Protein AF-S3B572-F1 (afdb_monomer)

Secondary structure (DSSP, 8-state):
---------------TTHHHHHHHHHHHHHHHTT---BTTB-EEEEE---TT---S-TTSTTEEEEE--TTTHHHHHHHHHHHT--SEEEEEETTTTEEEEEE--SS--S--PPPPSSHHHHHHHHTTS------------------------------------------------------------------------------------------PPPPP----S-GGGGS-PPPPSSEEEEEEESSHHHHHHHHHHHHHHHHH-TTS-HHHHHHHHHHHS---SEEEEEEESSHHHHHHHHHHHHHT---TT-EEE---S---EEEEE--SS---TTTTHHHHHH-HHHHHHHHHHHHHHTTT-SS-HHHHHHS-----SHHHHHHHHHHHHHHHHHHHHHTT---SEEEE-TTHHHHHHHHTTSS-HHHHHHHHHHHHHHHGGGTTS-EEEEESS-HHHHHHHHHHTT-SEEEEEEEETTEEEEEE-TTHHHHHHHHHHHTT--EEEETT-S--SSGGGGGTHHHHHHHHTT------SS-EE-SS-SSBP-GGG--HHHHHHHHHS-B-HHHHHHHHHHTT--EEEE-SSS-SSHHHHHHHHHHTT---EEEES-BTTB-SHHHHHHHHHHHHHTTPPPP-HHHHSTTPPP--PPPP--------S------HHHHHHHHHHTS-HHHHHHHHHHHHHHHH-HHHHHHHHH-TTS-GGGGT--HHHHHHHHHHHHHHH-----TTHHHHS-SHHHHHHHHHHHHH-PPPP--PPP------------------------------------BTTTB-SHHHHHHHHHHT---EEEPPTTS---TTTSB-S-TTSTT-B---EEE--S-STT--HHHH-

Structure (mmCIF, N/CA/C/O backbone):
data_AF-S3B572-F1
#
_entry.id   AF-S3B572-F1
#
loop_
_atom_site.group_PDB
_atom_site.id
_atom_site.type_symbol
_atom_site.label_atom_id
_atom_site.label_alt_id
_atom_site.label_comp_id
_atom_site.label_asym_id
_atom_site.label_entity_id
_atom_site.label_seq_id
_atom_site.pdbx_PDB_ins_code
_atom_site.Cartn_x
_atom_site.Cartn_y
_atom_site.Cartn_z
_atom_site.occupancy
_atom_site.B_iso_or_equiv
_atom_site.auth_seq_id
_atom_site.auth_comp_id
_atom_site.auth_asym_id
_atom_site.auth_atom_id
_atom_site.pdbx_PDB_model_num
ATOM 1 N N . MET A 1 1 ? 32.291 -15.423 45.909 1.00 26.69 1 MET A N 1
ATOM 2 C CA . MET A 1 1 ? 32.564 -16.542 46.838 1.00 26.69 1 MET A CA 1
ATOM 3 C C . MET A 1 1 ? 31.502 -17.630 46.658 1.00 26.69 1 MET A C 1
ATOM 5 O O . MET A 1 1 ? 30.601 -17.711 47.478 1.00 26.69 1 MET A O 1
ATOM 9 N N . ALA A 1 2 ? 31.501 -18.453 45.612 1.00 25.38 2 ALA A N 1
ATOM 10 C CA . ALA A 1 2 ? 32.161 -18.380 44.295 1.00 25.38 2 ALA A CA 1
ATOM 11 C C . ALA A 1 2 ? 31.045 -18.130 43.226 1.00 25.38 2 ALA A C 1
ATOM 13 O O . ALA A 1 2 ? 29.903 -17.926 43.620 1.00 25.38 2 ALA A O 1
ATOM 14 N N . GLU A 1 3 ? 31.230 -17.972 41.915 1.00 40.16 3 GLU A N 1
ATOM 15 C CA . GLU A 1 3 ? 32.184 -18.616 40.999 1.00 40.16 3 GLU A CA 1
ATOM 16 C C . GLU A 1 3 ? 32.166 -20.150 41.070 1.00 40.16 3 GLU A C 1
ATOM 18 O O . GLU A 1 3 ? 33.205 -20.797 41.102 1.00 40.16 3 GLU A O 1
ATOM 23 N N . GLU A 1 4 ? 30.965 -20.738 41.063 1.00 30.91 4 GLU A N 1
ATOM 24 C CA . GLU A 1 4 ? 30.809 -22.053 40.433 1.00 30.91 4 GLU A CA 1
ATOM 25 C C . GLU A 1 4 ? 30.638 -21.845 38.925 1.00 30.91 4 GLU A C 1
ATOM 27 O O . GLU A 1 4 ? 29.720 -21.172 38.446 1.00 30.91 4 GLU A O 1
ATOM 32 N N . THR A 1 5 ? 31.620 -22.356 38.196 1.00 32.00 5 THR A N 1
ATOM 33 C CA . THR A 1 5 ? 31.837 -22.177 36.768 1.00 32.00 5 THR A CA 1
ATOM 34 C C . THR A 1 5 ? 30.724 -22.804 35.928 1.00 32.00 5 THR A C 1
ATOM 36 O O . THR A 1 5 ? 30.348 -23.962 36.100 1.00 32.00 5 THR A O 1
ATOM 39 N N . ARG A 1 6 ? 30.238 -22.063 34.923 1.00 29.92 6 ARG A N 1
ATOM 40 C CA . ARG A 1 6 ? 29.558 -22.674 33.769 1.00 29.92 6 ARG A CA 1
ATOM 41 C C . ARG A 1 6 ? 30.618 -23.219 32.813 1.00 29.92 6 ARG A C 1
ATOM 43 O O . ARG A 1 6 ? 30.885 -22.611 31.777 1.00 29.92 6 ARG A O 1
ATOM 50 N N . ASP A 1 7 ? 31.229 -24.344 33.177 1.00 29.72 7 ASP A N 1
ATOM 51 C CA . ASP A 1 7 ? 32.252 -25.001 32.359 1.00 29.72 7 ASP A CA 1
ATOM 52 C C . ASP A 1 7 ? 31.654 -25.620 31.077 1.00 29.72 7 ASP A C 1
ATOM 54 O O . ASP A 1 7 ? 31.261 -26.780 31.041 1.00 29.72 7 ASP A O 1
ATOM 58 N N . VAL A 1 8 ? 31.562 -24.777 30.038 1.00 34.91 8 VAL A N 1
ATOM 59 C CA . VAL A 1 8 ? 32.319 -24.900 28.771 1.00 34.91 8 VAL A CA 1
ATOM 60 C C . VAL A 1 8 ? 32.160 -26.222 27.969 1.00 34.91 8 VAL A C 1
ATOM 62 O O . VAL A 1 8 ? 32.474 -27.292 28.472 1.00 34.91 8 VAL A O 1
ATOM 65 N N . VAL A 1 9 ? 31.825 -26.259 26.662 1.00 37.81 9 VAL A N 1
ATOM 66 C CA . VAL A 1 9 ? 31.344 -25.263 25.659 1.00 37.81 9 VAL A CA 1
ATOM 67 C C . VAL A 1 9 ? 30.800 -26.030 24.398 1.00 37.81 9 VAL A C 1
ATOM 69 O O . VAL A 1 9 ? 30.611 -27.242 24.491 1.00 37.81 9 VAL A O 1
ATOM 72 N N . VAL A 1 10 ? 30.496 -25.401 23.238 1.00 42.59 10 VAL A N 1
ATOM 73 C CA . VAL A 1 10 ? 29.812 -26.018 22.044 1.00 42.59 10 VAL A CA 1
ATOM 74 C C . VAL A 1 10 ? 30.573 -25.915 20.692 1.00 42.59 10 VAL A C 1
ATOM 76 O O . VAL A 1 10 ? 30.921 -24.809 20.288 1.00 42.59 10 VAL A O 1
ATOM 79 N N . ALA A 1 11 ? 30.808 -27.026 19.967 1.00 35.44 11 ALA A N 1
ATOM 80 C CA . ALA A 1 11 ? 31.630 -27.061 18.735 1.00 35.44 11 ALA A CA 1
ATOM 81 C C . ALA A 1 11 ? 30.921 -27.611 17.478 1.00 35.44 11 ALA A C 1
ATOM 83 O O . ALA A 1 11 ? 30.214 -28.614 17.539 1.00 35.44 11 ALA A O 1
ATOM 84 N N . GLY A 1 12 ? 31.233 -27.006 16.325 1.00 36.19 12 GLY A N 1
ATOM 85 C CA . GLY A 1 12 ? 30.921 -27.458 14.960 1.00 36.19 12 GLY A CA 1
ATOM 86 C C . GLY A 1 12 ? 31.580 -26.520 13.935 1.00 36.19 12 GLY A C 1
ATOM 87 O O . GLY A 1 12 ? 31.655 -25.324 14.192 1.00 36.19 12 GLY A O 1
ATOM 88 N N . ILE A 1 13 ? 32.130 -27.024 12.822 1.00 35.88 13 ILE A N 1
ATOM 89 C CA . ILE A 1 13 ? 32.949 -26.204 11.900 1.00 35.88 13 ILE A CA 1
ATOM 90 C C . ILE A 1 13 ? 32.068 -25.391 10.939 1.00 35.88 13 ILE A C 1
ATOM 92 O O . ILE A 1 13 ? 31.269 -25.962 10.204 1.00 35.88 13 ILE A O 1
ATOM 96 N N . ALA A 1 14 ? 32.290 -24.075 10.904 1.00 37.94 14 ALA A N 1
ATOM 97 C CA . ALA A 1 14 ? 31.750 -23.124 9.928 1.00 37.94 14 ALA A CA 1
ATOM 98 C C . ALA A 1 14 ? 32.681 -21.888 9.847 1.00 37.94 14 ALA A C 1
ATOM 100 O O . ALA A 1 14 ? 33.669 -21.824 10.591 1.00 37.94 14 ALA A O 1
ATOM 101 N N . HIS A 1 15 ? 32.405 -20.893 8.991 1.00 39.22 15 HIS A N 1
ATOM 102 C CA . HIS A 1 15 ? 33.173 -19.638 9.027 1.00 39.22 15 HIS A CA 1
ATOM 103 C C . HIS A 1 15 ? 32.975 -18.898 10.367 1.00 39.22 15 HIS A C 1
ATOM 105 O O . HIS A 1 15 ? 32.018 -19.131 11.107 1.00 39.22 15 HIS A O 1
ATOM 111 N N . ARG A 1 16 ? 33.906 -17.989 10.703 1.00 39.56 16 ARG A N 1
ATOM 112 C CA . ARG A 1 16 ? 34.046 -17.388 12.049 1.00 39.56 16 ARG A CA 1
ATOM 113 C C . ARG A 1 16 ? 32.777 -16.706 12.592 1.00 39.56 16 ARG A C 1
ATOM 115 O O . ARG A 1 16 ? 32.633 -16.602 13.807 1.00 39.56 16 ARG A O 1
ATOM 122 N N . GLU A 1 17 ? 31.881 -16.250 11.720 1.00 44.75 17 GLU A N 1
ATOM 123 C CA . GLU A 1 17 ? 30.590 -15.656 12.100 1.00 44.75 17 GLU A CA 1
ATOM 124 C C . GLU A 1 17 ? 29.490 -16.720 12.272 1.00 44.75 17 GLU A C 1
ATOM 126 O O . GLU A 1 17 ? 28.786 -16.728 13.282 1.00 44.75 17 GLU A O 1
ATOM 131 N N . GLU A 1 18 ? 29.394 -17.676 11.343 1.00 44.50 18 GLU A N 1
ATOM 132 C CA . GLU A 1 18 ? 28.428 -18.786 11.365 1.00 44.50 18 GLU A CA 1
ATOM 133 C C . GLU A 1 18 ? 28.596 -19.688 12.598 1.00 44.50 18 GLU A C 1
ATOM 135 O O . GLU A 1 18 ? 27.607 -20.117 13.197 1.00 44.50 18 GLU A O 1
ATOM 140 N N . PHE A 1 19 ? 29.848 -19.918 13.019 1.00 45.88 19 PHE A N 1
ATOM 141 C CA . PHE A 1 19 ? 30.213 -20.724 14.191 1.00 45.88 19 PHE A CA 1
ATOM 142 C C . PHE A 1 19 ? 29.442 -20.310 15.457 1.00 45.88 19 PHE A C 1
ATOM 144 O O . PHE A 1 19 ? 29.047 -21.157 16.264 1.00 45.88 19 PHE A O 1
ATOM 151 N N . ARG A 1 20 ? 29.179 -19.006 15.622 1.00 49.44 20 ARG A N 1
ATOM 152 C CA . ARG A 1 20 ? 28.416 -18.472 16.755 1.00 49.44 20 ARG A CA 1
ATOM 153 C C . ARG A 1 20 ? 26.932 -18.837 16.676 1.00 49.44 20 ARG A C 1
ATOM 155 O O . ARG A 1 20 ? 26.356 -19.249 17.678 1.00 49.44 20 ARG A O 1
ATOM 162 N N . THR A 1 21 ? 26.320 -18.725 15.502 1.00 49.06 21 THR A N 1
ATOM 163 C CA . THR A 1 21 ? 24.899 -19.052 15.304 1.00 49.06 21 THR A CA 1
ATOM 164 C C . THR A 1 21 ? 24.645 -20.551 15.472 1.00 49.06 21 THR A C 1
ATOM 166 O O . THR A 1 21 ? 23.679 -20.942 16.124 1.00 49.06 21 THR A O 1
ATOM 169 N N . VAL A 1 22 ? 25.544 -21.402 14.961 1.00 51.84 22 VAL A N 1
ATOM 170 C CA . VAL A 1 22 ? 25.500 -22.859 15.188 1.00 51.84 22 VAL A CA 1
ATOM 171 C C . VAL A 1 22 ? 25.640 -23.180 16.681 1.00 51.84 22 VAL A C 1
ATOM 173 O O . VAL A 1 22 ? 24.858 -23.968 17.216 1.00 51.84 22 VAL A O 1
ATOM 176 N N . THR A 1 23 ? 26.573 -22.513 17.371 1.00 53.81 23 THR A N 1
ATOM 177 C CA . THR A 1 23 ? 26.768 -22.617 18.827 1.00 53.81 23 THR A CA 1
ATOM 178 C C . THR A 1 23 ? 25.490 -22.289 19.604 1.00 53.81 23 THR A C 1
ATOM 180 O O . THR A 1 23 ? 25.050 -23.098 20.420 1.00 53.81 23 THR A O 1
ATOM 183 N N . GLU A 1 24 ? 24.860 -21.141 19.336 1.00 55.66 24 GLU A N 1
ATOM 184 C CA . GLU A 1 24 ? 23.637 -20.717 20.031 1.00 55.66 24 GLU A CA 1
ATOM 185 C C . GLU A 1 24 ? 22.443 -21.657 19.743 1.00 55.66 24 GLU A C 1
ATOM 187 O O . GLU A 1 24 ? 21.653 -21.931 20.649 1.00 55.66 24 GLU A O 1
ATOM 192 N N . THR A 1 25 ? 22.332 -22.215 18.529 1.00 54.19 25 THR A N 1
ATOM 193 C CA . THR A 1 25 ? 21.269 -23.174 18.165 1.00 54.19 25 THR A CA 1
ATOM 194 C C . THR A 1 25 ? 21.439 -24.531 18.858 1.00 54.19 25 THR A C 1
ATOM 196 O O . THR A 1 25 ? 20.477 -25.046 19.432 1.00 54.19 25 THR A O 1
ATOM 199 N N . VAL A 1 26 ? 22.646 -25.114 18.854 1.00 53.00 26 VAL A N 1
ATOM 200 C CA . VAL A 1 26 ? 22.906 -26.394 19.545 1.00 53.00 26 VAL A CA 1
ATOM 201 C C . VAL A 1 26 ? 22.796 -26.224 21.063 1.00 53.00 26 VAL A C 1
ATOM 203 O O . VAL A 1 26 ? 22.248 -27.102 21.728 1.00 53.00 26 VAL A O 1
ATOM 206 N N . TRP A 1 27 ? 23.239 -25.089 21.617 1.00 59.03 27 TRP A N 1
ATOM 207 C CA . TRP A 1 27 ? 23.115 -24.811 23.050 1.00 59.03 27 TRP A CA 1
ATOM 208 C C . TRP A 1 27 ? 21.655 -24.753 23.513 1.00 59.03 27 TRP A C 1
ATOM 210 O O . TRP A 1 27 ? 21.297 -25.451 24.460 1.00 59.03 27 TRP A O 1
ATOM 220 N N . ARG A 1 28 ? 20.785 -24.013 22.805 1.00 56.19 28 ARG A N 1
ATOM 221 C CA . ARG A 1 28 ? 19.345 -23.967 23.128 1.00 56.19 28 ARG A CA 1
ATOM 222 C C . ARG A 1 28 ? 18.707 -25.354 23.093 1.00 56.19 28 ARG A C 1
ATOM 224 O O . ARG A 1 28 ? 17.975 -25.693 24.011 1.00 56.19 28 ARG A O 1
ATOM 231 N N . ALA A 1 29 ? 19.046 -26.190 22.110 1.00 52.22 29 ALA A N 1
ATOM 232 C CA . ALA A 1 29 ? 18.541 -27.563 22.042 1.00 52.22 29 ALA A CA 1
ATOM 233 C C . ALA A 1 29 ? 18.988 -28.448 23.230 1.00 52.22 29 ALA A C 1
ATOM 235 O O . ALA A 1 29 ? 18.273 -29.380 23.597 1.00 52.22 29 ALA A O 1
ATOM 236 N N . VAL A 1 30 ? 20.143 -28.167 23.845 1.00 52.22 30 VAL A N 1
ATOM 237 C CA . VAL A 1 30 ? 20.626 -28.850 25.062 1.00 52.22 30 VAL A CA 1
ATOM 238 C C . VAL A 1 30 ? 19.962 -28.291 26.331 1.00 52.22 30 VAL A C 1
ATOM 240 O O . VAL A 1 30 ? 19.588 -29.074 27.210 1.00 52.22 30 VAL A O 1
ATOM 243 N N . GLU A 1 31 ? 19.759 -26.970 26.415 1.00 55.44 31 GLU A N 1
ATOM 244 C CA . GLU A 1 31 ? 19.020 -26.316 27.510 1.00 55.44 31 GLU A CA 1
ATOM 245 C C . GLU A 1 31 ? 17.537 -26.730 27.529 1.00 55.44 31 GLU A C 1
ATOM 247 O O . GLU A 1 31 ? 17.046 -27.165 28.571 1.00 55.44 31 GLU A O 1
ATOM 252 N N . ASP A 1 32 ? 16.848 -26.695 26.383 1.00 49.75 32 ASP A N 1
ATOM 253 C CA . ASP A 1 32 ? 15.444 -27.115 26.228 1.00 49.75 32 ASP A CA 1
ATOM 254 C C . ASP A 1 32 ? 15.247 -28.618 26.515 1.00 49.75 32 ASP A C 1
ATOM 256 O O . ASP A 1 32 ? 14.185 -29.036 26.981 1.00 49.75 32 ASP A O 1
ATOM 260 N N . ALA A 1 33 ? 16.278 -29.442 26.286 1.00 49.91 33 ALA A N 1
ATOM 261 C CA . ALA A 1 33 ? 16.294 -30.858 26.664 1.00 49.91 33 ALA A CA 1
ATOM 262 C C . ALA A 1 33 ? 16.627 -31.100 28.154 1.00 49.91 33 ALA A C 1
ATOM 264 O O . ALA A 1 33 ? 16.541 -32.237 28.623 1.00 49.91 33 ALA A O 1
ATOM 265 N N . GLY A 1 34 ? 17.022 -30.065 28.907 1.00 52.97 34 GLY A N 1
ATOM 266 C CA . GLY A 1 34 ? 17.365 -30.154 30.330 1.00 52.97 34 GLY A CA 1
ATOM 267 C C . GLY A 1 34 ? 18.654 -30.930 30.636 1.00 52.97 34 GLY A C 1
ATOM 268 O O . GLY A 1 34 ? 18.805 -31.458 31.742 1.00 52.97 34 GLY A O 1
ATOM 269 N N . VAL A 1 35 ? 19.583 -31.047 29.677 1.00 54.28 35 VAL A N 1
ATOM 270 C CA . VAL A 1 35 ? 20.788 -31.887 29.809 1.00 54.28 35 VAL A CA 1
ATOM 271 C C . VAL A 1 35 ? 22.014 -31.047 30.172 1.00 54.28 35 VAL A C 1
ATOM 273 O O . VAL A 1 35 ? 22.830 -30.709 29.321 1.00 54.28 35 VAL A O 1
ATOM 276 N N . ALA A 1 36 ? 22.187 -30.754 31.462 1.00 54.62 36 ALA A N 1
ATOM 277 C CA . ALA A 1 36 ? 23.445 -30.198 31.964 1.00 54.62 36 ALA A CA 1
ATOM 278 C C . ALA A 1 36 ? 24.579 -31.253 31.881 1.00 54.62 36 ALA A C 1
ATOM 280 O O . ALA A 1 36 ? 24.429 -32.335 32.467 1.00 54.62 36 ALA A O 1
ATOM 281 N N . PRO A 1 37 ? 25.695 -30.987 31.170 1.00 55.44 37 PRO A N 1
ATOM 282 C CA . PRO A 1 37 ? 26.831 -31.904 31.103 1.00 55.44 37 PRO A CA 1
ATOM 283 C C . PRO A 1 37 ? 27.598 -31.940 32.432 1.00 55.44 37 PRO A C 1
ATOM 285 O O . PRO A 1 37 ? 27.633 -30.966 33.180 1.00 55.44 37 PRO A O 1
ATOM 288 N N . SER A 1 38 ? 28.216 -33.081 32.739 1.00 56.91 38 SER A N 1
ATOM 289 C CA . SER A 1 38 ? 29.160 -33.217 33.858 1.00 56.91 38 SER A CA 1
ATOM 290 C C . SER A 1 38 ? 30.010 -34.479 33.702 1.00 56.91 38 SER A C 1
ATOM 292 O O . SER A 1 38 ? 29.672 -35.376 32.928 1.00 56.91 38 SER A O 1
ATOM 294 N N . ALA A 1 39 ? 31.067 -34.623 34.506 1.00 55.47 39 ALA A N 1
ATOM 295 C CA . ALA A 1 39 ? 31.869 -35.852 34.549 1.00 55.47 39 ALA A CA 1
ATOM 296 C C . ALA A 1 39 ? 31.046 -37.126 34.872 1.00 55.47 39 ALA A C 1
ATOM 298 O O . ALA A 1 39 ? 31.432 -38.220 34.470 1.00 55.47 39 ALA A O 1
ATOM 299 N N . ALA A 1 40 ? 29.895 -36.988 35.548 1.00 54.56 40 ALA A N 1
ATOM 300 C CA . ALA A 1 40 ? 28.963 -38.079 35.860 1.00 54.56 40 ALA A CA 1
ATOM 301 C C . ALA A 1 40 ? 27.797 -38.214 34.853 1.00 54.56 40 ALA A C 1
ATOM 303 O O . ALA A 1 40 ? 26.887 -39.022 35.045 1.00 54.56 40 ALA A O 1
ATOM 304 N N . SER A 1 41 ? 27.768 -37.409 33.790 1.00 59.09 41 SER A N 1
ATOM 305 C CA . SER A 1 41 ? 26.745 -37.440 32.739 1.00 59.09 41 SER A CA 1
ATOM 306 C C . SER A 1 41 ? 27.342 -36.936 31.425 1.00 59.09 41 SER A C 1
ATOM 308 O O . SER A 1 41 ? 27.163 -35.764 31.084 1.00 59.09 41 SER A O 1
ATOM 310 N N . PRO A 1 42 ? 28.079 -37.799 30.701 1.00 59.69 42 PRO A N 1
ATOM 311 C CA . PRO A 1 42 ? 28.831 -37.370 29.539 1.00 59.69 42 PRO A CA 1
ATOM 312 C C . PRO A 1 42 ? 27.931 -37.020 28.351 1.00 59.69 42 PRO A C 1
ATOM 314 O O . PRO A 1 42 ? 26.930 -37.699 28.079 1.00 59.69 42 PRO A O 1
ATOM 317 N N . LEU A 1 43 ? 28.354 -35.985 27.627 1.00 63.06 43 LEU A N 1
ATOM 318 C CA . LEU A 1 43 ? 27.864 -35.583 26.313 1.00 63.06 43 LEU A CA 1
ATOM 319 C C . LEU A 1 43 ? 28.925 -35.976 25.276 1.00 63.06 43 LEU A C 1
ATOM 321 O O . LEU A 1 43 ? 30.101 -35.638 25.429 1.00 63.06 43 LEU A O 1
ATOM 325 N N . VAL A 1 44 ? 28.521 -36.682 24.219 1.00 61.12 44 VAL A N 1
ATOM 326 C CA . VAL A 1 44 ? 29.423 -37.019 23.104 1.00 61.12 44 VAL A CA 1
ATOM 327 C C . VAL A 1 44 ? 29.018 -36.220 21.874 1.00 61.12 44 VAL A C 1
ATOM 329 O O . VAL A 1 44 ? 27.831 -36.096 21.576 1.00 61.12 44 VAL A O 1
ATOM 332 N N . VAL A 1 45 ? 29.997 -35.663 21.167 1.00 62.12 45 VAL A N 1
ATOM 333 C CA . VAL A 1 45 ? 29.774 -34.842 19.972 1.00 62.12 45 VAL A CA 1
ATOM 334 C C . VAL A 1 45 ? 30.527 -35.452 18.797 1.00 62.12 45 VAL A C 1
ATOM 336 O O . VAL A 1 45 ? 31.732 -35.708 18.893 1.00 62.12 45 VAL A O 1
ATOM 339 N N . PHE A 1 46 ? 29.816 -35.677 17.692 1.00 57.97 46 PHE A N 1
ATOM 340 C CA . PHE A 1 46 ? 30.406 -36.135 16.436 1.00 57.97 46 PHE A CA 1
ATOM 341 C C . PHE A 1 46 ? 30.527 -34.983 15.446 1.00 57.97 46 PHE A C 1
ATOM 343 O O . PHE A 1 46 ? 29.557 -34.270 15.187 1.00 57.97 46 PHE A O 1
ATOM 350 N N . LEU A 1 47 ? 31.728 -34.826 14.888 1.00 55.44 47 LEU A N 1
ATOM 351 C CA . LEU A 1 47 ? 32.070 -33.743 13.970 1.00 55.44 47 LEU A CA 1
ATOM 352 C C . LEU A 1 47 ? 32.473 -34.310 12.605 1.00 55.44 47 LEU A C 1
ATOM 354 O O . LEU A 1 47 ? 33.441 -35.070 12.510 1.00 55.44 47 LEU A O 1
ATOM 358 N N . ALA A 1 48 ? 31.767 -33.893 11.552 1.00 52.94 48 ALA A N 1
ATOM 359 C CA . ALA A 1 48 ? 32.237 -34.030 10.177 1.00 52.94 48 ALA A CA 1
ATOM 360 C C . ALA A 1 48 ? 33.292 -32.942 9.918 1.00 52.94 48 ALA A C 1
ATOM 362 O O . ALA A 1 48 ? 32.967 -31.758 9.825 1.00 52.94 48 ALA A O 1
ATOM 363 N N . ALA A 1 49 ? 34.565 -33.336 9.863 1.00 51.56 49 ALA A N 1
ATOM 364 C CA . ALA A 1 49 ? 35.702 -32.418 9.831 1.00 51.56 49 ALA A CA 1
ATOM 365 C C . ALA A 1 49 ? 36.846 -32.945 8.954 1.00 51.56 49 ALA A C 1
ATOM 367 O O . ALA A 1 49 ? 37.081 -34.152 8.876 1.00 51.56 49 ALA A O 1
ATOM 368 N N . GLN A 1 50 ? 37.618 -32.034 8.355 1.00 45.59 50 GLN A N 1
ATOM 369 C CA . GLN A 1 50 ? 38.936 -32.374 7.811 1.00 45.59 50 GLN A CA 1
ATOM 370 C C . GLN A 1 50 ? 39.881 -32.746 8.975 1.00 45.59 50 GLN A C 1
ATOM 372 O O . GLN A 1 50 ? 39.922 -31.997 9.955 1.00 45.59 50 GLN A O 1
ATOM 377 N N . PRO A 1 51 ? 40.681 -33.834 8.901 1.00 42.34 51 PRO A N 1
ATOM 378 C CA . PRO A 1 51 ? 41.436 -34.362 10.052 1.00 42.34 51 PRO A CA 1
ATOM 379 C C . PRO A 1 51 ? 42.419 -33.396 10.732 1.00 42.34 51 PRO A C 1
ATOM 381 O O . PRO A 1 51 ? 42.865 -33.660 11.847 1.00 42.34 51 PRO A O 1
ATOM 384 N N . GLN A 1 52 ? 42.773 -32.299 10.058 1.00 44.62 52 GLN A N 1
ATOM 385 C CA . GLN A 1 52 ? 43.720 -31.282 10.521 1.00 44.62 52 GLN A CA 1
ATOM 386 C C . GLN A 1 52 ? 43.069 -30.186 11.390 1.00 44.62 52 GLN A C 1
ATOM 388 O O . GLN A 1 52 ? 43.784 -29.421 12.027 1.00 44.62 52 GLN A O 1
ATOM 393 N N . GLN A 1 53 ? 41.734 -30.110 11.451 1.00 49.06 53 GLN A N 1
ATOM 394 C CA . GLN A 1 53 ? 40.996 -29.154 12.288 1.00 49.06 53 GLN A CA 1
ATOM 395 C C . GLN A 1 53 ? 40.367 -29.852 13.502 1.00 49.06 53 GLN A C 1
ATOM 397 O O . GLN A 1 53 ? 39.146 -29.956 13.618 1.00 49.06 53 GLN A O 1
ATOM 402 N N . ARG A 1 54 ? 41.208 -30.338 14.426 1.00 48.97 54 ARG A N 1
ATOM 403 C CA . ARG A 1 54 ? 40.746 -30.747 15.763 1.00 48.97 54 ARG A CA 1
ATOM 404 C C . ARG A 1 54 ? 40.593 -29.516 16.664 1.00 48.97 54 ARG A C 1
ATOM 406 O O . ARG A 1 54 ? 41.570 -28.788 16.824 1.00 48.97 54 ARG A O 1
ATOM 413 N N . PRO A 1 55 ? 39.424 -29.288 17.285 1.00 50.16 55 PRO A N 1
ATOM 414 C CA . PRO A 1 55 ? 39.297 -28.305 18.356 1.00 50.16 55 PRO A CA 1
ATOM 415 C C . PRO A 1 55 ? 40.114 -28.720 19.597 1.00 50.16 55 PRO A C 1
ATOM 417 O O . PRO A 1 55 ? 40.210 -29.909 19.895 1.00 50.16 55 PRO A O 1
ATOM 420 N N . GLU A 1 56 ? 40.637 -27.751 20.358 1.00 51.62 56 GLU A N 1
ATOM 421 C CA . GLU A 1 56 ? 41.371 -27.889 21.646 1.00 51.62 56 GLU A CA 1
ATOM 422 C C . GLU A 1 56 ? 40.531 -28.467 22.826 1.00 51.62 56 GLU A C 1
ATOM 424 O O . GLU A 1 56 ? 40.581 -27.989 23.955 1.00 51.62 56 GLU A O 1
ATOM 429 N N . TRP A 1 57 ? 39.639 -29.420 22.549 1.00 54.31 57 TRP A N 1
ATOM 430 C CA . TRP A 1 57 ? 38.464 -29.732 23.380 1.00 54.31 57 TRP A CA 1
ATOM 431 C C . TRP A 1 57 ? 38.549 -31.107 24.052 1.00 54.31 57 TRP A C 1
ATOM 433 O O . TRP A 1 57 ? 37.690 -31.470 24.854 1.00 54.31 57 TRP A O 1
ATOM 443 N N . GLU A 1 58 ? 39.621 -31.854 23.780 1.00 52.50 58 GLU A N 1
ATOM 444 C CA . GLU A 1 58 ? 39.932 -33.178 24.341 1.00 52.50 58 GLU A CA 1
ATOM 445 C C . GLU A 1 58 ? 40.320 -33.134 25.846 1.00 52.50 58 GLU A C 1
ATOM 447 O O . GLU A 1 58 ? 40.924 -34.070 26.363 1.00 52.50 58 GLU A O 1
ATOM 452 N N . GLY A 1 59 ? 39.950 -32.062 26.565 1.00 52.19 59 GLY A N 1
ATOM 453 C CA . GLY A 1 59 ? 40.189 -31.858 28.001 1.00 52.19 59 GLY A CA 1
ATOM 454 C C . GLY A 1 59 ? 38.995 -31.323 28.811 1.00 52.19 59 GLY A C 1
ATOM 455 O O . GLY A 1 59 ? 39.161 -31.040 29.996 1.00 52.19 59 GLY A O 1
ATOM 456 N N . LEU A 1 60 ? 37.803 -31.165 28.217 1.00 54.97 60 LEU A N 1
ATOM 457 C CA . LEU A 1 60 ? 36.641 -30.572 28.901 1.00 54.97 60 LEU A CA 1
ATOM 458 C C . LEU A 1 60 ? 35.883 -31.591 29.793 1.00 54.97 60 LEU A C 1
ATOM 460 O O . LEU A 1 60 ? 35.561 -32.687 29.319 1.00 54.97 60 LEU A O 1
ATOM 464 N N . PRO A 1 61 ? 35.546 -31.269 31.064 1.00 50.75 61 PRO A N 1
ATOM 465 C CA . PRO A 1 61 ? 34.918 -32.219 31.990 1.00 50.75 61 PRO A CA 1
ATOM 466 C C . PRO A 1 61 ? 33.563 -32.773 31.515 1.00 50.75 61 PRO A C 1
ATOM 468 O O . PRO A 1 61 ? 32.539 -32.098 31.540 1.00 50.75 61 PRO A O 1
ATOM 471 N N . GLY A 1 62 ? 33.533 -34.056 31.144 1.00 59.00 62 GLY A N 1
ATOM 472 C CA . GLY A 1 62 ? 32.310 -34.739 30.700 1.00 59.00 62 GLY A CA 1
ATOM 473 C C . GLY A 1 62 ? 31.998 -34.613 29.204 1.00 59.00 62 GLY A C 1
ATOM 474 O O . GLY A 1 62 ? 30.982 -35.147 28.760 1.00 59.00 62 GLY A O 1
ATOM 475 N N . VAL A 1 63 ? 32.864 -33.980 28.410 1.00 61.59 63 VAL A N 1
ATOM 476 C CA . VAL A 1 63 ? 32.745 -33.950 26.944 1.00 61.59 63 VAL A CA 1
ATOM 477 C C . VAL A 1 63 ? 33.628 -35.039 26.330 1.00 61.59 63 VAL A C 1
ATOM 479 O O . VAL A 1 63 ? 34.750 -35.272 26.778 1.00 61.59 63 VAL A O 1
ATOM 482 N N . ARG A 1 64 ? 33.148 -35.705 25.274 1.00 61.44 64 ARG A N 1
ATOM 483 C CA . ARG A 1 64 ? 33.997 -36.502 24.369 1.00 61.44 64 ARG A CA 1
ATOM 484 C C . ARG A 1 64 ? 33.753 -36.080 22.927 1.00 61.44 64 ARG A C 1
ATOM 486 O O . ARG A 1 64 ? 32.611 -36.055 22.473 1.00 61.44 64 ARG A O 1
ATOM 493 N N . VAL A 1 65 ? 34.829 -35.786 22.205 1.00 65.56 65 VAL A N 1
ATOM 494 C CA . VAL A 1 65 ? 34.793 -35.484 20.769 1.00 65.56 65 VAL A CA 1
ATOM 495 C C . VAL A 1 65 ? 35.178 -36.742 19.995 1.00 65.56 65 VAL A C 1
ATOM 497 O O . VAL A 1 65 ? 36.160 -37.404 20.331 1.00 65.56 65 VAL A O 1
ATOM 500 N N . ARG A 1 66 ? 34.417 -37.080 18.951 1.00 60.03 66 ARG A N 1
ATOM 501 C CA . ARG A 1 66 ? 34.759 -38.146 17.999 1.00 60.03 66 ARG A CA 1
ATOM 502 C C . ARG A 1 66 ? 34.667 -37.617 16.568 1.00 60.03 66 ARG A C 1
ATOM 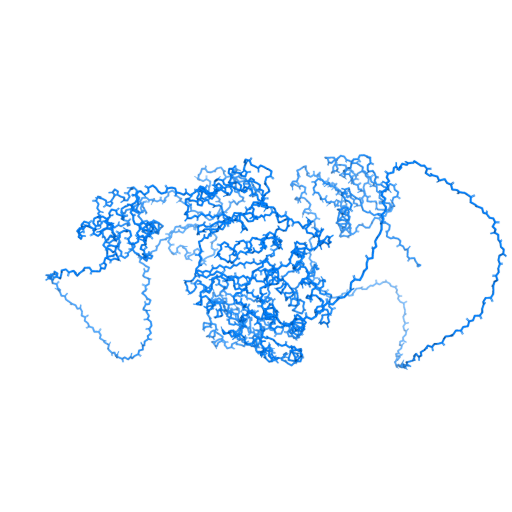504 O O . ARG A 1 66 ? 33.677 -36.998 16.186 1.00 60.03 66 ARG A O 1
ATOM 511 N N . ALA A 1 67 ? 35.696 -37.883 15.768 1.00 58.00 67 ALA A N 1
ATOM 512 C CA . ALA A 1 67 ? 35.654 -37.654 14.327 1.00 58.00 67 ALA A CA 1
ATOM 513 C C . ALA A 1 67 ? 34.930 -38.820 13.632 1.00 58.00 67 ALA A C 1
ATOM 515 O O . ALA A 1 67 ? 35.117 -39.975 14.021 1.00 58.00 67 ALA A O 1
ATOM 516 N N . ALA A 1 68 ? 34.132 -38.518 12.609 1.00 58.16 68 ALA A N 1
ATOM 517 C CA . ALA A 1 68 ? 33.486 -39.500 11.736 1.00 58.16 68 ALA A CA 1
ATOM 518 C C . ALA A 1 68 ? 33.349 -38.932 10.313 1.00 58.16 68 ALA A C 1
ATOM 520 O O . ALA A 1 68 ? 33.282 -37.712 10.138 1.00 58.16 68 ALA A O 1
ATOM 521 N N . GLY A 1 69 ? 33.284 -39.801 9.298 1.00 56.00 69 GLY A N 1
ATOM 522 C CA . GLY A 1 69 ? 32.902 -39.382 7.948 1.00 56.00 69 GLY A CA 1
ATOM 523 C C . GLY A 1 69 ? 31.452 -38.887 7.914 1.00 56.00 69 GLY A C 1
ATOM 524 O O . GLY A 1 69 ? 30.622 -39.361 8.687 1.00 56.00 69 GLY A O 1
ATOM 525 N N . ALA A 1 70 ? 31.119 -37.951 7.019 1.00 56.97 70 ALA A N 1
ATOM 526 C CA . ALA A 1 70 ? 29.772 -37.366 6.954 1.00 56.97 70 ALA A CA 1
ATOM 527 C C . ALA A 1 70 ? 28.664 -38.422 6.737 1.00 56.97 70 ALA A C 1
ATOM 529 O O . ALA A 1 70 ? 27.612 -38.356 7.369 1.00 56.97 70 ALA A O 1
ATOM 530 N N . GLU A 1 71 ? 28.930 -39.445 5.918 1.00 55.47 71 GLU A N 1
ATOM 531 C CA . GLU A 1 71 ? 28.004 -40.565 5.682 1.00 55.47 71 GLU A CA 1
ATOM 532 C C . GLU A 1 71 ? 27.889 -41.523 6.887 1.00 55.47 71 GLU A C 1
ATOM 534 O O . GLU A 1 71 ? 26.860 -42.170 7.078 1.00 55.47 71 GLU A O 1
ATOM 539 N N . GLU A 1 72 ? 28.917 -41.586 7.738 1.00 58.72 72 GLU A N 1
ATOM 540 C CA . GLU A 1 72 ? 28.999 -42.485 8.899 1.00 58.72 72 GLU A CA 1
ATOM 541 C C . GLU A 1 72 ? 28.525 -41.831 10.208 1.00 58.72 72 GLU A C 1
ATOM 543 O O . GLU A 1 72 ? 28.204 -42.529 11.170 1.00 58.72 72 GLU A O 1
ATOM 548 N N . LEU A 1 73 ? 28.461 -40.496 10.256 1.00 65.19 73 LEU A N 1
ATOM 549 C CA . LEU A 1 73 ? 28.242 -39.681 11.456 1.00 65.19 73 LEU A CA 1
ATOM 550 C C . LEU A 1 73 ? 26.997 -40.097 12.265 1.00 65.19 73 LEU A C 1
ATOM 552 O O . LEU A 1 73 ? 27.059 -40.202 13.490 1.00 65.19 73 LEU A O 1
ATOM 556 N N . PHE A 1 74 ? 25.890 -40.422 11.592 1.00 60.94 74 PHE A N 1
ATOM 557 C CA . PHE A 1 74 ? 24.673 -40.924 12.246 1.00 60.94 74 PHE A CA 1
ATOM 558 C C . PHE A 1 74 ? 24.826 -42.355 12.792 1.00 60.94 74 PHE A C 1
ATOM 560 O O . PHE A 1 74 ? 24.318 -42.653 13.872 1.00 60.94 74 PHE A O 1
ATOM 567 N N . ALA A 1 75 ? 25.548 -43.234 12.089 1.00 63.72 75 ALA A N 1
ATOM 568 C CA . ALA A 1 75 ? 25.778 -44.613 12.523 1.00 63.72 75 ALA A CA 1
ATOM 569 C C . ALA A 1 75 ? 26.756 -44.684 13.709 1.00 63.72 75 ALA A C 1
ATOM 571 O O . ALA A 1 75 ? 26.539 -45.448 14.649 1.00 63.72 75 ALA A O 1
ATOM 572 N N . ALA A 1 76 ? 27.792 -43.840 13.705 1.00 65.06 76 ALA A N 1
ATOM 573 C CA . ALA A 1 76 ? 28.741 -43.712 14.807 1.00 65.06 76 ALA A CA 1
ATOM 574 C C . ALA A 1 76 ? 28.073 -43.159 16.084 1.00 65.06 76 ALA A C 1
ATOM 576 O O . ALA A 1 76 ? 28.373 -43.611 17.192 1.00 65.06 76 ALA A O 1
ATOM 577 N N . ALA A 1 77 ? 27.110 -42.243 15.938 1.00 67.94 77 ALA A N 1
ATOM 578 C CA . ALA A 1 77 ? 26.291 -41.750 17.042 1.00 67.94 77 ALA A CA 1
ATOM 579 C C . ALA A 1 77 ? 25.308 -42.795 17.592 1.00 67.94 77 ALA A C 1
ATOM 581 O O . ALA A 1 77 ? 25.175 -42.919 18.812 1.00 67.94 77 ALA A O 1
ATOM 582 N N . GLU A 1 78 ? 24.653 -43.573 16.721 1.00 64.81 78 GLU A N 1
ATOM 583 C CA . GLU A 1 78 ? 23.783 -44.681 17.140 1.00 64.81 78 GLU A CA 1
ATOM 584 C C . GLU A 1 78 ? 24.582 -45.765 17.885 1.00 64.81 78 GLU A C 1
ATOM 586 O O . GLU A 1 78 ? 24.128 -46.261 18.921 1.00 64.81 78 GLU A O 1
ATOM 591 N N . ASP A 1 79 ? 25.806 -46.080 17.435 1.00 65.44 79 ASP A N 1
ATOM 592 C CA . ASP A 1 79 ? 26.686 -46.969 18.193 1.00 65.44 79 ASP A CA 1
ATOM 593 C C . ASP A 1 79 ? 27.088 -46.370 19.544 1.00 65.44 79 ASP A C 1
ATOM 595 O O . ASP A 1 79 ? 26.955 -47.047 20.558 1.00 65.44 79 ASP A O 1
ATOM 599 N N . CYS A 1 80 ? 27.489 -45.099 19.607 1.00 64.50 80 CYS A N 1
ATOM 600 C CA . CYS A 1 80 ? 27.897 -44.464 20.863 1.00 64.50 80 CYS A CA 1
ATOM 601 C C . CYS A 1 80 ? 26.769 -44.444 21.919 1.00 64.50 80 CYS A C 1
ATOM 603 O O . CYS A 1 80 ? 27.001 -44.767 23.088 1.00 64.50 80 CYS A O 1
ATOM 605 N N . LEU A 1 81 ? 25.520 -44.168 21.510 1.00 63.56 81 LEU A N 1
ATOM 606 C CA . LEU A 1 81 ? 24.324 -44.274 22.369 1.00 63.56 81 LEU A CA 1
ATOM 607 C C . LEU A 1 81 ? 24.134 -45.687 22.958 1.00 63.56 81 LEU A C 1
ATOM 609 O O . LEU A 1 81 ? 23.627 -45.839 24.081 1.00 63.56 81 LEU A O 1
ATOM 613 N N . ARG A 1 82 ? 24.549 -46.715 22.209 1.00 62.72 82 ARG A N 1
ATOM 614 C CA . ARG A 1 82 ? 24.476 -48.141 22.554 1.00 62.72 82 ARG A CA 1
ATOM 615 C C . ARG A 1 82 ? 25.660 -48.606 23.416 1.00 62.72 82 ARG A C 1
ATOM 617 O O . ARG A 1 82 ? 25.424 -49.295 24.412 1.00 62.72 82 ARG A O 1
ATOM 624 N N . THR A 1 83 ? 26.891 -48.239 23.059 1.00 62.31 83 THR A N 1
ATOM 625 C CA . THR A 1 83 ? 28.143 -48.742 23.650 1.00 62.31 83 THR A CA 1
ATOM 626 C C . THR A 1 83 ? 28.615 -47.905 24.839 1.00 62.31 83 THR A C 1
ATOM 628 O O . THR A 1 83 ? 28.774 -48.447 25.932 1.00 62.31 83 THR A O 1
ATOM 631 N N . GLU A 1 84 ? 28.771 -46.590 24.676 1.00 63.59 84 GLU A N 1
ATOM 632 C CA . GLU A 1 84 ? 29.230 -45.675 25.739 1.00 63.59 84 GLU A CA 1
ATOM 633 C C . GLU A 1 84 ? 28.097 -45.182 26.652 1.00 63.59 84 GLU A C 1
ATOM 635 O O . GLU A 1 84 ? 28.354 -44.727 27.765 1.00 63.59 84 GLU A O 1
ATOM 640 N N . ARG A 1 85 ? 26.840 -45.301 26.201 1.00 64.19 85 ARG A N 1
ATOM 641 C CA . ARG A 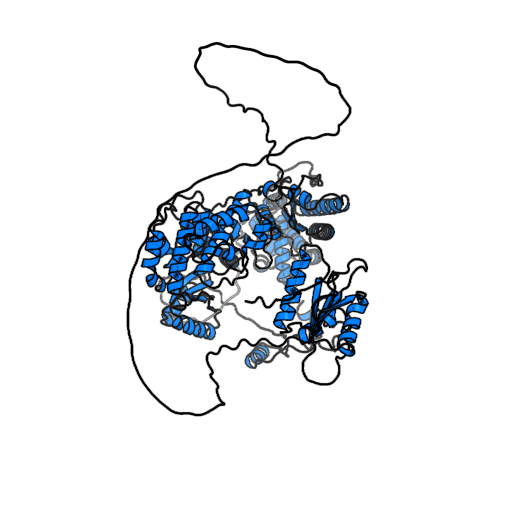1 85 ? 25.620 -44.915 26.940 1.00 64.19 85 ARG A CA 1
ATOM 642 C C . ARG A 1 85 ? 25.602 -43.461 27.482 1.00 64.19 85 ARG A C 1
ATOM 644 O O . ARG A 1 85 ? 25.160 -43.265 28.618 1.00 64.19 85 ARG A O 1
ATOM 651 N N . PRO A 1 86 ? 26.023 -42.435 26.714 1.00 64.81 86 PRO A N 1
ATOM 652 C CA . PRO A 1 86 ? 25.944 -41.042 27.153 1.00 64.81 86 PRO A CA 1
ATOM 653 C C . PRO A 1 86 ? 24.498 -40.575 27.374 1.00 64.81 86 PRO A C 1
ATOM 655 O O . PRO A 1 86 ? 23.541 -41.203 26.908 1.00 64.81 86 PRO A O 1
ATOM 658 N N . ARG A 1 87 ? 24.331 -39.444 28.076 1.00 58.44 87 ARG A N 1
ATOM 659 C CA . ARG A 1 87 ? 22.998 -38.857 28.320 1.00 58.44 87 ARG A CA 1
ATOM 660 C C . ARG A 1 87 ? 22.400 -38.223 27.066 1.00 58.44 87 ARG A C 1
ATOM 662 O O . ARG A 1 87 ? 21.183 -38.232 26.904 1.00 58.44 87 ARG A O 1
ATOM 669 N N . ALA A 1 88 ? 23.245 -37.710 26.179 1.00 61.09 88 ALA A N 1
ATOM 670 C CA . ALA A 1 88 ? 22.876 -37.270 24.843 1.00 61.09 88 ALA A CA 1
ATOM 671 C C . ALA A 1 88 ? 24.068 -37.416 23.885 1.00 61.09 88 ALA A C 1
ATOM 673 O O . ALA A 1 88 ? 25.221 -37.478 24.322 1.00 61.09 88 ALA A O 1
ATOM 674 N N . VAL A 1 89 ? 23.782 -37.438 22.584 1.00 63.78 89 VAL A N 1
ATOM 675 C CA . VAL A 1 89 ? 24.781 -37.286 21.521 1.00 63.78 89 VAL A CA 1
ATOM 676 C C . VAL A 1 89 ? 24.382 -36.120 20.625 1.00 63.78 89 VAL A C 1
ATOM 678 O O . VAL A 1 89 ? 23.247 -36.076 20.152 1.00 63.78 89 VAL A O 1
ATOM 681 N N . ALA A 1 90 ? 25.297 -35.183 20.388 1.00 62.41 90 ALA A N 1
ATOM 682 C CA . ALA A 1 90 ? 25.087 -34.083 19.450 1.00 62.41 90 ALA A CA 1
ATOM 683 C C . ALA A 1 90 ? 25.722 -34.395 18.087 1.00 62.41 90 ALA A C 1
ATOM 685 O O . ALA A 1 90 ? 26.836 -34.923 18.002 1.00 62.41 90 ALA A O 1
ATOM 686 N N . LEU A 1 91 ? 24.992 -34.054 17.028 1.00 61.50 91 LEU A N 1
ATOM 687 C CA . LEU A 1 91 ? 25.344 -34.253 15.629 1.00 61.50 91 LEU A CA 1
ATOM 688 C C . LEU A 1 91 ? 25.217 -32.933 14.873 1.00 61.50 91 LEU A C 1
ATOM 690 O O . LEU A 1 91 ? 24.236 -32.210 15.053 1.00 61.50 91 LEU A O 1
ATOM 694 N N . HIS A 1 92 ? 26.163 -32.652 13.981 1.00 57.34 92 HIS A N 1
ATOM 695 C CA . HIS A 1 92 ? 26.059 -31.547 13.035 1.00 57.34 92 HIS A CA 1
ATOM 696 C C . HIS A 1 92 ? 26.595 -31.973 11.668 1.00 57.34 92 HIS A C 1
ATOM 698 O O . HIS A 1 92 ? 27.705 -32.499 11.569 1.00 57.34 92 HIS A O 1
ATOM 704 N N . ASP A 1 93 ? 25.796 -31.744 10.627 1.00 55.72 93 ASP A N 1
ATOM 705 C CA . ASP A 1 93 ? 26.178 -31.969 9.234 1.00 55.72 93 ASP A CA 1
ATOM 706 C C . ASP A 1 93 ? 26.293 -30.606 8.525 1.00 55.72 93 ASP A C 1
ATOM 708 O O . ASP A 1 93 ? 25.261 -30.001 8.197 1.00 55.72 93 ASP A O 1
ATOM 712 N N . PRO A 1 94 ? 27.522 -30.105 8.279 1.00 47.84 94 PRO A N 1
ATOM 713 C CA . PRO A 1 94 ? 27.738 -28.777 7.712 1.00 47.84 94 PRO A CA 1
ATOM 714 C C . PRO A 1 94 ? 27.240 -28.652 6.265 1.00 47.84 94 PRO A C 1
ATOM 716 O O . PRO A 1 94 ? 27.015 -27.535 5.811 1.00 47.84 94 PRO A O 1
ATOM 719 N N . SER A 1 95 ? 26.987 -29.759 5.550 1.00 49.88 95 SER A N 1
ATOM 720 C CA . SER A 1 95 ? 26.375 -29.711 4.209 1.00 49.88 95 SER A CA 1
ATOM 721 C C . SER A 1 95 ? 24.896 -29.299 4.233 1.00 49.88 95 SER A C 1
ATOM 723 O O . SER A 1 95 ? 24.343 -28.891 3.213 1.00 49.88 95 SER A O 1
ATOM 725 N N . SER A 1 96 ? 24.259 -29.387 5.406 1.00 50.41 96 SER A N 1
ATOM 726 C CA . SER A 1 96 ? 22.829 -29.129 5.620 1.00 50.41 96 SER A CA 1
ATOM 727 C C . SER A 1 96 ? 22.538 -27.952 6.560 1.00 50.41 96 SER A C 1
ATOM 729 O O . SER A 1 96 ? 21.374 -27.616 6.773 1.00 50.41 96 SER A O 1
ATOM 731 N N . ALA A 1 97 ? 23.579 -27.386 7.184 1.00 46.16 97 ALA A N 1
ATOM 732 C CA . ALA A 1 97 ? 23.515 -26.466 8.327 1.00 46.16 97 ALA A CA 1
ATOM 733 C C . ALA A 1 97 ? 22.708 -26.969 9.554 1.00 46.16 97 ALA A C 1
ATOM 735 O O . ALA A 1 97 ? 22.556 -26.237 10.534 1.00 46.16 97 ALA A O 1
ATOM 736 N N . ALA A 1 98 ? 22.220 -28.215 9.562 1.00 46.53 98 ALA A N 1
ATOM 737 C CA . ALA A 1 98 ? 21.368 -28.744 10.622 1.00 46.53 98 ALA A CA 1
ATOM 738 C C . ALA A 1 98 ? 22.180 -29.300 11.805 1.00 46.53 98 ALA A C 1
ATOM 740 O O . ALA A 1 98 ? 23.123 -30.079 11.635 1.00 46.53 98 ALA A O 1
ATOM 741 N N . GLY A 1 99 ? 21.791 -28.919 13.023 1.00 50.94 99 GLY A N 1
ATOM 742 C CA . GLY A 1 99 ? 22.246 -29.528 14.276 1.00 50.94 99 GLY A CA 1
ATOM 743 C C . GLY A 1 99 ? 21.141 -30.391 14.890 1.00 50.94 99 GLY A C 1
ATOM 744 O O . GLY A 1 99 ? 19.976 -29.998 14.886 1.00 50.94 99 GLY A O 1
ATOM 745 N N . VAL A 1 100 ? 21.492 -31.565 15.416 1.00 53.72 100 VAL A N 1
ATOM 746 C CA . VAL A 1 100 ? 20.559 -32.529 16.020 1.00 53.72 100 VAL A CA 1
ATOM 747 C C . VAL A 1 100 ? 21.115 -33.021 17.354 1.00 53.72 100 VAL A C 1
ATOM 749 O O . VAL A 1 100 ? 22.235 -33.523 17.414 1.00 53.72 100 VAL A O 1
ATOM 752 N N . VAL A 1 101 ? 20.315 -32.939 18.420 1.00 53.88 101 VAL A N 1
ATOM 753 C CA . VAL A 1 101 ? 20.650 -33.501 19.738 1.00 53.88 101 VAL A CA 1
ATOM 754 C C . VAL A 1 101 ? 19.807 -34.754 19.979 1.00 53.88 101 VAL A C 1
ATOM 756 O O . VAL A 1 101 ? 18.591 -34.685 20.143 1.00 53.88 101 VAL A O 1
ATOM 759 N N . LEU A 1 102 ? 20.459 -35.915 20.010 1.00 54.97 102 LEU A N 1
ATOM 760 C CA . LEU A 1 102 ? 19.856 -37.207 20.326 1.00 54.97 102 LEU A CA 1
ATOM 761 C C . LEU A 1 102 ? 19.983 -37.471 21.833 1.00 54.97 102 LEU A C 1
ATOM 763 O O . LEU A 1 102 ? 20.954 -38.073 22.295 1.00 54.97 102 LEU A O 1
ATOM 767 N N . ALA A 1 103 ? 19.014 -36.995 22.615 1.00 51.75 103 ALA A N 1
ATOM 768 C CA . ALA A 1 103 ? 18.942 -37.272 24.048 1.00 51.75 103 ALA A CA 1
ATOM 769 C C . ALA A 1 103 ? 18.514 -38.725 24.318 1.00 51.75 103 ALA A C 1
ATOM 771 O O . ALA A 1 103 ? 17.564 -39.230 23.714 1.00 51.75 103 ALA A O 1
ATOM 772 N N . ARG A 1 104 ? 19.180 -39.402 25.261 1.00 50.28 104 ARG A N 1
ATOM 773 C CA . ARG A 1 104 ? 18.800 -40.751 25.685 1.00 50.28 104 ARG A CA 1
ATOM 774 C C . ARG A 1 104 ? 17.608 -40.666 26.640 1.00 50.28 104 ARG A C 1
ATOM 776 O O . ARG A 1 104 ? 17.781 -40.350 27.816 1.00 50.28 104 ARG A O 1
ATOM 783 N N . ALA A 1 105 ? 16.415 -40.988 26.141 1.00 43.06 105 ALA A N 1
ATOM 784 C CA . ALA A 1 105 ? 15.185 -41.002 26.932 1.00 43.06 105 ALA A CA 1
ATOM 785 C C . ALA A 1 105 ? 15.343 -41.838 28.220 1.00 43.06 105 ALA A C 1
ATOM 787 O O . ALA A 1 105 ? 15.819 -42.978 28.193 1.00 43.06 105 ALA A O 1
ATOM 788 N N . GLY A 1 106 ? 14.971 -41.246 29.358 1.00 42.25 106 GLY A N 1
ATOM 789 C CA . GLY A 1 106 ? 15.080 -41.874 30.672 1.00 42.25 106 GLY A CA 1
ATOM 790 C C . GLY A 1 106 ? 13.978 -42.907 30.905 1.00 42.25 106 GLY A C 1
ATOM 791 O O . GLY A 1 106 ? 12.808 -42.594 30.734 1.00 42.25 106 GLY A O 1
ATOM 792 N N . HIS A 1 107 ? 14.372 -44.109 31.334 1.00 37.19 107 HIS A N 1
ATOM 793 C CA . HIS A 1 107 ? 13.494 -45.218 31.734 1.00 37.19 107 HIS A CA 1
ATOM 794 C C . HIS A 1 107 ? 12.384 -45.596 30.734 1.00 37.19 107 HIS A C 1
ATOM 796 O O . HIS A 1 107 ? 11.214 -45.308 30.947 1.00 37.19 107 HIS A O 1
ATOM 802 N N . HIS A 1 108 ? 12.748 -46.388 29.727 1.00 31.64 108 HIS A N 1
ATOM 803 C CA . HIS A 1 108 ? 12.291 -47.783 29.654 1.00 31.64 108 HIS A CA 1
ATOM 804 C C . HIS A 1 108 ? 13.326 -48.623 28.883 1.00 31.64 108 HIS A C 1
ATOM 806 O O . HIS A 1 108 ? 14.187 -48.074 28.191 1.00 31.64 108 HIS A O 1
ATOM 812 N N . ASP A 1 109 ? 13.301 -49.942 29.067 1.00 34.75 109 ASP A N 1
ATOM 813 C CA . ASP A 1 109 ? 14.238 -50.864 28.420 1.00 34.75 109 ASP A CA 1
ATOM 814 C C . ASP A 1 109 ? 13.861 -51.160 26.963 1.00 34.75 109 ASP A C 1
ATOM 816 O O . ASP A 1 109 ? 12.686 -51.251 26.616 1.00 34.75 109 ASP A O 1
ATOM 820 N N . GLY A 1 110 ? 14.881 -51.402 26.134 1.00 39.56 110 GLY A N 1
ATOM 821 C CA . GLY A 1 110 ? 14.720 -51.963 24.791 1.00 39.56 110 GLY A CA 1
ATOM 822 C C . GLY A 1 110 ? 14.786 -50.954 23.638 1.00 39.56 110 GLY A C 1
ATOM 823 O O . GLY A 1 110 ? 13.839 -50.237 23.357 1.00 39.56 110 GLY A O 1
ATOM 824 N N . HIS A 1 111 ? 15.893 -51.026 22.893 1.00 36.12 111 HIS A N 1
ATOM 825 C CA . HIS A 1 111 ? 16.015 -50.650 21.476 1.00 36.12 111 HIS A CA 1
ATOM 826 C C . HIS A 1 111 ? 15.682 -49.203 21.055 1.00 36.12 111 HIS A C 1
ATOM 828 O O . HIS A 1 111 ? 14.555 -48.863 20.700 1.00 36.12 111 HIS A O 1
ATOM 834 N N . TYR A 1 112 ? 16.742 -48.420 20.828 1.00 38.00 112 TYR A N 1
ATOM 835 C CA . TYR A 1 112 ? 16.734 -47.497 19.690 1.00 38.00 112 TYR A CA 1
ATOM 836 C C . TYR A 1 112 ? 16.645 -48.352 18.418 1.00 38.00 112 TYR A C 1
ATOM 838 O O . TYR A 1 112 ? 17.587 -49.065 18.083 1.00 38.00 112 TYR A O 1
ATOM 846 N N . GLY A 1 113 ? 15.482 -48.352 17.761 1.00 39.09 113 GLY A N 1
ATOM 847 C CA . GLY A 1 113 ? 15.336 -48.937 16.426 1.00 39.09 113 GLY A CA 1
ATOM 848 C C . GLY A 1 113 ? 16.037 -48.050 15.390 1.00 39.09 113 GLY A C 1
ATOM 849 O O . GLY A 1 113 ? 15.941 -46.825 15.529 1.00 39.09 113 GLY A O 1
ATOM 850 N N . PRO A 1 114 ? 16.691 -48.630 14.367 1.00 39.78 114 PRO A N 1
ATOM 851 C CA . PRO A 1 114 ? 17.712 -47.966 13.553 1.00 39.78 114 PRO A CA 1
ATOM 852 C C . PRO A 1 114 ? 17.261 -46.627 12.970 1.00 39.78 114 PRO A C 1
ATOM 854 O O . PRO A 1 114 ? 16.091 -46.450 12.609 1.00 39.78 114 PRO A O 1
ATOM 857 N N . LEU A 1 115 ? 18.184 -45.670 12.885 1.00 43.50 115 LEU A N 1
ATOM 858 C CA . LEU A 1 115 ? 17.912 -44.366 12.288 1.00 43.50 115 LEU A CA 1
ATOM 859 C C . LEU A 1 115 ? 17.605 -44.495 10.779 1.00 43.50 115 LEU A C 1
ATOM 861 O O . LEU A 1 115 ? 18.231 -45.308 10.089 1.00 43.50 115 LEU A O 1
ATOM 865 N N . PRO A 1 116 ? 16.645 -43.714 10.239 1.00 40.25 116 PRO A N 1
ATOM 866 C CA . PRO A 1 116 ? 16.286 -43.803 8.828 1.00 40.25 116 PRO A CA 1
ATOM 867 C C . PRO A 1 116 ? 17.438 -43.393 7.910 1.00 40.25 116 PRO A C 1
ATOM 869 O O . PRO A 1 116 ? 18.145 -42.420 8.180 1.00 40.25 116 PRO A O 1
ATOM 872 N N . ARG A 1 117 ? 17.605 -44.119 6.801 1.00 39.97 117 ARG A N 1
ATOM 873 C CA . ARG A 1 117 ? 18.711 -43.897 5.856 1.00 39.97 117 ARG A CA 1
ATOM 874 C C . ARG A 1 117 ? 18.410 -42.771 4.856 1.00 39.97 117 ARG A C 1
ATOM 876 O O . ARG A 1 117 ? 19.341 -42.155 4.344 1.00 39.97 117 ARG A O 1
ATOM 883 N N . GLY A 1 118 ? 17.137 -42.454 4.599 1.00 39.31 118 GLY A N 1
ATOM 884 C CA . GLY A 1 118 ? 16.742 -41.384 3.680 1.00 39.31 118 GLY A CA 1
ATOM 885 C C . GLY A 1 118 ? 16.866 -39.967 4.277 1.00 39.31 118 GLY A C 1
ATOM 886 O O . GLY A 1 118 ? 16.534 -39.763 5.447 1.00 39.31 118 GLY A O 1
ATOM 887 N N . PRO A 1 119 ? 17.265 -38.937 3.497 1.00 39.00 119 PRO A N 1
ATOM 888 C CA . PRO A 1 119 ? 17.266 -37.540 3.953 1.00 39.00 119 PRO A CA 1
ATOM 889 C C . PRO A 1 119 ? 15.901 -37.052 4.470 1.00 39.00 119 PRO A C 1
ATOM 891 O O . PRO A 1 119 ? 15.828 -36.458 5.540 1.00 39.00 119 PRO A O 1
ATOM 894 N N . ARG A 1 120 ? 14.804 -37.362 3.761 1.00 39.19 120 ARG A N 1
ATOM 895 C CA . ARG A 1 120 ? 13.438 -36.952 4.150 1.00 39.19 120 ARG A CA 1
ATOM 896 C C . ARG A 1 120 ? 12.915 -37.680 5.395 1.00 39.19 120 ARG A C 1
ATOM 898 O O . ARG A 1 120 ? 12.215 -37.086 6.212 1.00 39.19 120 ARG A O 1
ATOM 905 N N . GLU A 1 121 ? 13.270 -38.952 5.565 1.00 39.59 121 GLU A N 1
ATOM 906 C CA . GLU A 1 121 ? 12.843 -39.750 6.720 1.00 39.59 121 GLU A CA 1
ATOM 907 C C . GLU A 1 121 ? 13.504 -39.283 8.025 1.00 39.59 121 GLU A C 1
ATOM 909 O O . GLU A 1 121 ? 12.871 -39.323 9.084 1.00 39.59 121 GLU A O 1
ATOM 914 N N . ARG A 1 122 ? 14.754 -38.794 7.954 1.00 42.00 122 ARG A N 1
ATOM 915 C CA . ARG A 1 122 ? 15.438 -38.159 9.092 1.00 42.00 122 ARG A CA 1
ATOM 916 C C . ARG A 1 122 ? 14.611 -36.983 9.625 1.00 42.00 122 ARG A C 1
ATOM 918 O O . ARG A 1 122 ? 14.306 -36.962 10.816 1.00 42.00 122 ARG A O 1
ATOM 925 N N . THR A 1 123 ? 14.144 -36.086 8.753 1.00 39.53 123 THR A N 1
ATOM 926 C CA . THR A 1 123 ? 13.261 -34.964 9.127 1.00 39.53 123 THR A CA 1
ATOM 927 C C . THR A 1 123 ? 11.948 -35.439 9.757 1.00 39.53 123 THR A C 1
ATOM 929 O O . THR A 1 123 ? 11.564 -34.946 10.817 1.00 39.53 123 THR A O 1
ATOM 932 N N . ALA A 1 124 ? 11.289 -36.439 9.162 1.00 33.59 124 ALA A N 1
ATOM 933 C CA . ALA A 1 124 ? 10.007 -36.953 9.655 1.00 33.59 124 ALA A CA 1
ATOM 934 C C . ALA A 1 124 ? 10.106 -37.579 11.060 1.00 33.59 124 ALA A C 1
ATOM 936 O O . ALA A 1 124 ? 9.237 -37.350 11.908 1.00 33.59 124 ALA A O 1
ATOM 937 N N . ARG A 1 125 ? 11.181 -38.333 11.345 1.00 36.25 125 ARG A N 1
ATOM 938 C CA . ARG A 1 125 ? 11.383 -38.930 12.675 1.00 36.25 125 ARG A CA 1
ATOM 939 C C . ARG A 1 125 ? 11.795 -37.883 13.717 1.00 36.25 125 ARG A C 1
ATOM 941 O O . ARG A 1 125 ? 11.361 -37.990 14.861 1.00 36.25 125 ARG A O 1
ATOM 948 N N . LEU A 1 126 ? 12.532 -36.837 13.331 1.00 36.75 126 LEU A N 1
ATOM 949 C CA . LEU A 1 126 ? 12.882 -35.719 14.221 1.00 36.75 126 LEU A CA 1
ATOM 950 C C . LEU A 1 126 ? 11.640 -34.968 14.728 1.00 36.75 126 LEU A C 1
ATOM 952 O O . LEU A 1 126 ? 11.505 -34.768 15.934 1.00 36.75 126 LEU A O 1
ATOM 956 N N . SER A 1 127 ? 10.677 -34.663 13.852 1.00 34.41 127 SER A N 1
ATOM 957 C CA . SER A 1 127 ? 9.395 -34.051 14.248 1.00 34.41 127 SER A CA 1
ATOM 958 C C . SER A 1 127 ? 8.493 -34.956 15.107 1.00 34.41 127 SER A C 1
ATOM 960 O O . SER A 1 127 ? 7.549 -34.471 15.727 1.00 34.41 127 SER A O 1
ATOM 962 N N . SER A 1 128 ? 8.771 -36.266 15.176 1.00 31.92 128 SER A N 1
ATOM 963 C CA . SER A 1 128 ? 8.012 -37.226 15.999 1.00 31.92 128 SER A CA 1
ATOM 964 C C . SER A 1 128 ? 8.495 -37.338 17.455 1.00 31.92 128 SER A C 1
ATOM 966 O O . SER A 1 128 ? 7.788 -37.908 18.284 1.00 31.92 128 SER A O 1
ATOM 968 N N . LEU A 1 129 ? 9.676 -36.791 17.780 1.00 33.47 129 LEU A N 1
ATOM 969 C CA . LEU A 1 129 ? 10.304 -36.895 19.107 1.00 33.47 129 LEU A CA 1
ATOM 970 C C . LEU A 1 129 ? 10.079 -35.661 20.002 1.00 33.47 129 LEU A C 1
ATOM 972 O O . LEU A 1 129 ? 10.536 -35.642 21.142 1.00 33.47 129 LEU A O 1
ATOM 976 N N . SER A 1 130 ? 9.367 -34.640 19.520 1.00 29.20 130 SER A N 1
ATOM 977 C CA . SER A 1 130 ? 9.095 -33.407 20.270 1.00 29.20 130 SER A CA 1
ATOM 978 C C . SER A 1 130 ? 7.975 -33.585 21.315 1.00 29.20 130 SER A C 1
ATOM 980 O O . SER A 1 130 ? 6.838 -33.900 20.945 1.00 29.20 130 SER A O 1
ATOM 982 N N . PRO A 1 131 ? 8.216 -33.312 22.613 1.00 29.39 131 PRO A N 1
ATOM 983 C CA . PRO A 1 131 ? 7.151 -33.237 23.611 1.00 29.39 131 PRO A CA 1
ATOM 984 C C . PRO A 1 131 ? 6.155 -32.113 23.283 1.00 29.39 131 PRO A C 1
ATOM 986 O O 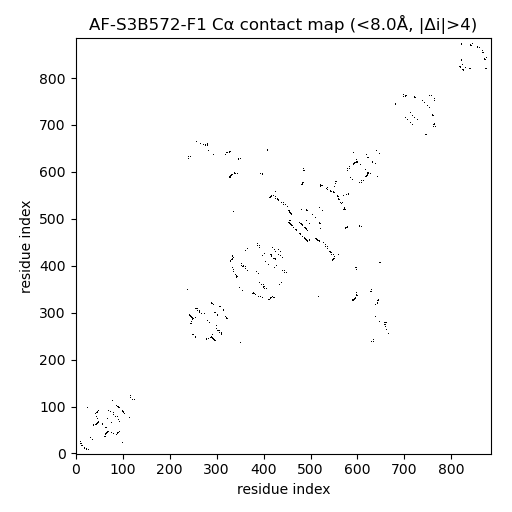. PRO A 1 131 ? 6.535 -30.981 22.985 1.00 29.39 131 PRO A O 1
ATOM 989 N N . ARG A 1 132 ? 4.851 -32.410 23.344 1.00 28.28 132 ARG A N 1
ATOM 990 C CA . ARG A 1 132 ? 3.785 -31.454 22.993 1.00 28.28 132 ARG A CA 1
ATOM 991 C C . ARG A 1 132 ? 3.697 -30.306 24.009 1.00 28.28 132 ARG A C 1
ATOM 993 O O . ARG A 1 132 ? 3.177 -30.498 25.107 1.00 28.28 132 ARG A O 1
ATOM 1000 N N . PHE A 1 133 ? 4.097 -29.097 23.615 1.00 29.19 133 PHE A N 1
ATOM 1001 C CA . PHE A 1 133 ? 3.902 -27.882 24.415 1.00 29.19 133 PHE A CA 1
ATOM 1002 C C . PHE A 1 133 ? 2.409 -27.549 24.616 1.00 29.19 133 PHE A C 1
ATOM 1004 O O . PHE A 1 133 ? 1.770 -26.929 23.767 1.00 29.19 133 PHE A O 1
ATOM 1011 N N . ARG A 1 134 ? 1.856 -27.892 25.786 1.00 25.86 134 ARG A N 1
ATOM 1012 C CA . ARG A 1 134 ? 0.621 -27.287 26.314 1.00 25.86 134 ARG A CA 1
ATOM 1013 C C . ARG A 1 134 ? 0.979 -26.140 27.260 1.00 25.86 134 ARG A C 1
ATOM 1015 O O . ARG A 1 134 ? 1.398 -26.392 28.386 1.00 25.86 134 ARG A O 1
ATOM 1022 N N . ARG A 1 135 ? 0.748 -24.885 26.858 1.00 28.61 135 ARG A N 1
ATOM 1023 C CA . ARG A 1 135 ? 0.720 -23.751 27.801 1.00 28.61 135 ARG A CA 1
ATOM 1024 C C . ARG A 1 135 ? -0.662 -23.660 28.451 1.00 28.61 135 ARG A C 1
ATOM 1026 O O . ARG A 1 135 ? -1.554 -23.002 27.929 1.00 28.61 135 ARG A O 1
ATOM 1033 N N . GLY A 1 136 ? -0.836 -24.356 29.573 1.00 27.19 136 GLY A N 1
ATOM 1034 C CA . GLY A 1 136 ? -1.986 -24.167 30.457 1.00 27.19 136 GLY A CA 1
ATOM 1035 C C . GLY A 1 136 ? -1.759 -22.980 31.393 1.00 27.19 136 GLY A C 1
ATOM 1036 O O . GLY A 1 136 ? -0.713 -22.890 32.030 1.00 27.19 136 GLY A O 1
ATOM 1037 N N . THR A 1 137 ? -2.729 -22.073 31.481 1.00 30.73 137 THR A N 1
ATOM 1038 C CA . THR A 1 137 ? -2.751 -20.979 32.463 1.00 30.73 137 THR A CA 1
ATOM 1039 C C . THR A 1 137 ? -3.236 -21.485 33.822 1.00 30.73 137 THR A C 1
ATOM 1041 O O . THR A 1 137 ? -4.279 -22.135 33.879 1.00 30.73 137 THR A O 1
ATOM 1044 N N . GLY A 1 138 ? -2.554 -21.139 34.916 1.00 25.98 138 GLY A N 1
ATOM 1045 C CA . GLY A 1 138 ? -3.037 -21.434 36.269 1.00 25.98 138 GLY A CA 1
ATOM 1046 C C . GLY A 1 138 ? -2.094 -20.940 37.365 1.00 25.98 138 GLY A C 1
ATOM 1047 O O . GLY A 1 138 ? -0.922 -21.307 37.388 1.00 25.98 138 GLY A O 1
ATOM 1048 N N . THR A 1 139 ? -2.610 -20.107 38.265 1.00 31.73 139 THR A N 1
ATOM 1049 C CA . THR A 1 139 ? -1.936 -19.650 39.489 1.00 31.73 139 THR A CA 1
ATOM 1050 C C . THR A 1 139 ? -2.203 -20.589 40.666 1.00 31.73 139 THR A C 1
ATOM 1052 O O . THR A 1 139 ? -3.300 -21.124 40.781 1.00 31.73 139 THR A O 1
ATOM 1055 N N . ASP A 1 140 ? -1.225 -20.666 41.572 1.00 32.56 140 ASP A N 1
ATOM 1056 C CA . ASP A 1 140 ? -1.308 -21.132 42.965 1.00 32.56 140 ASP A CA 1
ATOM 1057 C C . ASP A 1 140 ? -1.740 -22.580 43.278 1.00 32.56 140 ASP A C 1
ATOM 1059 O O . ASP A 1 140 ? -2.816 -23.064 42.944 1.00 32.56 140 ASP A O 1
ATOM 1063 N N . GLY A 1 141 ? -0.895 -23.253 44.068 1.00 25.38 141 GLY A N 1
ATOM 1064 C CA . GLY A 1 141 ? -1.138 -24.604 44.578 1.00 25.38 141 GLY A CA 1
ATOM 1065 C C . GLY A 1 141 ? -0.067 -25.058 45.571 1.00 25.38 141 GLY A C 1
ATOM 1066 O O . GLY A 1 141 ? 0.801 -25.858 45.232 1.00 25.38 141 GLY A O 1
ATOM 1067 N N . LYS A 1 142 ? -0.098 -24.545 46.810 1.00 28.81 142 LYS A N 1
ATOM 1068 C CA . LYS A 1 142 ? 0.797 -25.020 47.884 1.00 28.81 142 LYS A CA 1
ATOM 1069 C C . LYS A 1 142 ? 0.449 -26.457 48.288 1.00 28.81 142 LYS A C 1
ATOM 1071 O O . LYS A 1 142 ? -0.687 -26.723 48.667 1.00 28.81 142 LYS A O 1
ATOM 1076 N N . ALA A 1 143 ? 1.456 -27.326 48.349 1.00 27.09 143 ALA A N 1
ATOM 1077 C CA . ALA A 1 143 ? 1.386 -28.623 49.019 1.00 27.09 143 ALA A CA 1
ATOM 1078 C C . ALA A 1 143 ? 2.575 -28.787 49.982 1.00 27.09 143 ALA A C 1
ATOM 1080 O O . ALA A 1 143 ? 3.707 -28.439 49.654 1.00 27.09 143 ALA A O 1
ATOM 1081 N N . THR A 1 144 ? 2.313 -29.301 51.184 1.00 25.91 144 THR A N 1
ATOM 1082 C CA . THR A 1 144 ? 3.290 -29.465 52.278 1.00 25.91 144 THR A CA 1
ATOM 1083 C C . THR A 1 144 ? 3.082 -30.802 52.981 1.00 25.91 144 THR A C 1
ATOM 1085 O O . THR A 1 144 ? 1.925 -31.107 53.261 1.00 25.91 144 THR A O 1
ATOM 1088 N N . ALA A 1 145 ? 4.145 -31.506 53.401 1.00 30.23 145 ALA A N 1
ATOM 1089 C CA . ALA A 1 145 ? 4.170 -32.249 54.678 1.00 30.23 145 ALA A CA 1
ATOM 1090 C C . ALA A 1 145 ? 5.530 -32.910 54.999 1.00 30.23 145 ALA A C 1
ATOM 1092 O O . ALA A 1 145 ? 6.177 -33.460 54.117 1.00 30.23 145 ALA A O 1
ATOM 1093 N N . GLY A 1 146 ? 5.861 -32.957 56.302 1.00 23.73 146 GLY A N 1
ATOM 1094 C CA . GLY A 1 146 ? 6.866 -33.845 56.916 1.00 23.73 146 GLY A CA 1
ATOM 1095 C C . GLY A 1 146 ? 8.260 -33.227 57.106 1.00 23.73 146 GLY A C 1
ATOM 1096 O O . GLY A 1 146 ? 8.953 -32.986 56.130 1.00 23.73 146 GLY A O 1
ATOM 1097 N N . GLY A 1 147 ? 8.761 -32.966 58.321 1.00 23.75 147 GLY A N 1
ATOM 1098 C CA . GLY A 1 147 ? 8.205 -33.035 59.691 1.00 23.75 147 GLY A CA 1
ATOM 1099 C C . GLY A 1 147 ? 9.241 -32.452 60.690 1.00 23.75 147 GLY A C 1
ATOM 1100 O O . GLY A 1 147 ? 10.356 -32.168 60.278 1.00 23.75 147 GLY A O 1
ATOM 1101 N N . ALA A 1 148 ? 8.997 -32.232 61.992 1.00 25.48 148 ALA A N 1
ATOM 1102 C CA . ALA A 1 148 ? 7.826 -32.474 62.845 1.00 25.48 148 ALA A CA 1
ATOM 1103 C C . ALA A 1 148 ? 7.864 -31.607 64.147 1.00 25.48 148 ALA A C 1
ATOM 1105 O O . ALA A 1 148 ? 8.913 -31.088 64.501 1.00 25.48 148 ALA A O 1
ATOM 1106 N N . ARG A 1 149 ? 6.725 -31.505 64.870 1.00 27.00 149 ARG A N 1
ATOM 1107 C CA . ARG A 1 149 ? 6.513 -31.129 66.311 1.00 27.00 149 ARG A CA 1
ATOM 1108 C C . ARG A 1 149 ? 7.554 -30.187 66.996 1.00 27.00 149 ARG A C 1
ATOM 1110 O O . ARG A 1 149 ? 8.627 -30.649 67.357 1.00 27.00 149 ARG A O 1
ATOM 1117 N N . ARG A 1 150 ? 7.209 -28.962 67.448 1.00 27.08 150 ARG A N 1
ATOM 1118 C CA . ARG A 1 150 ? 6.489 -28.694 68.732 1.00 27.08 150 ARG A CA 1
ATOM 1119 C C . ARG A 1 150 ? 6.136 -27.192 68.968 1.00 27.08 150 ARG A C 1
ATOM 1121 O O . ARG A 1 150 ? 6.977 -26.333 68.770 1.00 27.08 150 ARG A O 1
ATOM 1128 N N . THR A 1 151 ? 4.921 -26.951 69.488 1.00 26.92 151 THR A N 1
ATOM 1129 C CA . THR A 1 151 ? 4.454 -25.916 70.467 1.00 26.92 151 THR A CA 1
ATOM 1130 C C . THR A 1 151 ? 4.955 -24.447 70.482 1.00 26.92 151 THR A C 1
ATOM 1132 O O . THR A 1 151 ? 6.094 -24.205 70.857 1.00 26.92 151 THR A O 1
ATOM 1135 N N . ASN A 1 152 ? 3.979 -23.517 70.393 1.00 24.75 152 ASN A N 1
ATOM 1136 C CA . ASN A 1 152 ? 3.828 -22.224 71.121 1.00 24.75 152 ASN A CA 1
ATOM 1137 C C . ASN A 1 152 ? 4.844 -21.060 70.924 1.00 24.75 152 ASN A C 1
ATOM 1139 O O . ASN A 1 152 ? 6.027 -21.290 70.743 1.00 24.75 152 ASN A O 1
ATOM 1143 N N . SER A 1 153 ? 4.473 -19.766 71.046 1.00 27.05 153 SER A N 1
ATOM 1144 C CA . SER A 1 153 ? 3.148 -19.091 70.958 1.00 27.05 153 SER A CA 1
ATOM 1145 C C . SER A 1 153 ? 3.259 -17.543 70.978 1.00 27.05 153 SER A C 1
ATOM 1147 O O . SER A 1 153 ? 3.796 -17.001 71.939 1.00 27.05 153 SER A O 1
ATOM 1149 N N . GLY A 1 154 ? 2.610 -16.842 70.030 1.00 25.62 154 GLY A N 1
ATOM 1150 C CA . GLY A 1 154 ? 2.284 -15.394 70.096 1.00 25.62 154 GLY A CA 1
ATOM 1151 C C . GLY A 1 154 ? 3.439 -14.387 69.882 1.00 25.62 154 GLY A C 1
ATOM 1152 O O . GLY A 1 154 ? 4.589 -14.794 69.816 1.00 25.62 154 GLY A O 1
ATOM 1153 N N . ARG A 1 155 ? 3.218 -13.058 69.783 1.00 28.03 155 ARG A N 1
ATOM 1154 C CA . ARG A 1 155 ? 2.051 -12.247 69.325 1.00 28.03 155 ARG A CA 1
ATOM 1155 C C . ARG A 1 155 ? 2.472 -10.750 69.264 1.00 28.03 155 ARG A C 1
ATOM 1157 O O . ARG A 1 155 ? 2.949 -10.265 70.279 1.00 28.03 155 ARG A O 1
ATOM 1164 N N . GLN A 1 156 ? 2.183 -10.016 68.170 1.00 26.81 156 GLN A N 1
ATOM 1165 C CA . GLN A 1 156 ? 2.322 -8.530 68.027 1.00 26.81 156 GLN A CA 1
ATOM 1166 C C . GLN A 1 156 ? 3.786 -7.986 68.143 1.00 26.81 156 GLN A C 1
ATOM 1168 O O . GLN A 1 156 ? 4.653 -8.687 68.642 1.00 26.81 156 GLN A O 1
ATOM 1173 N N . ALA A 1 157 ? 4.195 -6.806 67.641 1.00 26.36 157 ALA A N 1
ATOM 1174 C CA . ALA A 1 157 ? 3.486 -5.602 67.169 1.00 26.36 157 ALA A CA 1
ATOM 1175 C C . ALA A 1 157 ? 4.228 -4.853 66.007 1.00 26.36 157 ALA A C 1
ATOM 1177 O O . ALA A 1 157 ? 5.132 -5.395 65.381 1.00 26.36 157 ALA A O 1
ATOM 1178 N N . VAL A 1 158 ? 3.827 -3.601 65.739 1.00 25.52 158 VAL A N 1
ATOM 1179 C CA . VAL A 1 158 ? 4.354 -2.584 64.778 1.00 25.52 158 VAL A CA 1
ATOM 1180 C C . VAL A 1 158 ? 4.505 -1.239 65.553 1.00 25.52 158 VAL A C 1
ATOM 1182 O O . VAL A 1 158 ? 4.060 -1.232 66.705 1.00 25.52 158 VAL A O 1
ATOM 1185 N N . PRO A 1 159 ? 4.958 -0.071 65.014 1.00 46.91 159 PRO A N 1
ATOM 1186 C CA . PRO A 1 159 ? 5.730 0.275 63.794 1.00 46.91 159 PRO A CA 1
ATOM 1187 C C . PRO A 1 159 ? 6.891 1.306 64.036 1.00 46.91 159 PRO A C 1
ATOM 1189 O O . PRO A 1 159 ? 7.152 1.701 65.168 1.00 46.91 159 PRO A O 1
ATOM 1192 N N . GLY A 1 160 ? 7.514 1.834 62.961 1.00 26.16 160 GLY A N 1
ATOM 1193 C CA . GLY A 1 160 ? 8.316 3.089 62.940 1.00 26.16 160 GLY A CA 1
ATOM 1194 C C . GLY A 1 160 ? 9.751 2.936 62.388 1.00 26.16 160 GLY A C 1
ATOM 1195 O O . GLY A 1 160 ? 10.282 1.834 62.423 1.00 26.16 160 GLY A O 1
ATOM 1196 N N . GLN A 1 161 ? 10.444 3.960 61.858 1.00 29.62 161 GLN A N 1
ATOM 1197 C CA . GLN A 1 161 ? 10.077 5.333 61.435 1.00 29.62 161 GLN A CA 1
ATOM 1198 C C . GLN A 1 161 ? 11.136 5.862 60.407 1.00 29.62 161 GLN A C 1
ATOM 1200 O O . GLN A 1 161 ? 12.109 5.170 60.122 1.00 29.62 161 GLN A O 1
ATOM 1205 N N . GLN A 1 162 ? 10.941 7.054 59.815 1.00 27.39 162 GLN A N 1
ATOM 1206 C CA . GLN A 1 162 ? 11.916 7.786 58.950 1.00 27.39 162 GLN A CA 1
ATOM 1207 C C . GLN A 1 162 ? 12.909 8.637 59.832 1.00 27.39 162 GLN A C 1
ATOM 1209 O O . GLN A 1 162 ? 12.821 8.429 61.044 1.00 27.39 162 GLN A O 1
ATOM 1214 N N . PRO A 1 163 ? 13.789 9.599 59.381 1.00 41.19 163 PRO A N 1
ATOM 1215 C CA . PRO A 1 163 ? 13.977 10.210 58.035 1.00 41.19 163 PRO A CA 1
ATOM 1216 C C . PRO A 1 163 ? 15.395 10.762 57.584 1.00 41.19 163 PRO A C 1
ATOM 1218 O O . PRO A 1 163 ? 16.300 10.947 58.383 1.00 41.19 163 PRO A O 1
ATOM 1221 N N . VAL A 1 164 ? 15.510 11.140 56.286 1.00 28.78 164 VAL A N 1
ATOM 1222 C CA . VAL A 1 164 ? 16.077 12.415 55.700 1.00 28.78 164 VAL A CA 1
ATOM 1223 C C . VAL A 1 164 ? 17.593 12.837 55.744 1.00 28.78 164 VAL A C 1
ATOM 1225 O O . VAL A 1 164 ? 18.107 13.252 56.774 1.00 28.78 164 VAL A O 1
ATOM 1228 N N . THR A 1 165 ? 18.204 12.964 54.533 1.00 29.06 165 THR A N 1
ATOM 1229 C CA . THR A 1 165 ? 19.338 13.855 54.056 1.00 29.06 165 THR A CA 1
ATOM 1230 C C . THR A 1 165 ? 20.758 13.728 54.695 1.00 29.06 165 THR A C 1
ATOM 1232 O O . THR A 1 165 ? 20.886 13.055 55.705 1.00 29.06 165 THR A O 1
ATOM 1235 N N . SER A 1 166 ? 21.910 14.217 54.163 1.00 28.95 166 SER A N 1
ATOM 1236 C CA . SER A 1 166 ? 22.276 15.312 53.206 1.00 28.95 166 SER A CA 1
ATOM 1237 C C . SER A 1 166 ? 23.621 15.082 52.432 1.00 28.95 166 SER A C 1
ATOM 1239 O O . SER A 1 166 ? 24.327 14.114 52.693 1.00 28.95 166 SER A O 1
ATOM 1241 N N . GLN A 1 167 ? 24.009 16.008 51.528 1.00 33.47 167 GLN A N 1
ATOM 1242 C CA . GLN A 1 167 ? 25.361 16.223 50.909 1.00 33.47 167 GLN A CA 1
ATOM 1243 C C . GLN A 1 167 ? 26.060 17.490 51.527 1.00 33.47 167 GLN A C 1
ATOM 1245 O O . GLN A 1 167 ? 25.360 18.106 52.337 1.00 33.47 167 GLN A O 1
ATOM 1250 N N . PRO A 1 168 ? 27.330 17.953 51.235 1.00 44.91 168 PRO A N 1
ATOM 1251 C CA . PRO A 1 168 ? 28.166 17.857 50.004 1.00 44.91 168 PRO A CA 1
ATOM 1252 C C . PRO A 1 168 ? 29.728 17.676 50.189 1.00 44.91 168 PRO A C 1
ATOM 1254 O O . PRO A 1 168 ? 30.143 16.815 50.953 1.00 44.91 168 PRO A O 1
ATOM 1257 N N . GLN A 1 169 ? 30.586 18.393 49.419 1.00 33.44 169 GLN A N 1
ATOM 1258 C CA . GLN A 1 169 ? 32.007 18.096 49.046 1.00 33.44 169 GLN A CA 1
ATOM 1259 C C . GLN A 1 169 ? 33.128 18.973 49.712 1.00 33.44 169 GLN A C 1
ATOM 1261 O O . GLN A 1 169 ? 32.795 19.931 50.400 1.00 33.44 169 GLN A O 1
ATOM 1266 N N . VAL A 1 170 ? 34.420 18.705 49.353 1.00 30.55 170 VAL A N 1
ATOM 1267 C CA . VAL A 1 170 ? 35.664 19.572 49.271 1.00 30.55 170 VAL A CA 1
ATOM 1268 C C . VAL A 1 170 ? 36.857 19.174 50.207 1.00 30.55 170 VAL A C 1
ATOM 1270 O O . VAL A 1 170 ? 36.717 19.334 51.411 1.00 30.55 170 VAL A O 1
ATOM 1273 N N . THR A 1 171 ? 37.973 18.504 49.806 1.00 31.53 171 THR A N 1
ATOM 1274 C CA . THR A 1 171 ? 39.270 18.820 49.072 1.00 31.53 171 THR A CA 1
ATOM 1275 C C . THR A 1 171 ? 40.562 18.743 50.006 1.00 31.53 171 THR A C 1
ATOM 1277 O O . THR A 1 171 ? 40.411 18.087 51.032 1.00 31.53 171 THR A O 1
ATOM 1280 N N . PRO A 1 172 ? 41.843 19.159 49.712 1.00 51.38 172 PRO A N 1
ATOM 1281 C CA . PRO A 1 172 ? 43.023 18.232 49.688 1.00 51.38 172 PRO A CA 1
ATOM 1282 C C . PRO A 1 172 ? 44.292 18.534 50.571 1.00 51.38 172 PRO A C 1
ATOM 1284 O O . PRO A 1 172 ? 44.377 19.576 51.214 1.00 51.38 172 PRO A O 1
ATOM 1287 N N . GLY A 1 173 ? 45.338 17.668 50.505 1.00 29.28 173 GLY A N 1
ATOM 1288 C CA . GLY A 1 173 ? 46.706 17.835 51.090 1.00 29.28 173 GLY A CA 1
ATOM 1289 C C . GLY A 1 173 ? 47.800 16.872 50.518 1.00 29.28 173 GLY A C 1
ATOM 1290 O O . GLY A 1 173 ? 47.455 15.964 49.768 1.00 29.28 173 GLY A O 1
ATOM 1291 N N . GLN A 1 174 ? 49.107 17.065 50.814 1.00 34.41 174 GLN A N 1
ATOM 1292 C CA . GLN A 1 174 ? 50.299 16.344 50.240 1.00 34.41 174 GLN A CA 1
ATOM 1293 C C . GLN A 1 174 ? 51.491 16.263 51.276 1.00 34.41 174 GLN A C 1
ATOM 1295 O O . GLN A 1 174 ? 51.181 16.652 52.405 1.00 34.41 174 GLN A O 1
ATOM 1300 N N . PRO A 1 175 ? 52.780 15.812 51.042 1.00 53.09 175 PRO A N 1
ATOM 1301 C CA . PRO A 1 175 ? 53.646 15.917 49.829 1.00 53.09 175 PRO A CA 1
ATOM 1302 C C . PRO A 1 175 ? 54.700 14.793 49.485 1.00 53.09 175 PRO A C 1
ATOM 1304 O O . PRO A 1 175 ? 54.874 13.809 50.196 1.00 53.09 175 PRO A O 1
ATOM 1307 N N . VAL A 1 176 ? 55.427 15.023 48.370 1.00 29.70 176 VAL A N 1
ATOM 1308 C CA . VAL A 1 176 ? 56.803 14.597 47.912 1.00 29.70 176 VAL A CA 1
ATOM 1309 C C . VAL A 1 176 ? 57.879 14.496 49.036 1.00 29.70 176 VAL A C 1
ATOM 1311 O O . VAL A 1 176 ? 57.757 15.296 49.967 1.00 29.70 176 VAL A O 1
ATOM 1314 N N . PRO A 1 177 ? 58.933 13.606 49.018 1.00 52.44 177 PRO A N 1
ATOM 1315 C CA . PRO A 1 177 ? 59.953 13.343 47.949 1.00 52.44 177 PRO A CA 1
ATOM 1316 C C . PRO A 1 177 ? 60.273 11.822 47.675 1.00 52.44 177 PRO A C 1
ATOM 1318 O O . PRO A 1 177 ? 59.456 10.991 48.048 1.00 52.44 177 PRO A O 1
ATOM 1321 N N . THR A 1 178 ? 61.333 11.301 46.995 1.00 32.88 178 THR A N 1
ATOM 1322 C CA . THR A 1 178 ? 62.728 11.773 46.697 1.00 32.88 178 THR A CA 1
ATOM 1323 C C . THR A 1 178 ? 63.342 11.293 45.337 1.00 32.88 178 THR A C 1
ATOM 1325 O O . THR A 1 178 ? 62.769 11.633 44.306 1.00 32.88 178 THR A O 1
ATOM 1328 N N . GLN A 1 179 ? 64.524 10.626 45.270 1.00 32.72 179 GLN A N 1
ATOM 1329 C CA . GLN A 1 179 ? 65.365 10.497 44.045 1.00 32.72 179 GLN A CA 1
ATOM 1330 C C . GLN A 1 179 ? 66.266 9.221 43.887 1.00 32.72 179 GLN A C 1
ATOM 1332 O O . GLN A 1 179 ? 66.499 8.535 44.883 1.00 32.72 179 GLN A O 1
ATOM 1337 N N . PRO A 1 180 ? 66.749 8.909 42.642 1.00 59.06 180 PRO A N 1
ATOM 1338 C CA . PRO A 1 180 ? 67.581 7.744 42.240 1.00 59.06 180 PRO A CA 1
ATOM 1339 C C . PRO A 1 180 ? 69.110 8.072 42.164 1.00 59.06 180 PRO A C 1
ATOM 1341 O O . PRO A 1 180 ? 69.519 8.972 42.898 1.00 59.06 180 PRO A O 1
ATOM 1344 N N . PRO A 1 181 ? 69.992 7.375 41.378 1.00 55.16 181 PRO A N 1
ATOM 1345 C CA . PRO A 1 181 ? 70.112 7.583 39.907 1.00 55.16 181 PRO A CA 1
ATOM 1346 C C . PRO A 1 181 ? 70.621 6.359 39.068 1.00 55.16 181 PRO A C 1
ATOM 1348 O O . PRO A 1 181 ? 70.812 5.274 39.606 1.00 55.16 181 PRO A O 1
ATOM 1351 N N . GLY A 1 182 ? 70.897 6.536 37.756 1.00 29.20 182 GLY A N 1
ATOM 1352 C CA . GLY A 1 182 ? 71.695 5.595 36.924 1.00 29.20 182 GLY A CA 1
ATOM 1353 C C . GLY A 1 182 ? 71.473 5.640 35.387 1.00 29.20 182 GLY A C 1
ATOM 1354 O O . GLY A 1 182 ? 70.338 5.585 34.928 1.00 29.20 182 GLY A O 1
ATOM 1355 N N . THR A 1 183 ? 72.556 5.692 34.593 1.00 35.09 183 THR A N 1
ATOM 1356 C CA . THR A 1 183 ? 72.652 5.645 33.097 1.00 35.09 183 THR A CA 1
ATOM 1357 C C . THR A 1 183 ? 74.033 5.048 32.705 1.00 35.09 183 THR A C 1
ATOM 1359 O O . THR A 1 183 ? 74.878 5.058 33.605 1.00 35.09 183 THR A O 1
ATOM 1362 N N . PRO A 1 184 ? 74.343 4.534 31.468 1.00 47.75 184 PRO A N 1
ATOM 1363 C CA . PRO A 1 184 ? 73.963 5.052 30.122 1.00 47.75 184 PRO A CA 1
ATOM 1364 C C . PRO A 1 184 ? 73.825 4.021 28.938 1.00 47.75 184 PRO A C 1
ATOM 1366 O O . PRO A 1 184 ? 74.016 2.826 29.122 1.00 47.75 184 PRO A O 1
ATOM 1369 N N . GLY A 1 185 ? 73.628 4.504 27.689 1.00 30.44 185 GLY A N 1
ATOM 1370 C CA . GLY A 1 185 ? 74.219 3.896 26.459 1.00 30.44 185 GLY A CA 1
ATOM 1371 C C . GLY A 1 185 ? 73.296 3.238 25.386 1.00 30.44 185 GLY A C 1
ATOM 1372 O O . GLY A 1 185 ? 72.472 2.405 25.748 1.00 30.44 185 GLY A O 1
ATOM 1373 N N . PRO A 1 186 ? 73.449 3.548 24.069 1.00 57.25 186 PRO A N 1
ATOM 1374 C CA . PRO A 1 186 ? 72.759 2.897 22.925 1.00 57.25 186 PRO A CA 1
ATOM 1375 C C . PRO A 1 186 ? 73.695 2.000 22.057 1.00 57.25 186 PRO A C 1
ATOM 1377 O O . PRO A 1 186 ? 74.891 1.933 22.348 1.00 57.25 186 PRO A O 1
ATOM 1380 N N . PRO A 1 187 ? 73.205 1.319 20.984 1.00 51.25 187 PRO A N 1
ATOM 1381 C CA . PRO A 1 187 ? 73.356 1.868 19.611 1.00 51.25 187 PRO A CA 1
ATOM 1382 C C . PRO A 1 187 ? 72.222 1.496 18.599 1.00 51.25 187 PRO A C 1
ATOM 1384 O O . PRO A 1 187 ? 71.176 0.981 18.982 1.00 51.25 187 PRO A O 1
ATOM 1387 N N . VAL A 1 188 ? 72.429 1.781 17.297 1.00 34.88 188 VAL A N 1
ATOM 1388 C CA . VAL A 1 188 ? 71.468 1.683 16.161 1.00 34.88 188 VAL A CA 1
ATOM 1389 C C . VAL A 1 188 ? 72.073 0.927 14.950 1.00 34.88 188 VAL A C 1
ATOM 1391 O O . VAL A 1 188 ? 73.274 1.068 14.724 1.00 34.88 188 VAL A O 1
ATOM 1394 N N . PRO A 1 189 ? 71.266 0.229 14.115 1.00 47.81 189 PRO A N 1
ATOM 1395 C CA . PRO A 1 189 ? 71.579 -0.107 12.707 1.00 47.81 189 PRO A CA 1
ATOM 1396 C C . PRO A 1 189 ? 70.541 0.484 11.701 1.00 47.81 189 PRO A C 1
ATOM 1398 O O . PRO A 1 189 ? 69.350 0.220 11.822 1.00 47.81 189 PRO A O 1
ATOM 1401 N N . THR A 1 190 ? 70.875 1.449 10.824 1.00 32.62 190 THR A N 1
ATOM 1402 C CA . THR A 1 190 ? 71.436 1.349 9.437 1.00 32.62 190 THR A CA 1
ATOM 1403 C C . THR A 1 190 ? 70.477 0.945 8.288 1.00 32.62 190 THR A C 1
ATOM 1405 O O . THR A 1 190 ? 70.044 -0.200 8.218 1.00 32.62 190 THR A O 1
ATOM 1408 N N . GLN A 1 191 ? 70.276 1.854 7.312 1.00 36.28 191 GLN A N 1
ATOM 1409 C CA . GLN A 1 191 ? 69.952 1.558 5.888 1.00 36.28 191 GLN A CA 1
ATOM 1410 C C . GLN A 1 191 ? 71.259 1.426 5.057 1.00 36.28 191 GLN A C 1
ATOM 1412 O O . GLN A 1 191 ? 72.319 1.718 5.624 1.00 36.28 191 GLN A O 1
ATOM 1417 N N . PRO A 1 192 ? 71.252 1.012 3.760 1.00 51.03 192 PRO A N 1
ATOM 1418 C CA . PRO A 1 192 ? 71.055 1.931 2.595 1.00 51.03 192 PRO A CA 1
ATOM 1419 C C . PRO A 1 192 ? 70.494 1.200 1.321 1.00 51.03 192 PRO A C 1
ATOM 1421 O O . PRO A 1 192 ? 70.004 0.083 1.488 1.00 51.03 192 PRO A O 1
ATOM 1424 N N . PRO A 1 193 ? 70.631 1.669 0.045 1.00 56.34 193 PRO A N 1
ATOM 1425 C CA . PRO A 1 193 ? 70.732 3.024 -0.565 1.00 56.34 193 PRO A CA 1
ATOM 1426 C C . PRO A 1 193 ? 69.682 3.305 -1.698 1.00 56.34 193 PRO A C 1
ATOM 1428 O O . PRO A 1 193 ? 69.004 2.385 -2.144 1.00 56.34 193 PRO A O 1
ATOM 1431 N N . GLY A 1 194 ? 69.624 4.532 -2.270 1.00 27.80 194 GLY A N 1
ATOM 1432 C CA . GLY A 1 194 ? 69.070 4.753 -3.637 1.00 27.80 194 GLY A CA 1
ATOM 1433 C C . GLY A 1 194 ? 68.424 6.119 -3.993 1.00 27.80 194 GLY A C 1
ATOM 1434 O O . GLY A 1 194 ? 67.204 6.223 -4.029 1.00 27.80 194 GLY A O 1
ATOM 1435 N N . THR A 1 195 ? 69.217 7.149 -4.319 1.00 27.25 195 THR A N 1
ATOM 1436 C CA . THR A 1 195 ? 68.816 8.462 -4.923 1.00 27.25 195 THR A CA 1
ATOM 1437 C C . THR A 1 195 ? 69.088 8.492 -6.453 1.00 27.25 195 THR A C 1
ATOM 1439 O O . THR A 1 195 ? 69.567 7.461 -6.933 1.00 27.25 195 THR A O 1
ATOM 1442 N N . PRO A 1 196 ? 68.885 9.584 -7.258 1.00 47.38 196 PRO A N 1
ATOM 1443 C CA . PRO A 1 196 ? 68.403 10.981 -7.026 1.00 47.38 196 PRO A CA 1
ATOM 1444 C C . PRO A 1 196 ? 67.229 11.417 -7.973 1.00 47.38 196 PRO A C 1
ATOM 1446 O O . PRO A 1 196 ? 66.754 10.597 -8.747 1.00 47.38 196 PRO A O 1
ATOM 1449 N N . GLY A 1 197 ? 66.709 12.662 -8.036 1.00 29.06 197 GLY A N 1
ATOM 1450 C CA . GLY A 1 197 ? 66.878 13.913 -7.255 1.00 29.06 197 GLY A CA 1
ATOM 1451 C C . GLY A 1 197 ? 66.505 15.196 -8.059 1.00 29.06 197 GLY A C 1
ATOM 1452 O O . GLY A 1 197 ? 66.102 15.077 -9.208 1.00 29.06 197 GLY A O 1
ATOM 1453 N N . GLN A 1 198 ? 66.724 16.396 -7.473 1.00 30.47 198 GLN A N 1
ATOM 1454 C CA . GLN A 1 198 ? 66.669 17.764 -8.085 1.00 30.47 198 GLN A CA 1
ATOM 1455 C C . GLN A 1 198 ? 65.282 18.361 -8.496 1.00 30.47 198 GLN A C 1
ATOM 1457 O O . GLN A 1 198 ? 64.407 17.625 -8.926 1.00 30.47 198 GLN A O 1
ATOM 1462 N N . GLN A 1 199 ? 65.003 19.687 -8.432 1.00 28.64 199 GLN A N 1
ATOM 1463 C CA . GLN A 1 199 ? 65.554 20.799 -7.607 1.00 28.64 199 GLN A CA 1
ATOM 1464 C C . GLN A 1 199 ? 64.686 22.101 -7.661 1.00 28.64 199 GLN A C 1
ATOM 1466 O O . GLN A 1 199 ? 64.059 22.373 -8.674 1.00 28.64 199 GLN A O 1
ATOM 1471 N N . MET A 1 200 ? 64.816 22.953 -6.623 1.00 27.14 200 MET A N 1
ATOM 1472 C CA . MET A 1 200 ? 64.691 24.442 -6.600 1.00 27.14 200 MET A CA 1
ATOM 1473 C C . MET A 1 200 ? 63.320 25.172 -6.738 1.00 27.14 200 MET A C 1
ATOM 1475 O O . MET A 1 200 ? 62.449 24.821 -7.520 1.00 27.14 200 MET A O 1
ATOM 1479 N N . ALA A 1 201 ? 63.193 26.255 -5.951 1.00 25.31 201 ALA A N 1
ATOM 1480 C CA . ALA A 1 201 ? 62.111 27.267 -5.878 1.00 25.31 201 ALA A CA 1
ATOM 1481 C C . ALA A 1 201 ? 62.697 28.665 -6.287 1.00 25.31 201 ALA A C 1
ATOM 1483 O O . ALA A 1 201 ? 63.731 28.626 -6.960 1.00 25.31 201 ALA A O 1
ATOM 1484 N N . PRO A 1 202 ? 62.244 29.883 -5.856 1.00 43.12 202 PRO A N 1
ATOM 1485 C CA . PRO A 1 202 ? 60.982 30.360 -5.225 1.00 43.12 202 PRO A CA 1
ATOM 1486 C C . PRO A 1 202 ? 60.427 31.758 -5.700 1.00 43.12 202 PRO A C 1
ATOM 1488 O O . PRO A 1 202 ? 61.154 32.557 -6.274 1.00 43.12 202 PRO A O 1
ATOM 1491 N N . GLY A 1 203 ? 59.202 32.133 -5.270 1.00 28.19 203 GLY A N 1
ATOM 1492 C CA . GLY A 1 203 ? 58.948 33.412 -4.541 1.00 28.19 203 GLY A CA 1
ATOM 1493 C C . GLY A 1 203 ? 58.387 34.703 -5.215 1.00 28.19 203 GLY A C 1
ATOM 1494 O O . GLY A 1 203 ? 58.856 35.116 -6.263 1.00 28.19 203 GLY A O 1
ATOM 1495 N N . GLN A 1 204 ? 57.505 35.404 -4.457 1.00 29.25 204 GLN A N 1
ATOM 1496 C CA . GLN A 1 204 ? 57.281 36.886 -4.362 1.00 29.25 204 GLN A CA 1
ATOM 1497 C C . GLN A 1 204 ? 56.692 37.699 -5.564 1.00 29.25 204 GLN A C 1
ATOM 1499 O O . GLN A 1 204 ? 56.891 37.317 -6.705 1.00 29.25 204 GLN A O 1
ATOM 1504 N N . GLN A 1 205 ? 56.015 38.871 -5.426 1.00 26.36 205 GLN A N 1
ATOM 1505 C CA . GLN A 1 205 ? 55.117 39.478 -4.391 1.00 26.36 205 GLN A CA 1
ATOM 1506 C C . GLN A 1 205 ? 54.445 40.798 -4.931 1.00 26.36 205 GLN A C 1
ATOM 1508 O O . GLN A 1 205 ? 55.040 41.437 -5.789 1.00 26.36 205 GLN A O 1
ATOM 1513 N N . ALA A 1 206 ? 53.300 41.250 -4.361 1.00 24.88 206 ALA A N 1
ATOM 1514 C CA . ALA A 1 206 ? 52.575 42.555 -4.555 1.00 24.88 206 ALA A CA 1
ATOM 1515 C C . ALA A 1 206 ? 51.888 42.846 -5.939 1.00 24.88 206 ALA A C 1
ATOM 1517 O O . ALA A 1 206 ? 52.432 42.447 -6.957 1.00 24.88 206 ALA A O 1
ATOM 1518 N N . VAL A 1 207 ? 50.665 43.419 -6.121 1.00 25.94 207 VAL A N 1
ATOM 1519 C CA . VAL A 1 207 ? 49.811 44.469 -5.446 1.00 25.94 207 VAL A CA 1
ATOM 1520 C C . VAL A 1 207 ? 50.221 45.917 -5.841 1.00 25.94 207 VAL A C 1
ATOM 1522 O O . VAL A 1 207 ? 51.434 46.123 -5.837 1.00 25.94 207 VAL A O 1
ATOM 1525 N N . PRO A 1 208 ? 49.336 46.933 -6.139 1.00 40.75 208 PRO A N 1
ATOM 1526 C CA . PRO A 1 208 ? 47.858 47.084 -5.946 1.00 40.75 208 PRO A CA 1
ATOM 1527 C C . PRO A 1 208 ? 46.981 47.691 -7.107 1.00 40.75 208 PRO A C 1
ATOM 1529 O O . PRO A 1 208 ? 47.500 48.256 -8.061 1.00 40.75 208 PRO A O 1
ATOM 1532 N N . GLY A 1 209 ? 45.643 47.726 -6.895 1.00 26.00 209 GLY A N 1
ATOM 1533 C CA . GLY A 1 209 ? 44.689 48.802 -7.309 1.00 26.00 209 GLY A CA 1
ATOM 1534 C C . GLY A 1 209 ? 44.010 48.733 -8.700 1.00 26.00 209 GLY A C 1
ATOM 1535 O O . GLY A 1 209 ? 44.539 48.090 -9.596 1.00 26.00 209 GLY A O 1
ATOM 1536 N N . SER A 1 210 ? 42.864 49.388 -8.983 1.00 26.45 210 SER A N 1
ATOM 1537 C CA . SER A 1 210 ? 41.751 49.947 -8.160 1.00 26.45 210 SER A CA 1
ATOM 1538 C C . SER A 1 210 ? 40.648 50.574 -9.063 1.00 26.45 210 SER A C 1
ATOM 1540 O O . SER A 1 210 ? 40.969 50.999 -10.165 1.00 26.45 210 SER A O 1
ATOM 1542 N N . GLU A 1 211 ? 39.414 50.734 -8.543 1.00 26.91 211 GLU A N 1
ATOM 1543 C CA . GLU A 1 211 ? 38.246 51.482 -9.109 1.00 26.91 211 GLU A CA 1
ATOM 1544 C C . GLU A 1 211 ? 37.366 50.810 -10.204 1.00 26.91 211 GLU A C 1
ATOM 1546 O O . GLU A 1 211 ? 37.844 50.011 -11.000 1.00 26.91 211 GLU A O 1
ATOM 1551 N N . GLY A 1 212 ? 36.062 51.168 -10.253 1.00 23.86 212 GLY A N 1
ATOM 1552 C CA . GLY A 1 212 ? 35.159 50.931 -11.408 1.00 23.86 212 GLY A CA 1
ATOM 1553 C C . GLY A 1 212 ? 33.939 49.994 -11.225 1.00 23.86 212 GLY A C 1
ATOM 1554 O O . GLY A 1 212 ? 33.973 48.842 -11.636 1.00 23.86 212 GLY A O 1
ATOM 1555 N N . VAL A 1 213 ? 32.821 50.509 -10.697 1.00 25.38 213 VAL A N 1
ATOM 1556 C CA . VAL A 1 213 ? 31.453 49.904 -10.692 1.00 25.38 213 VAL A CA 1
ATOM 1557 C C . VAL A 1 213 ? 30.637 50.546 -11.848 1.00 25.38 213 VAL A C 1
ATOM 1559 O O . VAL A 1 213 ? 30.915 51.723 -12.093 1.00 25.38 213 VAL A O 1
ATOM 1562 N N . PRO A 1 214 ? 29.655 49.905 -12.553 1.00 30.27 214 PRO A N 1
ATOM 1563 C CA . PRO A 1 214 ? 28.789 48.771 -12.162 1.00 30.27 214 PRO A CA 1
ATOM 1564 C C . PRO A 1 214 ? 28.595 47.597 -13.172 1.00 30.27 214 PRO A C 1
ATOM 1566 O O . PRO A 1 214 ? 29.069 47.600 -14.302 1.00 30.27 214 PRO A O 1
ATOM 1569 N N . GLU A 1 215 ? 27.817 46.611 -12.704 1.00 26.77 215 GLU A N 1
ATOM 1570 C CA . GLU A 1 215 ? 27.081 45.526 -13.400 1.00 26.77 215 GLU A CA 1
ATOM 1571 C C . GLU A 1 215 ? 26.070 45.990 -14.498 1.00 26.77 215 GLU A C 1
ATOM 1573 O O . GLU A 1 215 ? 25.873 47.205 -14.606 1.00 26.77 215 GLU A O 1
ATOM 1578 N N . PRO A 1 216 ? 25.364 45.104 -15.274 1.00 37.62 216 PRO A N 1
ATOM 1579 C CA . PRO A 1 216 ? 25.154 43.642 -15.087 1.00 37.62 216 PRO A CA 1
ATOM 1580 C C . PRO A 1 216 ? 25.195 42.734 -16.354 1.00 37.62 216 PRO A C 1
ATOM 1582 O O . PRO A 1 216 ? 24.447 42.976 -17.297 1.00 37.62 216 PRO A O 1
ATOM 1585 N N . HIS A 1 217 ? 25.884 41.577 -16.337 1.00 24.41 217 HIS A N 1
ATOM 1586 C CA . HIS A 1 217 ? 25.587 40.466 -17.277 1.00 24.41 217 HIS A CA 1
ATOM 1587 C C . HIS A 1 217 ? 26.057 39.066 -16.820 1.00 24.41 217 HIS A C 1
ATOM 1589 O O . HIS A 1 217 ? 27.193 38.886 -16.402 1.00 24.41 217 HIS A O 1
ATOM 1595 N N . GLY A 1 218 ? 25.210 38.055 -17.071 1.00 24.41 218 GLY A N 1
ATOM 1596 C CA . GLY A 1 218 ? 25.628 36.742 -17.594 1.00 24.41 218 GLY A CA 1
ATOM 1597 C C . GLY A 1 218 ? 26.349 35.756 -16.664 1.00 24.41 218 GLY A C 1
ATOM 1598 O O . GLY A 1 218 ? 27.547 35.535 -16.810 1.00 24.41 218 GLY A O 1
ATOM 1599 N N . ALA A 1 219 ? 25.606 35.032 -15.821 1.00 24.31 219 ALA A N 1
ATOM 1600 C CA . ALA A 1 219 ? 26.142 33.876 -15.098 1.00 24.31 219 ALA A CA 1
ATOM 1601 C C . ALA A 1 219 ? 26.321 32.642 -16.016 1.00 24.31 219 ALA A C 1
ATOM 1603 O O . ALA A 1 219 ? 25.410 31.826 -16.163 1.00 24.31 219 ALA A O 1
ATOM 1604 N N . GLN A 1 220 ? 27.511 32.479 -16.601 1.00 24.55 220 GLN A N 1
ATOM 1605 C CA . GLN A 1 220 ? 28.037 31.157 -16.969 1.00 24.55 220 GLN A CA 1
ATOM 1606 C C . GLN A 1 220 ? 28.862 30.605 -15.794 1.00 24.55 220 GLN A C 1
ATOM 1608 O O . GLN A 1 220 ? 29.542 31.359 -15.101 1.00 24.55 220 GLN A O 1
ATOM 1613 N N . GLY A 1 221 ? 28.739 29.304 -15.516 1.00 31.42 221 GLY A N 1
ATOM 1614 C CA . GLY A 1 221 ? 29.274 28.698 -14.291 1.00 31.42 221 GLY A CA 1
ATOM 1615 C C . GLY A 1 221 ? 30.780 28.386 -14.337 1.00 31.42 221 GLY A C 1
ATOM 1616 O O . GLY A 1 221 ? 31.310 28.114 -15.416 1.00 31.42 221 GLY A O 1
ATOM 1617 N N . PRO A 1 222 ? 31.467 28.367 -13.178 1.00 24.14 222 PRO A N 1
ATOM 1618 C CA . PRO A 1 222 ? 32.845 27.895 -13.074 1.00 24.14 222 PRO A CA 1
ATOM 1619 C C . PRO A 1 222 ? 32.932 26.363 -13.171 1.00 24.14 222 PRO A C 1
ATOM 1621 O O . PRO A 1 222 ? 31.976 25.641 -12.881 1.00 24.14 222 PRO A O 1
ATOM 1624 N N . GLN A 1 223 ? 34.104 25.871 -13.573 1.00 23.56 223 GLN A N 1
ATOM 1625 C CA . GLN A 1 223 ? 34.418 24.441 -13.630 1.00 23.56 223 GLN A CA 1
ATOM 1626 C C . GLN A 1 223 ? 34.753 23.878 -12.235 1.00 23.56 223 GLN A C 1
ATOM 1628 O O . GLN A 1 223 ? 34.894 24.620 -11.266 1.00 23.56 223 GLN A O 1
ATOM 1633 N N . ALA A 1 224 ? 34.844 22.551 -12.132 1.00 32.78 224 ALA A N 1
ATOM 1634 C CA . ALA A 1 224 ? 35.061 21.856 -10.867 1.00 32.78 224 ALA A CA 1
ATOM 1635 C C . ALA A 1 224 ? 36.501 21.981 -10.342 1.00 32.78 224 ALA A C 1
ATOM 1637 O O . ALA A 1 224 ? 37.453 21.805 -11.102 1.00 32.78 224 ALA A O 1
ATOM 1638 N N . GLU A 1 225 ? 36.634 22.128 -9.023 1.00 24.70 225 GLU A N 1
ATOM 1639 C CA . GLU A 1 225 ? 37.826 21.719 -8.277 1.00 24.70 225 GLU A CA 1
ATOM 1640 C C . GLU A 1 225 ? 37.486 20.575 -7.305 1.00 24.70 225 GLU A C 1
ATOM 1642 O O . GLU A 1 225 ? 36.366 20.462 -6.808 1.00 24.70 225 GLU A O 1
ATOM 1647 N N . ASP A 1 226 ? 38.482 19.708 -7.133 1.00 30.92 226 ASP A N 1
ATOM 1648 C CA . ASP A 1 226 ? 38.621 18.506 -6.300 1.00 30.92 226 ASP A CA 1
ATOM 1649 C C . ASP A 1 226 ? 37.441 18.019 -5.412 1.00 30.92 226 ASP A C 1
ATOM 1651 O O . ASP A 1 226 ? 37.065 18.628 -4.411 1.00 30.92 226 ASP A O 1
ATOM 1655 N N . ALA A 1 227 ? 36.949 16.808 -5.713 1.00 28.11 227 ALA A N 1
ATOM 1656 C CA . ALA A 1 227 ? 35.987 16.046 -4.904 1.00 28.11 227 ALA A CA 1
ATOM 1657 C C . ALA A 1 227 ? 36.581 14.729 -4.337 1.00 28.11 227 ALA A C 1
ATOM 1659 O O . ALA A 1 227 ? 35.876 13.728 -4.167 1.00 28.11 227 ALA A O 1
ATOM 1660 N N . GLY A 1 228 ? 37.887 14.705 -4.057 1.00 33.03 228 GLY A N 1
ATOM 1661 C CA . GLY A 1 228 ? 38.701 13.526 -3.731 1.00 33.03 228 GLY A CA 1
ATOM 1662 C C . GLY A 1 228 ? 38.467 12.808 -2.390 1.00 33.03 228 GLY A C 1
ATOM 1663 O O . GLY A 1 228 ? 39.390 12.161 -1.901 1.00 33.03 228 GLY A O 1
ATOM 1664 N N . ALA A 1 229 ? 37.279 12.879 -1.770 1.00 30.00 229 ALA A N 1
ATOM 1665 C CA . ALA A 1 229 ? 37.027 12.251 -0.459 1.00 30.00 229 ALA A CA 1
ATOM 1666 C C . ALA A 1 229 ? 35.560 11.829 -0.181 1.00 30.00 229 ALA A C 1
ATOM 1668 O O . ALA A 1 229 ? 35.024 12.128 0.885 1.00 30.00 229 ALA A O 1
ATOM 1669 N N . GLY A 1 230 ? 34.886 11.121 -1.105 1.00 28.75 230 GLY A N 1
ATOM 1670 C CA . GLY A 1 230 ? 33.477 10.710 -0.889 1.00 28.75 230 GLY A CA 1
ATOM 1671 C C . GLY A 1 230 ? 33.007 9.340 -1.407 1.00 28.75 230 GLY A C 1
ATOM 1672 O O . GLY A 1 230 ? 31.998 8.829 -0.929 1.00 28.75 230 GLY A O 1
ATOM 1673 N N . GLN A 1 231 ? 33.697 8.708 -2.362 1.00 31.94 231 GLN A N 1
ATOM 1674 C CA . GLN A 1 231 ? 33.099 7.623 -3.169 1.00 31.94 231 GLN A CA 1
ATOM 1675 C C . GLN A 1 231 ? 33.246 6.188 -2.614 1.00 31.94 231 GLN A C 1
ATOM 1677 O O . GLN A 1 231 ? 32.816 5.236 -3.262 1.00 31.94 231 GLN A O 1
ATOM 1682 N N . ALA A 1 232 ? 33.820 5.999 -1.422 1.00 28.70 232 ALA A N 1
ATOM 1683 C CA . ALA A 1 232 ? 34.070 4.660 -0.871 1.00 28.70 232 ALA A CA 1
ATOM 1684 C C . ALA A 1 232 ? 32.804 3.938 -0.354 1.00 28.70 232 ALA A C 1
ATOM 1686 O O . ALA A 1 232 ? 32.738 2.715 -0.391 1.00 28.70 232 ALA A O 1
ATOM 1687 N N . ALA A 1 233 ? 31.785 4.671 0.108 1.00 34.03 233 ALA A N 1
ATOM 1688 C CA . ALA A 1 233 ? 30.660 4.098 0.862 1.00 34.03 233 ALA A CA 1
ATOM 1689 C C . ALA A 1 233 ? 29.521 3.485 0.012 1.00 34.03 233 ALA A C 1
ATOM 1691 O O . ALA A 1 233 ? 28.524 3.032 0.573 1.00 34.03 233 ALA A O 1
ATOM 1692 N N . GLY A 1 234 ? 29.621 3.511 -1.324 1.00 34.47 234 GLY A N 1
ATOM 1693 C CA . GLY A 1 234 ? 28.526 3.127 -2.230 1.00 34.47 234 GLY A CA 1
ATOM 1694 C C . GLY A 1 234 ? 28.602 1.723 -2.844 1.00 34.47 234 GLY A C 1
ATOM 1695 O O . GLY A 1 234 ? 27.617 1.288 -3.437 1.00 34.47 234 GLY A O 1
ATOM 1696 N N . ARG A 1 235 ? 29.748 1.032 -2.743 1.00 38.25 235 ARG A N 1
ATOM 1697 C CA . ARG A 1 235 ? 30.035 -0.187 -3.531 1.00 38.25 235 ARG A CA 1
ATOM 1698 C C . ARG A 1 235 ? 29.617 -1.503 -2.868 1.00 38.25 235 ARG A C 1
ATOM 1700 O O . ARG A 1 235 ? 29.284 -2.443 -3.576 1.00 38.25 235 ARG A O 1
ATOM 1707 N N . ASP A 1 236 ? 29.542 -1.550 -1.539 1.00 40.69 236 ASP A N 1
ATOM 1708 C CA . ASP A 1 236 ? 29.212 -2.774 -0.785 1.00 40.69 236 ASP A CA 1
ATOM 1709 C C . ASP A 1 236 ? 27.697 -2.945 -0.538 1.00 40.69 236 ASP A C 1
ATOM 1711 O O . ASP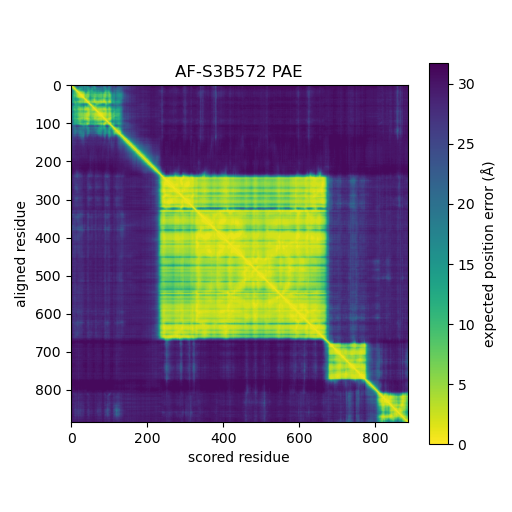 A 1 236 ? 27.270 -3.603 0.413 1.00 40.69 236 ASP A O 1
ATOM 1715 N N . ARG A 1 237 ? 26.847 -2.317 -1.363 1.00 57.66 237 ARG A N 1
ATOM 1716 C CA . ARG A 1 237 ? 25.389 -2.432 -1.235 1.00 57.66 237 ARG A CA 1
ATOM 1717 C C . ARG A 1 237 ? 24.928 -3.778 -1.819 1.00 57.66 237 ARG A C 1
ATOM 1719 O O . ARG A 1 237 ? 25.110 -3.985 -3.018 1.00 57.66 237 ARG A O 1
ATOM 1726 N N . PRO A 1 238 ? 24.294 -4.677 -1.038 1.00 56.72 238 PRO A N 1
ATOM 1727 C CA . PRO A 1 238 ? 23.787 -5.934 -1.577 1.00 56.72 238 PRO A CA 1
ATOM 1728 C C . PRO A 1 238 ? 22.686 -5.650 -2.603 1.00 56.72 238 PRO A C 1
ATOM 1730 O O . PRO A 1 238 ? 21.664 -5.038 -2.283 1.00 56.72 238 PRO A O 1
ATOM 1733 N N . LEU A 1 239 ? 22.913 -6.082 -3.844 1.00 62.41 239 LEU A N 1
ATOM 1734 C CA . LEU A 1 239 ? 21.949 -5.942 -4.932 1.00 62.41 239 LEU A CA 1
ATOM 1735 C C . LEU A 1 239 ? 20.712 -6.823 -4.671 1.00 62.41 239 LEU A C 1
ATOM 1737 O O . LEU A 1 239 ? 20.840 -7.902 -4.079 1.00 62.41 239 LEU A O 1
ATOM 1741 N N . PRO A 1 240 ? 19.508 -6.398 -5.097 1.00 70.44 240 PRO A N 1
ATOM 1742 C CA . PRO A 1 240 ? 18.314 -7.226 -4.974 1.00 70.44 240 PRO A CA 1
ATOM 1743 C C . PRO A 1 240 ? 18.477 -8.512 -5.797 1.00 70.44 240 PRO A C 1
ATOM 1745 O O . PRO A 1 240 ? 18.877 -8.471 -6.958 1.00 70.44 240 PRO A O 1
ATOM 1748 N N . ARG A 1 241 ? 18.143 -9.665 -5.199 1.00 74.38 241 ARG A N 1
ATOM 1749 C CA . ARG A 1 241 ? 18.266 -10.989 -5.846 1.00 74.38 241 ARG A CA 1
ATOM 1750 C C . ARG A 1 241 ? 17.363 -11.176 -7.067 1.00 74.38 241 ARG A C 1
ATOM 1752 O O . ARG A 1 241 ? 17.594 -12.096 -7.835 1.00 74.38 241 ARG A O 1
ATOM 1759 N N . VAL A 1 242 ? 16.335 -10.343 -7.211 1.00 83.25 242 VAL A N 1
ATOM 1760 C CA . VAL A 1 242 ? 15.439 -10.293 -8.368 1.00 83.25 242 VAL A CA 1
ATOM 1761 C C . VAL A 1 242 ? 15.353 -8.839 -8.811 1.00 83.25 242 VAL A C 1
ATOM 1763 O O . VAL A 1 242 ? 15.092 -7.964 -7.983 1.00 83.25 242 VAL A O 1
ATOM 1766 N N . VAL A 1 243 ? 15.568 -8.579 -10.100 1.00 89.81 243 VAL A N 1
ATOM 1767 C CA . VAL A 1 243 ? 15.490 -7.238 -10.697 1.00 89.81 243 VAL A CA 1
ATOM 1768 C C . VAL A 1 243 ? 14.354 -7.142 -11.724 1.00 89.81 243 VAL A C 1
ATOM 1770 O O . VAL A 1 243 ? 14.112 -8.102 -12.457 1.00 89.81 243 VAL A O 1
ATOM 1773 N N . PRO A 1 244 ? 13.646 -6.000 -11.810 1.00 94.12 244 PRO A N 1
ATOM 1774 C CA . PRO A 1 244 ? 12.604 -5.780 -12.807 1.00 94.12 244 PRO A CA 1
ATOM 1775 C C . PRO A 1 244 ? 13.203 -5.338 -14.151 1.00 94.12 244 PRO A C 1
ATOM 1777 O O . PRO A 1 244 ? 13.763 -4.248 -14.275 1.00 94.12 244 PRO A O 1
ATOM 1780 N N . LEU A 1 245 ? 13.051 -6.155 -15.192 1.00 97.06 245 LEU A N 1
ATOM 1781 C CA . LEU A 1 245 ? 13.391 -5.781 -16.565 1.00 97.06 245 LEU A CA 1
ATOM 1782 C C . LEU A 1 245 ? 12.195 -5.059 -17.206 1.00 97.06 245 LEU A C 1
ATOM 1784 O O . LEU A 1 245 ? 11.215 -5.696 -17.591 1.00 97.06 245 LEU A O 1
ATOM 1788 N N . LEU A 1 246 ? 12.269 -3.728 -17.320 1.00 96.69 246 LEU A N 1
ATOM 1789 C CA . LEU A 1 246 ? 11.247 -2.916 -17.995 1.00 96.69 246 LEU A CA 1
ATOM 1790 C C . LEU A 1 246 ? 11.412 -2.969 -19.522 1.00 96.69 246 LEU A C 1
ATOM 1792 O O . LEU A 1 246 ? 12.258 -2.294 -20.107 1.00 96.69 246 LEU A O 1
ATOM 1796 N N . VAL A 1 247 ? 10.576 -3.764 -20.183 1.00 96.06 247 VAL A N 1
ATOM 1797 C CA . VAL A 1 247 ? 10.545 -3.923 -21.643 1.00 96.06 247 VAL A CA 1
ATOM 1798 C C . VAL A 1 247 ? 9.365 -3.128 -22.210 1.00 96.06 247 VAL A C 1
ATOM 1800 O O . VAL A 1 247 ? 8.279 -3.125 -21.632 1.00 96.06 247 VAL A O 1
ATOM 1803 N N . SER A 1 248 ? 9.539 -2.444 -23.345 1.00 95.31 248 SER A N 1
ATOM 1804 C CA . SER A 1 248 ? 8.418 -1.786 -24.034 1.00 95.31 248 SER A CA 1
ATOM 1805 C C . SER A 1 248 ? 8.533 -1.824 -25.559 1.00 95.31 248 SER A C 1
ATOM 1807 O O . SER A 1 248 ? 9.611 -2.058 -26.108 1.00 95.31 248 SER A O 1
ATOM 1809 N N . GLY A 1 249 ? 7.415 -1.573 -26.241 1.00 93.31 249 GLY A N 1
ATOM 1810 C CA . GLY A 1 249 ? 7.332 -1.420 -27.691 1.00 93.31 249 GLY A CA 1
ATOM 1811 C C . GLY A 1 249 ? 6.239 -0.442 -28.124 1.00 93.31 249 GLY A C 1
ATOM 1812 O O . GLY A 1 249 ? 5.324 -0.118 -27.364 1.00 93.31 249 GLY A O 1
ATOM 1813 N N . ARG A 1 250 ? 6.340 0.049 -29.365 1.00 91.44 250 ARG A N 1
ATOM 1814 C CA . ARG A 1 250 ? 5.331 0.943 -29.971 1.00 91.44 250 ARG A CA 1
ATOM 1815 C C . ARG A 1 250 ? 4.054 0.214 -30.388 1.00 91.44 250 ARG A C 1
ATOM 1817 O O . ARG A 1 250 ? 3.007 0.840 -30.458 1.00 91.44 250 ARG A O 1
ATOM 1824 N N . SER A 1 251 ? 4.143 -1.094 -30.612 1.00 90.56 251 SER A N 1
ATOM 1825 C CA . SER A 1 251 ? 3.028 -2.005 -30.871 1.00 90.56 251 SER A CA 1
ATOM 1826 C C . SER A 1 251 ? 3.195 -3.272 -30.015 1.00 90.56 251 SER A C 1
ATOM 1828 O O . SER A 1 251 ? 4.285 -3.538 -29.494 1.00 90.56 251 SER A O 1
ATOM 1830 N N . ARG A 1 252 ? 2.145 -4.097 -29.894 1.00 91.31 252 ARG A N 1
ATOM 1831 C CA . ARG A 1 252 ? 2.245 -5.412 -29.224 1.00 91.31 252 ARG A CA 1
ATOM 1832 C C . ARG A 1 252 ? 3.204 -6.366 -29.955 1.00 91.31 252 ARG A C 1
ATOM 1834 O O . ARG A 1 252 ? 3.841 -7.192 -29.308 1.00 91.31 252 ARG A O 1
ATOM 1841 N N . ALA A 1 253 ? 3.346 -6.236 -31.277 1.00 91.62 253 ALA A N 1
ATOM 1842 C CA . ALA A 1 253 ? 4.302 -7.012 -32.066 1.00 91.62 253 ALA A CA 1
ATOM 1843 C C . ALA A 1 253 ? 5.746 -6.522 -31.847 1.00 91.62 253 ALA A C 1
ATOM 1845 O O . ALA A 1 253 ? 6.625 -7.334 -31.561 1.00 91.62 253 ALA A O 1
ATOM 1846 N N . GLY A 1 254 ? 5.976 -5.209 -31.836 1.00 92.62 254 GLY A N 1
ATOM 1847 C CA . GLY A 1 254 ? 7.269 -4.604 -31.517 1.00 92.62 254 GLY A CA 1
ATOM 1848 C C . GLY A 1 254 ? 7.752 -4.891 -30.090 1.00 92.62 254 GLY A C 1
ATOM 1849 O O . GLY A 1 254 ? 8.940 -5.143 -29.892 1.00 92.62 254 GLY A O 1
ATOM 1850 N N . LEU A 1 255 ? 6.845 -4.937 -29.104 1.00 94.88 255 LEU A N 1
ATOM 1851 C CA . LEU A 1 255 ? 7.146 -5.400 -27.740 1.00 94.88 255 LEU A CA 1
ATOM 1852 C C . LEU A 1 255 ? 7.662 -6.850 -27.749 1.00 94.88 255 LEU A C 1
ATOM 1854 O O . LEU A 1 255 ? 8.723 -7.128 -27.193 1.00 94.88 255 LEU A O 1
ATOM 1858 N N . ARG A 1 256 ? 6.948 -7.759 -28.426 1.00 95.44 256 ARG A N 1
ATOM 1859 C CA . ARG A 1 256 ? 7.330 -9.176 -28.557 1.00 95.44 256 ARG A CA 1
ATOM 1860 C C . ARG A 1 256 ? 8.668 -9.353 -29.277 1.00 95.44 256 ARG A C 1
ATOM 1862 O O . ARG A 1 256 ? 9.541 -10.070 -28.795 1.00 95.44 256 ARG A O 1
ATOM 1869 N N . ALA A 1 257 ? 8.861 -8.649 -30.392 1.00 95.44 257 ALA A N 1
ATOM 1870 C CA . ALA A 1 257 ? 10.100 -8.677 -31.164 1.00 95.44 257 ALA A CA 1
ATOM 1871 C C . ALA A 1 257 ? 11.300 -8.120 -30.377 1.00 95.44 257 ALA A C 1
ATOM 1873 O O . ALA A 1 257 ? 12.419 -8.612 -30.537 1.00 95.44 257 ALA A O 1
ATOM 1874 N N . TYR A 1 258 ? 11.087 -7.121 -29.513 1.00 96.50 258 TYR A N 1
ATOM 1875 C CA . TYR A 1 258 ? 12.137 -6.605 -28.636 1.00 96.50 258 TYR A CA 1
ATOM 1876 C C . TYR A 1 258 ? 12.427 -7.539 -27.450 1.00 96.50 258 TYR A C 1
ATOM 1878 O O . TYR A 1 258 ? 13.592 -7.699 -27.092 1.00 96.50 258 TYR A O 1
ATOM 1886 N N . ALA A 1 259 ? 11.414 -8.218 -26.899 1.00 97.56 259 ALA A N 1
ATOM 1887 C CA . ALA A 1 259 ? 11.603 -9.242 -25.869 1.00 97.56 259 ALA A CA 1
ATOM 1888 C C . ALA A 1 259 ? 12.453 -10.425 -26.377 1.00 97.56 259 ALA A C 1
ATOM 1890 O O . ALA A 1 259 ? 13.419 -10.797 -25.712 1.00 97.56 259 ALA A O 1
ATOM 1891 N N . GLU A 1 260 ? 12.192 -10.941 -27.587 1.00 97.75 260 GLU A N 1
ATOM 1892 C CA . GLU A 1 260 ? 13.034 -11.991 -28.193 1.00 97.75 260 GLU A CA 1
ATOM 1893 C C . GLU A 1 260 ? 14.455 -11.488 -28.488 1.00 97.75 260 GLU A C 1
ATOM 1895 O O . GLU A 1 260 ? 15.438 -12.171 -28.202 1.00 97.75 260 GLU A O 1
ATOM 1900 N N . ALA A 1 261 ? 14.595 -10.263 -29.012 1.00 97.56 261 ALA A N 1
ATOM 1901 C CA . ALA A 1 261 ? 15.908 -9.670 -29.265 1.00 97.56 261 ALA A CA 1
ATOM 1902 C C . ALA A 1 261 ? 16.730 -9.497 -27.973 1.00 97.56 261 ALA A C 1
ATOM 1904 O O . ALA A 1 261 ? 17.945 -9.708 -27.989 1.00 97.56 261 ALA A O 1
ATOM 1905 N N . LEU A 1 262 ? 16.081 -9.146 -26.858 1.00 98.00 262 LEU A N 1
ATOM 1906 C CA . LEU A 1 262 ? 16.709 -9.052 -25.541 1.00 98.00 262 LEU A CA 1
ATOM 1907 C C . LEU A 1 262 ? 17.066 -10.437 -24.980 1.00 98.00 262 LEU A C 1
ATOM 1909 O O . LEU A 1 262 ? 18.180 -10.608 -24.490 1.00 98.00 262 LEU A O 1
ATOM 1913 N N . ALA A 1 263 ? 16.184 -11.433 -25.111 1.00 98.00 263 ALA A N 1
ATOM 1914 C CA . ALA A 1 263 ? 16.460 -12.813 -24.708 1.00 98.00 263 ALA A CA 1
ATOM 1915 C C . ALA A 1 263 ? 17.677 -13.388 -25.454 1.00 98.00 263 ALA A C 1
ATOM 1917 O O . ALA A 1 263 ? 18.619 -13.877 -24.833 1.00 98.00 263 ALA A O 1
ATOM 1918 N N . GLY A 1 264 ? 17.706 -13.261 -26.785 1.00 97.75 264 GLY A N 1
ATOM 1919 C CA . GLY A 1 264 ? 18.842 -13.680 -27.609 1.00 97.75 264 GLY A CA 1
ATOM 1920 C C . GLY A 1 264 ? 20.138 -12.933 -27.271 1.00 97.75 264 GLY A C 1
ATOM 1921 O O . GLY A 1 264 ? 21.207 -13.540 -27.240 1.00 97.75 264 GLY A O 1
ATOM 1922 N N . HIS A 1 265 ? 20.056 -11.638 -26.950 1.00 97.69 265 HIS A N 1
ATOM 1923 C CA . HIS A 1 265 ? 21.214 -10.858 -26.512 1.00 97.69 265 HIS A CA 1
ATOM 1924 C C . HIS A 1 265 ? 21.756 -11.318 -25.149 1.00 97.69 265 HIS A C 1
ATOM 1926 O O . HIS A 1 265 ? 22.969 -11.469 -25.020 1.00 97.69 265 HIS A O 1
ATOM 1932 N N . LEU A 1 266 ? 20.889 -11.596 -24.166 1.00 97.00 266 LEU A N 1
ATOM 1933 C CA . LEU A 1 266 ? 21.290 -12.102 -22.846 1.00 97.00 266 LEU A CA 1
ATOM 1934 C C . LEU A 1 266 ? 21.905 -13.508 -22.905 1.00 97.00 266 LEU A C 1
ATOM 1936 O O . LEU A 1 266 ? 22.772 -13.811 -22.088 1.00 97.00 266 LEU A O 1
ATOM 1940 N N . VAL A 1 267 ? 21.506 -14.346 -23.869 1.00 97.38 267 VAL A N 1
ATOM 1941 C CA . VAL A 1 267 ? 22.173 -15.632 -24.151 1.00 97.38 267 VAL A CA 1
ATOM 1942 C C . VAL A 1 267 ? 23.550 -15.420 -24.793 1.00 97.38 267 VAL A C 1
ATOM 1944 O O . VAL A 1 267 ? 24.500 -16.115 -24.446 1.00 97.38 267 VAL A O 1
ATOM 1947 N N . ALA A 1 268 ? 23.678 -14.458 -25.711 1.00 97.19 268 ALA A N 1
ATOM 1948 C CA . ALA A 1 268 ? 24.930 -14.190 -26.424 1.00 97.19 268 ALA A CA 1
ATOM 1949 C C . ALA A 1 268 ? 26.004 -13.465 -25.584 1.00 97.19 268 ALA A C 1
ATOM 1951 O O . ALA A 1 268 ? 27.182 -13.553 -25.922 1.00 97.19 268 ALA A O 1
ATOM 1952 N N . HIS A 1 269 ? 25.613 -12.769 -24.509 1.00 95.12 269 HIS A N 1
ATOM 1953 C CA . HIS A 1 269 ? 26.502 -11.970 -23.652 1.00 95.12 269 HIS A CA 1
ATOM 1954 C C . HIS A 1 269 ? 26.389 -12.434 -22.183 1.00 95.12 269 HIS A C 1
ATOM 1956 O O . HIS A 1 269 ? 25.721 -11.783 -21.366 1.00 95.12 269 HIS A O 1
ATOM 1962 N N . PRO A 1 270 ? 26.976 -13.601 -21.833 1.00 92.56 270 PRO A N 1
ATOM 1963 C CA . PRO A 1 270 ? 26.898 -14.191 -20.491 1.00 92.56 270 PRO A CA 1
ATOM 1964 C C . PRO A 1 270 ? 27.628 -13.375 -19.405 1.00 92.56 270 PRO A C 1
ATOM 1966 O O . PRO A 1 270 ? 27.448 -13.635 -18.216 1.00 92.56 270 PRO A O 1
ATOM 1969 N N . ASP A 1 271 ? 28.415 -12.384 -19.816 1.00 91.88 271 ASP A N 1
ATOM 1970 C CA . ASP A 1 271 ? 29.136 -11.394 -19.017 1.00 91.88 271 ASP A CA 1
ATOM 1971 C C . ASP A 1 271 ? 28.254 -10.226 -18.532 1.00 91.88 271 ASP A C 1
ATOM 1973 O O . ASP A 1 271 ? 28.466 -9.716 -17.432 1.00 91.88 271 ASP A O 1
ATOM 1977 N N . ILE A 1 272 ? 27.238 -9.819 -19.304 1.00 93.12 272 ILE A N 1
ATOM 1978 C CA . ILE A 1 272 ? 26.384 -8.667 -18.964 1.00 93.12 272 ILE A CA 1
ATOM 1979 C C . ILE A 1 272 ? 25.493 -8.991 -17.758 1.00 93.12 272 ILE A C 1
ATOM 1981 O O . ILE A 1 272 ? 24.717 -9.949 -17.796 1.00 93.12 272 ILE A O 1
ATOM 1985 N N . SER A 1 273 ? 25.552 -8.172 -16.704 1.00 93.56 273 SER A N 1
ATOM 1986 C CA . SER A 1 273 ? 24.721 -8.335 -15.504 1.00 93.56 273 SER A CA 1
ATOM 1987 C C . SER A 1 273 ? 23.239 -8.054 -15.774 1.00 93.56 273 SER A C 1
ATOM 1989 O O . SER A 1 273 ? 22.871 -7.120 -16.493 1.00 93.56 273 SER A O 1
ATOM 1991 N N . LEU A 1 274 ? 22.359 -8.806 -15.107 1.00 94.19 274 LEU A N 1
ATOM 1992 C CA . LEU A 1 274 ? 20.924 -8.510 -15.080 1.00 94.19 274 LEU A CA 1
ATOM 1993 C C . LEU A 1 274 ? 20.622 -7.183 -14.376 1.00 94.19 274 LEU A C 1
ATOM 1995 O O . LEU A 1 274 ? 19.682 -6.499 -14.766 1.00 94.19 274 LEU A O 1
ATOM 1999 N N . THR A 1 275 ? 21.431 -6.783 -13.388 1.00 93.31 275 THR A N 1
ATOM 2000 C CA . THR A 1 275 ? 21.249 -5.491 -12.702 1.00 93.31 275 THR A CA 1
ATOM 2001 C C . THR A 1 275 ? 21.568 -4.329 -13.642 1.00 93.31 275 THR A C 1
ATOM 2003 O O . THR A 1 275 ? 20.783 -3.388 -13.739 1.00 93.31 275 THR A O 1
ATOM 2006 N N . ASP A 1 276 ? 22.657 -4.431 -14.408 1.00 94.81 276 ASP A N 1
ATOM 2007 C CA . ASP A 1 276 ? 23.030 -3.444 -15.431 1.00 94.81 276 ASP A CA 1
ATOM 2008 C C . ASP A 1 276 ? 21.998 -3.398 -16.566 1.00 94.81 276 ASP A C 1
ATOM 2010 O O . ASP A 1 276 ? 21.648 -2.327 -17.070 1.00 94.81 276 ASP A O 1
ATOM 2014 N N . THR A 1 277 ? 21.449 -4.561 -16.931 1.00 96.31 277 THR A N 1
ATOM 2015 C CA . THR A 1 277 ? 20.342 -4.682 -17.890 1.00 96.31 277 THR A CA 1
ATOM 2016 C C . THR A 1 277 ? 19.097 -3.955 -17.375 1.00 96.31 277 THR A C 1
ATOM 2018 O O . THR A 1 277 ? 18.564 -3.104 -18.085 1.00 96.31 277 THR A O 1
ATOM 2021 N N . ALA A 1 278 ? 18.661 -4.222 -16.138 1.00 95.75 278 ALA A N 1
ATOM 2022 C CA . ALA A 1 278 ? 17.511 -3.569 -15.506 1.00 95.75 278 ALA A CA 1
ATOM 2023 C C . ALA A 1 278 ? 17.692 -2.044 -15.421 1.00 95.75 278 ALA A C 1
ATOM 2025 O O . ALA A 1 278 ? 16.834 -1.290 -15.876 1.00 95.75 278 ALA A O 1
ATOM 2026 N N . PHE A 1 279 ? 18.848 -1.593 -14.926 1.00 95.81 279 PHE A N 1
ATOM 2027 C CA . PHE A 1 279 ? 19.226 -0.182 -14.834 1.00 95.81 279 PHE A CA 1
ATOM 2028 C C . PHE A 1 279 ? 19.229 0.517 -16.204 1.00 95.81 279 PHE A C 1
ATOM 2030 O O . PHE A 1 279 ? 18.687 1.615 -16.355 1.00 95.81 279 PHE A O 1
ATOM 2037 N N . THR A 1 280 ? 19.781 -0.133 -17.233 1.00 95.88 280 THR A N 1
ATOM 2038 C CA . THR A 1 280 ? 19.805 0.402 -18.603 1.00 95.88 280 THR A CA 1
ATOM 2039 C C . THR A 1 280 ? 18.406 0.461 -19.219 1.00 95.88 280 THR A C 1
ATOM 2041 O O . THR A 1 280 ? 18.071 1.440 -19.888 1.00 95.88 280 THR A O 1
ATOM 2044 N N . LEU A 1 281 ? 17.573 -0.559 -18.998 1.00 96.31 281 LEU A N 1
ATOM 2045 C CA . LEU A 1 281 ? 16.183 -0.572 -19.455 1.00 96.31 281 LEU A CA 1
ATOM 2046 C C . LEU A 1 281 ? 15.371 0.550 -18.795 1.00 96.31 281 LEU A C 1
ATOM 2048 O O . LEU A 1 281 ? 14.780 1.366 -19.496 1.00 96.31 281 LEU A O 1
ATOM 2052 N N . ALA A 1 282 ? 15.387 0.630 -17.465 1.00 94.06 282 ALA A N 1
ATOM 2053 C CA . ALA A 1 282 ? 14.536 1.541 -16.708 1.00 94.06 282 ALA A CA 1
ATOM 2054 C C . ALA A 1 282 ? 14.987 3.015 -16.777 1.00 94.06 282 ALA A C 1
ATOM 2056 O O . ALA A 1 282 ? 14.146 3.913 -16.851 1.00 94.06 282 ALA A O 1
ATOM 2057 N N . GLY A 1 283 ? 16.304 3.268 -16.791 1.00 90.62 283 GLY A N 1
ATOM 2058 C CA . GLY A 1 283 ? 16.898 4.611 -16.739 1.00 90.62 283 GLY A CA 1
ATOM 2059 C C . GLY A 1 283 ? 17.568 5.109 -18.030 1.00 90.62 283 GLY A C 1
ATOM 2060 O O . GLY A 1 283 ? 18.162 6.192 -18.022 1.00 90.62 283 GLY A O 1
ATOM 2061 N N . ALA A 1 284 ? 17.552 4.338 -19.127 1.00 89.38 284 ALA A N 1
ATOM 2062 C CA . ALA A 1 284 ? 18.173 4.741 -20.400 1.00 89.38 284 ALA A CA 1
ATOM 2063 C C . ALA A 1 284 ? 17.446 4.279 -21.683 1.00 89.38 284 ALA A C 1
ATOM 2065 O O . ALA A 1 284 ? 17.925 4.572 -22.785 1.00 89.38 284 ALA A O 1
ATOM 2066 N N . ARG A 1 285 ? 16.294 3.597 -21.591 1.00 90.12 285 ARG A N 1
ATOM 2067 C CA . ARG A 1 285 ? 15.410 3.332 -22.741 1.00 90.12 285 ARG A CA 1
ATOM 2068 C C . ARG A 1 285 ? 14.102 4.132 -22.635 1.00 90.12 285 ARG A C 1
ATOM 2070 O O . ARG A 1 285 ? 13.608 4.348 -21.532 1.00 90.12 285 ARG A O 1
ATOM 2077 N N . PRO A 1 286 ? 13.523 4.582 -23.764 1.00 87.62 286 PRO A N 1
ATOM 2078 C CA . PRO A 1 286 ? 12.189 5.176 -23.770 1.00 87.62 286 PRO A CA 1
ATOM 2079 C C . PRO A 1 286 ? 11.128 4.115 -23.441 1.00 87.62 286 PRO A C 1
ATOM 2081 O O . PRO A 1 286 ? 11.217 2.980 -23.909 1.00 87.62 286 PRO A O 1
ATOM 2084 N N . LEU A 1 287 ? 10.105 4.501 -22.676 1.00 89.38 287 LEU A N 1
ATOM 2085 C CA . LEU A 1 287 ? 9.032 3.603 -22.246 1.00 89.38 287 LEU A CA 1
ATOM 2086 C C . LEU A 1 287 ? 7.761 3.819 -23.090 1.00 89.38 287 LEU A C 1
ATOM 2088 O O . LEU A 1 287 ? 6.876 4.606 -22.740 1.00 89.38 287 LEU A O 1
ATOM 2092 N N . TRP A 1 288 ? 7.699 3.134 -24.233 1.00 91.31 288 TRP A N 1
ATOM 2093 C CA . TRP A 1 288 ? 6.603 3.198 -25.213 1.00 91.31 288 TRP A CA 1
ATOM 2094 C C . TRP A 1 288 ? 5.266 2.648 -24.667 1.00 91.31 288 TRP A C 1
ATOM 2096 O O . TRP A 1 288 ? 5.247 2.141 -23.546 1.00 91.31 288 TRP A O 1
ATOM 2106 N N . PRO A 1 289 ? 4.133 2.766 -25.397 1.00 90.25 289 PRO A N 1
ATOM 2107 C CA . PRO A 1 289 ? 2.819 2.425 -24.851 1.00 90.25 289 PRO A CA 1
ATOM 2108 C C . PRO A 1 289 ? 2.631 0.965 -24.431 1.00 90.25 289 PRO A C 1
ATOM 2110 O O . PRO A 1 289 ? 2.032 0.735 -23.393 1.00 90.25 289 PRO A O 1
ATOM 2113 N N . TYR A 1 290 ? 3.153 -0.020 -25.163 1.00 92.94 290 TYR A N 1
ATOM 2114 C CA . TYR A 1 290 ? 2.983 -1.426 -24.781 1.00 92.94 290 TYR A CA 1
ATOM 2115 C C . TYR A 1 290 ? 4.147 -1.851 -23.897 1.00 92.94 290 TYR A C 1
ATOM 2117 O O . TYR A 1 290 ? 5.284 -1.908 -24.369 1.00 92.94 290 TYR A O 1
ATOM 2125 N N . ARG A 1 291 ? 3.880 -2.112 -22.615 1.00 94.75 291 ARG A N 1
ATOM 2126 C CA . ARG A 1 291 ? 4.908 -2.263 -21.577 1.00 94.75 291 ARG A CA 1
ATOM 2127 C C . ARG A 1 291 ? 4.797 -3.604 -20.870 1.00 94.75 291 ARG A C 1
ATOM 2129 O O . ARG A 1 291 ? 3.707 -4.153 -20.712 1.00 94.75 291 ARG A O 1
ATOM 2136 N N . SER A 1 292 ? 5.923 -4.132 -20.407 1.00 96.88 292 SER A N 1
ATOM 2137 C CA . SER A 1 292 ? 5.955 -5.290 -19.514 1.00 96.88 292 SER A CA 1
ATOM 2138 C C . SER A 1 292 ? 7.138 -5.220 -18.555 1.00 96.88 292 SER A C 1
ATOM 2140 O O . SER A 1 292 ? 8.248 -4.874 -18.954 1.00 96.88 292 SER A O 1
ATOM 2142 N N . LEU A 1 293 ? 6.895 -5.571 -17.296 1.00 97.00 293 LEU A N 1
ATOM 2143 C CA . LEU A 1 293 ? 7.910 -5.770 -16.272 1.00 97.00 293 LEU A CA 1
ATOM 2144 C C . LEU A 1 293 ? 8.146 -7.269 -16.134 1.00 97.00 293 LEU A C 1
ATOM 2146 O O . LEU A 1 293 ? 7.269 -7.998 -15.678 1.00 97.00 293 LEU A O 1
ATOM 2150 N N . VAL A 1 294 ? 9.333 -7.724 -16.529 1.00 96.62 294 VAL A N 1
ATOM 2151 C CA . VAL A 1 294 ? 9.745 -9.124 -16.389 1.00 96.62 294 VAL A CA 1
ATOM 2152 C C . VAL A 1 294 ? 10.655 -9.245 -15.162 1.00 96.62 294 VAL A C 1
ATOM 2154 O O . VAL A 1 294 ? 11.747 -8.673 -15.183 1.00 96.62 294 VAL A O 1
ATOM 2157 N N . PRO A 1 295 ? 10.250 -9.939 -14.084 1.00 92.62 295 PRO A N 1
ATOM 2158 C CA . PRO A 1 295 ? 11.140 -10.188 -12.957 1.00 92.62 295 PRO A CA 1
ATOM 2159 C C . PRO A 1 295 ? 12.228 -11.194 -13.352 1.00 92.62 295 PRO A C 1
ATOM 2161 O O . PRO A 1 295 ? 11.949 -12.236 -13.939 1.00 92.62 295 PRO A O 1
ATOM 2164 N N . ALA A 1 296 ? 13.477 -10.869 -13.028 1.00 90.69 296 ALA A N 1
ATOM 2165 C CA . ALA A 1 296 ? 14.657 -11.650 -13.381 1.00 90.69 296 ALA A CA 1
ATOM 2166 C C . ALA A 1 296 ? 15.491 -11.946 -12.127 1.00 90.69 296 ALA A C 1
ATOM 2168 O O . ALA A 1 296 ? 16.119 -11.038 -11.580 1.00 90.69 296 ALA A O 1
ATOM 2169 N N . GLY A 1 297 ? 15.475 -13.201 -11.663 1.00 88.69 297 GLY A N 1
ATOM 2170 C CA . GLY A 1 297 ? 16.322 -13.674 -10.558 1.00 88.69 297 GLY A CA 1
ATOM 2171 C C . GLY A 1 297 ? 17.674 -14.215 -11.029 1.00 88.69 297 GLY A C 1
ATOM 2172 O O . GLY A 1 297 ? 18.708 -13.981 -10.407 1.00 88.69 297 GLY A O 1
ATOM 2173 N N . ASP A 1 298 ? 17.672 -14.889 -12.175 1.00 90.81 298 ASP A N 1
ATOM 2174 C CA . ASP A 1 298 ? 18.848 -15.428 -12.849 1.00 90.81 298 ASP A CA 1
ATOM 2175 C C . ASP A 1 298 ? 18.685 -15.308 -14.375 1.00 90.81 298 ASP A C 1
ATOM 2177 O O . ASP A 1 298 ? 17.652 -14.858 -14.881 1.00 90.81 298 ASP A O 1
ATOM 2181 N N . ARG A 1 299 ? 19.743 -15.637 -15.126 1.00 93.69 299 ARG A N 1
ATOM 2182 C CA . ARG A 1 299 ? 19.779 -15.434 -16.582 1.00 93.69 299 ARG A CA 1
ATOM 2183 C C . ARG A 1 299 ? 18.799 -16.347 -17.316 1.00 93.69 299 ARG A C 1
ATOM 2185 O O . ARG A 1 299 ? 18.205 -15.907 -18.299 1.00 93.69 299 ARG A O 1
ATOM 2192 N N . ASP A 1 300 ? 18.614 -17.574 -16.846 1.00 92.56 300 ASP A N 1
ATOM 2193 C CA . ASP A 1 300 ? 17.813 -18.581 -17.533 1.00 92.56 300 ASP A CA 1
ATOM 2194 C C . ASP A 1 300 ? 16.321 -18.337 -17.287 1.00 92.56 300 ASP A C 1
ATOM 2196 O O . ASP A 1 300 ? 15.538 -18.363 -18.240 1.00 92.56 300 ASP A O 1
ATOM 2200 N N . THR A 1 301 ? 15.927 -17.971 -16.059 1.00 92.38 301 THR A N 1
ATOM 2201 C CA . THR A 1 301 ? 14.555 -17.514 -15.767 1.00 92.38 301 THR A CA 1
ATOM 2202 C C . THR A 1 301 ? 14.213 -16.222 -16.510 1.00 92.38 301 THR A C 1
ATOM 2204 O O . THR A 1 301 ? 13.139 -16.135 -17.110 1.00 92.38 301 THR A O 1
ATOM 2207 N N . ALA A 1 302 ? 15.136 -15.255 -16.581 1.00 95.12 302 ALA A N 1
ATOM 2208 C CA . ALA A 1 302 ? 14.946 -14.029 -17.360 1.00 95.12 302 ALA A CA 1
ATOM 2209 C C . ALA A 1 302 ? 14.753 -14.309 -18.862 1.00 95.12 302 ALA A C 1
ATOM 2211 O O . ALA A 1 302 ? 13.823 -13.790 -19.482 1.00 95.12 302 ALA A O 1
ATOM 2212 N N . VAL A 1 303 ? 15.607 -15.149 -19.457 1.00 97.25 303 VAL A N 1
ATOM 2213 C CA . VAL A 1 303 ? 15.527 -15.533 -20.876 1.00 97.25 303 VAL A CA 1
ATOM 2214 C C . VAL A 1 303 ? 14.253 -16.331 -21.169 1.00 97.25 303 VAL A C 1
ATOM 2216 O O . VAL A 1 303 ? 13.619 -16.098 -22.200 1.00 97.25 303 VAL A O 1
ATOM 2219 N N . ALA A 1 304 ? 13.840 -17.232 -20.273 1.00 95.62 304 ALA A N 1
ATOM 2220 C CA . ALA A 1 304 ? 12.592 -17.979 -20.404 1.00 95.62 304 ALA A CA 1
ATOM 2221 C C . ALA A 1 304 ? 11.365 -17.053 -20.363 1.00 95.62 304 ALA A C 1
ATOM 2223 O O . ALA A 1 304 ? 10.519 -17.120 -21.255 1.00 95.62 304 ALA A O 1
ATOM 2224 N N . ALA A 1 305 ? 11.293 -16.139 -19.391 1.00 96.19 305 ALA A N 1
ATOM 2225 C CA . ALA A 1 305 ? 10.175 -15.207 -19.253 1.00 96.19 305 ALA A CA 1
ATOM 2226 C C . ALA A 1 305 ? 10.102 -14.188 -20.409 1.00 96.19 305 ALA A C 1
ATOM 2228 O O . ALA A 1 305 ? 9.011 -13.879 -20.892 1.00 96.19 305 ALA A O 1
ATOM 2229 N N . LEU A 1 306 ? 11.247 -13.721 -20.925 1.00 98.12 306 LEU A N 1
ATOM 2230 C CA . LEU A 1 306 ? 11.303 -12.873 -22.124 1.00 98.12 306 LEU A CA 1
ATOM 2231 C C . LEU A 1 306 ? 10.824 -13.606 -23.388 1.00 98.12 306 LEU A C 1
ATOM 2233 O O . LEU A 1 306 ? 10.103 -13.016 -24.192 1.00 98.12 306 LEU A O 1
ATOM 2237 N N . ARG A 1 307 ? 11.160 -14.893 -23.551 1.00 97.88 307 ARG A N 1
ATOM 2238 C CA . ARG A 1 307 ? 10.656 -15.735 -24.654 1.00 97.88 307 ARG A CA 1
ATOM 2239 C C . ARG A 1 307 ? 9.163 -16.028 -24.534 1.00 97.88 307 ARG A C 1
ATOM 2241 O O . ARG A 1 307 ? 8.451 -15.974 -25.532 1.00 97.88 307 ARG A O 1
ATOM 2248 N N . ALA A 1 308 ? 8.670 -16.275 -23.322 1.00 97.00 308 ALA A N 1
ATOM 2249 C CA . ALA A 1 308 ? 7.245 -16.447 -23.044 1.00 97.00 308 ALA A CA 1
ATOM 2250 C C . ALA A 1 308 ? 6.448 -15.172 -23.402 1.00 97.00 308 ALA A C 1
ATOM 2252 O O . ALA A 1 308 ? 5.455 -15.225 -24.133 1.00 97.00 308 ALA A O 1
ATOM 2253 N N . LEU A 1 309 ? 6.960 -14.001 -22.999 1.00 96.94 309 LEU A N 1
ATOM 2254 C CA . LEU A 1 309 ? 6.446 -12.693 -23.412 1.00 96.94 309 LEU A CA 1
ATOM 2255 C C . LEU A 1 309 ? 6.479 -12.515 -24.942 1.00 96.94 309 LEU A C 1
ATOM 2257 O O . LEU A 1 309 ? 5.483 -12.070 -25.515 1.00 96.94 309 LEU A O 1
ATOM 2261 N N . ALA A 1 310 ? 7.573 -12.892 -25.614 1.00 96.94 310 ALA A N 1
ATOM 2262 C CA . ALA A 1 310 ? 7.711 -12.808 -27.071 1.00 96.94 310 ALA A CA 1
ATOM 2263 C C . ALA A 1 310 ? 6.720 -13.711 -27.830 1.00 96.94 310 ALA A C 1
ATOM 2265 O O . ALA A 1 310 ? 6.103 -13.270 -28.802 1.00 96.94 310 ALA A O 1
ATOM 2266 N N . ALA A 1 311 ? 6.493 -14.934 -27.345 1.00 95.75 311 ALA A N 1
ATOM 2267 C CA . ALA A 1 311 ? 5.461 -15.841 -27.852 1.00 95.75 311 ALA A CA 1
ATOM 2268 C C . ALA A 1 311 ? 4.030 -15.310 -27.625 1.00 95.75 311 ALA A C 1
ATOM 2270 O O . ALA A 1 311 ? 3.083 -15.770 -2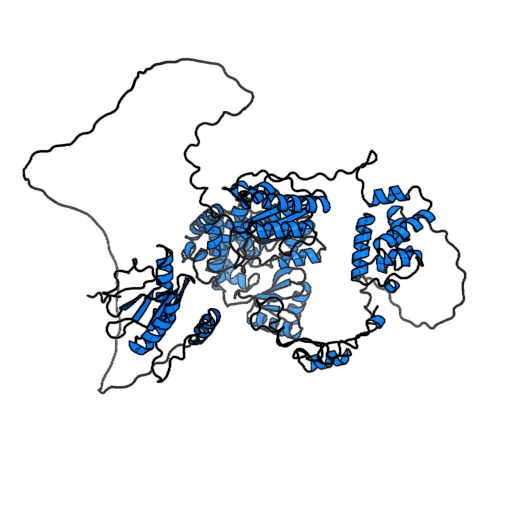8.262 1.00 95.75 311 ALA A O 1
ATOM 2271 N N . GLY A 1 312 ? 3.859 -14.316 -26.746 1.00 93.38 312 GLY A N 1
ATOM 2272 C CA . GLY A 1 312 ? 2.559 -13.757 -26.388 1.00 93.38 312 GLY A CA 1
ATOM 2273 C C . GLY A 1 312 ? 1.827 -14.518 -25.286 1.00 93.38 312 GLY A C 1
ATOM 2274 O O . GLY A 1 312 ? 0.638 -14.271 -25.101 1.00 93.38 312 GLY A O 1
ATOM 2275 N N . ALA A 1 313 ? 2.532 -15.391 -24.565 1.00 93.69 313 ALA A N 1
ATOM 2276 C CA . ALA A 1 313 ? 2.057 -16.129 -23.399 1.00 93.69 313 ALA A CA 1
ATOM 2277 C C . ALA A 1 313 ? 2.990 -15.852 -22.197 1.00 93.69 313 ALA A C 1
ATOM 2279 O O . A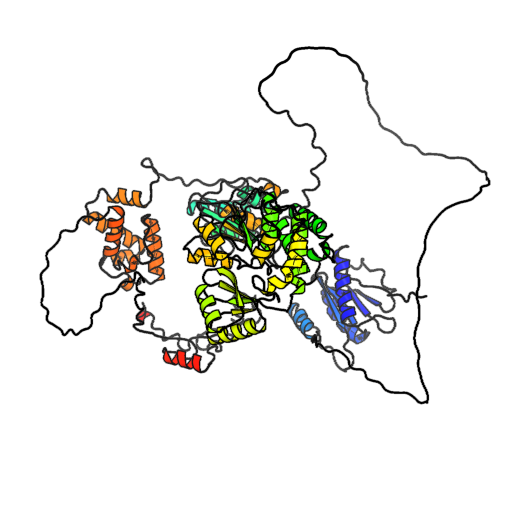LA A 1 313 ? 3.726 -16.746 -21.781 1.00 93.69 313 ALA A O 1
ATOM 2280 N N . PRO A 1 314 ? 3.044 -14.604 -21.684 1.00 91.75 314 PRO A N 1
ATOM 2281 C CA . PRO A 1 314 ? 3.827 -14.280 -20.492 1.00 91.75 314 PRO A CA 1
ATOM 2282 C C . PRO A 1 314 ? 3.322 -15.073 -19.275 1.00 91.75 314 PRO A C 1
ATOM 2284 O O . PRO A 1 314 ? 2.127 -15.339 -19.167 1.00 91.75 314 PRO A O 1
ATOM 2287 N N . GLY A 1 315 ? 4.231 -15.439 -18.368 1.00 87.69 315 GLY A N 1
ATOM 2288 C CA . GLY A 1 315 ? 3.875 -16.082 -17.098 1.00 87.69 315 GLY A CA 1
ATOM 2289 C C . GLY A 1 315 ? 3.335 -15.088 -16.065 1.00 87.69 315 GLY A C 1
ATOM 2290 O O . GLY A 1 315 ? 3.617 -13.894 -16.155 1.00 87.69 315 GLY A O 1
ATOM 2291 N N . ASP A 1 316 ? 2.607 -15.599 -15.072 1.00 87.38 316 ASP A N 1
ATOM 2292 C CA . ASP A 1 316 ? 1.774 -14.825 -14.134 1.00 87.38 316 ASP A CA 1
ATOM 2293 C C . ASP A 1 316 ? 2.509 -13.698 -13.376 1.00 87.38 316 ASP A C 1
ATOM 2295 O O . ASP A 1 316 ? 1.915 -12.670 -13.057 1.00 87.38 316 ASP A O 1
ATOM 2299 N N . ASP A 1 317 ? 3.813 -13.850 -13.123 1.00 86.19 317 ASP A N 1
ATOM 2300 C CA . ASP A 1 317 ? 4.645 -12.841 -12.452 1.00 86.19 317 ASP A CA 1
ATOM 2301 C C . ASP A 1 317 ? 4.963 -11.593 -13.310 1.00 86.19 317 ASP A C 1
ATOM 2303 O O . ASP A 1 317 ? 5.424 -10.577 -12.769 1.00 86.19 317 ASP A O 1
ATOM 2307 N N . VAL A 1 318 ? 4.750 -11.658 -14.632 1.00 92.94 318 VAL A N 1
ATOM 2308 C CA . VAL A 1 318 ? 5.064 -10.597 -15.604 1.00 92.94 318 VAL A CA 1
ATOM 2309 C C . VAL A 1 318 ? 3.916 -9.590 -15.691 1.00 92.94 318 VAL A C 1
ATOM 2311 O O . VAL A 1 318 ? 2.904 -9.824 -16.351 1.00 92.94 318 VAL A O 1
ATOM 2314 N N . VAL A 1 319 ? 4.097 -8.412 -15.092 1.00 94.06 319 VAL A N 1
ATOM 2315 C CA . VAL A 1 319 ? 3.092 -7.337 -15.156 1.00 94.06 319 VAL A CA 1
ATOM 2316 C C . VAL A 1 319 ? 3.109 -6.694 -16.538 1.00 94.06 319 VAL A C 1
ATOM 2318 O O . VAL A 1 319 ? 4.165 -6.273 -17.012 1.00 94.06 319 VAL A O 1
ATOM 2321 N N . GLN A 1 320 ? 1.946 -6.568 -17.178 1.00 92.94 320 GLN A N 1
ATOM 2322 C CA . GLN A 1 320 ? 1.781 -5.839 -18.438 1.00 92.94 320 GLN A CA 1
ATOM 2323 C C . GLN A 1 320 ? 0.952 -4.570 -18.228 1.00 92.94 320 GLN A C 1
ATOM 2325 O O . GLN A 1 320 ? 0.017 -4.564 -17.431 1.00 92.94 320 GLN A O 1
ATOM 2330 N N . ALA A 1 321 ? 1.275 -3.499 -18.956 1.00 90.69 321 ALA A N 1
ATOM 2331 C CA . ALA A 1 321 ? 0.545 -2.238 -18.867 1.00 90.69 321 ALA A CA 1
ATOM 2332 C C . ALA A 1 321 ? 0.512 -1.476 -20.197 1.00 90.69 321 ALA A C 1
ATOM 2334 O O . ALA A 1 321 ? 1.421 -1.585 -21.024 1.00 90.69 321 ALA A O 1
ATOM 2335 N N . GLU A 1 322 ? -0.511 -0.635 -20.331 1.00 83.06 322 GLU A N 1
ATOM 2336 C CA . GLU A 1 322 ? -0.598 0.453 -21.306 1.00 83.06 322 GLU A CA 1
ATOM 2337 C C . GLU A 1 322 ? -0.781 1.778 -20.518 1.00 83.06 322 GLU A C 1
ATOM 2339 O O . GLU A 1 322 ? -1.379 1.758 -19.437 1.00 83.06 322 GLU A O 1
ATOM 2344 N N . PRO A 1 323 ? -0.199 2.917 -20.949 1.00 70.88 323 PRO A N 1
ATOM 2345 C CA . PRO A 1 323 ? -0.143 4.145 -20.150 1.00 70.88 323 PRO A CA 1
ATOM 2346 C C . PRO A 1 323 ? -1.516 4.802 -19.964 1.00 70.88 323 PRO A C 1
ATOM 2348 O O . PRO A 1 323 ? -2.256 5.004 -20.925 1.00 70.88 323 PRO A O 1
ATOM 2351 N N . GLY A 1 324 ? -1.818 5.212 -18.729 1.00 70.25 324 GLY A N 1
ATOM 2352 C CA . GLY A 1 324 ? -3.029 5.966 -18.396 1.00 70.25 324 GLY A CA 1
ATOM 2353 C C . GLY A 1 324 ? -2.832 7.496 -18.397 1.00 70.25 324 GLY A C 1
ATOM 2354 O O . GLY A 1 324 ? -1.709 7.965 -18.221 1.00 70.25 324 GLY A O 1
ATOM 2355 N N . PRO A 1 325 ? -3.910 8.295 -18.547 1.00 66.25 325 PRO A N 1
ATOM 2356 C CA . PRO A 1 325 ? -3.839 9.760 -18.685 1.00 66.25 325 PRO A CA 1
ATOM 2357 C C . PRO A 1 325 ? -3.536 10.577 -17.409 1.00 66.25 325 PRO A C 1
ATOM 2359 O O . PRO A 1 325 ? -3.387 11.790 -17.506 1.00 66.25 325 PRO A O 1
ATOM 2362 N N . ASP A 1 326 ? -3.423 9.951 -16.233 1.00 70.25 326 ASP A N 1
ATOM 2363 C CA . ASP A 1 326 ? -2.725 10.544 -15.074 1.00 70.25 326 ASP A CA 1
ATOM 2364 C C . ASP A 1 326 ? -1.739 9.515 -14.533 1.00 70.25 326 ASP A C 1
ATOM 2366 O O . ASP A 1 326 ? -2.050 8.322 -14.471 1.00 70.25 326 ASP A O 1
ATOM 2370 N N . THR A 1 327 ? -0.562 10.000 -14.169 1.00 78.00 327 THR A N 1
ATOM 2371 C CA . THR A 1 327 ? 0.645 9.220 -13.901 1.00 78.00 327 THR A CA 1
ATOM 2372 C C . THR A 1 327 ? 1.193 9.439 -12.496 1.00 78.00 327 THR A C 1
ATOM 2374 O O . THR A 1 327 ? 2.043 8.673 -12.044 1.00 78.00 327 THR A O 1
ATOM 2377 N N . ARG A 1 328 ? 0.738 10.478 -11.787 1.00 85.19 328 ARG A N 1
ATOM 2378 C CA . ARG A 1 328 ? 1.307 10.849 -10.487 1.00 85.19 328 ARG A CA 1
ATOM 2379 C C . ARG A 1 328 ? 0.778 9.950 -9.372 1.00 85.19 328 ARG A C 1
ATOM 2381 O O . ARG A 1 328 ? -0.385 9.557 -9.363 1.00 85.19 328 ARG A O 1
ATOM 2388 N N . THR A 1 329 ? 1.644 9.653 -8.409 1.00 94.62 329 THR A N 1
ATOM 2389 C CA . THR A 1 329 ? 1.330 8.759 -7.290 1.00 94.62 329 THR A CA 1
ATOM 2390 C C . THR A 1 329 ? 0.496 9.450 -6.207 1.00 94.62 329 THR A C 1
ATOM 2392 O O . THR A 1 329 ? 0.701 10.622 -5.884 1.00 94.62 329 THR A O 1
ATOM 2395 N N . VAL A 1 330 ? -0.410 8.698 -5.585 1.00 97.81 330 VAL A N 1
ATOM 2396 C CA . VAL A 1 330 ? -1.058 9.041 -4.312 1.00 97.81 330 VAL A CA 1
ATOM 2397 C C . VAL A 1 330 ? -0.470 8.144 -3.227 1.00 97.81 330 VAL A C 1
ATOM 2399 O O . VAL A 1 330 ? -0.528 6.923 -3.340 1.00 97.81 330 VAL A O 1
ATOM 2402 N N . PHE A 1 331 ? 0.098 8.722 -2.169 1.00 98.56 331 PHE A N 1
ATOM 2403 C CA . PHE A 1 331 ? 0.667 7.946 -1.059 1.00 98.56 331 PHE A CA 1
ATOM 2404 C C . PHE A 1 331 ? -0.382 7.720 0.034 1.00 98.56 331 PHE A C 1
ATOM 2406 O O . PHE A 1 331 ? -0.914 8.679 0.592 1.00 98.56 331 PHE A O 1
ATOM 2413 N N . VAL A 1 332 ? -0.658 6.461 0.365 1.00 98.62 332 VAL A N 1
ATOM 2414 C CA . VAL A 1 332 ? -1.676 6.062 1.346 1.00 98.62 332 VAL A CA 1
ATOM 2415 C C . VAL A 1 332 ? -1.005 5.544 2.617 1.00 98.62 332 VAL A C 1
ATOM 2417 O O . VAL A 1 332 ? -0.167 4.648 2.563 1.00 98.62 332 VAL A O 1
ATOM 2420 N N . PHE A 1 333 ? -1.386 6.107 3.762 1.00 98.56 333 PHE A N 1
ATOM 2421 C CA . PHE A 1 333 ? -0.830 5.812 5.082 1.00 98.56 333 PHE A CA 1
ATOM 2422 C C . PHE A 1 333 ? -1.905 5.117 5.937 1.00 98.56 333 PHE A C 1
ATOM 2424 O O . PHE A 1 333 ? -2.816 5.798 6.422 1.00 98.56 333 PHE A O 1
ATOM 2431 N N . PRO A 1 334 ? -1.857 3.780 6.100 1.00 97.06 334 PRO A N 1
ATOM 2432 C CA . PRO A 1 334 ? -2.885 3.036 6.822 1.00 97.06 334 PRO A CA 1
ATOM 2433 C C . PRO A 1 334 ? -2.875 3.269 8.338 1.00 97.06 334 PRO A C 1
ATOM 2435 O O . PRO A 1 334 ? -1.904 3.749 8.926 1.00 97.06 334 PRO A O 1
ATOM 2438 N N . GLY A 1 335 ? -3.972 2.852 8.975 1.00 92.62 335 GLY A N 1
ATOM 2439 C CA . GLY A 1 335 ? -4.073 2.706 10.423 1.00 92.62 335 GLY A CA 1
ATOM 2440 C C . GLY A 1 335 ? -3.405 1.427 10.953 1.00 92.62 335 GLY A C 1
ATOM 2441 O O . GLY A 1 335 ? -2.446 0.898 10.391 1.00 92.62 335 GLY A O 1
ATOM 2442 N N . GLN A 1 336 ? -3.905 0.923 12.084 1.00 89.75 336 GLN A N 1
ATOM 2443 C CA . GLN A 1 336 ? -3.344 -0.246 12.774 1.00 89.75 336 GLN A CA 1
ATOM 2444 C C . GLN A 1 336 ? -3.780 -1.564 12.115 1.00 89.75 336 GLN A C 1
ATOM 2446 O O . GLN A 1 336 ? -4.933 -1.712 11.714 1.00 89.75 336 GLN A O 1
ATOM 2451 N N . GLY A 1 337 ? -2.865 -2.535 12.029 1.00 89.69 337 GLY A N 1
ATOM 2452 C CA . GLY A 1 337 ? -3.052 -3.770 11.262 1.00 89.69 337 GLY A CA 1
ATOM 2453 C C . GLY A 1 337 ? -1.797 -4.293 10.540 1.00 89.69 337 GLY A C 1
ATOM 2454 O O . GLY A 1 337 ? -1.568 -5.502 10.599 1.00 89.69 337 GLY A O 1
ATOM 2455 N N . PRO A 1 338 ? -0.964 -3.455 9.884 1.00 91.94 338 PRO A N 1
ATOM 2456 C CA . PRO A 1 338 ? 0.107 -3.954 9.018 1.00 91.94 338 PRO A CA 1
ATOM 2457 C C . PRO A 1 338 ? 1.393 -4.350 9.766 1.00 91.94 338 PRO A C 1
ATOM 2459 O O . PRO A 1 338 ? 2.335 -4.842 9.148 1.00 91.94 338 PRO A O 1
ATOM 2462 N N . GLN A 1 339 ? 1.468 -4.143 11.085 1.00 93.56 339 GLN A N 1
ATOM 2463 C CA . GLN A 1 339 ? 2.692 -4.336 11.865 1.00 93.56 339 GLN A CA 1
ATOM 2464 C C . GLN A 1 339 ? 3.131 -5.805 12.016 1.00 93.56 339 GLN A C 1
ATOM 2466 O O . GLN A 1 339 ? 2.320 -6.740 12.032 1.00 93.56 339 GLN A O 1
ATOM 2471 N N . TRP A 1 340 ? 4.439 -6.003 12.199 1.00 92.81 340 TRP A N 1
ATOM 2472 C CA . TRP A 1 340 ? 5.039 -7.279 12.592 1.00 92.81 340 TRP A CA 1
ATOM 2473 C C . TRP A 1 340 ? 6.405 -7.092 13.274 1.00 92.81 340 TRP A C 1
ATOM 2475 O O . TRP A 1 340 ? 7.046 -6.051 13.137 1.00 92.81 340 TRP A O 1
ATOM 2485 N N . ALA A 1 341 ? 6.828 -8.083 14.063 1.00 91.06 341 ALA A N 1
ATOM 2486 C CA . ALA A 1 341 ? 8.078 -8.024 14.823 1.00 91.06 341 ALA A CA 1
ATOM 2487 C C . ALA A 1 341 ? 9.293 -7.972 13.881 1.00 91.06 341 ALA A C 1
ATOM 2489 O O . ALA A 1 341 ? 9.376 -8.758 12.941 1.00 91.06 341 ALA A O 1
ATOM 2490 N N . GLY A 1 342 ? 10.226 -7.048 14.122 1.00 90.00 342 GLY A N 1
ATOM 2491 C CA . GLY A 1 342 ? 11.411 -6.856 13.280 1.00 90.00 342 GLY A CA 1
ATOM 2492 C C . GLY A 1 342 ? 11.148 -6.283 11.878 1.00 90.00 342 GLY A C 1
ATOM 2493 O O . GLY A 1 342 ? 12.069 -6.283 11.062 1.00 90.00 342 GLY A O 1
ATOM 2494 N N . MET A 1 343 ? 9.938 -5.777 11.589 1.00 92.94 343 MET A N 1
ATOM 2495 C CA . MET A 1 343 ? 9.498 -5.359 10.242 1.00 92.94 343 MET A CA 1
ATOM 2496 C C . MET A 1 343 ? 10.418 -4.366 9.516 1.00 92.94 343 MET A C 1
ATOM 2498 O O . MET A 1 343 ? 10.464 -4.355 8.291 1.00 92.94 343 MET A O 1
ATOM 2502 N N . ALA A 1 344 ? 11.174 -3.539 10.242 1.00 91.19 344 ALA A N 1
ATOM 2503 C CA . ALA A 1 344 ? 12.110 -2.592 9.639 1.00 91.19 344 ALA A CA 1
ATOM 2504 C C . ALA A 1 344 ? 13.447 -3.232 9.210 1.00 91.19 344 ALA A C 1
ATOM 2506 O O . ALA A 1 344 ? 14.208 -2.631 8.452 1.00 91.19 344 ALA A O 1
ATOM 2507 N N . GLY A 1 345 ? 13.774 -4.423 9.721 1.00 91.31 345 GLY A N 1
ATOM 2508 C CA . GLY A 1 345 ? 15.139 -4.946 9.747 1.00 91.31 345 GLY A CA 1
ATOM 2509 C C . GLY A 1 345 ? 15.717 -5.363 8.398 1.00 91.31 345 GLY A C 1
ATOM 2510 O O . GLY A 1 345 ? 16.920 -5.211 8.193 1.00 91.31 345 GLY A O 1
ATOM 2511 N N . GLU A 1 346 ? 14.923 -5.908 7.477 1.00 90.44 346 GLU A N 1
ATOM 2512 C CA . GLU A 1 346 ? 15.439 -6.319 6.163 1.00 90.44 346 GLU A CA 1
ATOM 2513 C C . GLU A 1 346 ? 15.750 -5.094 5.295 1.00 90.44 346 GLU A C 1
ATOM 2515 O O . GLU A 1 346 ? 16.912 -4.847 4.957 1.00 90.44 346 GLU A O 1
ATOM 2520 N N . LEU A 1 347 ? 14.739 -4.260 5.036 1.00 92.25 347 LEU A N 1
ATOM 2521 C CA . LEU A 1 347 ? 14.891 -3.048 4.237 1.00 92.25 347 LEU A CA 1
ATOM 2522 C C . LEU A 1 347 ? 15.935 -2.088 4.833 1.00 92.25 347 LEU A C 1
ATOM 2524 O O . LEU A 1 347 ? 16.726 -1.526 4.087 1.00 92.25 347 LEU A O 1
ATOM 2528 N N . ALA A 1 348 ? 16.050 -1.953 6.162 1.00 93.75 348 ALA A N 1
ATOM 2529 C CA . ALA A 1 348 ? 17.077 -1.098 6.776 1.00 93.75 348 ALA A CA 1
ATOM 2530 C C . ALA A 1 348 ? 18.523 -1.606 6.602 1.00 93.75 348 ALA A C 1
ATOM 2532 O O . ALA A 1 348 ? 19.460 -0.819 6.745 1.00 93.75 348 ALA A O 1
ATOM 2533 N N . ARG A 1 349 ? 18.745 -2.888 6.278 1.00 90.56 349 ARG A N 1
ATOM 2534 C CA . ARG A 1 349 ? 20.077 -3.378 5.877 1.00 90.56 349 ARG A CA 1
ATOM 2535 C C . ARG A 1 349 ? 20.384 -3.028 4.419 1.00 90.56 349 ARG A C 1
ATOM 2537 O O . ARG A 1 349 ? 21.524 -2.694 4.114 1.00 90.56 349 ARG A O 1
ATOM 2544 N N . ALA A 1 350 ? 19.375 -3.074 3.548 1.00 88.06 350 ALA A N 1
ATOM 2545 C CA . ALA A 1 350 ? 19.526 -2.856 2.110 1.00 88.06 350 ALA A CA 1
ATOM 2546 C C . ALA A 1 350 ? 19.402 -1.383 1.663 1.00 88.06 350 ALA A C 1
ATOM 2548 O O . ALA A 1 350 ? 19.936 -1.035 0.610 1.00 88.06 350 ALA A O 1
ATOM 2549 N N . GLU A 1 351 ? 18.728 -0.524 2.438 1.00 93.31 351 GLU A N 1
ATOM 2550 C CA . GLU A 1 351 ? 18.394 0.865 2.085 1.00 93.31 351 GLU A CA 1
ATOM 2551 C C . GLU A 1 351 ? 18.966 1.896 3.078 1.00 93.31 351 GLU A C 1
ATOM 2553 O O . GLU A 1 351 ? 18.378 2.155 4.139 1.00 93.31 351 GLU A O 1
ATOM 2558 N N . PRO A 1 352 ? 20.095 2.560 2.749 1.00 93.19 352 PRO A N 1
ATOM 2559 C CA . PRO A 1 352 ? 20.714 3.556 3.623 1.00 93.19 352 PRO A CA 1
ATOM 2560 C C . PRO A 1 352 ? 19.813 4.755 3.956 1.00 93.19 352 PRO A C 1
ATOM 2562 O O . PRO A 1 352 ? 19.867 5.247 5.085 1.00 93.19 352 PRO A O 1
ATOM 2565 N N . ALA A 1 353 ? 18.977 5.212 3.015 1.00 95.19 353 ALA A N 1
ATOM 2566 C CA . ALA A 1 353 ? 18.065 6.343 3.222 1.00 95.19 353 ALA A CA 1
ATOM 2567 C C . ALA A 1 353 ? 16.926 5.995 4.199 1.00 95.19 353 ALA A C 1
ATOM 2569 O O . ALA A 1 353 ? 16.652 6.756 5.131 1.00 95.19 353 ALA A O 1
ATOM 2570 N N . PHE A 1 354 ? 16.334 4.805 4.055 1.00 97.00 354 PHE A N 1
ATOM 2571 C CA . PHE A 1 354 ? 15.332 4.271 4.981 1.00 97.00 354 PHE A CA 1
ATOM 2572 C C . PHE A 1 354 ? 15.913 4.098 6.389 1.00 97.00 354 PHE A C 1
ATOM 2574 O O . PHE A 1 354 ? 15.373 4.644 7.351 1.00 97.00 354 PHE A O 1
ATOM 2581 N N . ARG A 1 355 ? 17.079 3.444 6.509 1.00 96.75 355 ARG A N 1
ATOM 2582 C CA . ARG A 1 355 ? 17.804 3.282 7.782 1.00 96.75 355 ARG A CA 1
ATOM 2583 C C . ARG A 1 355 ? 18.116 4.620 8.453 1.00 96.75 355 ARG A C 1
ATOM 2585 O O . ARG A 1 355 ? 17.902 4.767 9.655 1.00 96.75 355 ARG A O 1
ATOM 2592 N N . LYS A 1 356 ? 18.600 5.608 7.690 1.00 97.62 356 LYS A N 1
ATOM 2593 C CA . LYS A 1 356 ? 18.860 6.962 8.202 1.00 97.62 356 LYS A CA 1
ATOM 2594 C C . LYS A 1 356 ? 17.581 7.587 8.759 1.00 97.62 356 LYS A C 1
ATOM 2596 O O . LYS A 1 356 ? 17.618 8.158 9.849 1.00 97.62 356 LYS A O 1
ATOM 2601 N N . LYS A 1 357 ? 16.454 7.464 8.049 1.00 98.50 357 LYS A N 1
ATOM 2602 C CA . LYS A 1 357 ? 15.192 8.062 8.494 1.00 98.50 357 LYS A CA 1
ATOM 2603 C C . LYS A 1 357 ? 14.588 7.350 9.701 1.00 98.50 357 LYS A C 1
ATOM 2605 O O . LYS A 1 357 ? 14.118 8.038 10.605 1.00 98.50 357 LYS A O 1
ATOM 2610 N N . LEU A 1 358 ? 14.722 6.029 9.804 1.00 97.88 358 LEU A N 1
ATOM 2611 C CA . LEU A 1 358 ? 14.374 5.288 11.019 1.00 97.88 358 LEU A CA 1
ATOM 2612 C C . LEU A 1 358 ? 15.187 5.781 12.222 1.00 97.88 358 LEU A C 1
ATOM 2614 O O . LEU A 1 358 ? 14.606 6.079 13.259 1.00 97.88 358 LEU A O 1
ATOM 2618 N N . ALA A 1 359 ? 16.500 5.984 12.067 1.00 98.19 359 ALA A N 1
ATOM 2619 C CA . ALA A 1 359 ? 17.355 6.531 13.124 1.00 98.19 359 ALA A CA 1
ATOM 2620 C C . ALA A 1 359 ? 17.059 8.011 13.464 1.00 98.19 359 ALA A C 1
ATOM 2622 O O . ALA A 1 359 ? 17.420 8.494 14.540 1.00 98.19 359 ALA A O 1
ATOM 2623 N N . GLU A 1 360 ? 16.411 8.772 12.578 1.00 98.56 360 GLU A N 1
ATOM 2624 C CA . GLU A 1 360 ? 15.819 10.076 12.911 1.00 98.56 360 GLU A CA 1
ATOM 2625 C C . GLU A 1 360 ? 14.506 9.914 13.700 1.00 98.56 360 GLU A C 1
ATOM 2627 O O . GLU A 1 360 ? 14.333 10.586 14.717 1.00 98.56 360 GLU A O 1
ATOM 2632 N N . CYS A 1 361 ? 13.619 8.997 13.293 1.00 98.50 361 CYS A N 1
ATOM 2633 C CA . CYS A 1 361 ? 12.349 8.721 13.978 1.00 98.50 361 CYS A CA 1
ATOM 2634 C C . CYS A 1 361 ? 12.573 8.177 15.399 1.00 98.50 361 CYS A C 1
ATOM 2636 O O . CYS A 1 361 ? 11.989 8.690 16.351 1.00 98.50 361 CYS A O 1
ATOM 2638 N N . ALA A 1 362 ? 13.485 7.214 15.561 1.00 97.38 362 ALA A N 1
ATOM 2639 C CA . ALA A 1 362 ? 13.884 6.650 16.846 1.00 97.38 362 ALA A CA 1
ATOM 2640 C C . ALA A 1 362 ? 14.378 7.739 17.812 1.00 97.38 362 ALA A C 1
ATOM 2642 O O . ALA A 1 362 ? 13.868 7.867 18.924 1.00 97.38 362 ALA A O 1
ATOM 2643 N N . ARG A 1 363 ? 15.298 8.611 17.371 1.00 98.19 363 ARG A N 1
ATOM 2644 C CA . ARG A 1 363 ? 15.777 9.743 18.187 1.00 98.19 363 ARG A CA 1
ATOM 2645 C C . ARG A 1 363 ? 14.673 10.742 18.546 1.00 98.19 363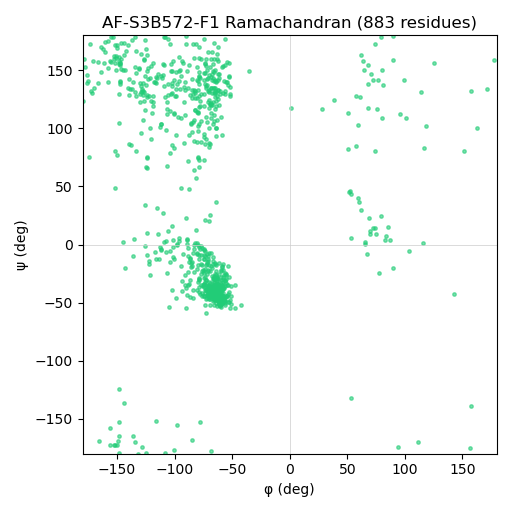 ARG A C 1
ATOM 2647 O O . ARG A 1 363 ? 14.719 11.297 19.639 1.00 98.19 363 ARG A O 1
ATOM 2654 N N . ALA A 1 364 ? 13.696 10.959 17.666 1.00 98.25 364 ALA A N 1
ATOM 2655 C CA . ALA A 1 364 ? 12.547 11.823 17.941 1.00 98.25 364 ALA A CA 1
ATOM 2656 C C . ALA A 1 364 ? 11.533 11.193 18.922 1.00 98.25 364 ALA A C 1
ATOM 2658 O O . ALA A 1 364 ? 10.856 11.927 19.641 1.00 98.25 364 ALA A O 1
ATOM 2659 N N . LEU A 1 365 ? 11.448 9.857 18.972 1.00 97.69 365 LEU A N 1
ATOM 2660 C CA . LEU A 1 365 ? 10.563 9.096 19.864 1.00 97.69 365 LEU A CA 1
ATOM 2661 C C . LEU A 1 365 ? 11.159 8.802 21.248 1.00 97.69 365 LEU A C 1
ATOM 2663 O O . LEU A 1 365 ? 10.399 8.741 22.210 1.00 97.69 365 LEU A O 1
ATOM 2667 N N . ARG A 1 366 ? 12.487 8.659 21.381 1.00 96.50 366 ARG A N 1
ATOM 2668 C CA . ARG A 1 366 ? 13.166 8.358 22.663 1.00 96.50 366 ARG A CA 1
ATOM 2669 C C . ARG A 1 366 ? 12.735 9.227 23.866 1.00 96.50 366 ARG A C 1
ATOM 2671 O O . ARG A 1 366 ? 12.676 8.675 24.957 1.00 96.50 366 ARG A O 1
ATOM 2678 N N . PRO A 1 367 ? 12.403 10.531 23.738 1.00 95.94 367 PRO A N 1
ATOM 2679 C CA . PRO A 1 367 ? 11.902 11.331 24.865 1.00 95.94 367 PRO A CA 1
ATOM 2680 C C . PRO A 1 367 ? 10.473 10.996 25.335 1.00 95.94 367 PRO A C 1
ATOM 2682 O O . PRO A 1 367 ? 10.030 11.559 26.334 1.00 95.94 367 PRO A O 1
ATOM 2685 N N . TRP A 1 368 ? 9.736 10.153 24.602 1.00 94.31 368 TRP A N 1
ATOM 2686 C CA . TRP A 1 368 ? 8.296 9.925 24.785 1.00 94.31 368 TRP A CA 1
ATOM 2687 C C . TRP A 1 368 ? 7.906 8.458 25.020 1.00 94.31 368 TRP A C 1
ATOM 2689 O O . TRP A 1 368 ? 6.744 8.206 25.331 1.00 94.31 368 TRP A O 1
ATOM 2699 N N . LEU A 1 369 ? 8.831 7.503 24.862 1.00 93.00 369 LEU A N 1
ATOM 2700 C CA . LEU A 1 369 ? 8.583 6.067 25.051 1.00 93.00 369 LEU A CA 1
ATOM 2701 C C . LEU A 1 369 ? 9.407 5.513 26.222 1.00 93.00 369 LEU A C 1
ATOM 2703 O O . LEU A 1 369 ? 10.556 5.897 26.418 1.00 93.00 369 LEU A O 1
ATOM 2707 N N . GLU A 1 370 ? 8.831 4.567 26.968 1.00 90.31 370 GLU A N 1
ATOM 2708 C CA . GLU A 1 370 ? 9.509 3.860 28.073 1.00 90.31 370 GLU A CA 1
ATOM 2709 C C . GLU A 1 370 ? 10.452 2.738 27.591 1.00 90.31 370 GLU A C 1
ATOM 2711 O O . GLU A 1 370 ? 11.246 2.212 28.369 1.00 90.31 370 GLU A O 1
ATOM 2716 N N . VAL A 1 371 ? 10.359 2.357 26.312 1.00 91.94 371 VAL A N 1
ATOM 2717 C CA . VAL A 1 371 ? 11.201 1.343 25.654 1.00 91.94 371 VAL A CA 1
ATOM 2718 C C . VAL A 1 371 ? 12.138 1.999 24.642 1.00 91.94 371 VAL A C 1
ATOM 2720 O O . VAL A 1 371 ? 11.815 3.056 24.097 1.00 91.94 371 VAL A O 1
ATOM 2723 N N . ASP A 1 372 ? 13.268 1.358 24.334 1.00 91.94 372 ASP A N 1
ATOM 2724 C CA . ASP A 1 372 ? 14.141 1.824 23.253 1.00 91.94 372 ASP A CA 1
ATOM 2725 C C . ASP A 1 372 ? 13.428 1.663 21.892 1.00 91.94 372 ASP A C 1
ATOM 2727 O O . ASP A 1 372 ? 13.046 0.541 21.534 1.00 91.94 372 ASP A O 1
ATOM 2731 N N . PRO A 1 373 ? 13.246 2.739 21.100 1.00 92.75 373 PRO A N 1
ATOM 2732 C CA . PRO A 1 373 ? 12.664 2.637 19.767 1.00 92.75 373 PRO A CA 1
ATOM 2733 C C . PRO A 1 373 ? 13.458 1.728 18.816 1.00 92.75 373 PRO A C 1
ATOM 2735 O O . PRO A 1 373 ? 12.882 1.213 17.862 1.00 92.75 373 PRO A O 1
ATOM 2738 N N . ASP A 1 374 ? 14.749 1.487 19.061 1.00 91.12 374 ASP A N 1
ATOM 2739 C CA . ASP A 1 374 ? 15.521 0.537 18.255 1.00 91.12 374 ASP A CA 1
ATOM 2740 C C . ASP A 1 374 ? 15.162 -0.932 18.580 1.00 91.12 374 ASP A C 1
ATOM 2742 O O . ASP A 1 374 ? 15.074 -1.755 17.666 1.00 91.12 374 ASP A O 1
ATOM 2746 N N . GLU A 1 375 ? 14.829 -1.264 19.837 1.00 88.75 375 GLU A N 1
ATOM 2747 C CA . GLU A 1 375 ? 14.250 -2.578 20.182 1.00 88.75 375 GLU A CA 1
ATOM 2748 C C . GLU A 1 375 ? 12.866 -2.749 19.535 1.00 88.75 375 GLU A C 1
ATOM 2750 O O . GLU A 1 375 ? 12.529 -3.821 19.033 1.00 88.75 375 GLU A O 1
ATOM 2755 N N . LEU A 1 376 ? 12.082 -1.669 19.497 1.00 88.00 376 LEU A N 1
ATOM 2756 C CA . LEU A 1 376 ? 10.740 -1.639 18.919 1.00 88.00 376 LEU A CA 1
ATOM 2757 C C . LEU A 1 376 ? 10.726 -1.874 17.394 1.00 88.00 376 LEU A C 1
ATOM 2759 O O . LEU A 1 376 ? 9.785 -2.471 16.872 1.00 88.00 376 LEU A O 1
ATOM 2763 N N . LEU A 1 377 ? 11.750 -1.398 16.678 1.00 88.25 377 LEU A N 1
ATOM 2764 C CA . LEU A 1 377 ? 11.836 -1.474 15.213 1.00 88.25 377 LEU A CA 1
ATOM 2765 C C . LEU A 1 377 ? 12.548 -2.736 14.707 1.00 88.25 377 LEU A C 1
ATOM 2767 O O . LEU A 1 377 ? 12.182 -3.264 13.652 1.00 88.25 377 LEU A O 1
ATOM 2771 N N . PHE A 1 378 ? 13.557 -3.214 15.440 1.00 90.25 378 PHE A N 1
ATOM 2772 C CA . PHE A 1 378 ? 14.447 -4.294 14.997 1.00 90.25 378 PHE A CA 1
ATOM 2773 C C . PHE A 1 378 ? 14.375 -5.566 15.856 1.00 90.25 378 PHE A C 1
ATOM 2775 O O . PHE A 1 378 ? 14.905 -6.601 15.450 1.00 90.25 378 PHE A O 1
ATOM 2782 N N . GLY A 1 379 ? 13.736 -5.514 17.027 1.00 85.19 379 GLY A N 1
ATOM 2783 C CA . GLY A 1 379 ? 13.615 -6.646 17.942 1.00 85.19 379 GLY A CA 1
ATOM 2784 C C . GLY A 1 379 ? 12.542 -7.663 17.542 1.00 85.19 379 GLY A C 1
ATOM 2785 O O . GLY A 1 379 ? 11.590 -7.369 16.821 1.00 85.19 379 GLY A O 1
ATOM 2786 N N . ALA A 1 380 ? 12.665 -8.876 18.087 1.00 83.19 380 ALA A N 1
ATOM 2787 C CA . ALA A 1 380 ? 11.702 -9.970 17.914 1.00 83.19 380 ALA A CA 1
ATOM 2788 C C . ALA A 1 380 ? 10.473 -9.874 18.852 1.00 83.19 380 ALA A C 1
ATOM 2790 O O . ALA A 1 380 ? 9.729 -10.843 19.007 1.00 83.19 380 ALA A O 1
ATOM 2791 N N . ARG A 1 381 ? 10.268 -8.726 19.515 1.00 82.50 381 ARG A N 1
ATOM 2792 C CA . ARG A 1 381 ? 9.145 -8.491 20.433 1.00 82.50 381 ARG A CA 1
ATOM 2793 C C . ARG A 1 381 ? 7.820 -8.451 19.645 1.00 82.50 381 ARG A C 1
ATOM 2795 O O . ARG A 1 381 ? 7.760 -7.762 18.627 1.00 82.50 381 ARG A O 1
ATOM 2802 N N . PRO A 1 382 ? 6.746 -9.125 20.102 1.00 83.38 382 PRO A N 1
ATOM 2803 C CA . PRO A 1 382 ? 5.409 -8.928 19.548 1.00 83.38 382 PRO A CA 1
ATOM 2804 C C . PRO A 1 382 ? 4.980 -7.454 19.583 1.00 83.38 382 PRO A C 1
ATOM 2806 O O . PRO A 1 382 ? 5.224 -6.751 20.562 1.00 83.38 382 PRO A O 1
ATOM 2809 N N . LEU A 1 383 ? 4.325 -6.997 18.513 1.00 87.81 383 LEU A N 1
ATOM 2810 C CA . LEU A 1 383 ? 3.728 -5.663 18.416 1.00 87.81 383 LEU A CA 1
ATOM 2811 C C . LEU A 1 383 ? 2.206 -5.785 18.576 1.00 87.81 383 LEU A C 1
ATOM 2813 O O . LEU A 1 383 ? 1.462 -5.808 17.591 1.00 87.81 383 LEU A O 1
ATOM 2817 N N . ASP A 1 384 ? 1.776 -5.924 19.830 1.00 84.69 384 ASP A N 1
ATOM 2818 C CA . ASP A 1 384 ? 0.381 -6.080 20.259 1.00 84.69 384 ASP A CA 1
ATOM 2819 C C . ASP A 1 384 ? -0.189 -4.796 20.898 1.00 84.69 384 ASP A C 1
ATOM 2821 O O . ASP A 1 384 ? -1.196 -4.274 20.421 1.00 84.69 384 ASP A O 1
ATOM 2825 N N . ARG A 1 385 ? 0.489 -4.251 21.916 1.00 90.00 385 ARG A N 1
ATOM 2826 C CA . ARG A 1 385 ? 0.114 -3.034 22.661 1.00 90.00 385 ARG A CA 1
ATOM 2827 C C . ARG A 1 385 ? 0.134 -1.772 21.795 1.00 90.00 385 ARG A C 1
ATOM 2829 O O . ARG A 1 385 ? 1.133 -1.484 21.128 1.00 90.00 385 ARG A O 1
ATOM 2836 N N . VAL A 1 386 ? -0.937 -0.976 21.837 1.00 92.50 386 VAL A N 1
ATOM 2837 C CA . VAL A 1 386 ? -1.144 0.201 20.962 1.00 92.50 386 VAL A CA 1
ATOM 2838 C C . VAL A 1 386 ? -0.026 1.251 21.074 1.00 92.50 386 VAL A C 1
ATOM 2840 O O . VAL A 1 386 ? 0.408 1.818 20.068 1.00 92.50 386 VAL A O 1
ATOM 2843 N N . GLU A 1 387 ? 0.497 1.454 22.282 1.00 92.94 387 GLU A N 1
ATOM 2844 C CA . GLU A 1 387 ? 1.601 2.353 22.628 1.00 92.94 387 GLU A CA 1
ATOM 2845 C C . GLU A 1 387 ? 2.977 1.899 22.129 1.00 92.94 387 GLU A C 1
ATOM 2847 O O . GLU A 1 387 ? 3.907 2.701 22.099 1.00 92.94 387 GLU A O 1
ATOM 2852 N N . LEU A 1 388 ? 3.090 0.650 21.673 1.00 92.94 388 LEU A N 1
ATOM 2853 C CA . LEU A 1 388 ? 4.247 0.133 20.945 1.00 92.94 388 LEU A CA 1
ATOM 2854 C C . LEU A 1 388 ? 3.973 0.147 19.432 1.00 92.94 388 LEU A C 1
ATOM 2856 O O . LEU A 1 388 ? 4.786 0.631 18.644 1.00 92.94 388 LEU A O 1
ATOM 2860 N N . VAL A 1 389 ? 2.793 -0.327 19.024 1.00 94.25 389 VAL A N 1
ATOM 2861 C CA . VAL A 1 389 ? 2.393 -0.484 17.618 1.00 94.25 389 VAL A CA 1
ATOM 2862 C C . VAL A 1 389 ? 2.411 0.837 16.845 1.00 94.25 389 VAL A C 1
ATOM 2864 O O . VAL A 1 389 ? 3.009 0.904 15.770 1.00 94.25 389 VAL A O 1
ATOM 2867 N N . GLN A 1 390 ? 1.772 1.893 17.358 1.00 96.06 390 GLN A N 1
ATOM 2868 C CA . GLN A 1 390 ? 1.611 3.135 16.591 1.00 96.06 390 GLN A CA 1
ATOM 2869 C C . GLN A 1 390 ? 2.931 3.908 16.398 1.00 96.06 390 GLN A C 1
ATOM 2871 O O . GLN A 1 390 ? 3.195 4.311 15.262 1.00 96.06 390 GLN A O 1
ATOM 2876 N N . PRO A 1 391 ? 3.816 4.065 17.407 1.00 97.19 391 PRO A N 1
ATOM 2877 C CA . PRO A 1 391 ? 5.143 4.655 17.198 1.00 97.19 391 PRO A CA 1
ATOM 2878 C C . PRO A 1 391 ? 6.048 3.847 16.251 1.00 97.19 391 PRO A C 1
ATOM 2880 O O . PRO A 1 391 ? 6.796 4.439 15.464 1.00 97.19 391 PRO A O 1
ATOM 2883 N N . ALA A 1 392 ? 5.957 2.510 16.277 1.00 97.06 392 ALA A N 1
ATOM 2884 C CA . ALA A 1 392 ? 6.684 1.637 15.353 1.00 97.06 392 ALA A CA 1
ATOM 2885 C C . ALA A 1 392 ? 6.225 1.855 13.902 1.00 97.06 392 ALA A C 1
ATOM 2887 O O . ALA A 1 392 ? 7.039 2.114 13.012 1.00 97.06 392 ALA A O 1
ATOM 2888 N N . LEU A 1 393 ? 4.907 1.817 13.678 1.00 97.62 393 LEU A N 1
ATOM 2889 C CA . LEU A 1 393 ? 4.300 2.054 12.370 1.00 97.62 393 LEU A CA 1
ATOM 2890 C C . LEU A 1 393 ? 4.576 3.471 11.860 1.00 97.62 393 LEU A C 1
ATOM 2892 O O . LEU A 1 393 ? 5.031 3.615 10.732 1.00 97.62 393 LEU A O 1
ATOM 2896 N N . PHE A 1 394 ? 4.390 4.510 12.680 1.00 98.62 394 PHE A N 1
ATOM 2897 C CA . PHE A 1 394 ? 4.732 5.894 12.327 1.00 98.62 394 PHE A CA 1
ATOM 2898 C C . PHE A 1 394 ? 6.174 6.013 11.816 1.00 98.62 394 PHE A C 1
ATOM 2900 O O . PHE A 1 394 ? 6.409 6.591 10.755 1.00 98.62 394 PHE A O 1
ATOM 2907 N N . SER A 1 395 ? 7.128 5.410 12.531 1.00 98.38 395 SER A N 1
ATOM 2908 C CA . SER A 1 395 ? 8.546 5.438 12.160 1.00 98.38 395 SER A CA 1
ATOM 2909 C C . SER A 1 395 ? 8.806 4.768 10.813 1.00 98.38 395 SER A C 1
ATOM 2911 O O . SER A 1 395 ? 9.526 5.329 9.986 1.00 98.38 395 SER A O 1
ATOM 2913 N N . VAL A 1 396 ? 8.204 3.599 10.563 1.00 98.06 396 VAL A N 1
ATOM 2914 C CA . VAL A 1 396 ? 8.320 2.899 9.275 1.00 98.06 396 VAL A CA 1
ATOM 2915 C C . VAL A 1 396 ? 7.658 3.702 8.157 1.00 98.06 396 VAL A C 1
ATOM 2917 O O . VAL A 1 396 ? 8.325 4.002 7.174 1.00 98.06 396 VAL A O 1
ATOM 2920 N N . MET A 1 397 ? 6.402 4.127 8.310 1.00 98.69 397 MET A N 1
ATOM 2921 C CA . MET A 1 397 ? 5.656 4.826 7.255 1.00 98.69 397 MET A CA 1
ATOM 2922 C C . MET A 1 397 ? 6.297 6.173 6.872 1.00 98.69 397 MET A C 1
ATOM 2924 O O . MET A 1 397 ? 6.461 6.469 5.689 1.00 98.69 397 MET A O 1
ATOM 2928 N N . VAL A 1 398 ? 6.756 6.970 7.846 1.00 98.69 398 VAL A N 1
ATOM 2929 C CA . VAL A 1 398 ? 7.496 8.220 7.572 1.00 98.69 398 VAL A CA 1
ATOM 2930 C C . VAL A 1 398 ? 8.851 7.939 6.906 1.00 98.69 398 VAL A C 1
ATOM 2932 O O . VAL A 1 398 ? 9.298 8.718 6.059 1.00 98.69 398 VAL A O 1
ATOM 2935 N N . SER A 1 399 ? 9.497 6.816 7.233 1.00 98.56 399 SER A N 1
ATOM 2936 C CA . SER A 1 399 ? 10.766 6.413 6.614 1.00 98.56 399 SER A CA 1
ATOM 2937 C C . SER A 1 399 ? 10.593 5.869 5.195 1.00 98.56 399 SER A C 1
ATOM 2939 O O . SER A 1 399 ? 11.419 6.173 4.338 1.00 98.56 399 SER A O 1
ATOM 2941 N N . LEU A 1 400 ? 9.505 5.148 4.911 1.00 98.31 400 LEU A N 1
ATOM 2942 C CA . LEU A 1 400 ? 9.138 4.708 3.563 1.00 98.31 400 LEU A CA 1
ATOM 2943 C C . LEU A 1 400 ? 8.771 5.899 2.669 1.00 98.31 400 LEU A C 1
ATOM 2945 O O . LEU A 1 400 ? 9.293 6.011 1.563 1.00 98.31 400 LEU A O 1
ATOM 2949 N N . ALA A 1 401 ? 7.964 6.845 3.160 1.00 98.31 401 ALA A N 1
ATOM 2950 C CA . ALA A 1 401 ? 7.654 8.071 2.420 1.00 98.31 401 ALA A CA 1
ATOM 2951 C C . ALA A 1 401 ? 8.911 8.901 2.100 1.00 98.31 401 ALA A C 1
ATOM 2953 O O . ALA A 1 401 ? 8.988 9.539 1.049 1.00 98.31 401 ALA A O 1
ATOM 2954 N N . HIS A 1 402 ? 9.907 8.896 2.993 1.00 98.00 402 HIS A N 1
ATOM 2955 C CA . HIS A 1 402 ? 11.210 9.500 2.722 1.00 98.00 402 HIS A CA 1
ATOM 2956 C C . HIS A 1 402 ? 12.007 8.712 1.675 1.00 98.00 402 HIS A C 1
ATOM 2958 O O . HIS A 1 402 ? 12.587 9.334 0.791 1.00 98.00 402 HIS A O 1
ATOM 2964 N N . LEU A 1 403 ? 12.011 7.377 1.750 1.00 97.50 403 LEU A N 1
ATOM 2965 C CA . LEU A 1 403 ? 12.716 6.502 0.812 1.00 97.50 403 LEU A CA 1
ATOM 2966 C C . LEU A 1 403 ? 12.206 6.689 -0.627 1.00 97.50 403 LEU A C 1
ATOM 2968 O O . LEU A 1 403 ? 13.007 7.031 -1.497 1.00 97.50 403 LEU A O 1
ATOM 2972 N N . TRP A 1 404 ?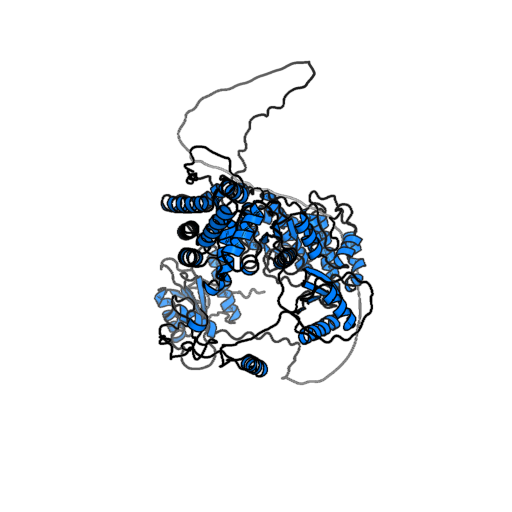 10.889 6.589 -0.853 1.00 97.50 404 TRP A N 1
ATOM 2973 C CA . TRP A 1 404 ? 10.259 6.846 -2.158 1.00 97.50 404 TRP A CA 1
ATOM 2974 C C . TRP A 1 404 ? 10.664 8.223 -2.715 1.00 97.50 404 TRP A C 1
ATOM 2976 O O . TRP A 1 404 ? 11.162 8.330 -3.837 1.00 97.50 404 TRP A O 1
ATOM 2986 N N . ARG A 1 405 ? 10.547 9.282 -1.899 1.00 96.31 405 ARG A N 1
ATOM 2987 C CA . ARG A 1 405 ? 10.931 10.651 -2.293 1.00 96.31 405 ARG A CA 1
ATOM 2988 C C . ARG A 1 405 ? 12.438 10.817 -2.530 1.00 96.31 405 ARG A C 1
ATOM 2990 O O . ARG A 1 405 ? 12.826 11.650 -3.342 1.00 96.31 405 ARG A O 1
ATOM 2997 N N . SER A 1 406 ? 13.288 10.033 -1.861 1.00 96.25 406 SER A N 1
ATOM 2998 C CA . SER A 1 406 ? 14.746 10.031 -2.071 1.00 96.25 406 SER A CA 1
ATOM 2999 C C . SER A 1 406 ? 15.184 9.341 -3.369 1.00 96.25 406 SER A C 1
ATOM 3001 O O . SER A 1 406 ? 16.341 9.461 -3.760 1.00 96.25 406 SER A O 1
ATOM 3003 N N . HIS A 1 407 ? 14.263 8.663 -4.057 1.00 96.06 407 HIS A N 1
ATOM 3004 C CA . HIS A 1 407 ? 14.444 8.140 -5.413 1.00 96.06 407 HIS A CA 1
ATOM 3005 C C . HIS A 1 407 ? 13.583 8.905 -6.435 1.00 96.06 407 HIS A C 1
ATOM 3007 O O . HIS A 1 407 ? 13.203 8.361 -7.465 1.00 96.06 407 HIS A O 1
ATOM 3013 N N . GLY A 1 408 ? 13.263 10.174 -6.150 1.00 94.31 408 GLY A N 1
ATOM 3014 C CA . GLY A 1 408 ? 12.556 11.095 -7.052 1.00 94.31 408 GLY A CA 1
ATOM 3015 C C . GLY A 1 408 ? 11.027 11.080 -6.943 1.00 94.31 408 GLY A C 1
ATOM 3016 O O . GLY A 1 408 ? 10.383 12.070 -7.295 1.00 94.31 408 GLY A O 1
ATOM 3017 N N . MET A 1 409 ? 10.432 10.015 -6.396 1.00 94.50 409 MET A N 1
ATOM 3018 C CA . MET A 1 409 ? 8.983 9.793 -6.446 1.00 94.50 409 MET A CA 1
ATOM 3019 C C . MET A 1 409 ? 8.220 10.790 -5.564 1.00 94.50 409 MET A C 1
ATOM 3021 O O . MET A 1 409 ? 8.130 10.639 -4.343 1.00 94.50 409 MET A O 1
ATOM 3025 N N . THR A 1 410 ? 7.662 11.823 -6.197 1.00 90.56 410 THR A N 1
ATOM 3026 C CA . THR A 1 410 ? 6.939 12.913 -5.531 1.00 90.56 410 THR A CA 1
ATOM 3027 C C . THR A 1 410 ? 5.428 12.740 -5.719 1.00 90.56 410 THR A C 1
ATOM 3029 O O . THR A 1 410 ? 4.953 12.834 -6.849 1.00 90.56 410 THR A O 1
ATOM 3032 N N . PRO A 1 411 ? 4.654 12.501 -4.644 1.00 95.75 411 PRO A N 1
ATOM 3033 C CA . PRO A 1 411 ? 3.222 12.252 -4.763 1.00 95.75 411 PRO A CA 1
ATOM 3034 C C . PRO A 1 411 ? 2.418 13.524 -5.056 1.00 95.75 411 PRO A C 1
ATOM 3036 O O . PRO A 1 411 ? 2.735 14.607 -4.560 1.00 95.75 411 PRO A O 1
ATOM 3039 N N . ALA A 1 412 ? 1.322 13.368 -5.800 1.00 95.94 412 ALA A N 1
ATOM 3040 C CA . ALA A 1 412 ? 0.324 14.414 -6.027 1.00 95.94 412 ALA A CA 1
ATOM 3041 C C . ALA A 1 412 ? -0.545 14.684 -4.787 1.00 95.94 412 ALA A C 1
ATOM 3043 O O . ALA A 1 412 ? -0.992 15.814 -4.592 1.00 95.94 412 ALA A O 1
ATOM 3044 N N . ALA A 1 413 ? -0.768 13.663 -3.955 1.00 97.38 413 ALA A N 1
ATOM 3045 C CA . ALA A 1 413 ? -1.523 13.745 -2.709 1.00 97.38 413 ALA A CA 1
ATOM 3046 C C . ALA A 1 413 ? -1.038 12.696 -1.695 1.00 97.38 413 ALA A C 1
ATOM 3048 O O . ALA A 1 413 ? -0.501 11.650 -2.069 1.00 97.38 413 ALA A O 1
ATOM 3049 N N . MET A 1 414 ? -1.267 12.956 -0.408 1.00 98.25 414 MET A N 1
ATOM 3050 C CA . MET A 1 414 ? -1.135 11.967 0.667 1.00 98.25 414 MET A CA 1
ATOM 3051 C C . MET A 1 414 ? -2.492 11.730 1.338 1.00 98.25 414 MET A C 1
ATOM 3053 O O . MET A 1 414 ? -3.230 12.683 1.574 1.00 98.25 414 MET A O 1
ATOM 3057 N N . VAL A 1 415 ? -2.815 10.482 1.673 1.00 98.56 415 VAL A N 1
ATOM 3058 C CA . VAL A 1 415 ? -4.069 10.089 2.340 1.00 98.56 415 VAL A CA 1
ATOM 3059 C C . VAL A 1 415 ? -3.750 9.418 3.670 1.00 98.56 415 VAL A C 1
ATOM 3061 O O . VAL A 1 415 ? -3.026 8.425 3.701 1.00 98.56 415 VAL A O 1
ATOM 3064 N N . GLY A 1 416 ? -4.292 9.951 4.764 1.00 97.69 416 GLY A N 1
ATOM 3065 C CA . GLY A 1 416 ? -4.176 9.379 6.102 1.00 97.69 416 GLY A CA 1
ATOM 3066 C C . GLY A 1 416 ? -5.413 8.588 6.512 1.00 97.69 416 GLY A C 1
ATOM 3067 O O . GLY A 1 416 ? -6.521 9.115 6.469 1.00 97.69 416 GLY A O 1
ATOM 3068 N N . HIS A 1 417 ? -5.229 7.345 6.959 1.00 96.12 417 HIS A N 1
ATOM 3069 C CA . HIS A 1 417 ? -6.296 6.526 7.540 1.00 96.12 417 HIS A CA 1
ATOM 3070 C C . HIS A 1 417 ? -6.117 6.407 9.055 1.00 96.12 417 HIS A C 1
ATOM 3072 O O . HIS A 1 417 ? -5.128 5.841 9.530 1.00 96.12 417 HIS A O 1
ATOM 3078 N N . SER A 1 418 ? -7.073 6.933 9.827 1.00 92.88 418 SER A N 1
ATOM 3079 C CA . SER A 1 418 ? -7.018 6.945 11.294 1.00 92.88 418 SER A CA 1
ATOM 3080 C C . SER A 1 418 ? -5.695 7.571 11.780 1.00 92.88 418 SER A C 1
ATOM 3082 O O . SER A 1 418 ? -5.283 8.615 11.274 1.00 92.88 418 SER A O 1
ATOM 3084 N N . PHE A 1 419 ? -4.972 6.950 12.721 1.00 92.88 419 PHE A N 1
ATOM 3085 C CA . PHE A 1 419 ? -3.678 7.475 13.189 1.00 92.88 419 PHE A CA 1
ATOM 3086 C C . PHE A 1 419 ? -2.620 7.627 12.067 1.00 92.88 419 PHE A C 1
ATOM 3088 O O . PHE A 1 419 ? -1.683 8.413 12.225 1.00 92.88 419 PHE A O 1
ATOM 3095 N N . GLY A 1 420 ? -2.776 6.944 10.922 1.00 97.38 420 GLY A N 1
ATOM 3096 C CA . GLY A 1 420 ? -1.924 7.096 9.736 1.00 97.38 420 GLY A CA 1
ATOM 3097 C C . GLY A 1 420 ? -1.887 8.529 9.189 1.00 97.38 420 GLY A C 1
ATOM 3098 O O . GLY A 1 420 ? -0.893 8.940 8.594 1.00 97.38 420 GLY A O 1
ATOM 3099 N N . GLU A 1 421 ? -2.899 9.345 9.494 1.00 97.69 421 GLU A N 1
ATOM 3100 C CA . GLU A 1 421 ? -2.921 10.793 9.253 1.00 97.69 421 GLU A CA 1
ATOM 3101 C C . GLU A 1 421 ? -1.742 11.536 9.904 1.00 97.69 421 GLU A C 1
ATOM 3103 O O . GLU A 1 421 ? -1.167 12.437 9.294 1.00 97.69 421 GLU A O 1
ATOM 3108 N N . ILE A 1 422 ? -1.294 11.110 11.091 1.00 97.94 422 ILE A N 1
ATOM 3109 C CA . ILE A 1 422 ? -0.124 11.691 11.771 1.00 97.94 422 ILE A CA 1
ATOM 3110 C C . ILE A 1 422 ? 1.147 11.439 10.945 1.00 97.94 422 ILE A C 1
ATOM 3112 O O . ILE A 1 422 ? 1.990 12.330 10.802 1.00 97.94 422 ILE A O 1
ATOM 3116 N N . ALA A 1 423 ? 1.277 10.243 10.361 1.00 98.44 423 ALA A N 1
ATOM 3117 C CA . ALA A 1 423 ? 2.390 9.897 9.483 1.00 98.44 423 ALA A CA 1
ATOM 3118 C C . ALA A 1 423 ? 2.304 10.639 8.139 1.00 98.44 423 ALA A C 1
ATOM 3120 O O . ALA A 1 423 ? 3.308 11.210 7.715 1.00 98.44 423 ALA A O 1
ATOM 3121 N N . ALA A 1 424 ? 1.119 10.717 7.523 1.00 98.38 424 ALA A N 1
ATOM 3122 C CA . ALA A 1 424 ? 0.885 11.438 6.270 1.00 98.38 424 ALA A CA 1
ATOM 3123 C C . ALA A 1 424 ? 1.226 12.935 6.391 1.00 98.38 424 ALA A C 1
ATOM 3125 O O . ALA A 1 424 ? 2.031 13.459 5.620 1.00 98.38 424 ALA A O 1
ATOM 3126 N N . VAL A 1 425 ? 0.692 13.626 7.406 1.00 98.31 425 VAL A N 1
ATOM 3127 C CA . VAL A 1 425 ? 0.969 15.055 7.636 1.00 98.31 425 VAL A CA 1
ATOM 3128 C C . VAL A 1 425 ? 2.453 15.287 7.958 1.00 98.31 425 VAL A C 1
ATOM 3130 O O . VAL A 1 425 ? 3.040 16.252 7.465 1.00 98.31 425 VAL A O 1
ATOM 3133 N N . THR A 1 426 ? 3.101 14.393 8.716 1.00 98.31 426 THR A N 1
ATOM 3134 C CA . THR A 1 426 ? 4.550 14.483 8.985 1.00 98.31 426 THR A CA 1
ATOM 3135 C C . THR A 1 426 ? 5.381 14.266 7.713 1.00 98.31 426 THR A C 1
ATOM 3137 O O . THR A 1 426 ? 6.309 15.028 7.445 1.00 98.31 426 THR A O 1
ATOM 3140 N N . ALA A 1 427 ? 5.033 13.281 6.880 1.00 97.94 427 ALA A N 1
ATOM 3141 C CA . ALA A 1 427 ? 5.707 12.996 5.611 1.00 97.94 427 ALA A CA 1
ATOM 3142 C C . ALA A 1 427 ? 5.527 14.114 4.564 1.00 97.94 427 ALA A C 1
ATOM 3144 O O . ALA A 1 427 ? 6.433 14.369 3.763 1.00 97.94 427 ALA A O 1
ATOM 3145 N N . ALA A 1 428 ? 4.394 14.822 4.600 1.00 97.56 428 ALA A N 1
ATOM 3146 C CA . ALA A 1 428 ? 4.118 16.006 3.785 1.00 97.56 428 ALA A CA 1
ATOM 3147 C C . ALA A 1 428 ? 4.816 17.289 4.293 1.00 97.56 428 ALA A C 1
ATOM 3149 O O . ALA A 1 428 ? 4.800 18.313 3.604 1.00 97.56 428 ALA A O 1
ATOM 3150 N N . GLY A 1 429 ? 5.429 17.249 5.485 1.00 97.00 429 GLY A N 1
ATOM 3151 C CA . GLY A 1 429 ? 6.084 18.388 6.140 1.00 97.00 429 GLY A CA 1
ATOM 3152 C C . GLY A 1 429 ? 5.148 19.314 6.927 1.00 97.00 429 GLY A C 1
ATOM 3153 O O . GLY A 1 429 ? 5.593 20.357 7.403 1.00 97.00 429 GLY A O 1
ATOM 3154 N N . GLY A 1 430 ? 3.872 18.941 7.087 1.00 97.50 430 GLY A N 1
ATOM 3155 C CA . GLY A 1 430 ? 2.894 19.691 7.882 1.00 97.50 430 GLY A CA 1
ATOM 3156 C C . GLY A 1 430 ? 3.112 19.588 9.398 1.00 97.50 430 GLY A C 1
ATOM 3157 O O . GLY A 1 430 ? 2.641 20.432 10.154 1.00 97.50 430 GLY A O 1
ATOM 3158 N N . LEU A 1 431 ? 3.888 18.597 9.844 1.00 97.75 431 LEU A N 1
ATOM 3159 C CA . LEU A 1 431 ? 4.475 18.512 11.183 1.00 97.75 431 LEU A CA 1
ATOM 3160 C C . LEU A 1 431 ? 5.998 18.386 11.062 1.00 97.75 431 LEU A C 1
ATOM 3162 O O . LEU A 1 431 ? 6.502 17.826 10.086 1.00 97.75 431 LEU A O 1
ATOM 3166 N N . SER A 1 432 ? 6.750 18.856 12.065 1.00 97.44 432 SER A N 1
ATOM 3167 C CA . SER A 1 432 ? 8.145 18.418 12.198 1.00 97.44 432 SER A CA 1
ATOM 3168 C C . SER A 1 432 ? 8.201 16.970 12.688 1.00 97.44 432 SER A C 1
ATOM 3170 O O . SER A 1 432 ? 7.253 16.474 13.298 1.00 97.44 432 SER A O 1
ATOM 3172 N N . LEU A 1 433 ? 9.327 16.285 12.477 1.00 97.94 433 LEU A N 1
ATOM 3173 C CA . LEU A 1 433 ? 9.474 14.904 12.942 1.00 97.94 433 LEU A CA 1
ATOM 3174 C C . LEU A 1 433 ? 9.341 14.783 14.471 1.00 97.94 433 LEU A C 1
ATOM 3176 O O . LEU A 1 433 ? 8.752 13.822 14.954 1.00 97.94 433 LEU A O 1
ATOM 3180 N N . THR A 1 434 ? 9.827 15.774 15.223 1.00 97.38 434 THR A N 1
ATOM 3181 C CA . THR A 1 434 ? 9.689 15.836 16.686 1.00 97.38 434 THR A CA 1
ATOM 3182 C C . THR A 1 434 ? 8.240 16.075 17.113 1.00 97.38 434 THR A C 1
ATOM 3184 O O . THR A 1 434 ? 7.786 15.475 18.086 1.00 97.38 434 THR A O 1
ATOM 3187 N N . ASP A 1 435 ? 7.500 16.912 16.377 1.00 97.25 435 ASP A N 1
ATOM 3188 C CA . ASP A 1 435 ? 6.071 17.152 16.614 1.00 97.25 435 ASP A CA 1
ATOM 3189 C C . ASP A 1 435 ? 5.240 15.887 16.342 1.00 97.25 435 ASP A C 1
ATOM 3191 O O . ASP A 1 435 ? 4.426 15.499 17.176 1.00 97.25 435 ASP A O 1
ATOM 3195 N N . GLY A 1 436 ? 5.480 15.214 15.210 1.00 97.69 436 GLY A N 1
ATOM 3196 C CA . GLY A 1 436 ? 4.810 13.963 14.845 1.00 97.69 436 GLY A CA 1
ATOM 3197 C C . GLY A 1 436 ? 5.122 12.819 15.814 1.00 97.69 436 GLY A C 1
ATOM 3198 O O . GLY A 1 436 ? 4.207 12.131 16.259 1.00 97.69 436 GLY A O 1
ATOM 3199 N N . ALA A 1 437 ? 6.390 12.671 16.219 1.00 97.56 437 ALA A N 1
ATOM 3200 C CA . ALA A 1 437 ? 6.820 11.684 17.212 1.00 97.56 437 ALA A CA 1
ATOM 3201 C C . ALA A 1 437 ? 6.171 11.921 18.589 1.00 97.56 437 ALA A C 1
ATOM 3203 O O . ALA A 1 437 ? 5.645 10.988 19.197 1.00 97.56 437 ALA A O 1
ATOM 3204 N N . ARG A 1 438 ? 6.138 13.179 19.054 1.00 96.00 438 ARG A N 1
ATOM 3205 C CA . ARG A 1 438 ? 5.411 13.576 20.269 1.00 96.00 438 ARG A CA 1
ATOM 3206 C C . ARG A 1 438 ? 3.921 13.249 20.158 1.00 96.00 438 ARG A C 1
ATOM 3208 O O . ARG A 1 438 ? 3.335 12.734 21.108 1.00 96.00 438 ARG A O 1
ATOM 3215 N N . LEU A 1 439 ? 3.305 13.581 19.024 1.00 96.50 439 LEU A N 1
ATOM 3216 C CA . LEU A 1 439 ? 1.872 13.418 18.809 1.00 96.50 439 LEU A CA 1
ATOM 3217 C C . LEU A 1 439 ? 1.469 11.941 18.784 1.00 96.50 439 LEU A C 1
ATOM 3219 O O . LEU A 1 439 ? 0.551 11.578 19.514 1.00 96.50 439 LEU A O 1
ATOM 3223 N N . VAL A 1 440 ? 2.165 11.085 18.024 1.00 97.25 440 VAL A N 1
ATOM 3224 C CA . VAL A 1 440 ? 1.841 9.649 17.979 1.00 97.25 440 VAL A CA 1
ATOM 3225 C C . VAL A 1 440 ? 2.041 8.985 19.342 1.00 97.25 440 VAL A C 1
ATOM 3227 O O . VAL A 1 440 ? 1.166 8.240 19.769 1.00 97.25 440 VAL A O 1
ATOM 3230 N N . ALA A 1 441 ? 3.109 9.319 20.077 1.00 95.56 441 ALA A N 1
ATOM 3231 C CA . ALA A 1 441 ? 3.335 8.784 21.421 1.00 95.56 441 ALA A CA 1
ATOM 3232 C C . ALA A 1 441 ? 2.267 9.252 22.428 1.00 95.56 441 ALA A C 1
ATOM 3234 O O . ALA A 1 441 ? 1.802 8.465 23.253 1.00 95.56 441 ALA A O 1
ATOM 3235 N N . ALA A 1 442 ? 1.826 10.514 22.351 1.00 94.31 442 ALA A N 1
ATOM 3236 C CA . ALA A 1 442 ? 0.744 11.027 23.191 1.00 94.31 442 ALA A CA 1
ATOM 3237 C C . ALA A 1 442 ? -0.615 10.388 22.854 1.00 94.31 442 ALA A C 1
ATOM 3239 O O . ALA A 1 442 ? -1.365 10.037 23.764 1.00 94.31 442 ALA A O 1
ATOM 3240 N N . VAL A 1 443 ? -0.914 10.208 21.563 1.00 94.69 443 VAL A N 1
ATOM 3241 C CA . VAL A 1 443 ? -2.105 9.510 21.058 1.00 94.69 443 VAL A CA 1
ATOM 3242 C C . VAL A 1 443 ? -2.134 8.068 21.556 1.00 94.69 443 VAL A C 1
ATOM 3244 O O . VAL A 1 443 ? -3.102 7.653 22.191 1.00 94.69 443 VAL A O 1
ATOM 3247 N N . SER A 1 444 ? -1.059 7.315 21.337 1.00 94.56 444 SER A N 1
ATOM 3248 C CA . SER A 1 444 ? -1.008 5.892 21.657 1.00 94.56 444 SER A CA 1
ATOM 3249 C C . SER A 1 444 ? -1.017 5.644 23.172 1.00 94.56 444 SER A C 1
ATOM 3251 O O . SER A 1 444 ? -1.741 4.773 23.651 1.00 94.56 444 SER A O 1
ATOM 3253 N N . THR A 1 445 ? -0.332 6.489 23.953 1.00 92.88 445 THR A N 1
ATOM 3254 C CA . THR A 1 445 ? -0.392 6.484 25.430 1.00 92.88 445 THR A CA 1
ATOM 3255 C C . THR A 1 445 ? -1.779 6.857 25.969 1.00 92.88 445 THR A C 1
ATOM 3257 O O . THR A 1 445 ? -2.170 6.415 27.051 1.00 92.88 445 THR A O 1
ATOM 3260 N N . ALA A 1 446 ? -2.545 7.680 25.247 1.00 93.62 446 ALA A N 1
ATOM 3261 C CA . ALA A 1 446 ? -3.925 7.989 25.606 1.00 93.62 446 ALA A CA 1
ATOM 3262 C C . ALA A 1 446 ? -4.857 6.801 25.301 1.00 93.62 446 ALA A C 1
ATOM 3264 O O . ALA A 1 446 ? -5.659 6.432 26.158 1.00 93.62 446 ALA A O 1
ATOM 3265 N N . LEU A 1 447 ? -4.704 6.163 24.135 1.00 94.31 447 LEU A N 1
ATOM 3266 C CA . LEU A 1 447 ? -5.474 4.985 23.713 1.00 94.31 447 LEU A CA 1
ATOM 3267 C C . LEU A 1 447 ? -5.265 3.769 24.635 1.00 94.31 447 LEU A C 1
ATOM 3269 O O . LEU A 1 447 ? -6.241 3.111 24.992 1.00 94.31 447 LEU A O 1
ATOM 3273 N N . ALA A 1 448 ? -4.039 3.524 25.110 1.00 93.12 448 ALA A N 1
ATOM 3274 C CA . ALA A 1 448 ? -3.731 2.434 26.047 1.00 93.12 448 ALA A CA 1
ATOM 3275 C C . ALA A 1 448 ? -4.557 2.493 27.355 1.00 93.12 448 ALA A C 1
ATOM 3277 O O . ALA A 1 448 ? -4.847 1.471 27.972 1.00 93.12 448 ALA A O 1
ATOM 3278 N N . ARG A 1 449 ? -5.023 3.683 27.771 1.00 92.38 449 ARG A N 1
ATOM 3279 C CA . ARG A 1 449 ? -5.862 3.865 28.978 1.00 92.38 449 ARG A CA 1
ATOM 3280 C C . ARG A 1 449 ? -7.287 3.323 28.836 1.00 92.38 449 ARG A C 1
ATOM 3282 O O . ARG A 1 449 ? -8.000 3.234 29.836 1.00 92.38 449 ARG A O 1
ATOM 3289 N N . ILE A 1 450 ? -7.719 3.024 27.612 1.00 91.50 450 ILE A N 1
ATOM 3290 C CA . ILE A 1 450 ? -9.064 2.533 27.280 1.00 91.50 450 ILE A CA 1
ATOM 3291 C C . ILE A 1 450 ? -9.045 1.197 26.523 1.00 91.50 450 ILE A C 1
ATOM 3293 O O . ILE A 1 450 ? -10.088 0.738 26.055 1.00 91.50 450 ILE A O 1
ATOM 3297 N N . GLU A 1 451 ? -7.883 0.548 26.440 1.00 90.44 451 GLU A N 1
ATOM 3298 C CA . GLU A 1 451 ? -7.750 -0.801 25.895 1.00 90.44 451 GLU A CA 1
ATOM 3299 C C . GLU A 1 451 ? -8.567 -1.818 26.717 1.00 90.44 451 GLU A C 1
ATOM 3301 O O . GLU A 1 451 ? -8.762 -1.681 27.926 1.00 90.44 451 GLU A O 1
ATOM 3306 N N . GLY A 1 452 ? -9.160 -2.796 26.030 1.00 88.31 452 GLY A N 1
ATOM 3307 C CA . GLY A 1 452 ? -10.122 -3.758 26.576 1.00 88.31 452 GLY A CA 1
ATOM 3308 C C . GLY A 1 452 ? -11.544 -3.208 26.781 1.00 88.31 452 GLY A C 1
ATOM 3309 O O . GLY A 1 452 ? -12.505 -3.983 26.731 1.00 88.31 452 GLY A O 1
ATOM 3310 N N . GLN A 1 453 ? -11.714 -1.888 26.953 1.00 88.75 453 GLN A N 1
ATOM 3311 C CA . GLN A 1 453 ? -12.996 -1.253 27.317 1.00 88.75 453 GLN A CA 1
ATOM 3312 C C . GLN A 1 453 ? -14.011 -1.138 26.165 1.00 88.75 453 GLN A C 1
ATOM 3314 O O . GLN A 1 453 ? -15.121 -0.650 26.378 1.00 88.75 453 GLN A O 1
ATOM 3319 N N . GLY A 1 454 ? -13.651 -1.554 24.953 1.00 91.56 454 GLY A N 1
ATOM 3320 C CA . GLY A 1 454 ? -14.527 -1.583 23.783 1.00 91.56 454 GLY A CA 1
ATOM 3321 C C . GLY A 1 454 ? -14.047 -2.606 22.759 1.00 91.56 454 GLY A C 1
ATOM 3322 O O . GLY A 1 454 ? -13.133 -3.380 23.040 1.00 91.56 454 GLY A O 1
ATOM 3323 N N . ASP A 1 455 ? -14.665 -2.616 21.583 1.00 93.56 455 ASP A N 1
ATOM 3324 C CA . ASP A 1 455 ? -14.237 -3.404 20.422 1.00 93.56 455 ASP A CA 1
ATOM 3325 C C . ASP A 1 455 ? -14.619 -2.693 19.112 1.00 93.56 455 ASP A C 1
ATOM 3327 O O . ASP A 1 455 ? -15.400 -1.737 19.105 1.00 93.56 455 ASP A O 1
ATOM 3331 N N . MET A 1 456 ? -14.083 -3.196 17.996 1.00 96.38 456 MET A N 1
ATOM 3332 C CA . MET A 1 456 ? -14.478 -2.820 16.636 1.00 96.38 456 MET A CA 1
ATOM 3333 C C . MET A 1 456 ? -14.849 -4.073 15.833 1.00 96.38 456 MET A C 1
ATOM 3335 O O . MET A 1 456 ? -14.230 -5.130 16.001 1.00 96.38 456 MET A O 1
ATOM 3339 N N . VAL A 1 457 ? -15.833 -3.966 14.943 1.00 97.00 457 VAL A N 1
ATOM 3340 C CA . VAL A 1 457 ? -16.302 -5.056 14.073 1.00 97.00 457 VAL A CA 1
ATOM 3341 C C . VAL A 1 457 ? -16.361 -4.554 12.635 1.00 97.00 457 VAL A C 1
ATOM 3343 O O . VAL A 1 457 ? -17.056 -3.584 12.357 1.00 97.00 457 VAL A O 1
ATOM 3346 N N . ALA A 1 458 ? -15.645 -5.215 11.726 1.00 96.62 458 ALA A N 1
ATOM 3347 C CA . ALA A 1 458 ? -15.801 -5.011 10.288 1.00 96.62 458 ALA A CA 1
ATOM 3348 C C . ALA A 1 458 ? -17.038 -5.770 9.784 1.00 96.62 458 ALA A C 1
ATOM 3350 O O . ALA A 1 458 ? -17.264 -6.911 10.202 1.00 96.62 458 ALA A O 1
ATOM 3351 N N . VAL A 1 459 ? -17.817 -5.144 8.901 1.00 96.94 459 VAL A N 1
ATOM 3352 C CA . VAL A 1 459 ? -19.139 -5.595 8.443 1.00 96.94 459 VAL A CA 1
ATOM 3353 C C . VAL A 1 459 ? -19.248 -5.418 6.921 1.00 96.94 459 VAL A C 1
ATOM 3355 O O . VAL A 1 459 ? -18.875 -4.380 6.381 1.00 96.94 459 VAL A O 1
ATOM 3358 N N . ALA A 1 460 ? -19.749 -6.439 6.217 1.00 96.19 460 ALA A N 1
ATOM 3359 C CA . ALA A 1 460 ? -19.870 -6.454 4.752 1.00 96.19 460 ALA A CA 1
ATOM 3360 C C . ALA A 1 460 ? -21.191 -5.834 4.229 1.00 96.19 460 ALA A C 1
ATOM 3362 O O . ALA A 1 460 ? -21.904 -6.438 3.417 1.00 96.19 460 ALA A O 1
ATOM 3363 N N . LEU A 1 461 ? -21.533 -4.650 4.738 1.00 96.12 461 LEU A N 1
ATOM 3364 C CA . LEU A 1 461 ? -22.748 -3.888 4.421 1.00 96.12 461 LEU A CA 1
ATOM 3365 C C . LEU A 1 461 ? -22.387 -2.478 3.926 1.00 96.12 461 LEU A C 1
ATOM 3367 O O . LEU A 1 461 ? -21.264 -2.016 4.139 1.00 96.12 461 LEU A O 1
ATOM 3371 N N . THR A 1 462 ? -23.329 -1.791 3.278 1.00 96.75 462 THR A N 1
ATOM 3372 C CA . THR A 1 462 ? -23.210 -0.344 3.004 1.00 96.75 462 THR A CA 1
ATOM 3373 C C . THR A 1 462 ? -23.282 0.465 4.310 1.00 96.75 462 THR A C 1
ATOM 3375 O O . THR A 1 462 ? -23.694 -0.079 5.344 1.00 96.75 462 THR A O 1
ATOM 3378 N N . PRO A 1 463 ? -22.914 1.763 4.312 1.00 96.25 463 PRO A N 1
ATOM 3379 C CA . PRO A 1 463 ? -23.193 2.657 5.436 1.00 96.25 463 PRO A CA 1
ATOM 3380 C C . PRO A 1 463 ? -24.671 2.622 5.844 1.00 96.25 463 PRO A C 1
ATOM 3382 O O . PRO A 1 463 ? -24.967 2.254 6.975 1.00 96.25 463 PRO A O 1
ATOM 3385 N N . ASP A 1 464 ? -25.588 2.865 4.909 1.00 96.81 464 ASP A N 1
ATOM 3386 C CA . ASP A 1 464 ? -27.036 2.932 5.149 1.00 96.81 464 ASP A CA 1
ATOM 3387 C C . ASP A 1 464 ? -27.608 1.619 5.721 1.00 96.81 464 ASP A C 1
ATOM 3389 O O . ASP A 1 464 ? -28.359 1.631 6.696 1.00 96.81 464 ASP A O 1
ATOM 3393 N N . GLU A 1 465 ? -27.207 0.466 5.167 1.00 96.44 465 GLU A N 1
ATOM 3394 C CA . GLU A 1 465 ? -27.562 -0.865 5.687 1.00 96.44 465 GLU A CA 1
ATOM 3395 C C . GLU A 1 465 ? -27.022 -1.084 7.111 1.00 96.44 465 GLU A C 1
ATOM 3397 O O . GLU A 1 465 ? -27.662 -1.742 7.934 1.00 96.44 465 GLU A O 1
ATOM 3402 N N . THR A 1 466 ? -25.838 -0.539 7.407 1.00 96.56 466 THR A N 1
ATOM 3403 C CA . THR A 1 466 ? -25.211 -0.624 8.730 1.00 96.56 466 THR A CA 1
ATOM 3404 C C . THR A 1 466 ? -25.941 0.267 9.738 1.00 96.56 466 THR A C 1
ATOM 3406 O O . THR A 1 466 ? -26.247 -0.199 10.834 1.00 96.56 466 THR A O 1
ATOM 3409 N N . GLU A 1 467 ? -26.261 1.519 9.393 1.00 95.38 467 GLU A N 1
ATOM 3410 C CA . GLU A 1 467 ? -26.998 2.435 10.278 1.00 95.38 467 GLU A CA 1
ATOM 3411 C C . GLU A 1 467 ? -28.415 1.923 10.564 1.00 95.38 467 GLU A C 1
ATOM 3413 O O . GLU A 1 467 ? -28.828 1.888 11.726 1.00 95.38 467 GLU A O 1
ATOM 3418 N N . ALA A 1 468 ? -29.122 1.437 9.536 1.00 94.75 468 ALA A N 1
ATOM 3419 C CA . ALA A 1 468 ? -30.445 0.837 9.686 1.00 94.75 468 ALA A CA 1
ATOM 3420 C C . ALA A 1 468 ? -30.428 -0.360 10.653 1.00 94.75 468 ALA A C 1
ATOM 3422 O O . ALA A 1 468 ? -31.248 -0.416 11.568 1.00 94.75 468 ALA A O 1
ATOM 3423 N N . LEU A 1 469 ? -29.461 -1.276 10.512 1.00 93.94 469 LEU A N 1
ATOM 3424 C CA . LEU A 1 469 ? -29.311 -2.435 11.399 1.00 93.94 469 LEU A CA 1
ATOM 3425 C C . LEU A 1 469 ? -28.987 -2.039 12.850 1.00 93.94 469 LEU A C 1
ATOM 3427 O O . LEU A 1 469 ? -29.505 -2.647 13.788 1.00 93.94 469 LEU A O 1
ATOM 3431 N N . LEU A 1 470 ? -28.120 -1.043 13.055 1.00 94.25 470 LEU A N 1
ATOM 3432 C CA . LEU A 1 470 ? -27.765 -0.575 14.400 1.00 94.25 470 LEU A CA 1
ATOM 3433 C C . LEU A 1 470 ? -28.953 0.092 15.108 1.00 94.25 470 LEU A C 1
ATOM 3435 O O . LEU A 1 470 ? -29.136 -0.120 16.310 1.00 94.25 470 LEU A O 1
ATOM 3439 N N . ALA A 1 471 ? -29.771 0.841 14.363 1.00 93.19 471 ALA A N 1
ATOM 3440 C CA . ALA A 1 471 ? -31.006 1.439 14.861 1.00 93.19 471 ALA A CA 1
ATOM 3441 C C . ALA A 1 471 ? -32.094 0.386 15.150 1.00 93.19 471 ALA A C 1
ATOM 3443 O O . ALA A 1 471 ? -32.730 0.448 16.200 1.00 93.19 471 ALA A O 1
ATOM 3444 N N . GLU A 1 472 ? -32.273 -0.600 14.262 1.00 91.62 472 GLU A N 1
ATOM 3445 C CA . GLU A 1 472 ? -33.228 -1.710 14.413 1.00 91.62 472 GLU A CA 1
ATOM 3446 C C . GLU A 1 472 ? -32.957 -2.538 15.682 1.00 91.62 472 GLU A C 1
ATOM 3448 O O . GLU A 1 472 ? -33.873 -2.853 16.441 1.00 91.62 472 GLU A O 1
ATOM 3453 N N . GLU A 1 473 ? -31.689 -2.870 15.935 1.00 88.19 473 GLU A N 1
ATOM 3454 C CA . GLU A 1 473 ? -31.266 -3.709 17.065 1.00 88.19 473 GLU A CA 1
ATOM 3455 C C . GLU A 1 473 ? -30.993 -2.905 18.356 1.00 88.19 473 GLU A C 1
ATOM 3457 O O . GLU A 1 473 ? -30.676 -3.495 19.393 1.00 88.19 473 GLU A O 1
ATOM 3462 N N . GLY A 1 474 ? -31.096 -1.569 18.313 1.00 90.00 474 GLY A N 1
ATOM 3463 C CA . GLY A 1 474 ? -30.908 -0.677 19.466 1.00 90.00 474 GLY A CA 1
ATOM 3464 C C . GLY A 1 474 ? -29.517 -0.759 20.109 1.00 90.00 474 GLY A C 1
ATOM 3465 O O . GLY A 1 474 ? -29.398 -0.727 21.336 1.00 90.00 474 GLY A O 1
ATOM 3466 N N . LEU A 1 475 ? -28.464 -0.935 19.305 1.00 89.88 475 LEU A N 1
ATOM 3467 C CA . LEU A 1 475 ? -27.113 -1.235 19.793 1.00 89.88 475 LEU A CA 1
ATOM 3468 C C . LEU A 1 475 ? -26.267 0.025 20.023 1.00 89.88 475 LEU A C 1
ATOM 3470 O O . LEU A 1 475 ? -26.172 0.886 19.156 1.00 89.88 475 LEU A O 1
ATOM 3474 N N . ASP A 1 476 ? -25.561 0.076 21.160 1.00 88.12 476 ASP A N 1
ATOM 3475 C CA . ASP A 1 476 ? -24.556 1.106 21.479 1.00 88.12 476 ASP A CA 1
ATOM 3476 C C . ASP A 1 476 ? -23.251 0.877 20.689 1.00 88.12 476 ASP A C 1
ATOM 3478 O O . ASP A 1 476 ? -22.235 0.387 21.204 1.00 88.12 476 ASP A O 1
ATOM 3482 N N . LEU A 1 477 ? -23.345 1.160 19.388 1.00 94.25 477 LEU A N 1
ATOM 3483 C CA . LEU A 1 477 ? -22.292 1.139 18.379 1.00 94.25 477 LEU A CA 1
ATOM 3484 C C . LEU A 1 477 ? -22.523 2.299 17.396 1.00 94.25 477 LEU A C 1
ATOM 3486 O O . LEU A 1 477 ? -23.663 2.664 17.120 1.00 94.25 477 LEU A O 1
ATOM 3490 N N . GLY A 1 478 ? -21.454 2.833 16.809 1.00 95.75 478 GLY A N 1
ATOM 3491 C CA . GLY A 1 478 ? -21.531 3.754 15.667 1.00 95.75 478 GLY A CA 1
ATOM 3492 C C . GLY A 1 478 ? -20.617 3.316 14.526 1.00 95.75 478 GLY A C 1
ATOM 3493 O O . GLY A 1 478 ? -19.709 2.508 14.741 1.00 95.75 478 GLY A O 1
ATOM 3494 N N . ILE A 1 479 ? -20.825 3.850 13.316 1.00 97.44 479 ILE A N 1
ATOM 3495 C CA . ILE A 1 479 ? -19.893 3.630 12.201 1.00 97.44 479 ILE A CA 1
ATOM 3496 C C . ILE A 1 479 ? -18.579 4.358 12.503 1.00 97.44 479 ILE A C 1
ATOM 3498 O O . ILE A 1 479 ? -18.502 5.585 12.543 1.00 97.44 479 ILE A O 1
ATOM 3502 N N . ALA A 1 480 ? -17.535 3.564 12.707 1.00 97.00 480 ALA A N 1
ATOM 3503 C CA . ALA A 1 480 ? -16.180 3.995 13.001 1.00 97.00 480 ALA A CA 1
ATOM 3504 C C . ALA A 1 480 ? -15.401 4.330 11.723 1.00 97.00 480 ALA A C 1
ATOM 3506 O O . ALA A 1 480 ? -14.624 5.282 11.693 1.00 97.00 480 ALA A O 1
ATOM 3507 N N . VAL A 1 481 ? -15.598 3.536 10.665 1.00 97.12 481 VAL A N 1
ATOM 3508 C CA . VAL A 1 481 ? -14.870 3.646 9.394 1.00 97.12 481 VAL A CA 1
ATOM 3509 C C . VAL A 1 481 ? -15.775 3.234 8.232 1.00 97.12 481 VAL A C 1
ATOM 3511 O O . VAL A 1 481 ? -16.476 2.227 8.328 1.00 97.12 481 VAL A O 1
ATOM 3514 N N . VAL A 1 482 ? -15.694 3.951 7.113 1.00 97.56 482 VAL A N 1
ATOM 3515 C CA . VAL A 1 482 ? -16.182 3.511 5.799 1.00 97.56 482 VAL A CA 1
ATOM 3516 C C . VAL A 1 482 ? -14.957 3.299 4.908 1.00 97.56 482 VAL A C 1
ATOM 3518 O O . VAL A 1 482 ? -14.318 4.260 4.477 1.00 97.56 482 VAL A O 1
ATOM 3521 N N . ASN A 1 483 ? -14.584 2.036 4.689 1.00 95.44 483 ASN A N 1
ATOM 3522 C CA . ASN A 1 483 ? -13.417 1.661 3.882 1.00 95.44 483 ASN A CA 1
ATOM 3523 C C . ASN A 1 483 ? -13.764 1.524 2.395 1.00 95.44 483 ASN A C 1
ATOM 3525 O O . ASN A 1 483 ? -12.933 1.834 1.550 1.00 95.44 483 ASN A O 1
ATOM 3529 N N . GLY A 1 484 ? -14.979 1.073 2.089 1.00 95.69 484 GLY A N 1
ATOM 3530 C CA . GLY A 1 484 ? -15.465 0.841 0.731 1.00 95.69 484 GLY A CA 1
ATOM 3531 C C . GLY A 1 484 ? -16.997 0.799 0.678 1.00 95.69 484 GLY A C 1
ATOM 3532 O O . GLY A 1 484 ? -17.637 0.806 1.736 1.00 95.69 484 GLY A O 1
ATOM 3533 N N . PRO A 1 485 ? -17.591 0.717 -0.525 1.00 94.94 485 PRO A N 1
ATOM 3534 C CA . PRO A 1 485 ? -19.040 0.798 -0.757 1.00 94.94 485 PRO A CA 1
ATOM 3535 C C . PRO A 1 485 ? -19.858 -0.228 0.040 1.00 94.94 485 PRO A C 1
ATOM 3537 O O . PRO A 1 485 ? -20.974 0.068 0.459 1.00 94.94 485 PRO A O 1
ATOM 3540 N N . ARG A 1 486 ? -19.306 -1.427 0.281 1.00 95.38 486 ARG A N 1
ATOM 3541 C CA . ARG A 1 486 ? -19.906 -2.477 1.129 1.00 95.38 486 ARG A CA 1
ATOM 3542 C C . ARG A 1 486 ? -18.954 -2.953 2.235 1.00 95.38 486 ARG A C 1
ATOM 3544 O O . ARG A 1 486 ? -18.910 -4.140 2.564 1.00 95.38 486 ARG A O 1
ATOM 3551 N N . SER A 1 487 ? -18.141 -2.035 2.763 1.00 95.75 487 SER A N 1
ATOM 3552 C CA . SER A 1 487 ? -17.074 -2.325 3.726 1.00 95.75 487 SER A CA 1
ATOM 3553 C C . SER A 1 487 ? -17.045 -1.268 4.834 1.00 95.75 487 SER A C 1
ATOM 3555 O O . SER A 1 487 ? -16.308 -0.277 4.771 1.00 95.75 487 SER A O 1
ATOM 3557 N N . THR A 1 488 ? -17.865 -1.482 5.864 1.00 97.56 488 THR A N 1
ATOM 3558 C CA . THR A 1 488 ? -17.929 -0.637 7.064 1.00 97.56 488 THR A CA 1
ATOM 3559 C C . THR A 1 488 ? -17.182 -1.272 8.237 1.00 97.56 488 THR A C 1
ATOM 3561 O O . THR A 1 488 ? -16.955 -2.484 8.308 1.00 97.56 488 THR A O 1
ATOM 3564 N N . VAL A 1 489 ? -16.786 -0.443 9.199 1.00 97.38 489 VAL A N 1
ATOM 3565 C CA . VAL A 1 489 ? -16.363 -0.875 10.533 1.00 97.38 489 VAL A CA 1
ATOM 3566 C C . VAL A 1 489 ? -17.190 -0.106 11.544 1.00 97.38 489 VAL A C 1
ATOM 3568 O O . VAL A 1 489 ? -17.264 1.118 11.468 1.00 97.38 489 VAL A O 1
ATOM 3571 N N . VAL A 1 490 ? -17.769 -0.807 12.512 1.00 97.81 490 VAL A N 1
ATOM 3572 C CA . VAL A 1 490 ? -18.499 -0.217 13.639 1.00 97.81 490 VAL A CA 1
ATOM 3573 C C . VAL A 1 490 ? -17.719 -0.392 14.934 1.00 97.81 490 VAL A C 1
ATOM 3575 O O . VAL A 1 490 ? -16.925 -1.329 15.062 1.00 97.81 490 VAL A O 1
ATOM 3578 N N . SER A 1 491 ? -17.933 0.485 15.911 1.00 97.19 491 SER A N 1
ATOM 3579 C CA . SER A 1 491 ? -17.272 0.395 17.216 1.00 97.19 491 SER A CA 1
ATOM 3580 C C . SER A 1 491 ? -18.134 0.919 18.366 1.00 97.19 491 SER A C 1
ATOM 3582 O O . SER A 1 491 ? -19.067 1.695 18.167 1.00 97.19 491 SER A O 1
ATOM 3584 N N . GLY A 1 492 ? -17.820 0.457 19.578 1.00 95.12 492 GLY A N 1
ATOM 3585 C CA . GLY A 1 492 ? -18.510 0.809 20.820 1.00 95.12 492 GLY A CA 1
ATOM 3586 C C . GLY A 1 492 ? -18.290 -0.266 21.884 1.00 95.12 492 GLY A C 1
ATOM 3587 O O . GLY A 1 492 ? -17.182 -0.800 22.023 1.00 95.12 492 GLY A O 1
ATOM 3588 N N . THR A 1 493 ? -19.327 -0.609 22.649 1.00 93.00 493 THR A N 1
ATOM 3589 C CA . THR A 1 493 ? -19.165 -1.534 23.784 1.00 93.00 493 THR A CA 1
ATOM 3590 C C . THR A 1 493 ? -18.889 -2.980 23.353 1.00 93.00 493 THR A C 1
ATOM 3592 O O . THR A 1 493 ? -19.423 -3.491 22.369 1.00 93.00 493 THR A O 1
ATOM 3595 N N . ARG A 1 494 ? -18.070 -3.683 24.150 1.00 92.06 494 ARG A N 1
ATOM 3596 C CA . ARG A 1 494 ? -17.714 -5.105 23.962 1.00 92.06 494 ARG A CA 1
ATOM 3597 C C . ARG A 1 494 ? -18.938 -6.035 23.951 1.00 92.06 494 ARG A C 1
ATOM 3599 O O . ARG A 1 494 ? -18.921 -7.056 23.264 1.00 92.06 494 ARG A O 1
ATOM 3606 N N . ASP A 1 495 ? -19.998 -5.681 24.676 1.00 93.19 495 ASP A N 1
ATOM 3607 C CA . ASP A 1 495 ? -21.279 -6.399 24.681 1.00 93.19 495 ASP A CA 1
ATOM 3608 C C . ASP A 1 495 ? -22.076 -6.157 23.387 1.00 93.19 495 ASP A C 1
ATOM 3610 O O . ASP A 1 495 ? -22.400 -7.118 22.686 1.00 93.19 495 ASP A O 1
ATOM 3614 N N . ALA A 1 496 ? -22.298 -4.898 22.988 1.00 94.50 496 ALA A N 1
ATOM 3615 C CA . ALA A 1 496 ? -22.995 -4.580 21.739 1.00 94.50 496 ALA A CA 1
ATOM 3616 C C . ALA A 1 496 ? -22.267 -5.157 20.508 1.00 94.50 496 ALA A C 1
ATOM 3618 O O . ALA A 1 496 ? -22.894 -5.776 19.648 1.00 94.50 496 ALA A O 1
ATOM 3619 N N . ALA A 1 497 ? -20.931 -5.094 20.480 1.00 94.62 497 ALA A N 1
ATOM 3620 C CA . ALA A 1 497 ? -20.093 -5.730 19.460 1.00 94.62 497 ALA A CA 1
ATOM 3621 C C . ALA A 1 497 ? -20.153 -7.275 19.471 1.00 94.62 497 ALA A C 1
ATOM 3623 O O . ALA A 1 497 ? -19.715 -7.920 18.516 1.00 94.62 497 ALA A O 1
ATOM 3624 N N . THR A 1 498 ? -20.643 -7.899 20.547 1.00 95.12 498 THR A N 1
ATOM 3625 C CA . THR A 1 498 ? -20.884 -9.353 20.628 1.00 95.12 498 THR A CA 1
ATOM 3626 C C . THR A 1 498 ? -22.290 -9.694 20.147 1.00 95.12 498 THR A C 1
ATOM 3628 O O . THR A 1 498 ? -22.447 -10.596 19.324 1.00 95.12 498 THR A O 1
ATOM 3631 N N . LYS A 1 499 ? -23.293 -8.913 20.565 1.00 95.56 499 LYS A N 1
ATOM 3632 C CA . LYS A 1 499 ? -24.676 -9.007 20.077 1.00 95.56 499 LYS A CA 1
ATOM 3633 C C . LYS A 1 499 ? -24.745 -8.845 18.557 1.00 95.56 499 LYS A C 1
ATOM 3635 O O . LYS A 1 499 ? -25.306 -9.710 17.889 1.00 95.56 499 LYS A O 1
ATOM 3640 N N . LEU A 1 500 ? -24.091 -7.818 18.006 1.00 96.06 500 LEU A N 1
ATOM 3641 C CA . LEU A 1 500 ? -24.059 -7.567 16.563 1.00 96.06 500 LEU A CA 1
ATOM 3642 C C . LEU A 1 500 ? -23.492 -8.752 15.768 1.00 96.06 500 LEU A C 1
ATOM 3644 O O . LEU A 1 500 ? -24.071 -9.130 14.756 1.00 96.06 500 LEU A O 1
ATOM 3648 N N . LEU A 1 501 ? -22.395 -9.369 16.223 1.00 96.06 501 LEU A N 1
ATOM 3649 C CA . LEU A 1 501 ? -21.821 -10.539 15.545 1.00 96.06 501 LEU A CA 1
ATOM 3650 C C . LEU A 1 501 ? -22.806 -11.716 15.508 1.00 96.06 501 LEU A C 1
ATOM 3652 O O . LEU A 1 501 ? -22.922 -12.371 14.477 1.00 96.06 501 LEU A O 1
ATOM 3656 N N . GLY A 1 502 ? -23.556 -11.943 16.592 1.00 95.19 502 GLY A N 1
ATOM 3657 C CA . GLY A 1 502 ? -24.625 -12.945 16.622 1.00 95.19 502 GLY A CA 1
ATOM 3658 C C . GLY A 1 502 ? -25.769 -12.631 15.650 1.00 95.19 502 GLY A C 1
ATOM 3659 O O . GLY A 1 502 ? -26.273 -13.534 14.987 1.00 95.19 502 GLY A O 1
ATOM 3660 N N . ARG A 1 503 ? -26.150 -11.353 15.513 1.00 93.38 503 ARG A N 1
ATOM 3661 C CA . ARG A 1 503 ? -27.183 -10.914 14.558 1.00 93.38 503 ARG A CA 1
ATOM 3662 C C . ARG A 1 503 ? -26.741 -11.026 13.108 1.00 93.38 503 ARG A C 1
ATOM 3664 O O . ARG A 1 503 ? -27.480 -11.573 12.298 1.00 93.38 503 ARG A O 1
ATOM 3671 N N . LEU A 1 504 ? -25.536 -10.563 12.789 1.00 94.88 504 LEU A N 1
ATOM 3672 C CA . LEU A 1 504 ? -24.973 -10.650 11.442 1.00 94.88 504 LEU A CA 1
ATOM 3673 C C . LEU A 1 504 ? -24.804 -12.114 11.016 1.00 94.88 504 LEU A C 1
ATOM 3675 O O . LEU A 1 504 ? -25.216 -12.461 9.913 1.00 94.88 504 LEU A O 1
ATOM 3679 N N . ALA A 1 505 ? -24.337 -12.992 11.912 1.00 94.44 505 ALA A N 1
ATOM 3680 C CA . ALA A 1 505 ? -24.289 -14.433 11.661 1.00 94.44 505 ALA A CA 1
ATOM 3681 C C . ALA A 1 505 ? -25.683 -15.035 11.393 1.00 94.44 505 ALA A C 1
ATOM 3683 O O . ALA A 1 505 ? -25.845 -15.778 10.428 1.00 94.44 505 ALA A O 1
ATOM 3684 N N . ALA A 1 506 ? -26.702 -14.673 12.183 1.00 92.94 506 ALA A N 1
ATOM 3685 C CA . ALA A 1 506 ? -28.081 -15.127 11.967 1.00 92.94 506 ALA A CA 1
ATOM 3686 C C . ALA A 1 506 ? -28.710 -14.594 10.662 1.00 92.94 506 ALA A C 1
ATOM 3688 O O . ALA A 1 506 ? -29.569 -15.257 10.087 1.00 92.94 506 ALA A O 1
ATOM 3689 N N . ARG A 1 507 ? -28.266 -13.427 10.173 1.00 92.69 507 ARG A N 1
ATOM 3690 C CA . ARG A 1 507 ? -28.656 -12.841 8.875 1.00 92.69 507 ARG A CA 1
ATOM 3691 C C . ARG A 1 507 ? -27.747 -13.283 7.708 1.00 92.69 507 ARG A C 1
ATOM 3693 O O . ARG A 1 507 ? -27.898 -12.772 6.604 1.00 92.69 507 ARG A O 1
ATOM 3700 N N . GLY A 1 508 ? -26.787 -14.189 7.929 1.00 93.56 508 GLY A N 1
ATOM 3701 C CA . GLY A 1 508 ? -25.836 -14.662 6.907 1.00 93.56 508 GLY A CA 1
ATOM 3702 C C . GLY A 1 508 ? -24.785 -13.633 6.454 1.00 93.56 508 GLY A C 1
ATOM 3703 O O . GLY A 1 508 ? -24.053 -13.872 5.493 1.00 93.56 508 GLY A O 1
ATOM 3704 N N . VAL A 1 509 ? -24.683 -12.485 7.127 1.00 94.69 509 VAL A N 1
ATOM 3705 C CA . VAL A 1 509 ? -23.810 -11.371 6.738 1.00 94.69 509 VAL A CA 1
ATOM 3706 C C . VAL A 1 509 ? -22.391 -11.583 7.266 1.00 94.69 509 VAL A C 1
ATOM 3708 O O . VAL A 1 509 ? -22.173 -11.804 8.459 1.00 94.69 509 VAL A O 1
ATOM 3711 N N . ARG A 1 510 ? -21.389 -11.454 6.385 1.00 95.06 510 ARG A N 1
ATOM 3712 C CA . ARG A 1 510 ? -19.971 -11.555 6.766 1.00 95.06 510 ARG A CA 1
ATOM 3713 C C . ARG A 1 510 ? -19.581 -10.417 7.715 1.00 95.06 510 ARG A C 1
ATOM 3715 O O . ARG A 1 510 ? -19.677 -9.242 7.360 1.00 95.06 510 ARG A O 1
ATOM 3722 N N . ALA A 1 511 ? -19.069 -10.779 8.889 1.00 96.00 511 ALA A N 1
ATOM 3723 C CA . ALA A 1 511 ? -18.592 -9.842 9.900 1.00 96.00 511 ALA A CA 1
ATOM 3724 C C . ALA A 1 511 ? -17.397 -10.411 10.679 1.00 96.00 511 ALA A C 1
ATOM 3726 O O . ALA A 1 511 ? -17.279 -11.627 10.843 1.00 96.00 511 ALA A O 1
ATOM 3727 N N . ARG A 1 512 ? -16.500 -9.547 11.171 1.00 95.69 512 ARG A N 1
ATOM 3728 C CA . ARG A 1 512 ? -15.292 -9.963 11.907 1.00 95.69 512 ARG A CA 1
ATOM 3729 C C . ARG A 1 512 ? -14.885 -8.938 12.964 1.00 95.69 512 ARG A C 1
ATOM 3731 O O . ARG A 1 512 ? -14.703 -7.765 12.647 1.00 95.69 512 ARG A O 1
ATOM 3738 N N . ARG A 1 513 ? -14.661 -9.380 14.208 1.00 94.94 513 ARG A N 1
ATOM 3739 C CA . ARG A 1 513 ? -14.047 -8.536 15.251 1.00 94.94 513 ARG A CA 1
ATOM 3740 C C . ARG A 1 513 ? -12.598 -8.213 14.885 1.00 94.94 513 ARG A C 1
ATOM 3742 O O . ARG A 1 513 ? -11.847 -9.102 14.483 1.00 94.94 513 ARG A O 1
ATOM 3749 N N . LEU A 1 514 ? -12.207 -6.953 15.037 1.00 91.69 514 LEU A N 1
ATOM 3750 C CA . LEU A 1 514 ? -10.835 -6.512 14.804 1.00 91.69 514 LEU A CA 1
ATOM 3751 C C . LEU A 1 514 ? -10.010 -6.653 16.099 1.00 91.69 514 LEU A C 1
ATOM 3753 O O . LEU A 1 514 ? -10.492 -6.251 17.162 1.00 91.69 514 LEU A O 1
ATOM 3757 N N . PRO A 1 515 ? -8.780 -7.202 16.046 1.00 86.44 515 PRO A N 1
ATOM 3758 C CA . PRO A 1 515 ? -7.926 -7.402 17.218 1.00 86.44 515 PRO A CA 1
ATOM 3759 C C . PRO A 1 515 ? -7.243 -6.086 17.631 1.00 86.44 515 PRO A C 1
ATOM 3761 O O . PRO A 1 515 ? -6.037 -5.921 17.484 1.00 86.44 515 PRO A O 1
ATOM 3764 N N . VAL A 1 516 ? -8.048 -5.125 18.093 1.00 83.38 516 VAL A N 1
ATOM 3765 C CA . VAL A 1 516 ? -7.607 -3.778 18.507 1.00 83.38 516 VAL A CA 1
ATOM 3766 C C . VAL A 1 516 ? -7.971 -3.487 19.969 1.00 83.38 516 VAL A C 1
ATOM 3768 O O . VAL A 1 516 ? -7.318 -2.677 20.610 1.00 83.38 516 VAL A O 1
ATOM 3771 N N . GLY A 1 517 ? -9.023 -4.117 20.512 1.00 84.25 517 GLY A N 1
ATOM 3772 C CA . GLY A 1 517 ? -9.439 -3.965 21.918 1.00 84.25 517 GLY A CA 1
ATOM 3773 C C . GLY A 1 517 ? -9.926 -2.564 22.327 1.00 84.25 517 GLY A C 1
ATOM 3774 O O . GLY A 1 517 ? -10.278 -2.356 23.486 1.00 84.25 517 GLY A O 1
ATOM 3775 N N . ILE A 1 518 ? -9.954 -1.607 21.397 1.00 90.31 518 ILE A N 1
ATOM 3776 C CA . ILE A 1 518 ? -10.275 -0.194 21.613 1.00 90.31 518 ILE A CA 1
ATOM 3777 C C . ILE A 1 518 ? -11.376 0.201 20.628 1.00 90.31 518 ILE A C 1
ATOM 3779 O O . ILE A 1 518 ? -11.257 -0.050 19.432 1.00 90.31 518 ILE A O 1
ATOM 3783 N N . ALA A 1 519 ? -12.429 0.863 21.105 1.00 93.12 519 ALA A N 1
ATOM 3784 C CA . ALA A 1 519 ? -13.517 1.357 20.261 1.00 93.12 519 ALA A CA 1
ATOM 3785 C C . ALA A 1 519 ? -13.184 2.717 19.614 1.00 93.12 519 ALA A C 1
ATOM 3787 O O . ALA A 1 519 ? -13.817 3.726 19.928 1.00 93.12 519 ALA A O 1
ATOM 3788 N N . GLY A 1 520 ? -12.165 2.766 18.748 1.00 92.81 520 GLY A N 1
ATOM 3789 C CA . GLY A 1 520 ? -11.769 3.986 18.023 1.00 92.81 520 GLY A CA 1
ATOM 3790 C C . GLY A 1 520 ? -12.902 4.568 17.169 1.00 92.81 520 GLY A C 1
ATOM 3791 O O . GLY A 1 520 ? -13.788 3.824 16.748 1.00 92.81 520 GLY A O 1
ATOM 3792 N N . HIS A 1 521 ? -12.876 5.881 16.911 1.00 95.81 521 HIS A N 1
ATOM 3793 C CA . HIS A 1 521 ? -13.906 6.600 16.140 1.00 95.81 521 HIS A CA 1
ATOM 3794 C C . HIS A 1 521 ? -15.321 6.492 16.750 1.00 95.81 521 HIS A C 1
ATOM 3796 O O . HIS A 1 521 ? -16.310 6.332 16.042 1.00 95.81 521 HIS A O 1
ATOM 3802 N N . SER A 1 522 ? -15.418 6.576 18.086 1.00 95.25 522 SER A N 1
ATOM 3803 C CA . SER A 1 522 ? -16.678 6.472 18.847 1.00 95.25 522 SER A CA 1
ATOM 3804 C C . SER A 1 522 ? -16.694 7.359 20.107 1.00 95.25 522 SER A C 1
ATOM 3806 O O . SER A 1 522 ? -15.642 7.887 20.492 1.00 95.25 522 SER A O 1
ATOM 3808 N N . PRO A 1 523 ? -17.835 7.466 20.826 1.00 94.38 523 PRO A N 1
ATOM 3809 C CA . PRO A 1 523 ? -17.912 8.122 22.136 1.00 94.38 523 PRO A CA 1
ATOM 3810 C C . PRO A 1 523 ? -16.926 7.607 23.197 1.00 94.38 523 PRO A C 1
ATOM 3812 O O . PRO A 1 523 ? -16.620 8.319 24.151 1.00 94.38 523 PRO A O 1
ATOM 3815 N N . HIS A 1 524 ? -16.346 6.409 23.043 1.00 92.38 524 HIS A N 1
ATOM 3816 C CA . HIS A 1 524 ? -15.300 5.939 23.961 1.00 92.38 524 HIS A CA 1
ATOM 3817 C C . HIS A 1 524 ? -14.053 6.844 23.949 1.00 92.38 524 HIS A C 1
ATOM 3819 O O . HIS A 1 524 ? -13.350 6.912 24.959 1.00 92.38 524 HIS A O 1
ATOM 3825 N N . MET A 1 525 ? -13.793 7.573 22.854 1.00 95.19 525 MET A N 1
ATOM 3826 C CA . MET A 1 525 ? -12.672 8.521 22.770 1.00 95.19 525 MET A CA 1
ATOM 3827 C C . MET A 1 525 ? -12.864 9.750 23.667 1.00 95.19 525 MET A C 1
ATOM 3829 O O . MET A 1 525 ? -11.879 10.363 24.077 1.00 95.19 525 MET A O 1
ATOM 3833 N N . ASP A 1 526 ? -14.103 10.093 24.038 1.00 95.12 526 ASP A N 1
ATOM 3834 C CA . ASP A 1 526 ? -14.393 11.253 24.892 1.00 95.12 526 ASP A CA 1
ATOM 3835 C C . ASP A 1 526 ? -13.696 11.125 26.267 1.00 95.12 526 ASP A C 1
ATOM 3837 O O . ASP A 1 526 ? -13.253 12.119 26.841 1.00 95.12 526 ASP A O 1
ATOM 3841 N N . ARG A 1 527 ? -13.453 9.885 26.730 1.00 94.31 527 ARG A N 1
ATOM 3842 C CA . ARG A 1 527 ? -12.689 9.555 27.954 1.00 94.31 527 ARG A CA 1
ATOM 3843 C C . ARG A 1 527 ? -11.209 9.957 27.903 1.00 94.31 527 ARG A C 1
ATOM 3845 O O . ARG A 1 527 ? -10.587 10.096 28.954 1.00 94.31 527 ARG A O 1
ATOM 3852 N N . ILE A 1 528 ? -10.628 10.107 26.709 1.00 93.31 528 ILE A N 1
ATOM 3853 C CA . ILE A 1 528 ? -9.191 10.377 26.518 1.00 93.31 528 ILE A CA 1
ATOM 3854 C C . ILE A 1 528 ? -8.891 11.774 25.958 1.00 93.31 528 ILE A C 1
ATOM 3856 O O . ILE A 1 528 ? -7.717 12.154 25.907 1.00 93.31 528 ILE A O 1
ATOM 3860 N N . ARG A 1 529 ? -9.928 12.558 25.609 1.00 94.44 529 ARG A N 1
ATOM 3861 C CA . ARG A 1 529 ? -9.838 13.935 25.077 1.00 94.44 529 ARG A CA 1
ATOM 3862 C C . ARG A 1 529 ? -8.802 14.776 25.819 1.00 94.44 529 ARG A C 1
ATOM 3864 O O . ARG A 1 529 ? -7.894 15.343 25.225 1.00 94.44 529 ARG A O 1
ATOM 3871 N N . ASP A 1 530 ? -8.922 14.789 27.136 1.00 91.69 530 ASP A N 1
ATOM 3872 C CA . ASP A 1 530 ? -8.108 15.563 28.065 1.00 91.69 530 ASP A CA 1
ATOM 3873 C C . ASP A 1 530 ? -6.613 15.205 28.030 1.00 91.69 530 ASP A C 1
ATOM 3875 O O . ASP A 1 530 ? -5.744 16.074 28.123 1.00 91.69 530 ASP A O 1
ATOM 3879 N N . VAL A 1 531 ? -6.301 13.914 27.892 1.00 88.56 531 VAL A N 1
ATOM 3880 C CA . VAL A 1 531 ? -4.923 13.406 27.817 1.00 88.56 531 VAL A CA 1
ATOM 3881 C C . VAL A 1 531 ? -4.314 13.775 26.466 1.00 88.56 531 VAL A C 1
ATOM 3883 O O . VAL A 1 531 ? -3.210 14.320 26.415 1.00 88.56 531 VAL A O 1
ATOM 3886 N N . LEU A 1 532 ? -5.070 13.544 25.390 1.00 89.62 532 LEU A N 1
ATOM 3887 C CA . LEU A 1 532 ? -4.678 13.857 24.022 1.00 89.62 532 LEU A CA 1
ATOM 3888 C C . LEU A 1 532 ? -4.416 15.353 23.820 1.00 89.62 532 LEU A C 1
ATOM 3890 O O . LEU A 1 532 ? -3.347 15.722 23.342 1.00 89.62 532 LEU A O 1
ATOM 3894 N N . VAL A 1 533 ? -5.365 16.213 24.200 1.00 91.62 533 VAL A N 1
ATOM 3895 C CA . VAL A 1 533 ? -5.285 17.662 23.961 1.00 91.62 533 VAL A CA 1
ATOM 3896 C C . VAL A 1 533 ? -4.081 18.268 24.688 1.00 91.62 533 VAL A C 1
ATOM 3898 O O . VAL A 1 533 ? -3.346 19.057 24.096 1.00 91.62 533 VAL A O 1
ATOM 3901 N N . ARG A 1 534 ? -3.786 17.832 25.923 1.00 89.31 534 ARG A N 1
ATOM 3902 C CA . ARG A 1 534 ? -2.551 18.222 26.636 1.00 89.31 534 ARG A CA 1
ATOM 3903 C C . ARG A 1 534 ? -1.281 17.708 25.949 1.00 89.31 534 ARG A C 1
ATOM 3905 O O . ARG A 1 534 ? -0.285 18.430 25.886 1.00 89.31 534 ARG A O 1
ATOM 3912 N N . GLY A 1 535 ? -1.309 16.492 25.403 1.00 86.31 535 GLY A N 1
ATOM 3913 C CA . GLY A 1 535 ? -0.221 15.946 24.591 1.00 86.31 535 GLY A CA 1
ATOM 3914 C C . GLY A 1 535 ? 0.055 16.792 23.344 1.00 86.31 535 GLY A C 1
ATOM 3915 O O . GLY A 1 535 ? 1.188 17.233 23.131 1.00 86.31 535 GLY A O 1
ATOM 3916 N N . ALA A 1 536 ? -0.992 17.097 22.578 1.00 89.88 536 ALA A N 1
ATOM 3917 C CA . ALA A 1 536 ? -0.935 17.855 21.333 1.00 89.88 536 ALA A CA 1
ATOM 3918 C C . ALA A 1 536 ? -0.688 19.369 21.515 1.00 89.88 536 ALA A C 1
ATOM 3920 O O . ALA A 1 536 ? -0.185 20.004 20.598 1.00 89.88 536 ALA A O 1
ATOM 3921 N N . ALA A 1 537 ? -0.955 19.972 22.679 1.00 88.69 537 ALA A N 1
ATOM 3922 C CA . ALA A 1 537 ? -0.899 21.433 22.876 1.00 88.69 537 ALA A CA 1
ATOM 3923 C C . ALA A 1 537 ? 0.439 22.129 22.508 1.00 88.69 537 ALA A C 1
ATOM 3925 O O . ALA A 1 537 ? 0.457 23.320 22.180 1.00 88.69 537 ALA A O 1
ATOM 3926 N N . ALA A 1 538 ? 1.572 21.417 22.551 1.00 88.44 538 ALA A N 1
ATOM 3927 C CA . ALA A 1 538 ? 2.876 21.963 22.146 1.00 88.44 538 ALA A CA 1
ATOM 3928 C C . ALA A 1 538 ? 3.302 21.604 20.708 1.00 88.44 538 ALA A C 1
ATOM 3930 O O . ALA A 1 538 ? 4.365 22.048 20.285 1.00 88.44 538 ALA A O 1
ATOM 3931 N N . VAL A 1 539 ? 2.484 20.851 19.963 1.00 94.12 539 VAL A N 1
ATOM 3932 C CA . VAL A 1 539 ? 2.685 20.583 18.530 1.00 94.12 539 VAL A CA 1
ATOM 3933 C C . VAL A 1 539 ? 2.621 21.894 17.743 1.00 94.12 539 VAL A C 1
ATOM 3935 O O . VAL A 1 539 ? 1.811 22.772 18.059 1.00 94.12 539 VAL A O 1
ATOM 3938 N N . ARG A 1 540 ? 3.470 22.056 16.723 1.00 95.19 540 ARG A N 1
ATOM 3939 C CA . ARG A 1 540 ? 3.490 23.246 15.852 1.00 95.19 540 ARG A CA 1
ATOM 3940 C C . ARG A 1 540 ? 3.232 22.880 14.380 1.00 95.19 540 ARG A C 1
ATOM 3942 O O . ARG A 1 540 ? 4.194 22.595 13.659 1.00 95.19 540 ARG A O 1
ATOM 3949 N N . PRO A 1 541 ? 1.952 22.893 13.941 1.00 96.81 541 PRO A N 1
ATOM 3950 C CA . PRO A 1 541 ? 1.561 22.627 12.558 1.00 96.81 541 PRO A CA 1
ATOM 3951 C C . PRO A 1 541 ? 2.139 23.641 11.567 1.00 96.81 541 PRO A C 1
ATOM 3953 O O . PRO A 1 541 ? 2.533 24.751 11.936 1.00 96.81 541 PRO A O 1
ATOM 3956 N N . ARG A 1 542 ? 2.226 23.237 10.300 1.00 97.25 542 ARG A N 1
ATOM 3957 C CA . ARG A 1 542 ? 2.877 23.973 9.208 1.00 97.25 542 ARG A CA 1
ATOM 3958 C C . ARG A 1 542 ? 2.149 23.700 7.901 1.00 97.25 542 ARG A C 1
ATOM 3960 O O . ARG A 1 542 ? 1.563 22.638 7.727 1.00 97.25 542 ARG A O 1
ATOM 3967 N N . ARG A 1 543 ? 2.259 24.612 6.937 1.00 97.19 543 ARG A N 1
ATOM 3968 C CA . ARG A 1 543 ? 1.785 24.347 5.576 1.00 97.19 543 ARG A CA 1
ATOM 3969 C C . ARG A 1 543 ? 2.667 23.287 4.909 1.00 97.19 543 ARG A C 1
ATOM 3971 O O . ARG A 1 543 ? 3.870 23.489 4.759 1.00 97.19 543 ARG A O 1
ATOM 3978 N N . SER A 1 544 ? 2.061 22.173 4.516 1.00 95.69 544 SER A N 1
ATOM 3979 C CA . SER A 1 544 ? 2.689 21.110 3.731 1.00 95.69 544 SER A CA 1
ATOM 3980 C C . SER A 1 544 ? 2.882 21.526 2.270 1.00 95.69 544 SER A C 1
ATOM 3982 O O . SER A 1 544 ? 2.151 22.364 1.745 1.00 95.69 544 SER A O 1
ATOM 3984 N N . ALA A 1 545 ? 3.860 20.911 1.601 1.00 87.12 545 ALA A N 1
ATOM 3985 C CA . ALA A 1 545 ? 4.106 21.118 0.167 1.00 87.12 545 ALA A CA 1
ATOM 3986 C C . ALA A 1 545 ? 3.250 20.205 -0.736 1.00 87.12 545 ALA A C 1
ATOM 3988 O O . ALA A 1 545 ? 3.134 20.453 -1.931 1.00 87.12 545 ALA A O 1
ATOM 3989 N N . VAL A 1 546 ? 2.663 19.151 -0.161 1.00 95.31 546 VAL A N 1
ATOM 3990 C CA . VAL A 1 546 ? 1.762 18.200 -0.829 1.00 95.31 546 VAL A CA 1
ATOM 3991 C C . VAL A 1 546 ? 0.385 18.287 -0.148 1.00 95.31 546 VAL A C 1
ATOM 3993 O O . VAL A 1 546 ? 0.350 18.394 1.086 1.00 95.31 546 VAL A O 1
ATOM 3996 N N . PRO A 1 547 ? -0.736 18.246 -0.896 1.00 97.31 547 PRO A N 1
ATOM 3997 C CA . PRO A 1 547 ? -2.077 18.095 -0.333 1.00 97.31 547 PRO A CA 1
ATOM 3998 C C . PRO A 1 547 ? -2.186 16.838 0.537 1.00 97.31 547 PRO A C 1
ATOM 4000 O O . PRO A 1 547 ? -1.779 15.753 0.117 1.00 97.31 547 PRO A O 1
ATOM 4003 N N . VAL A 1 548 ? -2.752 16.975 1.737 1.00 98.38 548 VAL A N 1
ATOM 4004 C CA . VAL A 1 548 ? -3.004 15.846 2.643 1.00 98.38 548 VAL A CA 1
ATOM 4005 C C . VAL A 1 548 ? -4.497 15.730 2.898 1.00 98.38 548 VAL A C 1
ATOM 4007 O O . VAL A 1 548 ? -5.127 16.708 3.290 1.00 98.38 548 VAL A O 1
ATOM 4010 N N . TYR A 1 549 ? -5.050 14.541 2.701 1.00 98.12 549 TYR A N 1
ATOM 4011 C CA . TYR A 1 549 ? -6.427 14.199 3.038 1.00 98.12 549 TYR A CA 1
ATOM 4012 C C . TYR A 1 549 ? -6.434 13.462 4.377 1.00 98.12 549 TYR A C 1
ATOM 4014 O O . TYR A 1 549 ? -5.666 12.516 4.575 1.00 98.12 549 TYR A O 1
ATOM 4022 N N . GLY A 1 550 ? -7.262 13.941 5.304 1.00 94.50 550 GLY A N 1
ATOM 4023 C CA . GLY A 1 550 ? -7.407 13.370 6.640 1.00 94.50 550 GLY A CA 1
ATOM 4024 C C . GLY A 1 550 ? -8.484 12.295 6.720 1.00 94.50 550 GLY A C 1
ATOM 4025 O O . GLY A 1 550 ? -9.197 12.015 5.759 1.00 94.50 550 GLY A O 1
ATOM 4026 N N . SER A 1 551 ? -8.641 11.738 7.915 1.00 89.12 551 SER A N 1
ATOM 4027 C CA . SER A 1 551 ? -9.565 10.642 8.194 1.00 89.12 551 SER A CA 1
ATOM 4028 C C . SER A 1 551 ? -11.026 11.061 8.033 1.00 89.12 551 SER A C 1
ATOM 4030 O O . SER A 1 551 ? -11.831 10.287 7.534 1.00 89.12 551 SER A O 1
ATOM 4032 N N . THR A 1 552 ? -11.399 12.264 8.474 1.00 91.00 552 THR A N 1
ATOM 4033 C CA . THR A 1 552 ? -12.807 12.681 8.638 1.00 91.00 552 THR A CA 1
ATOM 4034 C C . THR A 1 552 ? -13.320 13.632 7.551 1.00 91.00 552 THR A C 1
ATOM 4036 O O . THR A 1 552 ? -14.512 13.944 7.534 1.00 91.00 552 THR A O 1
ATOM 4039 N N . THR A 1 553 ? -12.460 14.097 6.637 1.00 90.06 553 THR A N 1
ATOM 4040 C CA . THR A 1 553 ? -12.787 15.129 5.636 1.00 90.06 553 THR A CA 1
ATOM 4041 C C . THR A 1 553 ? -12.399 14.706 4.223 1.00 90.06 553 THR A C 1
ATOM 4043 O O . THR A 1 553 ? -11.254 14.345 3.971 1.00 90.06 553 THR A O 1
ATOM 4046 N N . THR A 1 554 ? -13.325 14.847 3.274 1.00 91.56 554 THR A N 1
ATOM 4047 C CA . THR A 1 554 ? -13.093 14.570 1.843 1.00 91.56 554 THR A CA 1
ATOM 4048 C C . THR A 1 554 ? -12.290 15.655 1.122 1.00 91.56 554 THR A C 1
ATOM 4050 O O . THR A 1 554 ? -11.751 15.409 0.047 1.00 91.56 554 THR A O 1
ATOM 4053 N N . ALA A 1 555 ? -12.189 16.852 1.703 1.00 94.19 555 ALA A N 1
ATOM 4054 C CA . ALA A 1 555 ? -11.337 17.931 1.216 1.00 94.19 555 ALA A CA 1
ATOM 4055 C C . ALA A 1 555 ? -9.903 17.828 1.786 1.00 94.19 555 ALA A C 1
ATOM 4057 O O . ALA A 1 555 ? -9.728 17.297 2.889 1.00 94.19 555 ALA A O 1
ATOM 4058 N N . PRO A 1 556 ? -8.886 18.382 1.093 1.00 96.94 556 PRO A N 1
ATOM 4059 C CA . PRO A 1 556 ? -7.547 18.541 1.650 1.00 96.94 556 PRO A CA 1
ATOM 4060 C C . PRO A 1 556 ? -7.550 19.361 2.946 1.00 96.94 556 PRO A C 1
ATOM 4062 O O . PRO A 1 556 ? -8.240 20.374 3.059 1.00 96.94 556 PRO A O 1
ATOM 4065 N N . LEU A 1 557 ? -6.721 18.951 3.901 1.00 97.00 557 LEU A N 1
ATOM 4066 C CA . LEU A 1 557 ? -6.479 19.655 5.154 1.00 97.00 557 LEU A CA 1
ATOM 4067 C C . LEU A 1 557 ? -5.654 20.933 4.925 1.00 97.00 557 LEU A C 1
ATOM 4069 O O . LEU A 1 557 ? -4.612 20.880 4.266 1.00 97.00 557 LEU A O 1
ATOM 4073 N N . ASP A 1 558 ? -6.018 22.051 5.568 1.00 97.00 558 ASP A N 1
ATOM 4074 C CA . ASP A 1 558 ? -5.033 23.113 5.816 1.00 97.00 558 ASP A CA 1
ATOM 4075 C C . ASP A 1 558 ? -4.107 22.656 6.944 1.00 97.00 558 ASP A C 1
ATOM 4077 O O . ASP A 1 558 ? -4.395 22.798 8.133 1.00 97.00 558 ASP A O 1
ATOM 4081 N N . THR A 1 559 ? -2.977 22.076 6.555 1.00 97.25 559 THR A N 1
ATOM 4082 C CA . THR A 1 559 ? -1.990 21.500 7.471 1.00 97.25 559 THR A CA 1
ATOM 4083 C C . THR A 1 559 ? -1.371 22.523 8.432 1.00 97.25 559 THR A C 1
ATOM 4085 O O . THR A 1 559 ? -0.835 22.131 9.467 1.00 97.25 559 THR A O 1
ATOM 4088 N N . ALA A 1 560 ? -1.514 23.830 8.170 1.00 96.75 560 ALA A N 1
ATOM 4089 C CA . ALA A 1 560 ? -1.124 24.889 9.103 1.00 96.75 560 ALA A CA 1
ATOM 4090 C C . ALA A 1 560 ? -2.120 25.097 10.267 1.00 96.75 560 ALA A C 1
ATOM 4092 O O . ALA A 1 560 ? -1.752 25.707 11.269 1.00 96.75 560 ALA A O 1
ATOM 4093 N N . ALA A 1 561 ? -3.353 24.590 10.159 1.00 95.12 561 ALA A N 1
ATOM 4094 C CA . ALA A 1 561 ? -4.451 24.831 11.103 1.00 95.12 561 ALA A CA 1
ATOM 4095 C C . ALA A 1 561 ? -4.782 23.627 12.017 1.00 95.12 561 ALA A C 1
ATOM 4097 O O . ALA A 1 561 ? -5.811 23.630 12.692 1.00 95.12 561 ALA A O 1
ATOM 4098 N N . LEU A 1 562 ? -3.934 22.590 12.048 1.00 95.19 562 LEU A N 1
ATOM 4099 C CA . LEU A 1 562 ? -4.206 21.315 12.736 1.00 95.19 562 LEU A CA 1
ATOM 4100 C C . LEU A 1 562 ? -3.996 21.395 14.258 1.00 95.19 562 LEU A C 1
ATOM 4102 O O . LEU A 1 562 ? -3.021 20.875 14.811 1.00 95.19 562 LEU A O 1
ATOM 4106 N N . ASP A 1 563 ? -4.929 22.076 14.919 1.00 92.81 563 ASP A N 1
ATOM 4107 C CA . ASP A 1 563 ? -4.990 22.270 16.365 1.00 92.81 563 ASP A CA 1
ATOM 4108 C C . ASP A 1 563 ? -5.150 20.963 17.170 1.00 92.81 563 ASP A C 1
ATOM 4110 O O . ASP A 1 563 ? -5.392 19.880 16.640 1.00 92.81 563 ASP A O 1
ATOM 4114 N N . ALA A 1 564 ? -5.002 21.048 18.495 1.00 93.06 564 ALA A N 1
ATOM 4115 C CA . ALA A 1 564 ? -5.140 19.888 19.381 1.00 93.06 564 ALA A CA 1
ATOM 4116 C C . ALA A 1 564 ? -6.537 19.237 19.302 1.00 93.06 564 ALA A C 1
ATOM 4118 O O . ALA A 1 564 ? -6.663 18.020 19.458 1.00 93.06 564 ALA A O 1
ATOM 4119 N N . ASP A 1 565 ? -7.570 20.033 19.013 1.00 91.69 565 ASP A N 1
ATOM 4120 C CA . ASP A 1 565 ? -8.927 19.539 18.811 1.00 91.69 565 ASP A CA 1
ATOM 4121 C C . ASP A 1 565 ? -9.110 18.867 17.436 1.00 91.69 565 ASP A C 1
ATOM 4123 O O . ASP A 1 565 ? -9.976 18.006 17.318 1.00 91.69 565 ASP A O 1
ATOM 4127 N N . HIS A 1 566 ? -8.290 19.156 16.416 1.00 94.00 566 HIS A N 1
ATOM 4128 C CA . HIS A 1 566 ? -8.282 18.428 15.138 1.00 94.00 566 HIS A CA 1
ATOM 4129 C C . HIS A 1 566 ? -7.924 16.967 15.343 1.00 94.00 566 HIS A C 1
ATOM 4131 O O . HIS A 1 566 ? -8.680 16.084 14.949 1.00 94.00 566 HIS A O 1
ATOM 4137 N N . TRP A 1 567 ? -6.816 16.709 16.034 1.00 94.69 567 TRP A N 1
ATOM 4138 C CA . TRP A 1 567 ? -6.364 15.349 16.329 1.00 94.69 567 TRP A CA 1
ATOM 4139 C C . TRP A 1 567 ? -7.365 14.589 17.206 1.00 94.69 567 TRP A C 1
ATOM 4141 O O . TRP A 1 567 ? -7.502 13.372 17.080 1.00 94.69 567 TRP A O 1
ATOM 4151 N N . PHE A 1 568 ? -8.130 15.303 18.040 1.00 94.88 568 PHE A N 1
ATOM 4152 C CA . PHE A 1 568 ? -9.283 14.728 18.726 1.00 94.88 568 PHE A CA 1
ATOM 4153 C C . PHE A 1 568 ? -10.435 14.405 17.761 1.00 94.88 568 PHE A C 1
ATOM 4155 O O . PHE A 1 568 ? -10.890 13.264 17.735 1.00 94.88 568 PHE A O 1
ATOM 4162 N N . ARG A 1 569 ? -10.876 15.364 16.931 1.00 93.81 569 ARG A N 1
ATOM 4163 C CA . ARG A 1 569 ? -11.939 15.182 15.921 1.00 93.81 569 ARG A CA 1
ATOM 4164 C C . ARG A 1 569 ? -11.634 14.011 14.980 1.00 93.81 569 ARG A C 1
ATOM 4166 O O . ARG A 1 569 ? -12.519 13.191 14.754 1.00 93.81 569 ARG A O 1
ATOM 4173 N N . ALA A 1 570 ? -10.396 13.895 14.496 1.00 93.50 570 ALA A N 1
ATOM 4174 C CA . ALA A 1 570 ? -9.943 12.839 13.588 1.00 93.50 570 ALA A CA 1
ATOM 4175 C C . ALA A 1 570 ? -10.074 11.426 14.189 1.00 93.50 570 ALA A C 1
ATOM 4177 O O . ALA A 1 570 ? -10.490 10.500 13.497 1.00 93.50 570 ALA A O 1
ATOM 4178 N N . MET A 1 571 ? -9.782 11.260 15.485 1.00 92.38 571 MET A N 1
ATOM 4179 C CA . MET A 1 571 ? -9.953 9.978 16.186 1.00 92.38 571 MET A CA 1
ATOM 4180 C C . MET A 1 571 ? -11.363 9.745 16.737 1.00 92.38 571 MET A C 1
ATOM 4182 O O . MET A 1 571 ? -11.702 8.606 17.050 1.00 92.38 571 MET A O 1
ATOM 4186 N N . ARG A 1 572 ? -12.171 10.800 16.904 1.00 95.38 572 ARG A N 1
ATOM 4187 C CA . ARG A 1 572 ? -13.512 10.763 17.517 1.00 95.38 572 ARG A CA 1
ATOM 4188 C C . ARG A 1 572 ? -14.653 10.605 16.508 1.00 95.38 572 ARG A C 1
ATOM 4190 O O . ARG A 1 572 ? -15.695 10.055 16.871 1.00 95.38 572 ARG A O 1
ATOM 4197 N N . GLY A 1 573 ? -14.482 11.129 15.296 1.00 95.50 573 GLY A N 1
ATOM 4198 C CA . GLY A 1 573 ? -15.436 11.028 14.191 1.00 95.50 573 GLY A CA 1
ATOM 4199 C C . GLY A 1 573 ? -15.107 9.887 13.229 1.00 95.50 573 GLY A C 1
ATOM 4200 O O . GLY A 1 573 ? -13.979 9.399 13.200 1.00 95.50 573 GLY A O 1
ATOM 4201 N N . THR A 1 574 ? -16.097 9.481 12.436 1.00 96.62 574 THR A N 1
ATOM 4202 C CA . THR A 1 574 ? -16.008 8.398 11.446 1.00 96.62 574 THR A CA 1
ATOM 4203 C C . THR A 1 574 ? -14.919 8.646 10.402 1.00 96.62 574 THR A C 1
ATOM 4205 O O . THR A 1 574 ? -14.880 9.710 9.783 1.00 96.62 574 THR A O 1
ATOM 4208 N N . ALA A 1 575 ? -14.063 7.652 10.159 1.00 96.56 575 ALA A N 1
ATOM 4209 C CA . ALA A 1 575 ? -13.055 7.712 9.107 1.00 96.56 575 ALA A CA 1
ATOM 4210 C C . ALA A 1 575 ? -13.671 7.406 7.723 1.00 96.56 575 ALA A C 1
ATOM 4212 O O . ALA A 1 575 ? -14.116 6.291 7.455 1.00 96.56 575 ALA A O 1
ATOM 4213 N N . ARG A 1 576 ? -13.691 8.406 6.839 1.00 96.12 576 ARG A N 1
ATOM 4214 C CA . ARG A 1 576 ? -14.351 8.446 5.523 1.00 96.12 576 ARG A CA 1
ATOM 4215 C C . ARG A 1 576 ? -13.406 8.055 4.376 1.00 96.12 576 ARG A C 1
ATOM 4217 O O . ARG A 1 576 ? -13.291 8.768 3.381 1.00 96.12 576 ARG A O 1
ATOM 4224 N N . PHE A 1 577 ? -12.683 6.945 4.531 1.00 97.69 577 PHE A N 1
ATOM 4225 C CA . PHE A 1 577 ? -11.626 6.550 3.590 1.00 97.69 577 PHE A CA 1
ATOM 4226 C C . PHE A 1 577 ? -12.154 6.302 2.169 1.00 97.69 577 PHE A C 1
ATOM 4228 O O . PHE A 1 577 ? -11.566 6.805 1.211 1.00 97.69 577 PHE A O 1
ATOM 4235 N N . HIS A 1 578 ? -13.292 5.610 2.046 1.00 97.31 578 HIS A N 1
ATOM 4236 C CA . HIS A 1 578 ? -13.989 5.397 0.774 1.00 97.31 578 HIS A CA 1
ATOM 4237 C C . HIS A 1 578 ? -14.206 6.712 0.013 1.00 97.31 578 HIS A C 1
ATOM 4239 O O . HIS A 1 578 ? -13.804 6.832 -1.140 1.00 97.31 578 HIS A O 1
ATOM 4245 N N . ASP A 1 579 ? -14.763 7.724 0.680 1.00 97.31 579 ASP A N 1
ATOM 4246 C CA . ASP A 1 579 ? -15.137 8.996 0.055 1.00 97.31 579 ASP A CA 1
ATOM 4247 C C . ASP A 1 579 ? -13.915 9.812 -0.403 1.00 97.31 579 ASP A C 1
ATOM 4249 O O . ASP A 1 579 ? -13.959 10.491 -1.431 1.00 97.31 579 ASP A O 1
ATOM 4253 N N . VAL A 1 580 ? -12.803 9.733 0.340 1.00 98.00 580 VAL A N 1
ATOM 4254 C CA . VAL A 1 580 ? -11.520 10.347 -0.047 1.00 98.00 580 VAL A CA 1
ATOM 4255 C C . VAL A 1 580 ? -10.963 9.676 -1.304 1.00 98.00 580 VAL A C 1
ATOM 4257 O O . VAL A 1 580 ? -10.591 10.363 -2.257 1.00 98.00 580 VAL A O 1
ATOM 4260 N N . VAL A 1 581 ? -10.936 8.341 -1.341 1.00 97.94 581 VAL A N 1
ATOM 4261 C CA . VAL A 1 581 ? -10.453 7.577 -2.503 1.00 97.94 581 VAL A CA 1
ATOM 4262 C C . VAL A 1 581 ? -11.365 7.790 -3.715 1.00 97.94 581 VAL A C 1
ATOM 4264 O O . VAL A 1 581 ? -10.869 8.042 -4.812 1.00 97.94 581 VAL A O 1
ATOM 4267 N N . ALA A 1 582 ? -12.685 7.797 -3.517 1.00 97.06 582 ALA A N 1
ATOM 4268 C CA . ALA A 1 582 ? -13.680 8.088 -4.545 1.00 97.06 582 ALA A CA 1
ATOM 4269 C C . ALA A 1 582 ? -13.502 9.488 -5.154 1.00 97.06 582 ALA A C 1
ATOM 4271 O O . ALA A 1 582 ? -13.547 9.645 -6.377 1.00 97.06 582 ALA A O 1
ATOM 4272 N N . GLY A 1 583 ? -13.238 10.501 -4.321 1.00 96.56 583 GLY A N 1
ATOM 4273 C CA . GLY A 1 583 ? -12.923 11.857 -4.772 1.00 96.56 583 GLY A CA 1
ATOM 4274 C C . GLY A 1 583 ? -11.634 11.929 -5.598 1.00 96.56 583 GLY A C 1
ATOM 4275 O O . GLY A 1 583 ? -11.613 12.575 -6.644 1.00 96.56 583 GLY A O 1
ATOM 4276 N N . LEU A 1 584 ? -10.579 11.223 -5.179 1.00 96.06 584 LEU A N 1
ATOM 4277 C CA . LEU A 1 584 ? -9.291 11.182 -5.884 1.00 96.06 584 LEU A CA 1
ATOM 4278 C C . LEU A 1 584 ? -9.381 10.447 -7.234 1.00 96.06 584 LEU A C 1
ATOM 4280 O O . LEU A 1 584 ? -8.878 10.957 -8.236 1.00 96.06 584 LEU A O 1
ATOM 4284 N N . LEU A 1 585 ? -10.078 9.307 -7.287 1.00 95.44 585 LEU A N 1
ATOM 4285 C CA . LEU A 1 585 ? -10.384 8.581 -8.529 1.00 95.44 585 LEU A CA 1
ATOM 4286 C C . LEU A 1 585 ? -11.217 9.442 -9.490 1.00 95.44 585 LEU A C 1
ATOM 4288 O O . LEU A 1 585 ? -10.931 9.501 -10.685 1.00 95.44 585 LEU A O 1
ATOM 4292 N N . SER A 1 586 ? -12.212 10.166 -8.965 1.00 93.88 586 SER A N 1
ATOM 4293 C CA . SER A 1 586 ? -13.047 11.091 -9.747 1.00 93.88 586 SER A CA 1
ATOM 4294 C C . SER A 1 586 ? -12.263 12.301 -10.272 1.00 93.88 586 SER A C 1
ATOM 4296 O O . SER A 1 586 ? -12.583 12.817 -11.341 1.00 93.88 586 SER A O 1
ATOM 4298 N N . ALA A 1 587 ? -11.207 12.720 -9.566 1.00 92.56 587 ALA A N 1
ATOM 4299 C CA . ALA A 1 587 ? -10.241 13.721 -10.024 1.00 92.56 587 ALA A CA 1
ATOM 4300 C C . ALA A 1 587 ? -9.208 13.173 -11.038 1.00 92.56 587 ALA A C 1
ATOM 4302 O O . ALA A 1 587 ? -8.405 13.943 -11.565 1.00 92.56 587 ALA A O 1
ATOM 4303 N N . GLY A 1 588 ? -9.239 11.868 -11.341 1.00 92.25 588 GLY A N 1
ATOM 4304 C CA . GLY A 1 588 ? -8.428 11.212 -12.373 1.00 92.25 588 GLY A CA 1
ATOM 4305 C C . GLY A 1 588 ? -7.231 10.397 -11.866 1.00 92.25 588 GLY A C 1
ATOM 4306 O O . GLY A 1 588 ? -6.593 9.716 -12.675 1.00 92.25 588 GLY A O 1
ATOM 4307 N N . HIS A 1 589 ? -6.940 10.421 -10.561 1.00 94.56 589 HIS A N 1
ATOM 4308 C CA . HIS A 1 589 ? -5.807 9.700 -9.977 1.00 94.56 589 HIS A CA 1
ATOM 4309 C C . HIS A 1 589 ? -6.021 8.184 -10.021 1.00 94.56 589 HIS A C 1
ATOM 4311 O O . HIS A 1 589 ? -6.969 7.679 -9.425 1.00 94.56 589 HIS A O 1
ATOM 4317 N N . ARG A 1 590 ? -5.114 7.448 -10.684 1.00 92.81 590 ARG A N 1
ATOM 4318 C CA . ARG A 1 590 ? -5.174 5.972 -10.784 1.00 92.81 590 ARG A CA 1
ATOM 4319 C C . ARG A 1 590 ? -4.153 5.226 -9.937 1.00 92.81 590 ARG A C 1
ATOM 4321 O O . ARG A 1 590 ? -4.348 4.045 -9.687 1.00 92.81 590 ARG A O 1
ATOM 4328 N N . LEU A 1 591 ? -3.033 5.862 -9.594 1.00 95.62 591 LEU A N 1
ATOM 4329 C CA . LEU A 1 591 ? -1.843 5.175 -9.095 1.00 95.62 591 LEU A CA 1
ATOM 4330 C C . LEU A 1 591 ? -1.666 5.438 -7.600 1.00 95.62 591 LEU A C 1
ATOM 4332 O O . LEU A 1 591 ? -1.140 6.474 -7.192 1.00 95.62 591 LEU A O 1
ATOM 4336 N N . PHE A 1 592 ? -2.109 4.490 -6.785 1.00 97.81 592 PHE A N 1
ATOM 4337 C CA . PHE A 1 592 ? -2.012 4.547 -5.333 1.00 97.81 592 PHE A CA 1
ATOM 4338 C C . PHE A 1 592 ? -0.828 3.697 -4.862 1.00 97.81 592 PHE A C 1
ATOM 4340 O O . PHE A 1 592 ? -0.560 2.624 -5.394 1.00 97.81 592 PHE A O 1
ATOM 4347 N N . VAL A 1 593 ? -0.109 4.179 -3.854 1.00 98.19 593 VAL A N 1
ATOM 4348 C CA . VAL A 1 593 ? 1.030 3.486 -3.247 1.00 98.19 593 VAL A CA 1
ATOM 4349 C C . VAL A 1 593 ? 0.777 3.398 -1.751 1.00 98.19 593 VAL A C 1
ATOM 4351 O O . VAL A 1 593 ? 0.709 4.428 -1.076 1.00 98.19 593 VAL A O 1
ATOM 4354 N N . GLU A 1 594 ? 0.629 2.188 -1.217 1.00 98.25 594 GLU A N 1
ATOM 4355 C CA . GLU A 1 594 ? 0.487 1.993 0.222 1.00 98.25 594 GLU A CA 1
ATOM 4356 C C . GLU A 1 594 ? 1.867 2.053 0.894 1.00 98.25 594 GLU A C 1
ATOM 4358 O O . GLU A 1 594 ? 2.749 1.213 0.681 1.00 98.25 594 GLU A O 1
ATOM 4363 N N . ILE A 1 595 ? 2.062 3.097 1.697 1.00 98.19 595 ILE A N 1
ATOM 4364 C CA . ILE A 1 595 ? 3.300 3.406 2.407 1.00 98.19 595 ILE A CA 1
ATOM 4365 C C . ILE A 1 595 ? 3.257 2.685 3.758 1.00 98.19 595 ILE A C 1
ATOM 4367 O O . ILE A 1 595 ? 3.040 3.298 4.801 1.00 98.19 595 ILE A O 1
ATOM 4371 N N . SER A 1 596 ? 3.406 1.359 3.736 1.00 97.00 596 SER A N 1
ATOM 4372 C CA . SER A 1 596 ? 3.189 0.493 4.900 1.00 97.00 596 SER A CA 1
ATOM 4373 C C . SER A 1 596 ? 4.128 -0.729 4.930 1.00 97.00 596 SER A C 1
ATOM 4375 O O . SER A 1 596 ? 4.680 -1.107 3.896 1.00 97.00 596 SER A O 1
ATOM 4377 N N . PRO A 1 597 ? 4.331 -1.365 6.107 1.00 96.00 597 PRO A N 1
ATOM 4378 C CA . PRO A 1 597 ? 5.100 -2.612 6.238 1.00 96.00 597 PRO A CA 1
ATOM 4379 C C . PRO A 1 597 ? 4.377 -3.874 5.717 1.00 96.00 597 PRO A C 1
ATOM 4381 O O . PRO A 1 597 ? 4.962 -4.961 5.736 1.00 96.00 597 PRO A O 1
ATOM 4384 N N . HIS A 1 598 ? 3.106 -3.750 5.320 1.00 95.88 598 HIS A N 1
ATOM 4385 C CA . HIS A 1 598 ? 2.260 -4.791 4.729 1.00 95.88 598 HIS A CA 1
ATOM 4386 C C . HIS A 1 598 ? 0.970 -4.137 4.195 1.00 95.88 598 HIS A C 1
ATOM 4388 O O . HIS A 1 598 ? 0.388 -3.350 4.943 1.00 95.88 598 HIS A O 1
ATOM 4394 N N . PRO A 1 599 ? 0.480 -4.451 2.980 1.00 95.12 599 PRO A N 1
ATOM 4395 C CA . PRO A 1 599 ? -0.755 -3.860 2.463 1.00 95.12 599 PRO A CA 1
ATOM 4396 C C . PRO A 1 599 ? -1.983 -4.248 3.294 1.00 95.12 599 PRO A C 1
ATOM 4398 O O . PRO A 1 599 ? -2.213 -5.429 3.562 1.00 95.12 599 PRO A O 1
ATOM 4401 N N . VAL A 1 600 ? -2.801 -3.261 3.664 1.00 95.25 600 VAL A N 1
ATOM 4402 C CA . VAL A 1 600 ? -4.075 -3.458 4.386 1.00 95.25 600 VAL A CA 1
ATOM 4403 C C . VAL A 1 600 ? -5.243 -2.621 3.849 1.00 95.25 600 VAL A C 1
ATOM 4405 O O . VAL A 1 600 ? -6.384 -2.869 4.237 1.00 95.25 600 VAL A O 1
ATOM 4408 N N . LEU A 1 601 ? -4.995 -1.665 2.947 1.00 95.94 601 LEU A N 1
ATOM 4409 C CA . LEU A 1 601 ? -6.012 -0.820 2.307 1.00 95.94 601 LEU A CA 1
ATOM 4410 C C . LEU A 1 601 ? -6.164 -1.066 0.801 1.00 95.94 601 LEU A C 1
ATOM 4412 O O . LEU A 1 601 ? -7.170 -0.627 0.247 1.00 95.94 601 LEU A O 1
ATOM 4416 N N . ALA A 1 602 ? -5.250 -1.797 0.151 1.00 94.88 602 ALA A N 1
ATOM 4417 C CA . ALA A 1 602 ? -5.311 -2.080 -1.291 1.00 94.88 602 ALA A CA 1
ATOM 4418 C C . ALA A 1 602 ? -6.694 -2.561 -1.774 1.00 94.88 602 ALA A C 1
ATOM 4420 O O . ALA A 1 602 ? -7.330 -1.873 -2.569 1.00 94.88 602 ALA A O 1
ATOM 4421 N N . MET A 1 603 ? -7.238 -3.625 -1.169 1.00 94.62 603 MET A N 1
ATOM 4422 C CA . MET A 1 603 ? -8.587 -4.127 -1.486 1.00 94.62 603 MET A CA 1
ATOM 4423 C C . MET A 1 603 ? -9.706 -3.090 -1.299 1.00 94.62 603 MET A C 1
ATOM 4425 O O . MET A 1 603 ? -10.738 -3.177 -1.951 1.00 94.62 603 MET A O 1
ATOM 4429 N N . SER A 1 604 ? -9.538 -2.118 -0.396 1.00 96.25 604 SER A N 1
ATOM 4430 C CA . SER A 1 604 ? -10.541 -1.066 -0.150 1.00 96.25 604 SER A CA 1
ATOM 4431 C C . SER A 1 604 ? -10.490 0.034 -1.217 1.00 96.25 604 SER A C 1
ATOM 4433 O O . SER A 1 604 ? -11.516 0.621 -1.563 1.00 96.25 604 SER A O 1
ATOM 4435 N N . ILE A 1 605 ? -9.300 0.286 -1.770 1.00 97.75 605 ILE A N 1
ATOM 4436 C CA . ILE A 1 605 ? -9.094 1.173 -2.919 1.00 97.75 605 ILE A CA 1
ATOM 4437 C C . ILE A 1 605 ? -9.637 0.508 -4.193 1.00 97.75 605 ILE A C 1
ATOM 4439 O O . ILE A 1 605 ? -10.352 1.151 -4.957 1.00 97.75 605 ILE A O 1
ATOM 4443 N N . GLU A 1 606 ? -9.368 -0.786 -4.379 1.00 97.19 606 GLU A N 1
ATOM 4444 C CA . GLU A 1 606 ? -9.862 -1.604 -5.496 1.00 97.19 606 GLU A CA 1
ATOM 4445 C C . GLU A 1 606 ? -11.399 -1.722 -5.502 1.00 97.19 606 GLU A C 1
ATOM 4447 O O . GLU A 1 606 ? -12.020 -1.442 -6.524 1.00 97.19 606 GLU A O 1
ATOM 4452 N N . ASP A 1 607 ? -12.028 -2.037 -4.361 1.00 96.00 607 ASP A N 1
ATOM 4453 C CA . ASP A 1 607 ? -13.497 -2.085 -4.190 1.00 96.00 607 ASP A CA 1
ATOM 4454 C C . ASP A 1 607 ? -14.149 -0.716 -4.480 1.00 96.00 607 ASP A C 1
ATOM 4456 O O . ASP A 1 607 ? -15.175 -0.619 -5.157 1.00 96.00 607 ASP A O 1
ATOM 4460 N N . THR A 1 608 ? -13.500 0.374 -4.052 1.00 97.50 608 THR A N 1
ATOM 4461 C CA . THR A 1 608 ? -13.940 1.746 -4.356 1.00 97.50 608 THR A CA 1
ATOM 4462 C C . THR A 1 608 ? -13.811 2.085 -5.846 1.00 97.50 608 THR A C 1
ATOM 4464 O O . THR A 1 608 ? -14.702 2.724 -6.403 1.00 97.50 608 THR A O 1
ATOM 4467 N N . ALA A 1 609 ? -12.740 1.653 -6.516 1.00 96.12 609 ALA A N 1
ATOM 4468 C CA . ALA A 1 609 ? -12.540 1.894 -7.944 1.00 96.12 609 ALA A CA 1
ATOM 4469 C C . ALA A 1 609 ? -13.491 1.069 -8.823 1.00 96.12 609 ALA A C 1
ATOM 4471 O O . ALA A 1 609 ? -14.076 1.612 -9.762 1.00 96.12 609 ALA A O 1
ATOM 4472 N N . ALA A 1 610 ? -13.716 -0.200 -8.471 1.00 96.12 610 ALA A N 1
ATOM 4473 C CA . ALA A 1 610 ? -14.670 -1.076 -9.143 1.00 96.12 610 ALA A CA 1
ATOM 4474 C C . ALA A 1 610 ? -16.101 -0.516 -9.080 1.00 96.12 610 ALA A C 1
ATOM 4476 O O . ALA A 1 610 ? -16.791 -0.479 -10.096 1.00 96.12 610 ALA A O 1
ATOM 4477 N N . HIS A 1 611 ? -16.523 -0.002 -7.920 1.00 94.88 611 HIS A N 1
ATOM 4478 C CA . HIS A 1 611 ? -17.833 0.635 -7.743 1.00 94.88 611 HIS A CA 1
ATOM 4479 C C . HIS A 1 611 ? -18.029 1.918 -8.571 1.00 94.88 611 HIS A C 1
ATOM 4481 O O . HIS A 1 611 ? -19.158 2.254 -8.920 1.00 94.88 611 HIS A O 1
ATOM 4487 N N . LEU A 1 612 ? -16.944 2.618 -8.916 1.00 95.38 612 LEU A N 1
ATOM 4488 C CA . LEU A 1 612 ? -16.966 3.828 -9.747 1.00 95.38 612 LEU A CA 1
ATOM 4489 C C . LEU A 1 612 ? -16.675 3.558 -11.236 1.00 95.38 612 LEU A C 1
ATOM 4491 O O . LEU A 1 612 ? -16.514 4.513 -12.003 1.00 95.38 612 LEU A O 1
ATOM 4495 N N . GLU A 1 613 ? -16.563 2.282 -11.624 1.00 95.38 613 GLU A N 1
ATOM 4496 C CA . GLU A 1 613 ? -16.150 1.813 -12.954 1.00 95.38 613 GLU A CA 1
ATOM 4497 C C . GLU A 1 613 ? -14.826 2.453 -13.432 1.00 95.38 613 GLU A C 1
ATOM 4499 O O . GLU A 1 613 ? -14.705 2.923 -14.567 1.00 95.38 613 GLU A O 1
ATOM 4504 N N . ARG A 1 614 ? -13.816 2.514 -12.546 1.00 92.00 614 ARG A N 1
ATOM 4505 C CA . ARG A 1 614 ? -12.497 3.116 -12.821 1.00 92.00 614 ARG A CA 1
ATOM 4506 C C . ARG A 1 614 ? -11.353 2.114 -12.760 1.00 92.00 614 ARG A C 1
ATOM 4508 O O . ARG A 1 614 ? -11.253 1.328 -11.824 1.00 92.00 614 ARG A O 1
ATOM 4515 N N . ASP A 1 615 ? -10.426 2.245 -13.707 1.00 90.12 615 ASP A N 1
ATOM 4516 C CA . ASP A 1 615 ? -9.115 1.602 -13.627 1.00 90.12 615 ASP A CA 1
ATOM 4517 C C . ASP A 1 615 ? -8.314 2.184 -12.454 1.00 90.12 615 ASP A C 1
ATOM 4519 O O . ASP A 1 615 ? -8.146 3.404 -12.347 1.00 90.12 615 ASP A O 1
ATOM 4523 N N . VAL A 1 616 ? -7.754 1.311 -11.618 1.00 94.00 616 VAL A N 1
ATOM 4524 C CA . VAL A 1 616 ? -6.843 1.677 -10.530 1.00 94.00 616 VAL A CA 1
ATOM 4525 C C . VAL A 1 616 ? -5.640 0.741 -10.518 1.00 94.00 616 VAL A C 1
ATOM 4527 O O . VAL A 1 616 ? -5.719 -0.406 -10.950 1.00 94.00 616 VAL A O 1
ATOM 4530 N N . VAL A 1 617 ? -4.518 1.245 -10.020 1.00 94.62 617 VAL A N 1
ATOM 4531 C CA . VAL A 1 617 ? -3.301 0.487 -9.739 1.00 94.62 617 VAL A CA 1
ATOM 4532 C C . VAL A 1 617 ? -2.939 0.774 -8.292 1.00 94.62 617 VAL A C 1
ATOM 4534 O O . VAL A 1 617 ? -2.760 1.940 -7.930 1.00 94.62 617 VAL A O 1
ATOM 4537 N N . VAL A 1 618 ? -2.823 -0.268 -7.469 1.00 96.62 618 VAL A N 1
ATOM 4538 C CA . VAL A 1 618 ? -2.379 -0.134 -6.080 1.00 96.62 618 VAL A CA 1
ATOM 4539 C C . VAL A 1 618 ? -1.095 -0.919 -5.871 1.00 96.62 618 VAL A C 1
ATOM 4541 O O . VAL A 1 618 ? -1.059 -2.132 -6.051 1.00 96.62 618 VAL A O 1
ATOM 4544 N N . LEU A 1 619 ? -0.037 -0.213 -5.488 1.00 96.38 619 LEU A N 1
ATOM 4545 C CA . LEU A 1 619 ? 1.278 -0.785 -5.221 1.00 96.38 619 LEU A CA 1
ATOM 4546 C C . LEU A 1 619 ? 1.495 -0.899 -3.711 1.00 96.38 619 LEU A C 1
ATOM 4548 O O . LEU A 1 619 ? 1.205 0.046 -2.975 1.00 96.38 619 LEU A O 1
ATOM 4552 N N . ASP A 1 620 ? 2.043 -2.023 -3.246 1.00 94.19 620 ASP A N 1
ATOM 4553 C CA . ASP A 1 620 ? 2.529 -2.148 -1.869 1.00 94.19 620 ASP A CA 1
ATOM 4554 C C . ASP A 1 620 ? 4.033 -1.835 -1.782 1.00 94.19 620 ASP A C 1
ATOM 4556 O O . ASP A 1 620 ? 4.792 -2.073 -2.720 1.00 94.19 620 ASP A O 1
ATOM 4560 N N . THR A 1 621 ? 4.466 -1.222 -0.674 1.00 95.06 621 THR A N 1
ATOM 4561 C CA . THR A 1 621 ? 5.887 -0.868 -0.485 1.00 95.06 621 THR A CA 1
ATOM 4562 C C . THR A 1 621 ? 6.688 -2.005 0.154 1.00 95.06 621 THR A C 1
ATOM 4564 O O . THR A 1 621 ? 7.871 -2.181 -0.136 1.00 95.06 621 THR A O 1
ATOM 4567 N N . MET A 1 622 ? 6.058 -2.763 1.051 1.00 94.81 622 MET A N 1
ATOM 4568 C CA . MET A 1 622 ? 6.634 -3.902 1.766 1.00 94.81 622 MET A CA 1
ATOM 4569 C C . MET A 1 622 ? 5.539 -4.939 2.018 1.00 94.81 622 MET A C 1
ATOM 4571 O O . MET A 1 622 ? 4.360 -4.595 2.132 1.00 94.81 622 MET A O 1
ATOM 4575 N N . ARG A 1 623 ? 5.928 -6.201 2.203 1.00 92.38 623 ARG A N 1
ATOM 4576 C CA . ARG A 1 623 ? 5.023 -7.268 2.628 1.00 92.38 623 ARG A CA 1
ATOM 4577 C C . ARG A 1 623 ? 5.683 -8.074 3.748 1.00 92.38 623 ARG A C 1
ATOM 4579 O O . ARG A 1 623 ? 6.899 -8.234 3.785 1.00 92.38 623 ARG A O 1
ATOM 4586 N N . ARG A 1 624 ? 4.879 -8.589 4.682 1.00 90.12 624 ARG A N 1
ATOM 4587 C CA . ARG A 1 624 ? 5.327 -9.627 5.620 1.00 90.12 624 ARG A CA 1
ATOM 4588 C C . ARG A 1 624 ? 5.917 -10.795 4.821 1.00 90.12 624 ARG A C 1
ATOM 4590 O O . ARG A 1 624 ? 5.352 -11.154 3.791 1.00 90.12 624 ARG A O 1
ATOM 4597 N N . ASP A 1 625 ? 7.038 -11.332 5.291 1.00 85.25 625 ASP A N 1
ATOM 4598 C CA . ASP A 1 625 ? 7.777 -12.452 4.685 1.00 85.25 625 ASP A CA 1
ATOM 4599 C C . ASP A 1 625 ? 8.395 -12.172 3.289 1.00 85.25 625 ASP A C 1
ATOM 4601 O O . ASP A 1 625 ? 9.065 -13.037 2.733 1.00 85.25 625 ASP A O 1
ATOM 4605 N N . ASP A 1 626 ? 8.251 -10.949 2.760 1.00 85.56 626 ASP A N 1
ATOM 4606 C CA . ASP A 1 626 ? 8.947 -10.422 1.574 1.00 85.56 626 ASP A CA 1
ATOM 4607 C C . ASP A 1 626 ? 9.124 -8.897 1.725 1.00 85.56 626 ASP A C 1
ATOM 4609 O O . ASP A 1 626 ? 8.360 -8.084 1.192 1.00 85.56 626 ASP A O 1
ATOM 4613 N N . ALA A 1 627 ? 10.100 -8.511 2.550 1.00 79.38 627 ALA A N 1
ATOM 4614 C CA . ALA A 1 627 ? 10.310 -7.140 3.023 1.00 79.38 627 ALA A CA 1
ATOM 4615 C C . ALA A 1 627 ? 11.623 -6.520 2.516 1.00 79.38 627 ALA A C 1
ATOM 4617 O O . ALA A 1 627 ? 12.042 -5.454 2.981 1.00 79.38 627 ALA A O 1
ATOM 4618 N N . GLY A 1 628 ? 12.293 -7.203 1.590 1.00 79.81 628 GLY A N 1
ATOM 4619 C CA . GLY A 1 628 ? 13.590 -6.822 1.057 1.00 79.81 628 GLY A CA 1
ATOM 4620 C C . GLY A 1 628 ? 13.524 -5.757 -0.031 1.00 79.81 628 GLY A C 1
ATOM 4621 O O . GLY A 1 628 ? 12.470 -5.415 -0.569 1.00 79.81 628 GLY A O 1
ATOM 4622 N N . ALA A 1 629 ? 14.704 -5.274 -0.426 1.00 84.81 629 ALA A N 1
ATOM 4623 C CA . ALA A 1 629 ? 14.827 -4.304 -1.513 1.00 84.81 629 ALA A CA 1
ATOM 4624 C C . ALA A 1 629 ? 14.273 -4.823 -2.855 1.00 84.81 629 ALA A C 1
ATOM 4626 O O . ALA A 1 629 ? 13.884 -4.013 -3.683 1.00 84.81 629 ALA A O 1
ATOM 4627 N N . GLY A 1 630 ? 14.174 -6.144 -3.070 1.00 88.44 630 GLY A N 1
ATOM 4628 C CA . GLY A 1 630 ? 13.565 -6.715 -4.280 1.00 88.44 630 GLY A CA 1
ATOM 4629 C C . GLY A 1 630 ? 12.120 -6.253 -4.498 1.00 88.44 630 GLY A C 1
ATOM 4630 O O . GLY A 1 630 ? 11.800 -5.749 -5.574 1.00 88.44 630 GLY A O 1
ATOM 4631 N N . ARG A 1 631 ? 11.270 -6.329 -3.461 1.00 90.88 631 ARG A N 1
ATOM 4632 C CA . ARG A 1 631 ? 9.886 -5.829 -3.511 1.00 90.88 631 ARG A CA 1
ATOM 4633 C C . ARG A 1 631 ? 9.827 -4.322 -3.732 1.00 90.88 631 ARG A C 1
ATOM 4635 O O . ARG A 1 631 ? 9.096 -3.869 -4.606 1.00 90.88 631 ARG A O 1
ATOM 4642 N N . TYR A 1 632 ? 10.626 -3.550 -2.997 1.00 94.25 632 TYR A N 1
ATOM 4643 C CA . TYR A 1 632 ? 10.633 -2.091 -3.135 1.00 94.25 632 TYR A CA 1
ATOM 4644 C C . TYR A 1 632 ? 11.088 -1.635 -4.537 1.00 94.25 632 TYR A C 1
ATOM 4646 O O . TYR A 1 632 ? 10.442 -0.796 -5.165 1.00 94.25 632 TYR A O 1
ATOM 4654 N N . VAL A 1 633 ? 12.147 -2.244 -5.078 1.00 94.12 633 VAL A N 1
ATOM 4655 C CA . VAL A 1 633 ? 12.642 -1.982 -6.439 1.00 94.12 633 VAL A CA 1
ATOM 4656 C C . VAL A 1 633 ? 11.623 -2.417 -7.500 1.00 94.12 633 VAL A C 1
ATOM 4658 O O . VAL A 1 633 ? 11.445 -1.712 -8.495 1.00 94.12 633 VAL A O 1
ATOM 4661 N N . ARG A 1 634 ? 10.899 -3.525 -7.278 1.00 93.94 634 ARG A N 1
ATOM 4662 C CA . ARG A 1 634 ? 9.762 -3.931 -8.119 1.00 93.94 634 ARG A CA 1
ATOM 4663 C C . ARG A 1 634 ? 8.642 -2.884 -8.090 1.00 93.94 634 ARG A C 1
ATOM 4665 O O . ARG A 1 634 ? 8.217 -2.465 -9.159 1.00 93.94 634 ARG A O 1
ATOM 4672 N N . ALA A 1 635 ? 8.232 -2.393 -6.919 1.00 95.38 635 ALA A N 1
ATOM 4673 C CA . ALA A 1 635 ? 7.187 -1.371 -6.793 1.00 95.38 635 ALA A CA 1
ATOM 4674 C C . ALA A 1 635 ? 7.558 -0.042 -7.487 1.00 95.38 635 ALA A C 1
ATOM 4676 O O . ALA A 1 635 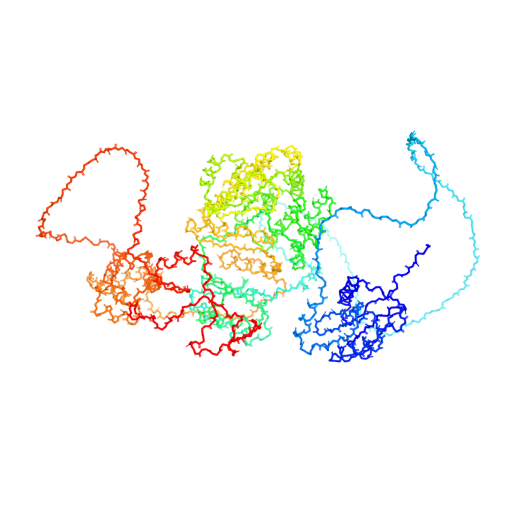? 6.716 0.574 -8.139 1.00 95.38 635 ALA A O 1
ATOM 4677 N N . LEU A 1 636 ? 8.826 0.383 -7.429 1.00 95.88 636 LEU A N 1
ATOM 4678 C CA . LEU A 1 636 ? 9.317 1.539 -8.196 1.00 95.88 636 LEU A CA 1
ATOM 4679 C C . LEU A 1 636 ? 9.213 1.325 -9.713 1.00 95.88 636 LEU A C 1
ATOM 4681 O O . LEU A 1 636 ? 8.787 2.223 -10.443 1.00 95.88 636 LEU A O 1
ATOM 4685 N N . ALA A 1 637 ? 9.579 0.134 -10.192 1.00 95.38 637 ALA A N 1
ATOM 4686 C CA . ALA A 1 637 ? 9.458 -0.212 -11.603 1.00 95.38 637 ALA A CA 1
ATOM 4687 C C . ALA A 1 637 ? 7.991 -0.347 -12.047 1.00 95.38 637 ALA A C 1
ATOM 4689 O O . ALA A 1 637 ? 7.670 0.087 -13.148 1.00 95.38 637 ALA A O 1
ATOM 4690 N N . GLU A 1 638 ? 7.091 -0.871 -11.209 1.00 95.12 638 GLU A N 1
ATOM 4691 C CA . GLU A 1 638 ? 5.645 -0.916 -11.481 1.00 95.12 638 GLU A CA 1
ATOM 4692 C C . GLU A 1 638 ? 5.035 0.497 -11.528 1.00 95.12 638 GLU A C 1
ATOM 4694 O O . GLU A 1 638 ? 4.252 0.796 -12.430 1.00 95.12 638 GLU A O 1
ATOM 4699 N N . ALA A 1 639 ? 5.458 1.421 -10.658 1.00 94.81 639 ALA A N 1
ATOM 4700 C CA . ALA A 1 639 ? 5.034 2.821 -10.742 1.00 94.81 639 ALA A CA 1
ATOM 4701 C C . ALA A 1 639 ? 5.416 3.451 -12.097 1.00 94.81 639 ALA A C 1
ATOM 4703 O O . ALA A 1 639 ? 4.569 4.048 -12.768 1.00 94.81 639 ALA A O 1
ATOM 4704 N N . GLN A 1 640 ? 6.663 3.259 -12.544 1.00 93.56 640 GLN A N 1
ATOM 4705 C CA . GLN A 1 640 ? 7.122 3.725 -13.857 1.00 93.56 640 GLN A CA 1
ATOM 4706 C C . GLN A 1 640 ? 6.409 2.993 -15.014 1.00 93.56 640 GLN A C 1
ATOM 4708 O O . GLN A 1 640 ? 6.042 3.621 -16.010 1.00 93.56 640 GLN A O 1
ATOM 4713 N N . LEU A 1 641 ? 6.145 1.686 -14.878 1.00 94.06 641 LEU A N 1
ATOM 4714 C CA . LEU A 1 641 ? 5.396 0.866 -15.839 1.00 94.06 641 LEU A CA 1
ATOM 4715 C C . LEU A 1 641 ? 4.005 1.460 -16.106 1.00 94.06 641 LEU A C 1
ATOM 4717 O O . LEU A 1 641 ? 3.630 1.660 -17.264 1.00 94.06 641 LEU A O 1
ATOM 4721 N N . HIS A 1 642 ? 3.280 1.825 -15.047 1.00 92.56 642 HIS A N 1
ATOM 4722 C CA . HIS A 1 642 ? 1.966 2.468 -15.137 1.00 92.56 642 HIS A CA 1
ATOM 4723 C C . HIS A 1 642 ? 2.026 3.973 -15.465 1.00 92.56 642 HIS A C 1
ATOM 4725 O O . HIS A 1 642 ? 0.992 4.591 -15.717 1.00 92.56 642 HIS A O 1
ATOM 4731 N N . GLY A 1 643 ? 3.233 4.533 -15.593 1.00 89.19 643 GLY A N 1
ATOM 4732 C CA . GLY A 1 643 ? 3.499 5.811 -16.252 1.00 89.19 643 GLY A CA 1
ATOM 4733 C C . GLY A 1 643 ? 4.042 6.925 -15.372 1.00 89.19 643 GLY A C 1
ATOM 4734 O O . GLY A 1 643 ? 4.270 8.003 -15.915 1.00 89.19 643 GLY A O 1
ATOM 4735 N N . ALA A 1 644 ? 4.267 6.689 -14.076 1.00 91.62 644 ALA A N 1
ATOM 4736 C CA . ALA A 1 644 ? 4.889 7.675 -13.197 1.00 91.62 644 ALA A CA 1
ATOM 4737 C C . ALA A 1 644 ? 6.262 8.127 -13.718 1.00 91.62 644 ALA A C 1
ATOM 4739 O O . ALA A 1 644 ? 6.943 7.389 -14.439 1.00 91.62 644 ALA A O 1
ATOM 4740 N N . ASP A 1 645 ? 6.663 9.338 -13.322 1.00 88.50 645 ASP A N 1
ATOM 4741 C CA . ASP A 1 645 ? 7.983 9.881 -13.637 1.00 88.50 645 ASP A CA 1
ATOM 4742 C C . ASP A 1 645 ? 9.084 8.876 -13.243 1.00 88.50 645 ASP A C 1
ATOM 4744 O O . ASP A 1 645 ? 8.996 8.281 -12.163 1.00 88.50 645 ASP A O 1
ATOM 4748 N N . PRO A 1 646 ? 10.104 8.640 -14.094 1.00 90.50 646 PRO A N 1
ATOM 4749 C CA . PRO A 1 646 ? 11.134 7.650 -13.808 1.00 90.50 646 PRO A CA 1
ATOM 4750 C C . PRO A 1 646 ? 11.834 7.911 -12.464 1.00 90.50 646 PRO A C 1
ATOM 4752 O O . PRO A 1 646 ? 12.323 9.025 -12.253 1.00 90.50 646 PRO A O 1
ATOM 4755 N N . PRO A 1 647 ? 11.944 6.895 -11.586 1.00 93.56 647 PRO A N 1
ATOM 4756 C CA . PRO A 1 647 ? 12.786 6.971 -10.401 1.00 93.56 647 PRO A CA 1
ATOM 4757 C C . PRO A 1 647 ? 14.225 7.380 -10.738 1.00 93.56 647 PRO A C 1
ATOM 4759 O O . PRO A 1 647 ? 14.728 7.103 -11.833 1.00 93.56 647 PRO A O 1
ATOM 4762 N N . ASP A 1 648 ? 14.939 7.946 -9.764 1.00 94.12 648 ASP A N 1
ATOM 4763 C CA . ASP A 1 648 ? 16.397 8.063 -9.849 1.00 94.12 648 ASP A CA 1
ATOM 4764 C C . ASP A 1 648 ? 17.035 6.674 -9.717 1.00 94.12 648 ASP A C 1
ATOM 4766 O O . ASP A 1 648 ? 17.488 6.251 -8.652 1.00 94.12 648 ASP A O 1
ATOM 4770 N N . TRP A 1 649 ? 17.092 5.963 -10.840 1.00 93.94 649 TRP A N 1
ATOM 4771 C CA . TRP A 1 649 ? 17.689 4.639 -10.939 1.00 93.94 649 TRP A CA 1
ATOM 4772 C C . TRP A 1 649 ? 19.165 4.596 -10.528 1.00 93.94 649 TRP A C 1
ATOM 4774 O O . TRP A 1 649 ? 19.649 3.516 -10.195 1.00 93.94 649 TRP A O 1
ATOM 4784 N N . SER A 1 650 ? 19.874 5.733 -10.488 1.00 92.06 650 SER A N 1
ATOM 4785 C CA . SER A 1 650 ? 21.250 5.799 -9.976 1.00 92.06 650 SER A CA 1
ATOM 4786 C C . SER A 1 650 ? 21.308 5.812 -8.444 1.00 92.06 650 SER A C 1
ATOM 4788 O O . SER A 1 650 ? 22.234 5.250 -7.866 1.00 92.06 650 SER A O 1
ATOM 4790 N N . ALA A 1 651 ? 20.282 6.341 -7.771 1.00 91.62 651 ALA A N 1
ATOM 4791 C CA . ALA A 1 651 ? 20.101 6.174 -6.330 1.00 91.62 651 ALA A CA 1
ATOM 4792 C C . ALA A 1 651 ? 19.542 4.781 -5.970 1.00 91.62 651 ALA A C 1
ATOM 4794 O O . ALA A 1 651 ? 19.937 4.205 -4.951 1.00 91.62 651 ALA A O 1
ATOM 4795 N N . VAL A 1 652 ? 18.664 4.215 -6.812 1.00 91.81 652 VAL A N 1
ATOM 4796 C CA . VAL A 1 652 ? 18.081 2.873 -6.612 1.00 91.81 652 VAL A CA 1
ATOM 4797 C C . VAL A 1 652 ? 19.129 1.767 -6.797 1.00 91.81 652 VAL A C 1
ATOM 4799 O O . VAL A 1 652 ? 19.209 0.865 -5.966 1.00 91.81 652 VAL A O 1
ATOM 4802 N N . LEU A 1 653 ? 19.953 1.834 -7.851 1.00 90.62 653 LEU A N 1
ATOM 4803 C CA . LEU A 1 653 ? 20.956 0.820 -8.212 1.00 90.62 653 LEU A CA 1
ATOM 4804 C C . LEU A 1 653 ? 22.372 1.442 -8.328 1.00 90.62 653 LEU A C 1
ATOM 4806 O O . LEU A 1 653 ? 22.954 1.461 -9.411 1.00 90.62 653 LEU A O 1
ATOM 4810 N N . PRO A 1 654 ? 22.976 1.930 -7.224 1.00 83.62 654 PRO A N 1
ATOM 4811 C CA . PRO A 1 654 ? 24.168 2.796 -7.252 1.00 83.62 654 PRO A CA 1
ATOM 4812 C C . PRO A 1 654 ? 25.479 2.127 -7.692 1.00 83.62 654 PRO A C 1
ATOM 4814 O O . PRO A 1 654 ? 26.488 2.809 -7.853 1.00 83.62 654 PRO A O 1
ATOM 4817 N N . SER A 1 655 ? 25.486 0.804 -7.866 1.00 84.00 655 SER A N 1
ATOM 4818 C CA . SER A 1 655 ? 26.628 0.045 -8.403 1.00 84.00 655 SER A CA 1
ATOM 4819 C C . SER A 1 655 ? 26.400 -0.464 -9.834 1.00 84.00 655 SER A C 1
ATOM 4821 O O . SER A 1 655 ? 27.258 -1.169 -10.355 1.00 84.00 655 SER A O 1
ATOM 4823 N N . ALA A 1 656 ? 25.264 -0.137 -10.464 1.00 90.56 656 ALA A N 1
ATOM 4824 C CA . ALA A 1 656 ? 24.929 -0.602 -11.807 1.00 90.56 656 ALA A CA 1
ATOM 4825 C C . ALA A 1 656 ? 25.544 0.281 -12.906 1.00 90.56 656 ALA A C 1
ATOM 4827 O O . ALA A 1 656 ? 25.588 1.509 -12.802 1.00 90.56 656 ALA A O 1
ATOM 4828 N N . ALA A 1 657 ? 25.984 -0.352 -13.991 1.00 91.69 657 ALA A N 1
ATOM 4829 C CA . ALA A 1 657 ? 26.540 0.296 -15.172 1.00 91.69 657 ALA A CA 1
ATOM 4830 C C . ALA A 1 657 ? 25.534 0.326 -16.335 1.00 91.69 657 ALA A C 1
ATOM 4832 O O . ALA A 1 657 ? 24.647 -0.519 -16.449 1.00 91.69 657 ALA A O 1
ATOM 4833 N N . ARG A 1 658 ? 25.688 1.291 -17.253 1.00 94.81 658 ARG A N 1
ATOM 4834 C CA . ARG A 1 658 ? 24.961 1.271 -18.534 1.00 94.81 658 ARG A CA 1
ATOM 4835 C C . ARG A 1 658 ? 25.634 0.289 -19.493 1.00 94.81 658 ARG A C 1
ATOM 4837 O O . ARG A 1 658 ? 26.829 0.417 -19.744 1.00 94.81 658 ARG A O 1
ATOM 4844 N N . VAL A 1 659 ? 24.862 -0.636 -20.062 1.00 96.19 659 VAL A N 1
ATOM 4845 C CA . VAL A 1 659 ? 25.347 -1.692 -20.975 1.00 96.19 659 VAL A CA 1
ATOM 4846 C C . VAL A 1 659 ? 24.727 -1.595 -22.372 1.00 96.19 659 VAL A C 1
ATOM 4848 O O . VAL A 1 659 ? 23.650 -1.028 -22.566 1.00 96.19 659 VAL A O 1
ATOM 4851 N N . THR A 1 660 ? 25.406 -2.147 -23.378 1.00 95.38 660 THR A N 1
ATOM 4852 C CA . THR A 1 660 ? 24.988 -2.072 -24.790 1.00 95.38 660 THR A CA 1
ATOM 4853 C C . THR A 1 660 ? 23.893 -3.091 -25.112 1.00 95.38 660 THR A C 1
ATOM 4855 O O . THR A 1 660 ? 24.125 -4.092 -25.784 1.00 95.38 660 THR A O 1
ATOM 4858 N N . LEU A 1 661 ? 22.673 -2.816 -24.648 1.00 96.00 661 LEU A N 1
ATOM 4859 C CA . LEU A 1 661 ? 21.483 -3.602 -24.988 1.00 96.00 661 LEU A CA 1
ATOM 4860 C C . LEU A 1 661 ? 21.113 -3.463 -26.480 1.00 96.00 661 LEU A C 1
ATOM 4862 O O . LEU A 1 661 ? 21.424 -2.432 -27.095 1.00 96.00 661 LEU A O 1
ATOM 4866 N N . PRO A 1 662 ? 20.401 -4.442 -27.077 1.00 94.75 662 PRO A N 1
ATOM 4867 C CA . PRO A 1 662 ? 20.020 -4.399 -28.485 1.00 94.75 662 PRO A CA 1
ATOM 4868 C C . PRO A 1 662 ? 19.164 -3.162 -28.814 1.00 94.75 662 PRO A C 1
ATOM 4870 O O . PRO A 1 662 ? 18.470 -2.627 -27.940 1.00 94.75 662 PRO A O 1
ATOM 4873 N N . PRO A 1 663 ? 19.198 -2.675 -30.067 1.00 90.31 663 PRO A N 1
ATOM 4874 C CA . PRO A 1 663 ? 18.315 -1.609 -30.515 1.00 90.31 663 PRO A CA 1
ATOM 4875 C C . PRO A 1 663 ? 16.887 -2.132 -30.706 1.00 90.31 663 PRO A C 1
ATOM 4877 O O . PRO A 1 663 ? 16.675 -3.264 -31.147 1.00 90.31 663 PRO A O 1
ATOM 4880 N N . TYR A 1 664 ? 15.900 -1.274 -30.449 1.00 88.06 664 TYR A N 1
ATOM 4881 C CA . TYR A 1 664 ? 14.524 -1.538 -30.861 1.00 88.06 664 TYR A CA 1
ATOM 4882 C C . TYR A 1 664 ? 14.446 -1.596 -32.390 1.00 88.06 664 TYR A C 1
ATOM 4884 O O . TYR A 1 664 ? 14.897 -0.678 -33.081 1.00 88.06 664 TYR A O 1
ATOM 4892 N N . ARG A 1 665 ? 13.870 -2.673 -32.929 1.00 83.31 665 ARG A N 1
ATOM 4893 C CA . ARG A 1 665 ? 13.634 -2.807 -34.368 1.00 83.31 665 ARG A CA 1
ATOM 4894 C C . ARG A 1 665 ? 12.327 -2.103 -34.711 1.00 83.31 665 ARG A C 1
ATOM 4896 O O . ARG A 1 665 ? 11.255 -2.611 -34.404 1.00 83.31 665 ARG A O 1
ATOM 4903 N N . PHE A 1 666 ? 12.426 -0.935 -35.342 1.00 73.88 666 PHE A N 1
ATOM 4904 C CA . PHE A 1 666 ? 11.256 -0.261 -35.897 1.00 73.88 666 PHE A CA 1
ATOM 4905 C C . PHE A 1 666 ? 10.585 -1.148 -36.947 1.00 73.88 666 PHE A C 1
ATOM 4907 O O . PHE A 1 666 ? 11.242 -1.654 -37.860 1.00 73.88 666 PHE A O 1
ATOM 4914 N N . GLU A 1 667 ? 9.275 -1.314 -36.806 1.00 67.25 667 GLU A N 1
ATOM 4915 C CA . GLU A 1 667 ? 8.434 -1.981 -37.789 1.00 67.25 667 GLU A CA 1
ATOM 4916 C C . GLU A 1 667 ? 8.452 -1.131 -39.065 1.00 67.25 667 GLU A C 1
ATOM 4918 O O . GLU A 1 667 ? 8.077 0.042 -39.051 1.00 67.25 667 GLU A O 1
ATOM 4923 N N . ARG A 1 668 ? 8.980 -1.695 -40.157 1.00 56.25 668 ARG A N 1
ATOM 4924 C CA . ARG A 1 668 ? 8.993 -1.033 -41.464 1.00 56.25 668 ARG A CA 1
ATOM 4925 C C . ARG A 1 668 ? 7.628 -1.209 -42.101 1.00 56.25 668 ARG A C 1
ATOM 4927 O O . ARG A 1 668 ? 7.404 -2.174 -42.824 1.00 56.25 668 ARG A O 1
ATOM 4934 N N . ASP A 1 669 ? 6.738 -0.277 -41.806 1.00 48.75 669 ASP A N 1
ATOM 4935 C CA . ASP A 1 669 ? 5.463 -0.175 -42.496 1.00 48.75 669 ASP A CA 1
ATOM 4936 C C . ASP A 1 669 ? 5.711 0.206 -43.963 1.00 48.75 669 ASP A C 1
ATOM 4938 O O . ASP A 1 669 ? 6.123 1.324 -44.272 1.00 48.75 669 ASP A O 1
ATOM 4942 N N . THR A 1 670 ? 5.535 -0.746 -44.881 1.00 42.69 670 THR A N 1
ATOM 4943 C CA . THR A 1 670 ? 5.743 -0.539 -46.322 1.00 42.69 670 THR A CA 1
ATOM 4944 C C . THR A 1 670 ? 4.515 0.115 -46.953 1.00 42.69 670 THR A C 1
ATOM 4946 O O . THR A 1 670 ? 3.902 -0.434 -47.868 1.00 42.69 670 THR A O 1
ATOM 4949 N N . ARG A 1 671 ? 4.143 1.288 -46.433 1.00 42.12 671 ARG A N 1
ATOM 4950 C CA . ARG A 1 671 ? 3.127 2.173 -47.005 1.00 42.12 671 ARG A CA 1
ATOM 4951 C C . ARG A 1 671 ? 3.814 3.274 -47.801 1.00 42.12 671 ARG A C 1
ATOM 4953 O O . ARG A 1 671 ? 4.210 4.303 -47.259 1.00 42.12 671 ARG A O 1
ATOM 4960 N N . GLU A 1 672 ? 3.948 3.053 -49.105 1.00 33.84 672 GLU A N 1
ATOM 4961 C CA . GLU A 1 672 ? 4.288 4.122 -50.045 1.00 33.84 672 GLU A CA 1
ATOM 4962 C C . GLU A 1 672 ? 3.094 5.080 -50.177 1.00 33.84 672 GLU A C 1
ATOM 4964 O O . GLU A 1 672 ? 2.232 4.906 -51.028 1.00 33.84 672 GLU A O 1
ATOM 4969 N N . GLY A 1 673 ? 3.052 6.071 -49.283 1.00 37.69 673 GLY A N 1
ATOM 4970 C CA . GLY A 1 673 ? 2.312 7.326 -49.424 1.00 37.69 673 GLY A CA 1
ATOM 4971 C C . GLY A 1 673 ? 0.800 7.253 -49.653 1.00 37.69 673 GLY A C 1
ATOM 4972 O O . GLY A 1 673 ? 0.360 7.481 -50.773 1.00 37.69 673 GLY A O 1
ATOM 4973 N N . ASP A 1 674 ? 0.017 7.150 -48.572 1.00 32.47 674 ASP A N 1
ATOM 4974 C CA . ASP A 1 674 ? -0.943 8.223 -48.247 1.00 32.47 674 ASP A CA 1
ATOM 4975 C C . ASP A 1 674 ? -1.400 8.171 -46.772 1.00 32.47 674 ASP A C 1
ATOM 4977 O O . ASP A 1 674 ? -1.389 7.106 -46.154 1.00 32.47 674 ASP A O 1
ATOM 4981 N N . GLY A 1 675 ? -1.855 9.312 -46.241 1.00 31.30 675 GLY A N 1
ATOM 4982 C CA . GLY A 1 675 ? -2.600 9.425 -44.979 1.00 31.30 675 GLY A CA 1
ATOM 4983 C C . GLY A 1 675 ? -1.800 9.316 -43.667 1.00 31.30 675 GLY A C 1
ATOM 4984 O O . GLY A 1 675 ? -0.897 8.502 -43.509 1.00 31.30 675 GLY A O 1
ATOM 4985 N N . ALA A 1 676 ? -2.175 10.135 -42.678 1.00 35.06 676 ALA A N 1
ATOM 4986 C CA . ALA A 1 676 ? -1.710 9.997 -41.294 1.00 35.06 676 ALA A CA 1
ATOM 4987 C C . ALA A 1 676 ? -2.541 8.952 -40.518 1.00 35.06 676 ALA A C 1
ATOM 4989 O O . ALA A 1 676 ? -3.672 8.647 -40.899 1.00 35.06 676 ALA A O 1
ATOM 4990 N N . GLU A 1 677 ? -2.006 8.441 -39.403 1.00 39.16 677 GLU A N 1
ATOM 4991 C CA . GLU A 1 677 ? -2.703 7.509 -38.501 1.00 39.16 677 GLU A CA 1
ATOM 4992 C C . GLU A 1 677 ? -3.933 8.172 -37.844 1.00 39.16 677 GLU A C 1
ATOM 4994 O O . GLU A 1 677 ? -3.832 8.834 -36.811 1.00 39.16 677 GLU A O 1
ATOM 4999 N N . GLY A 1 678 ? -5.105 8.005 -38.464 1.00 40.81 678 GLY A N 1
ATOM 5000 C CA . GLY A 1 678 ? -6.408 8.333 -37.879 1.00 40.81 678 GLY A CA 1
ATOM 5001 C C . GLY A 1 678 ? -6.959 7.214 -36.988 1.00 40.81 678 GLY A C 1
ATOM 5002 O O . GLY A 1 678 ? -6.424 6.106 -36.955 1.00 40.81 678 GLY A O 1
ATOM 5003 N N . ASP A 1 679 ? -8.063 7.496 -36.288 1.00 58.28 679 ASP A N 1
ATOM 5004 C CA . ASP A 1 679 ? -8.815 6.499 -35.511 1.00 58.28 679 ASP A CA 1
ATOM 5005 C C . ASP A 1 679 ? -9.174 5.282 -36.393 1.00 58.28 679 ASP A C 1
ATOM 5007 O O . ASP A 1 679 ? -9.489 5.426 -37.577 1.00 58.28 679 ASP A O 1
ATOM 5011 N N . GLY A 1 680 ? -9.183 4.073 -35.823 1.00 60.78 680 GLY A N 1
ATOM 5012 C CA . GLY A 1 680 ? -9.638 2.867 -36.521 1.00 60.78 680 GLY A CA 1
ATOM 5013 C C . GLY A 1 680 ? -11.069 3.008 -37.052 1.00 60.78 680 GLY A C 1
ATOM 5014 O O . GLY A 1 680 ? -11.380 2.499 -38.133 1.00 60.78 680 GLY A O 1
ATOM 5015 N N . ALA A 1 681 ? -11.906 3.786 -36.354 1.00 65.12 681 ALA A N 1
ATOM 5016 C CA . ALA A 1 681 ? -13.237 4.149 -36.828 1.00 65.12 681 ALA A CA 1
ATOM 5017 C C . ALA A 1 681 ? -13.197 5.073 -38.059 1.00 65.12 681 ALA A C 1
ATOM 5019 O O . ALA A 1 681 ? -14.011 4.899 -38.965 1.00 65.12 681 ALA A O 1
ATOM 5020 N N . ASP A 1 682 ? -12.245 6.009 -38.145 1.00 67.06 682 ASP A N 1
ATOM 5021 C CA . ASP A 1 682 ? -12.053 6.865 -39.324 1.00 67.06 682 ASP A CA 1
ATOM 5022 C C . ASP A 1 682 ? -11.455 6.099 -40.507 1.00 67.06 682 ASP A C 1
ATOM 5024 O O . ASP A 1 682 ? -11.912 6.274 -41.635 1.00 67.06 682 ASP A O 1
ATOM 5028 N N . ALA A 1 683 ? -10.512 5.184 -40.271 1.00 70.31 683 ALA A N 1
ATOM 5029 C CA . ALA A 1 683 ? -9.970 4.315 -41.316 1.00 70.31 683 ALA A CA 1
ATOM 5030 C C . ALA A 1 683 ? -11.058 3.402 -41.923 1.00 70.31 683 ALA A C 1
ATOM 5032 O O . ALA A 1 683 ? -11.169 3.273 -43.147 1.00 70.31 683 ALA A O 1
ATOM 5033 N N . LEU A 1 684 ? -11.916 2.808 -41.083 1.00 75.12 684 LEU A N 1
ATOM 5034 C CA . LEU A 1 684 ? -13.044 1.995 -41.543 1.00 75.12 684 LEU A CA 1
ATOM 5035 C C . LEU A 1 684 ? -14.131 2.839 -42.232 1.00 75.12 684 LEU A C 1
ATOM 5037 O O . LEU A 1 684 ? -14.656 2.432 -43.271 1.00 75.12 684 LEU A O 1
ATOM 5041 N N . ARG A 1 685 ? -14.435 4.029 -41.698 1.00 77.75 685 ARG A N 1
ATOM 5042 C CA . ARG A 1 685 ? -15.337 5.017 -42.312 1.00 77.75 685 ARG A CA 1
ATOM 5043 C C . ARG A 1 685 ? -14.836 5.425 -43.698 1.00 77.75 685 ARG A C 1
ATOM 5045 O O . ARG A 1 685 ? -15.610 5.365 -44.652 1.00 77.75 685 ARG A O 1
ATOM 5052 N N . ALA A 1 686 ? -13.557 5.768 -43.847 1.00 76.38 686 ALA A N 1
ATOM 5053 C CA . ALA A 1 686 ? -12.956 6.134 -45.129 1.00 76.38 686 ALA A CA 1
ATOM 5054 C C . ALA A 1 686 ? -13.081 4.996 -46.155 1.00 76.38 686 ALA A C 1
ATOM 5056 O O . ALA A 1 686 ? -13.599 5.220 -47.250 1.00 76.38 686 ALA A O 1
ATOM 5057 N N . ARG A 1 687 ? -12.735 3.758 -45.766 1.00 78.69 687 ARG A N 1
ATOM 5058 C CA . ARG A 1 687 ? -12.884 2.563 -46.616 1.00 78.69 687 ARG A CA 1
ATOM 5059 C C . ARG A 1 687 ? -14.326 2.334 -47.087 1.00 78.69 687 ARG A C 1
ATOM 5061 O O . ARG A 1 687 ? -14.537 1.922 -48.221 1.00 78.69 687 ARG A O 1
ATOM 5068 N N . LEU A 1 688 ? -15.322 2.611 -46.243 1.00 77.81 688 LEU A N 1
ATOM 5069 C CA . LEU A 1 688 ? -16.739 2.418 -46.577 1.00 77.81 688 LEU A CA 1
ATOM 5070 C C . LEU A 1 688 ? -17.392 3.628 -47.273 1.00 77.81 688 LEU A C 1
ATOM 5072 O O . LEU A 1 688 ? -18.455 3.478 -47.872 1.00 77.81 688 LEU A O 1
ATOM 5076 N N . THR A 1 689 ? -16.782 4.818 -47.247 1.00 79.50 689 THR A N 1
ATOM 5077 C CA . THR A 1 689 ? -17.381 6.051 -47.800 1.00 79.50 689 THR A CA 1
ATOM 5078 C C . THR A 1 689 ? -17.611 5.976 -49.314 1.00 79.50 689 THR A C 1
ATOM 5080 O O . THR A 1 689 ? -18.592 6.538 -49.799 1.00 79.50 689 THR A O 1
ATOM 5083 N N . GLY A 1 690 ? -16.768 5.251 -50.057 1.00 74.00 690 GLY A N 1
ATOM 5084 C CA . GLY A 1 690 ? -16.910 5.090 -51.512 1.00 74.00 690 GLY A CA 1
ATOM 5085 C C . GLY A 1 690 ? -18.035 4.148 -51.968 1.00 74.00 690 GLY A C 1
ATOM 5086 O O . GLY A 1 690 ? -18.379 4.148 -53.146 1.00 74.00 690 GLY A O 1
ATOM 5087 N N . HIS A 1 691 ? -18.619 3.364 -51.058 1.00 80.44 691 HIS A N 1
ATOM 5088 C CA . HIS A 1 691 ? -19.627 2.345 -51.372 1.00 80.44 691 HIS A CA 1
ATOM 5089 C C . HIS A 1 691 ? -21.069 2.867 -51.269 1.00 80.44 691 HIS A C 1
ATOM 5091 O O . HIS A 1 691 ? -21.344 3.811 -50.517 1.00 80.44 691 HIS A O 1
ATOM 5097 N N . ARG A 1 692 ? -22.011 2.224 -51.974 1.00 76.88 692 ARG A N 1
ATOM 5098 C CA . ARG A 1 692 ? -23.467 2.435 -51.793 1.00 76.88 692 ARG A CA 1
ATOM 5099 C C . ARG A 1 692 ? -23.946 1.911 -50.424 1.00 76.88 692 ARG A C 1
ATOM 5101 O O . ARG A 1 692 ? -23.257 1.080 -49.840 1.00 76.88 692 ARG A O 1
ATOM 5108 N N . PRO A 1 693 ? -25.105 2.346 -49.889 1.00 73.75 693 PRO A N 1
ATOM 5109 C CA . PRO A 1 693 ? -25.589 1.895 -48.577 1.00 73.75 693 PRO A CA 1
ATOM 5110 C C . PRO A 1 693 ? -25.676 0.368 -48.423 1.00 73.75 693 PRO A C 1
ATOM 5112 O O . PRO A 1 693 ? -25.234 -0.157 -47.403 1.00 73.75 693 PRO A O 1
ATOM 5115 N N . ASP A 1 694 ? -26.162 -0.337 -49.446 1.00 69.25 694 ASP A N 1
ATOM 5116 C CA . ASP A 1 694 ? -26.289 -1.800 -49.432 1.00 69.25 694 ASP A CA 1
ATOM 5117 C C . ASP A 1 694 ? -24.910 -2.480 -49.485 1.00 69.25 694 ASP A C 1
ATOM 5119 O O . ASP A 1 694 ? -24.586 -3.315 -48.646 1.00 69.25 694 ASP A O 1
ATOM 5123 N N . GLU A 1 695 ? -24.027 -2.009 -50.373 1.00 77.69 695 GLU A N 1
ATOM 5124 C CA . GLU A 1 695 ? -22.627 -2.453 -50.459 1.00 77.69 695 GLU A CA 1
ATOM 5125 C C . GLU A 1 695 ? -21.865 -2.249 -49.134 1.00 77.69 695 GLU A C 1
ATOM 5127 O O . GLU A 1 695 ? -21.035 -3.077 -48.761 1.00 77.69 695 GLU A O 1
ATOM 5132 N N . ARG A 1 696 ? -22.148 -1.167 -48.388 1.00 83.38 696 ARG A N 1
ATOM 5133 C CA . ARG A 1 696 ? -21.582 -0.944 -47.043 1.00 83.38 696 ARG A CA 1
ATOM 5134 C C . ARG A 1 696 ? -22.092 -1.965 -46.034 1.00 83.38 696 ARG A C 1
ATOM 5136 O O . ARG A 1 696 ? -21.322 -2.367 -45.165 1.00 83.38 696 ARG A O 1
ATOM 5143 N N . ALA A 1 697 ? -23.362 -2.361 -46.125 1.00 77.19 697 ALA A N 1
ATOM 5144 C CA . ALA A 1 697 ? -23.930 -3.386 -45.259 1.00 77.19 697 ALA A CA 1
ATOM 5145 C C . ALA A 1 697 ? -23.286 -4.752 -45.537 1.00 77.19 697 ALA A C 1
ATOM 5147 O O . ALA A 1 697 ? -22.861 -5.408 -44.590 1.00 77.19 697 ALA A O 1
ATOM 5148 N N . ASP A 1 698 ? -23.108 -5.132 -46.804 1.00 79.88 698 ASP A N 1
ATOM 5149 C CA . ASP A 1 698 ? -22.450 -6.391 -47.178 1.00 79.88 698 ASP A CA 1
ATOM 5150 C C . ASP A 1 698 ? -20.960 -6.409 -46.782 1.00 79.88 698 ASP A C 1
ATOM 5152 O O . ASP A 1 698 ? -20.476 -7.383 -46.203 1.00 79.88 698 ASP A O 1
ATOM 5156 N N . GLN A 1 699 ? -20.229 -5.303 -46.980 1.00 81.56 699 GLN A N 1
ATOM 5157 C CA . GLN A 1 699 ? -18.849 -5.162 -46.486 1.00 81.56 699 GLN A CA 1
ATOM 5158 C C . GLN A 1 699 ? -18.761 -5.216 -44.949 1.00 81.56 699 GLN A C 1
ATOM 5160 O O . GLN A 1 699 ? -17.788 -5.740 -44.401 1.00 81.56 699 GLN A O 1
ATOM 5165 N N . ALA A 1 700 ? -19.769 -4.710 -44.233 1.00 83.62 700 ALA A N 1
ATOM 5166 C CA . ALA A 1 700 ? -19.843 -4.821 -42.778 1.00 83.62 700 ALA A CA 1
ATOM 5167 C C . ALA A 1 700 ? -20.226 -6.240 -42.313 1.00 83.62 700 ALA A C 1
ATOM 5169 O O . ALA A 1 700 ? -19.687 -6.695 -41.306 1.00 83.62 700 ALA A O 1
ATOM 5170 N N . VAL A 1 701 ? -21.065 -6.974 -43.057 1.00 86.31 701 VAL A N 1
ATOM 5171 C CA . VAL A 1 701 ? -21.318 -8.410 -42.823 1.00 86.31 701 VAL A CA 1
ATOM 5172 C C . VAL A 1 701 ? -20.027 -9.202 -42.997 1.00 86.31 701 VAL A C 1
ATOM 5174 O O . VAL A 1 701 ? -19.700 -10.003 -42.126 1.00 86.31 701 VAL A O 1
ATOM 5177 N N . GLN A 1 702 ? -19.237 -8.926 -44.040 1.00 81.00 702 GLN A N 1
ATOM 5178 C CA . GLN A 1 702 ? -17.938 -9.577 -44.224 1.00 81.00 702 GLN A CA 1
ATOM 5179 C C . GLN A 1 702 ? -16.951 -9.245 -43.090 1.00 81.00 702 GLN A C 1
ATOM 5181 O O . GLN A 1 702 ? -16.203 -10.116 -42.657 1.00 81.00 702 GLN A O 1
ATOM 5186 N N . LEU A 1 703 ? -16.971 -8.021 -42.550 1.00 83.94 703 LEU A N 1
ATOM 5187 C CA . LEU A 1 703 ? -16.166 -7.667 -41.375 1.00 83.94 703 LEU A CA 1
ATOM 5188 C C . LEU A 1 703 ? -16.616 -8.418 -40.108 1.00 83.94 703 LEU A C 1
ATOM 5190 O O . LEU A 1 703 ? -15.772 -8.809 -39.302 1.00 83.94 703 LEU A O 1
ATOM 5194 N N . VAL A 1 704 ? -17.923 -8.637 -39.928 1.00 85.94 704 VAL A N 1
ATOM 5195 C CA . VAL A 1 704 ? -18.451 -9.452 -38.822 1.00 85.94 704 VAL A CA 1
ATOM 5196 C C . VAL A 1 704 ? -18.068 -10.921 -39.002 1.00 85.94 704 VAL A C 1
ATOM 5198 O O . VAL A 1 704 ? -17.542 -11.519 -38.068 1.00 85.94 704 VAL A O 1
ATOM 5201 N N . ALA A 1 705 ? -18.227 -11.469 -40.206 1.00 83.06 705 ALA A N 1
ATOM 5202 C CA . ALA A 1 705 ? -17.785 -12.810 -40.584 1.00 83.06 705 ALA A CA 1
ATOM 5203 C C . ALA A 1 705 ? -16.283 -13.030 -40.295 1.00 83.06 705 ALA A C 1
ATOM 5205 O O . ALA A 1 705 ? -15.897 -14.022 -39.680 1.00 83.06 705 ALA A O 1
ATOM 5206 N N . ASP A 1 706 ? -15.438 -12.055 -40.636 1.00 78.94 706 ASP A N 1
ATOM 5207 C CA . ASP A 1 706 ? -13.998 -12.065 -40.357 1.00 78.94 706 ASP A CA 1
ATOM 5208 C C . ASP A 1 706 ? -13.657 -12.017 -38.855 1.00 78.94 706 ASP A C 1
ATOM 5210 O O . ASP A 1 706 ? -12.598 -12.504 -38.447 1.00 78.94 706 ASP A O 1
ATOM 5214 N N . ALA A 1 707 ? -14.542 -11.466 -38.019 1.00 83.44 707 ALA A N 1
ATOM 5215 C CA . ALA A 1 707 ? -14.390 -11.470 -36.566 1.00 83.44 707 ALA A CA 1
ATOM 5216 C C . ALA A 1 707 ? -14.823 -12.794 -35.908 1.00 83.44 707 ALA A C 1
ATOM 5218 O O . ALA A 1 707 ? -14.369 -13.074 -34.796 1.00 83.44 707 ALA A O 1
ATOM 5219 N N . LEU A 1 708 ? -15.651 -13.608 -36.580 1.00 79.88 708 LEU A N 1
ATOM 5220 C CA . LEU A 1 708 ? -16.039 -14.956 -36.135 1.00 79.88 708 LEU A CA 1
ATOM 5221 C C . LEU A 1 708 ? -14.933 -16.005 -36.369 1.00 79.88 708 LEU A C 1
ATOM 5223 O O . LEU A 1 708 ? -14.885 -17.009 -35.663 1.00 79.88 708 LEU A O 1
ATOM 5227 N N . GLY A 1 709 ? -14.036 -15.778 -37.335 1.00 77.12 709 GLY A N 1
ATOM 5228 C CA . GLY A 1 709 ? -13.007 -16.742 -37.748 1.00 77.12 709 GLY A CA 1
ATOM 5229 C C . GLY A 1 709 ? -13.435 -17.614 -38.941 1.00 77.12 709 GLY A C 1
ATOM 5230 O O . GLY A 1 709 ? -14.481 -17.359 -39.532 1.00 77.12 709 GLY A O 1
ATOM 5231 N N . PRO A 1 710 ? -12.632 -18.620 -39.348 1.00 72.06 710 PRO A N 1
ATOM 5232 C CA . PRO A 1 710 ? -12.832 -19.335 -40.616 1.00 72.06 710 PRO A CA 1
ATOM 5233 C C . PRO A 1 710 ? -14.200 -20.022 -40.752 1.00 72.06 710 PRO A C 1
ATOM 5235 O O . PRO A 1 710 ? -14.897 -19.798 -41.736 1.00 72.06 710 PRO A O 1
ATOM 5238 N N . GLU A 1 711 ? -14.603 -20.794 -39.743 1.00 65.62 711 GLU A N 1
ATOM 5239 C CA . GLU A 1 711 ? -15.865 -21.551 -39.723 1.00 65.62 711 GLU A CA 1
ATOM 5240 C C . GLU A 1 711 ? -17.080 -20.610 -39.673 1.00 65.62 711 GLU A C 1
ATOM 5242 O O . GLU A 1 711 ? -18.036 -20.750 -40.437 1.00 65.62 711 GLU A O 1
ATOM 5247 N N . GLY A 1 712 ? -17.008 -19.571 -38.834 1.00 67.12 712 GLY A N 1
ATOM 5248 C CA . GLY A 1 712 ? -18.041 -18.541 -38.764 1.00 67.12 712 GLY A CA 1
ATOM 5249 C C . GLY A 1 712 ? -18.132 -17.675 -40.024 1.00 67.12 712 GLY A C 1
ATOM 5250 O O . GLY A 1 712 ? -19.217 -17.189 -40.339 1.00 67.12 712 GLY A O 1
ATOM 5251 N N . ARG A 1 713 ? -17.039 -17.519 -40.785 1.00 74.75 713 ARG A N 1
ATOM 5252 C CA . ARG A 1 713 ? -17.057 -16.847 -42.091 1.00 74.75 713 ARG A CA 1
ATOM 5253 C C . ARG A 1 713 ? -17.831 -17.661 -43.125 1.00 74.75 713 ARG A C 1
ATOM 5255 O O . ARG A 1 713 ? -18.627 -17.080 -43.856 1.00 74.75 713 ARG A O 1
ATOM 5262 N N . GLU A 1 714 ? -17.623 -18.974 -43.177 1.00 72.69 714 GLU A N 1
ATOM 5263 C CA . GLU A 1 714 ? -18.379 -19.861 -44.070 1.00 72.69 714 GLU A CA 1
ATOM 5264 C C . GLU A 1 714 ? -19.873 -19.858 -43.714 1.00 72.69 714 GLU A C 1
ATOM 5266 O O . GLU A 1 714 ? -20.720 -19.652 -44.584 1.00 72.69 714 GLU A O 1
ATOM 5271 N N . ALA A 1 715 ? -20.207 -19.959 -42.425 1.00 68.69 715 ALA A N 1
ATOM 5272 C CA . ALA A 1 715 ? -21.598 -19.958 -41.985 1.00 68.69 715 ALA A CA 1
ATOM 5273 C C . ALA A 1 715 ? -22.315 -18.606 -42.194 1.00 68.69 715 ALA A C 1
ATOM 5275 O O . ALA A 1 715 ? -23.459 -18.594 -42.644 1.00 68.69 715 ALA A O 1
ATOM 5276 N N . ALA A 1 716 ? -21.650 -17.472 -41.938 1.00 70.44 716 ALA A N 1
ATOM 5277 C CA . ALA A 1 716 ? -22.217 -16.140 -42.182 1.00 70.44 716 ALA A CA 1
ATOM 5278 C C . ALA A 1 716 ? -22.332 -15.791 -43.681 1.00 70.44 716 ALA A C 1
ATOM 5280 O O . ALA A 1 716 ? -23.146 -14.945 -44.047 1.00 70.44 716 ALA A O 1
ATOM 5281 N N . ALA A 1 717 ? -21.543 -16.438 -44.547 1.00 73.25 717 ALA A N 1
ATOM 5282 C CA . ALA A 1 717 ? -21.700 -16.354 -46.000 1.00 73.25 717 ALA A CA 1
ATOM 5283 C C . ALA A 1 717 ? -22.847 -17.242 -46.521 1.00 73.25 717 ALA A C 1
ATOM 5285 O O . ALA A 1 717 ? -23.465 -16.903 -47.529 1.00 73.25 717 ALA A O 1
ATOM 5286 N N . ALA A 1 718 ? -23.145 -18.355 -45.839 1.00 76.25 718 ALA A N 1
ATOM 5287 C CA . ALA A 1 718 ? -24.269 -19.233 -46.162 1.00 76.25 718 ALA A CA 1
ATOM 5288 C C . ALA A 1 718 ? -25.626 -18.654 -45.714 1.00 76.25 718 ALA A C 1
ATOM 5290 O O . ALA A 1 718 ? -26.594 -18.727 -46.469 1.00 76.25 718 ALA A O 1
ATOM 5291 N N . ASP A 1 719 ? -25.697 -18.062 -44.515 1.00 82.44 719 ASP A N 1
ATOM 5292 C CA . ASP A 1 719 ? -26.874 -17.336 -44.022 1.00 82.44 719 ASP A CA 1
ATOM 5293 C C . ASP A 1 719 ? -26.469 -16.172 -43.082 1.00 82.44 719 ASP A C 1
ATOM 5295 O O . ASP A 1 719 ? -26.114 -16.402 -41.922 1.00 82.44 719 ASP A O 1
ATOM 5299 N N . PRO A 1 720 ? -26.527 -14.907 -43.546 1.00 83.25 720 PRO A N 1
ATOM 5300 C CA . PRO A 1 720 ? -26.157 -13.740 -42.746 1.00 83.25 720 PRO A CA 1
ATOM 5301 C C . PRO A 1 720 ? -27.256 -13.267 -41.776 1.00 83.25 720 PRO A C 1
ATOM 5303 O O . PRO A 1 720 ? -26.994 -12.367 -40.974 1.00 83.25 720 PRO A O 1
ATOM 5306 N N . ASP A 1 721 ? -28.470 -13.827 -41.839 1.00 85.44 721 ASP A N 1
ATOM 5307 C CA . ASP A 1 721 ? -29.564 -13.560 -40.891 1.00 85.44 721 ASP A CA 1
ATOM 5308 C C . ASP A 1 721 ? -29.721 -14.683 -39.843 1.00 85.44 721 ASP A C 1
ATOM 5310 O O . ASP A 1 721 ? -30.593 -14.611 -38.978 1.00 85.44 721 ASP A O 1
ATOM 5314 N N . ARG A 1 722 ? -28.834 -15.685 -39.854 1.00 82.00 722 ARG A N 1
ATOM 5315 C CA . ARG A 1 722 ? -28.781 -16.755 -38.853 1.00 82.00 722 ARG A CA 1
ATOM 5316 C C . ARG A 1 722 ? -28.239 -16.268 -37.501 1.00 82.00 722 ARG A C 1
ATOM 5318 O O . ARG A 1 722 ? -27.209 -15.598 -37.435 1.00 82.00 722 ARG A O 1
ATOM 5325 N N . ASP A 1 723 ? -28.903 -16.657 -36.410 1.00 84.12 723 ASP A N 1
ATOM 5326 C CA . ASP A 1 723 ? -28.498 -16.322 -35.035 1.00 84.12 723 ASP A CA 1
ATOM 5327 C C . ASP A 1 723 ? -27.104 -16.863 -34.685 1.00 84.12 723 ASP A C 1
ATOM 5329 O O . ASP A 1 723 ? -26.858 -18.067 -34.822 1.00 84.12 723 ASP A O 1
ATOM 5333 N N . PHE A 1 724 ? -26.238 -16.024 -34.101 1.00 80.06 724 PHE A N 1
ATOM 5334 C CA . PHE A 1 724 ? -24.885 -16.398 -33.656 1.00 80.06 724 PHE A CA 1
ATOM 5335 C C . PHE A 1 724 ? -24.869 -17.623 -32.725 1.00 80.06 724 PHE A C 1
ATOM 5337 O O . PHE A 1 724 ? -23.969 -18.455 -32.816 1.00 80.06 724 PHE A O 1
ATOM 5344 N N . ARG A 1 725 ? -25.885 -17.789 -31.864 1.00 75.69 725 ARG A N 1
ATOM 5345 C CA . ARG A 1 725 ? -26.014 -18.972 -30.986 1.00 75.69 725 ARG A CA 1
ATOM 5346 C C . ARG A 1 725 ? -26.088 -20.276 -31.784 1.00 75.69 725 ARG A C 1
ATOM 5348 O O . ARG A 1 725 ? -25.479 -21.267 -31.404 1.00 75.69 725 ARG A O 1
ATOM 5355 N N . SER A 1 726 ? -26.779 -20.261 -32.925 1.00 73.56 726 SER A N 1
ATOM 5356 C CA . SER A 1 726 ? -26.881 -21.414 -33.830 1.00 73.56 726 SER A CA 1
ATOM 5357 C C . SER A 1 726 ? -25.625 -21.634 -34.690 1.00 73.56 726 SER A C 1
ATOM 5359 O O . SER A 1 726 ? -25.590 -22.576 -35.481 1.00 73.56 726 SER A O 1
ATOM 5361 N N . LEU A 1 727 ? -24.613 -20.770 -34.548 1.00 69.19 727 LEU A N 1
ATOM 5362 C CA . LEU A 1 727 ? -23.270 -20.894 -35.125 1.00 69.19 727 LEU A CA 1
ATOM 5363 C C . LEU A 1 727 ? -22.239 -21.375 -34.083 1.00 69.19 727 LEU A C 1
ATOM 5365 O O . LEU A 1 727 ? -21.042 -21.196 -34.280 1.00 69.19 727 LEU A O 1
ATOM 5369 N N . GLY A 1 728 ? -22.693 -21.926 -32.949 1.00 66.38 728 GLY A N 1
ATOM 5370 C CA . GLY A 1 728 ? -21.824 -22.375 -31.856 1.00 66.38 728 GLY A CA 1
ATOM 5371 C C . GLY A 1 728 ? -21.219 -21.240 -31.022 1.00 66.38 728 GLY A C 1
ATOM 5372 O O . GLY A 1 728 ? -20.269 -21.469 -30.275 1.00 66.38 728 GLY A O 1
ATOM 5373 N N . LEU A 1 729 ? -21.727 -20.003 -31.138 1.00 71.94 729 LEU A N 1
ATOM 5374 C CA . LEU A 1 729 ? -21.162 -18.868 -30.411 1.00 71.94 729 LEU A CA 1
ATOM 5375 C C . LEU A 1 729 ? -21.640 -18.830 -28.950 1.00 71.94 729 LEU A C 1
ATOM 5377 O O . LEU A 1 729 ? -22.716 -18.320 -28.631 1.00 71.94 729 LEU A O 1
ATOM 5381 N N . ASP A 1 730 ? -20.799 -19.362 -28.067 1.00 74.06 730 ASP A N 1
ATOM 5382 C CA . ASP A 1 730 ? -20.965 -19.334 -26.615 1.00 74.06 730 ASP A CA 1
ATOM 5383 C C . ASP A 1 730 ? -20.658 -17.946 -26.007 1.00 74.06 730 ASP A C 1
ATOM 5385 O O . ASP A 1 730 ? -20.221 -17.014 -26.690 1.00 74.06 730 ASP A O 1
ATOM 5389 N N . SER A 1 731 ? -20.840 -17.793 -24.693 1.00 65.38 731 SER A N 1
ATOM 5390 C CA . SER A 1 731 ? -20.564 -16.535 -23.982 1.00 65.38 731 SER A CA 1
ATOM 5391 C C . SER A 1 731 ? -19.093 -16.089 -24.058 1.00 65.38 731 SER A C 1
ATOM 5393 O O . SER A 1 731 ? -18.828 -14.888 -24.153 1.00 65.38 731 SER A O 1
ATOM 5395 N N . ALA A 1 732 ? -18.124 -17.012 -24.057 1.00 67.25 732 ALA A N 1
ATOM 5396 C CA . ALA A 1 732 ? -16.710 -16.679 -24.244 1.00 67.25 732 ALA A CA 1
ATOM 5397 C C . ALA A 1 732 ? -16.410 -16.314 -25.709 1.00 67.25 732 ALA A C 1
ATOM 5399 O O . ALA A 1 732 ? -15.691 -15.345 -25.974 1.00 67.25 732 ALA A O 1
ATOM 5400 N N . GLY A 1 733 ? -17.016 -17.029 -26.662 1.00 71.94 733 GLY A N 1
ATOM 5401 C CA . GLY A 1 733 ? -17.045 -16.706 -28.084 1.00 71.94 733 GLY A CA 1
ATOM 5402 C C . GLY A 1 733 ? -17.563 -15.296 -28.349 1.00 71.94 733 GLY A C 1
ATOM 5403 O O . GLY A 1 733 ? -16.873 -14.517 -29.000 1.00 71.94 733 GLY A O 1
ATOM 5404 N N . ALA A 1 734 ? -18.698 -14.911 -27.767 1.00 74.50 734 ALA A N 1
ATOM 5405 C CA . ALA A 1 734 ? -19.262 -13.571 -27.903 1.00 74.50 734 ALA A CA 1
ATOM 5406 C C . ALA A 1 734 ? -18.306 -12.473 -27.392 1.00 74.50 734 ALA A C 1
ATOM 5408 O O . ALA A 1 734 ? -18.123 -11.450 -28.054 1.00 74.50 734 ALA A O 1
ATOM 5409 N N . VAL A 1 735 ? -17.620 -12.685 -26.261 1.00 76.56 735 VAL A N 1
ATOM 5410 C CA . VAL A 1 735 ? -16.606 -11.737 -25.752 1.00 76.56 735 VAL A CA 1
ATOM 5411 C C . VAL A 1 735 ? -15.373 -11.673 -26.665 1.00 76.56 735 VAL A C 1
ATOM 5413 O O . VAL A 1 735 ? -14.857 -10.581 -26.919 1.00 76.56 735 VAL A O 1
ATOM 5416 N N . ARG A 1 736 ? -14.919 -12.815 -27.195 1.00 79.50 736 ARG A N 1
ATOM 5417 C CA . ARG A 1 736 ? -13.801 -12.928 -28.149 1.00 79.50 736 ARG A CA 1
ATOM 5418 C C . ARG A 1 736 ? -14.106 -12.220 -29.473 1.00 79.50 736 ARG A C 1
ATOM 5420 O O . ARG A 1 736 ? -13.295 -11.411 -29.919 1.00 79.50 736 ARG A O 1
ATOM 5427 N N . VAL A 1 737 ? -15.288 -12.442 -30.046 1.00 80.81 737 VAL A N 1
ATOM 5428 C CA . VAL A 1 737 ? -15.758 -11.780 -31.274 1.00 80.81 737 VAL A CA 1
ATOM 5429 C C . VAL A 1 737 ? -15.976 -10.288 -31.033 1.00 80.81 737 VAL A C 1
ATOM 5431 O O . VAL A 1 737 ? -15.511 -9.482 -31.833 1.00 80.81 737 VAL A O 1
ATOM 5434 N N . ARG A 1 738 ? -16.575 -9.876 -29.903 1.00 82.19 738 ARG A N 1
ATOM 5435 C CA . ARG A 1 738 ? -16.697 -8.448 -29.553 1.00 82.19 738 ARG A CA 1
ATOM 5436 C C . ARG A 1 738 ? -15.327 -7.776 -29.457 1.00 82.19 738 ARG A C 1
ATOM 5438 O O . ARG A 1 738 ? -15.143 -6.711 -30.038 1.00 82.19 738 ARG A O 1
ATOM 5445 N N . ARG A 1 739 ? -14.354 -8.391 -28.768 1.00 78.62 739 ARG A N 1
ATOM 5446 C CA . ARG A 1 739 ? -12.968 -7.886 -28.712 1.00 78.62 739 ARG A CA 1
ATOM 5447 C C . ARG A 1 739 ? -12.394 -7.750 -30.124 1.00 78.62 739 ARG A C 1
ATOM 5449 O O . ARG A 1 739 ? -11.854 -6.698 -30.450 1.00 78.62 739 ARG A O 1
ATOM 5456 N N . ARG A 1 740 ? -12.580 -8.765 -30.974 1.00 81.88 740 ARG A N 1
ATOM 5457 C CA . ARG A 1 740 ? -12.078 -8.755 -32.350 1.00 81.88 740 ARG A CA 1
ATOM 5458 C C . ARG A 1 740 ? -12.750 -7.697 -33.232 1.00 81.88 740 ARG A C 1
ATOM 5460 O O . ARG A 1 740 ? -12.075 -7.082 -34.047 1.00 81.88 740 ARG A O 1
ATOM 5467 N N . LEU A 1 741 ? -14.036 -7.418 -33.035 1.00 82.44 741 LEU A N 1
ATOM 5468 C CA . LEU A 1 741 ? -14.738 -6.317 -33.698 1.00 82.44 741 LEU A CA 1
ATOM 5469 C C . LEU A 1 741 ? -14.227 -4.949 -33.240 1.00 82.44 741 LEU A C 1
ATOM 5471 O O . LEU A 1 741 ? -14.015 -4.081 -34.080 1.00 82.44 741 LEU A O 1
ATOM 5475 N N . VAL A 1 742 ? -13.971 -4.749 -31.944 1.00 79.62 742 VAL A N 1
ATOM 5476 C CA . VAL A 1 742 ? -13.353 -3.505 -31.445 1.00 79.62 742 VAL A CA 1
ATOM 5477 C C . VAL A 1 742 ? -11.957 -3.317 -32.064 1.00 79.62 742 VAL A C 1
ATOM 5479 O O . VAL A 1 742 ? -11.656 -2.235 -32.558 1.00 79.62 742 VAL A O 1
ATOM 5482 N N . GLU A 1 743 ? -11.145 -4.379 -32.143 1.00 75.06 743 GLU A N 1
ATOM 5483 C CA . GLU A 1 743 ? -9.837 -4.367 -32.826 1.00 75.06 743 GLU A CA 1
ATOM 5484 C C . GLU A 1 743 ? -9.929 -4.057 -34.333 1.00 75.06 743 GLU A C 1
ATOM 5486 O O . GLU A 1 743 ? -9.079 -3.345 -34.860 1.00 75.06 743 GLU A O 1
ATOM 5491 N N . LEU A 1 744 ? -10.935 -4.590 -35.038 1.00 75.50 744 LEU A N 1
ATOM 5492 C CA . LEU A 1 744 ? -11.098 -4.438 -36.493 1.00 75.50 744 LEU A CA 1
ATOM 5493 C C . LEU A 1 744 ? -11.830 -3.153 -36.920 1.00 75.50 744 LEU A C 1
ATOM 5495 O O . LEU A 1 744 ? -11.800 -2.811 -38.103 1.00 75.50 744 LEU A O 1
ATOM 5499 N N . THR A 1 745 ? -12.513 -2.464 -36.000 1.00 78.56 745 THR A N 1
ATOM 5500 C CA . THR A 1 745 ? -13.359 -1.294 -36.316 1.00 78.56 745 THR A CA 1
ATOM 5501 C C . THR A 1 745 ? -12.984 -0.009 -35.584 1.00 78.56 745 THR A C 1
ATOM 5503 O O . THR A 1 745 ? -13.482 1.044 -35.966 1.00 78.56 745 THR A O 1
ATOM 5506 N N . GLY A 1 746 ? -12.201 -0.072 -34.500 1.00 75.62 746 GLY A N 1
ATOM 5507 C CA . GLY A 1 746 ? -11.985 1.053 -33.577 1.00 75.62 746 GLY A CA 1
ATOM 5508 C C . GLY A 1 746 ? -13.225 1.472 -32.767 1.00 75.62 746 GLY A C 1
ATOM 5509 O O . GLY A 1 746 ? -13.122 2.271 -31.837 1.00 75.62 746 GLY A O 1
ATOM 5510 N N . LEU A 1 747 ? -14.411 0.930 -33.067 1.00 80.69 747 LEU A N 1
ATOM 5511 C CA . LEU A 1 747 ? -15.664 1.341 -32.439 1.00 80.69 747 LEU A CA 1
ATOM 5512 C C . LEU A 1 747 ? -15.776 0.827 -31.003 1.00 80.69 747 LEU A C 1
ATOM 5514 O O . LEU A 1 747 ? -15.565 -0.351 -30.719 1.00 80.69 747 LEU A O 1
ATOM 5518 N N . ARG A 1 748 ? -16.270 1.684 -30.104 1.00 76.69 748 ARG A N 1
ATOM 5519 C CA . ARG A 1 748 ? -16.777 1.245 -28.799 1.00 76.69 748 ARG A CA 1
ATOM 5520 C C . ARG A 1 748 ? -18.108 0.511 -28.992 1.00 76.69 748 ARG A C 1
ATOM 5522 O O . ARG A 1 748 ? -19.140 1.140 -29.240 1.00 76.69 748 ARG A O 1
ATOM 5529 N N . LEU A 1 749 ? -18.081 -0.815 -28.871 1.00 78.19 749 LEU A N 1
ATOM 5530 C CA . LEU A 1 749 ? -19.261 -1.685 -28.852 1.00 78.19 749 LEU A CA 1
ATOM 5531 C C . LEU A 1 749 ? -19.574 -2.108 -27.401 1.00 78.19 749 LEU A C 1
ATOM 5533 O O . LEU A 1 749 ? -18.654 -2.551 -26.706 1.00 78.19 749 LEU A O 1
ATOM 5537 N N . PRO A 1 750 ? -20.829 -1.981 -26.920 1.00 73.81 750 PRO A N 1
ATOM 5538 C CA . PRO A 1 750 ? -21.204 -2.400 -25.571 1.00 73.81 750 PRO A CA 1
ATOM 5539 C C . PRO A 1 750 ? -21.079 -3.918 -25.406 1.00 73.81 750 PRO A C 1
ATOM 5541 O O . PRO A 1 750 ? -21.104 -4.670 -26.382 1.00 73.81 750 PRO A O 1
ATOM 5544 N N . VAL A 1 751 ? -20.975 -4.381 -24.156 1.00 68.44 751 VAL A N 1
ATOM 5545 C CA . VAL A 1 751 ? -20.857 -5.813 -23.819 1.00 68.44 751 VAL A CA 1
ATOM 5546 C C . VAL A 1 751 ? -21.996 -6.640 -24.428 1.00 68.44 751 VAL A C 1
ATOM 5548 O O . VAL A 1 751 ? -21.757 -7.761 -24.872 1.00 68.44 751 VAL A O 1
ATOM 5551 N N . THR A 1 752 ? -23.187 -6.048 -24.505 1.00 77.31 752 THR A N 1
ATOM 5552 C CA . THR A 1 752 ? -24.439 -6.623 -25.004 1.00 77.31 752 THR A CA 1
ATOM 5553 C C . THR A 1 752 ? -24.567 -6.678 -26.530 1.00 77.31 752 THR A C 1
ATOM 5555 O O . THR A 1 752 ? -25.468 -7.351 -27.011 1.00 77.31 752 THR A O 1
ATOM 5558 N N . ALA A 1 753 ? -23.673 -6.059 -27.315 1.00 79.19 753 ALA A N 1
ATOM 5559 C CA . ALA A 1 753 ? -23.902 -5.801 -28.748 1.00 79.19 753 ALA A CA 1
ATOM 5560 C C . ALA A 1 753 ? -24.226 -7.041 -29.615 1.00 79.19 753 ALA A C 1
ATOM 5562 O O . ALA A 1 753 ? -24.946 -6.918 -30.600 1.00 79.19 753 ALA A O 1
ATOM 5563 N N . LEU A 1 754 ? -23.707 -8.225 -29.262 1.00 80.88 754 LEU A N 1
ATOM 5564 C CA . LEU A 1 754 ? -23.978 -9.496 -29.962 1.00 80.88 754 LEU A CA 1
ATOM 5565 C C . LEU A 1 754 ? -25.274 -10.192 -29.497 1.00 80.88 754 LEU A C 1
ATOM 5567 O O . LEU A 1 754 ? -25.672 -11.195 -30.077 1.00 80.88 754 LEU A O 1
ATOM 5571 N N . PHE A 1 755 ? -25.916 -9.680 -28.448 1.00 76.75 755 PHE A N 1
ATOM 5572 C CA . PHE A 1 755 ? -27.237 -10.093 -27.972 1.00 76.75 755 PHE A CA 1
ATOM 5573 C C . PHE A 1 755 ? -28.311 -9.088 -28.414 1.00 76.75 755 PHE A C 1
ATOM 5575 O O . PHE A 1 755 ? -29.377 -9.503 -28.858 1.00 76.75 755 PHE A O 1
ATOM 5582 N N . ASP A 1 756 ? -27.995 -7.787 -28.380 1.00 78.94 756 ASP A N 1
ATOM 5583 C CA . ASP A 1 756 ? -28.828 -6.699 -28.920 1.00 78.94 756 ASP A CA 1
ATOM 5584 C C . ASP A 1 756 ? -29.036 -6.843 -30.441 1.00 78.94 756 ASP A C 1
ATOM 5586 O O . ASP A 1 756 ? -30.064 -6.444 -30.996 1.00 78.94 756 ASP A O 1
ATOM 5590 N N . HIS A 1 757 ? -28.036 -7.406 -31.126 1.00 87.94 757 HIS A N 1
ATOM 5591 C CA . HIS A 1 757 ? -28.010 -7.631 -32.569 1.00 87.94 757 HIS A CA 1
ATOM 5592 C C . HIS A 1 757 ? -27.530 -9.069 -32.847 1.00 87.94 757 HIS A C 1
ATOM 5594 O O . HIS A 1 757 ? -26.347 -9.274 -33.122 1.00 87.94 757 HIS A O 1
ATOM 5600 N N . PRO A 1 758 ? -28.411 -10.081 -32.740 1.00 86.69 758 PRO A N 1
ATOM 5601 C CA . PRO A 1 758 ? -27.998 -11.481 -32.603 1.00 86.69 758 PRO A CA 1
ATOM 5602 C C . PRO A 1 758 ? -27.633 -12.192 -33.919 1.00 86.69 758 PRO A C 1
ATOM 5604 O O . PRO A 1 758 ? -27.255 -13.362 -33.886 1.00 86.69 758 PRO A O 1
ATOM 5607 N N . THR A 1 759 ? -27.683 -11.494 -35.060 1.00 89.06 759 THR A N 1
ATOM 5608 C CA . THR A 1 759 ? -27.321 -12.019 -36.390 1.00 89.06 759 THR A CA 1
ATOM 5609 C C . THR A 1 759 ? -26.174 -11.210 -37.017 1.00 89.06 759 THR A C 1
ATOM 5611 O O . THR A 1 759 ? -26.044 -10.009 -36.730 1.00 89.06 759 THR A O 1
ATOM 5614 N N . PRO A 1 760 ? -25.359 -11.801 -37.920 1.00 88.31 760 PRO A N 1
ATOM 5615 C CA . PRO A 1 760 ? -24.311 -11.083 -38.647 1.00 88.31 760 PRO A CA 1
ATOM 5616 C C . PRO A 1 760 ? -24.806 -9.797 -39.323 1.00 88.31 760 PRO A C 1
ATOM 5618 O O . PRO A 1 760 ? -24.175 -8.745 -39.196 1.00 88.31 760 PRO A O 1
ATOM 5621 N N . ARG A 1 761 ? -25.968 -9.849 -39.989 1.00 87.56 761 ARG A N 1
ATOM 5622 C CA . ARG A 1 761 ? -26.584 -8.707 -40.681 1.00 87.56 761 ARG A CA 1
ATOM 5623 C C . ARG A 1 761 ? -27.133 -7.643 -39.729 1.00 87.56 761 ARG A C 1
ATOM 5625 O O . ARG A 1 761 ? -27.018 -6.455 -40.039 1.00 87.56 761 ARG A O 1
ATOM 5632 N N . ALA A 1 762 ? -27.680 -8.018 -38.573 1.00 84.88 762 ALA A N 1
ATOM 5633 C CA . ALA A 1 762 ? -28.108 -7.050 -37.561 1.00 84.88 762 ALA A CA 1
ATOM 5634 C C . ALA A 1 762 ? -26.907 -6.267 -36.997 1.00 84.88 762 ALA A C 1
ATOM 5636 O O . ALA A 1 762 ? -26.927 -5.035 -36.957 1.00 84.88 762 ALA A O 1
ATOM 5637 N N . LEU A 1 763 ? -25.829 -6.970 -36.637 1.00 87.06 763 LEU A N 1
ATOM 5638 C CA . LEU A 1 763 ? -24.629 -6.355 -36.066 1.00 87.06 763 LEU A CA 1
ATOM 5639 C C . LEU A 1 763 ? -23.860 -5.505 -37.094 1.00 87.06 763 LEU A C 1
ATOM 5641 O O . LEU A 1 763 ? -23.370 -4.424 -36.766 1.00 87.06 763 LEU A O 1
ATOM 5645 N N . ALA A 1 764 ? -23.820 -5.940 -38.356 1.00 88.50 764 ALA A N 1
ATOM 5646 C CA . ALA A 1 764 ? -23.273 -5.163 -39.466 1.00 88.50 764 ALA A CA 1
ATOM 5647 C C . ALA A 1 764 ? -24.009 -3.825 -39.669 1.00 88.50 764 ALA A C 1
ATOM 5649 O O . ALA A 1 764 ? -23.366 -2.783 -39.822 1.00 88.50 764 ALA A O 1
ATOM 5650 N N . ARG A 1 765 ? -25.351 -3.825 -39.610 1.00 86.56 765 ARG A N 1
ATOM 5651 C CA . ARG A 1 765 ? -26.166 -2.597 -39.678 1.00 86.56 765 ARG A CA 1
ATOM 5652 C C . ARG A 1 765 ? -25.850 -1.640 -38.528 1.00 86.56 765 ARG A C 1
ATOM 5654 O O . ARG A 1 765 ? -25.705 -0.444 -38.772 1.00 86.56 765 ARG A O 1
ATOM 5661 N N . GLU A 1 766 ? -25.677 -2.144 -37.305 1.00 85.31 766 GLU A N 1
ATOM 5662 C CA . GLU A 1 766 ? -25.285 -1.316 -36.156 1.00 85.31 766 GLU A CA 1
ATOM 5663 C C . GLU A 1 766 ? -23.892 -0.690 -36.332 1.00 85.31 766 GLU A C 1
ATOM 5665 O O . GLU A 1 766 ? -23.705 0.498 -36.060 1.00 85.31 766 GLU A O 1
ATOM 5670 N N . ILE A 1 767 ? -22.918 -1.452 -36.839 1.00 86.69 767 ILE A N 1
ATOM 5671 C CA . ILE A 1 767 ? -21.568 -0.951 -37.146 1.00 86.69 767 ILE A CA 1
ATOM 5672 C C . ILE A 1 767 ? -21.638 0.184 -38.181 1.00 86.69 767 ILE A C 1
ATOM 5674 O O . ILE A 1 767 ? -21.072 1.256 -37.957 1.00 86.69 767 ILE A O 1
ATOM 5678 N N . VAL A 1 768 ? -22.394 0.008 -39.272 1.00 84.94 768 VAL A N 1
ATOM 5679 C CA . VAL A 1 768 ? -22.607 1.058 -40.288 1.00 84.94 768 VAL A CA 1
ATOM 5680 C C . VAL A 1 768 ? -23.308 2.285 -39.687 1.00 84.94 768 VAL A C 1
ATOM 5682 O O . VAL A 1 768 ? -22.868 3.412 -39.929 1.00 84.94 768 VAL A O 1
ATOM 5685 N N . ARG A 1 769 ? -24.334 2.093 -38.845 1.00 83.94 769 ARG A N 1
ATOM 5686 C CA . ARG A 1 769 ? -25.062 3.177 -38.159 1.00 83.94 769 ARG A CA 1
ATOM 5687 C C . ARG A 1 769 ? -24.166 3.974 -37.204 1.00 83.94 769 ARG A C 1
ATOM 5689 O O . ARG A 1 769 ? -24.286 5.196 -37.143 1.00 83.94 769 ARG A O 1
ATOM 5696 N N . ARG A 1 770 ? -23.244 3.321 -36.485 1.00 81.94 770 ARG A N 1
ATOM 5697 C CA . ARG A 1 770 ? -22.250 3.998 -35.624 1.00 81.94 770 ARG A CA 1
ATOM 5698 C C . ARG A 1 770 ? -21.197 4.765 -36.427 1.00 81.94 770 ARG A C 1
ATOM 5700 O O . ARG A 1 770 ? -20.731 5.805 -35.968 1.00 81.94 770 ARG A O 1
ATOM 5707 N N . LEU A 1 771 ? -20.832 4.290 -37.619 1.00 81.75 771 LEU A N 1
ATOM 5708 C CA . LEU A 1 771 ? -19.839 4.950 -38.474 1.00 81.75 771 LEU A CA 1
ATOM 5709 C C . LEU A 1 771 ? -20.401 6.170 -39.213 1.00 81.75 771 LEU A C 1
ATOM 5711 O O . LEU A 1 771 ? -19.719 7.194 -39.275 1.00 81.75 771 LEU A O 1
ATOM 5715 N N . PHE A 1 772 ? -21.616 6.077 -39.758 1.00 80.38 772 PHE A N 1
ATOM 5716 C CA . PHE A 1 772 ? -22.188 7.087 -40.664 1.00 80.38 772 PHE A CA 1
ATOM 5717 C C . PHE A 1 772 ? -23.375 7.874 -40.090 1.00 80.38 772 PHE A C 1
ATOM 5719 O O . PHE A 1 772 ? -23.862 8.797 -40.741 1.00 80.38 772 PHE A O 1
ATOM 5726 N N . GLY A 1 773 ? -23.835 7.540 -38.883 1.00 67.69 773 GLY A N 1
ATOM 5727 C CA . GLY A 1 773 ? -25.096 8.038 -38.340 1.00 67.69 773 GLY A CA 1
ATOM 5728 C C . GLY A 1 773 ? -26.306 7.291 -38.911 1.00 67.69 773 GLY A C 1
ATOM 5729 O O . GLY A 1 773 ? -26.185 6.387 -39.740 1.00 67.69 773 GLY A O 1
ATOM 5730 N N . ALA A 1 774 ? -27.500 7.656 -38.446 1.00 47.19 774 ALA A N 1
ATOM 5731 C CA . ALA A 1 774 ? -28.738 7.082 -38.960 1.00 47.19 774 ALA A CA 1
ATOM 5732 C C . ALA A 1 774 ? -29.119 7.726 -40.303 1.00 47.19 774 ALA A C 1
ATOM 5734 O O . ALA A 1 774 ? -29.412 8.921 -40.363 1.00 47.19 774 ALA A O 1
ATOM 5735 N N . ALA A 1 775 ? -29.179 6.922 -41.365 1.00 40.66 775 ALA A N 1
ATOM 5736 C CA . ALA A 1 775 ? -29.980 7.274 -42.532 1.00 40.66 775 ALA A CA 1
ATOM 5737 C C . ALA A 1 775 ? -31.474 7.261 -42.137 1.00 40.66 775 ALA A C 1
ATOM 5739 O O . ALA A 1 775 ? -31.875 6.413 -41.335 1.00 40.66 775 ALA A O 1
ATOM 5740 N N . PRO A 1 776 ? -32.312 8.171 -42.663 1.00 32.53 776 PRO A N 1
ATOM 5741 C CA . PRO A 1 776 ? -33.745 8.141 -42.395 1.00 32.53 776 PRO A CA 1
ATOM 5742 C C . PRO A 1 776 ? -34.376 6.923 -43.079 1.00 32.53 776 PRO A C 1
ATOM 5744 O O . PRO A 1 776 ? -34.312 6.798 -44.302 1.00 32.53 776 PRO A O 1
ATOM 5747 N N . GLU A 1 777 ? -35.002 6.031 -42.308 1.00 31.31 777 GLU A N 1
ATOM 5748 C CA . GLU A 1 777 ? -35.706 4.888 -42.893 1.00 31.31 777 GLU A CA 1
ATOM 5749 C C . GLU A 1 777 ? -36.902 5.336 -43.754 1.00 31.31 777 GLU A C 1
ATOM 5751 O O . GLU A 1 777 ? -37.662 6.230 -43.351 1.00 31.31 777 GLU A O 1
ATOM 5756 N N . PRO A 1 778 ? -37.145 4.689 -44.910 1.00 31.80 778 PRO A N 1
ATOM 5757 C CA . PRO A 1 778 ? -38.398 4.843 -45.629 1.00 31.80 778 PRO A CA 1
ATOM 5758 C C . PRO A 1 778 ? -39.532 4.262 -44.779 1.00 31.80 778 PRO A C 1
ATOM 5760 O O . PRO A 1 778 ? -39.632 3.046 -44.608 1.00 31.80 778 PRO A O 1
ATOM 5763 N N . ARG A 1 779 ? -40.420 5.127 -44.269 1.00 32.59 779 ARG A N 1
ATOM 5764 C CA . ARG A 1 779 ? -41.664 4.708 -43.604 1.00 32.59 779 ARG A CA 1
ATOM 5765 C C . ARG A 1 779 ? -42.518 3.886 -44.570 1.00 32.59 779 ARG A C 1
ATOM 5767 O O . ARG A 1 779 ? -43.304 4.442 -45.336 1.00 32.59 779 ARG A O 1
ATOM 5774 N N . THR A 1 780 ? -42.385 2.569 -44.509 1.00 28.27 780 THR A N 1
ATOM 5775 C CA . THR A 1 780 ? -43.235 1.642 -45.255 1.00 28.27 780 THR A CA 1
ATOM 5776 C C . THR A 1 780 ? -44.479 1.361 -44.414 1.00 28.27 780 THR A C 1
ATOM 5778 O O . THR A 1 780 ? -44.382 1.118 -43.212 1.00 28.27 780 THR A O 1
ATOM 5781 N N . ALA A 1 781 ? -45.659 1.513 -45.014 1.00 27.78 781 ALA A N 1
ATOM 5782 C CA . ALA A 1 781 ? -46.915 1.577 -44.272 1.00 27.78 781 ALA A CA 1
ATOM 5783 C C . ALA A 1 781 ? -47.348 0.219 -43.694 1.00 27.78 781 ALA A C 1
ATOM 5785 O O . ALA A 1 781 ? -47.041 -0.839 -44.241 1.00 27.78 781 ALA A O 1
ATOM 5786 N N . ALA A 1 782 ? -48.118 0.266 -42.606 1.00 33.69 782 ALA A N 1
ATOM 5787 C CA . ALA A 1 782 ? -48.718 -0.920 -42.014 1.00 33.69 782 ALA A CA 1
ATOM 5788 C C . ALA A 1 782 ? -49.764 -1.556 -42.946 1.00 33.69 782 ALA A C 1
ATOM 5790 O O . ALA A 1 782 ? -50.603 -0.857 -43.516 1.00 33.69 782 ALA A O 1
ATOM 5791 N N . LEU A 1 783 ? -49.792 -2.890 -42.982 1.00 30.84 783 LEU A N 1
ATOM 5792 C CA . LEU A 1 783 ? -50.999 -3.654 -43.285 1.00 30.84 783 LEU A CA 1
ATOM 5793 C C . LEU A 1 783 ? -51.269 -4.651 -42.157 1.00 30.84 783 LEU A C 1
ATOM 5795 O O . LEU A 1 783 ? -50.363 -5.271 -41.608 1.00 30.84 783 LEU A O 1
ATOM 5799 N N . THR A 1 784 ? -52.538 -4.736 -41.777 1.00 28.86 784 THR A N 1
ATOM 5800 C CA . THR A 1 784 ? -53.023 -5.424 -40.577 1.00 28.86 784 THR A CA 1
ATOM 5801 C C . THR A 1 784 ? -53.506 -6.841 -40.854 1.00 28.86 784 THR A C 1
ATOM 5803 O O . THR A 1 784 ? -54.213 -7.052 -41.838 1.00 28.86 784 THR A O 1
ATOM 5806 N N . THR A 1 785 ? -53.359 -7.731 -39.871 1.00 25.67 785 THR A N 1
ATOM 5807 C CA . THR A 1 785 ? -54.308 -8.837 -39.651 1.00 25.67 785 THR A CA 1
ATOM 5808 C C . THR A 1 785 ? -54.765 -8.896 -38.190 1.00 25.67 785 THR A C 1
ATOM 5810 O O . THR A 1 785 ? -54.107 -9.484 -37.341 1.00 25.67 785 THR A O 1
ATOM 5813 N N . THR A 1 786 ? -55.923 -8.273 -37.942 1.00 24.22 786 THR A N 1
ATOM 5814 C CA . THR A 1 786 ? -56.998 -8.716 -37.021 1.00 24.22 786 THR A CA 1
ATOM 5815 C C . THR A 1 786 ? -56.681 -9.123 -35.568 1.00 24.22 786 THR A C 1
ATOM 5817 O O . THR A 1 786 ? -56.178 -10.206 -35.289 1.00 24.22 786 THR A O 1
ATOM 5820 N N . SER A 1 787 ? -57.187 -8.302 -34.640 1.00 25.05 787 SER A N 1
ATOM 5821 C CA . SER A 1 787 ? -57.601 -8.641 -33.255 1.00 25.05 787 SER A CA 1
ATOM 5822 C C . SER A 1 787 ? -58.866 -9.562 -33.256 1.00 25.05 787 SER A C 1
ATOM 5824 O O . SER A 1 787 ? -59.319 -9.852 -34.367 1.00 25.05 787 SER A O 1
ATOM 5826 N N . PRO A 1 788 ? -59.509 -10.006 -32.129 1.00 38.78 788 PRO A N 1
ATOM 5827 C CA . PRO A 1 788 ? -59.945 -9.199 -30.963 1.00 38.78 788 PRO A CA 1
ATOM 5828 C C . PRO A 1 788 ? -59.906 -9.987 -29.589 1.00 38.78 788 PRO A C 1
ATOM 5830 O O . PRO A 1 788 ? -58.981 -10.778 -29.439 1.00 38.78 788 PRO A O 1
ATOM 5833 N N . PRO A 1 789 ? -60.699 -9.715 -28.511 1.00 41.66 789 PRO A N 1
ATOM 5834 C CA . PRO A 1 789 ? -60.113 -9.011 -27.350 1.00 41.66 789 PRO A CA 1
ATOM 5835 C C . PRO A 1 789 ? -60.546 -9.416 -25.904 1.00 41.66 789 PRO A C 1
ATOM 5837 O O . PRO A 1 789 ? -61.638 -9.923 -25.664 1.00 41.66 789 PRO A O 1
ATOM 5840 N N . GLY A 1 790 ? -59.776 -8.941 -24.910 1.00 26.88 790 GLY A N 1
ATOM 5841 C CA . GLY A 1 790 ? -60.282 -8.544 -23.575 1.00 26.88 790 GLY A CA 1
ATOM 5842 C C . GLY A 1 790 ? -60.340 -9.617 -22.469 1.00 26.88 790 GLY A C 1
ATOM 5843 O O . GLY A 1 790 ? -59.983 -10.766 -22.718 1.00 26.88 790 GLY A O 1
ATOM 5844 N N . PRO A 1 791 ? -60.792 -9.257 -21.242 1.00 33.44 791 PRO A N 1
ATOM 5845 C CA . PRO A 1 791 ? -61.287 -7.943 -20.793 1.00 33.44 791 PRO A CA 1
ATOM 5846 C C . PRO A 1 791 ? -60.293 -7.139 -19.914 1.00 33.44 791 PRO A C 1
ATOM 5848 O O . PRO A 1 791 ? -59.254 -7.638 -19.496 1.00 33.44 791 PRO A O 1
ATOM 5851 N N . ARG A 1 792 ? -60.645 -5.880 -19.607 1.00 33.94 792 ARG A N 1
ATOM 5852 C CA . ARG A 1 792 ? -60.021 -5.035 -18.563 1.00 33.94 792 ARG A CA 1
ATOM 5853 C C . ARG A 1 792 ? -60.916 -4.973 -17.322 1.00 33.94 792 ARG A C 1
ATOM 5855 O O . ARG A 1 792 ? -62.130 -4.934 -17.493 1.00 33.94 792 ARG A O 1
ATOM 5862 N N . ALA A 1 793 ? -60.311 -4.825 -16.142 1.00 27.38 793 ALA A N 1
ATOM 5863 C CA . ALA A 1 793 ? -60.818 -4.078 -14.977 1.00 27.38 793 ALA A CA 1
ATOM 5864 C C . ALA A 1 793 ? -59.762 -4.118 -13.846 1.00 27.38 793 ALA A C 1
ATOM 5866 O O . ALA A 1 793 ? -59.032 -5.099 -13.752 1.00 27.38 793 ALA A O 1
ATOM 5867 N N . GLU A 1 794 ? -59.656 -3.167 -12.918 1.00 27.03 794 GLU A N 1
ATOM 5868 C CA . GLU A 1 794 ? -59.759 -1.699 -13.002 1.00 27.03 794 GLU A CA 1
ATOM 5869 C C . GLU A 1 794 ? -59.151 -1.128 -11.701 1.00 27.03 794 GLU A C 1
ATOM 5871 O O . GLU A 1 794 ? -59.213 -1.786 -10.663 1.00 27.03 794 GLU A O 1
ATOM 5876 N N . GLY A 1 795 ? -58.539 0.061 -11.721 1.00 26.78 795 GLY A N 1
ATOM 5877 C CA . GLY A 1 795 ? -57.922 0.625 -10.511 1.00 26.78 795 GLY A CA 1
ATOM 5878 C C . GLY A 1 795 ? -56.930 1.746 -10.800 1.00 26.78 795 GLY A C 1
ATOM 5879 O O . GLY A 1 795 ? -55.788 1.490 -11.169 1.00 26.78 795 GLY A O 1
ATOM 5880 N N . ALA A 1 796 ? -57.369 2.991 -10.635 1.00 29.16 796 ALA A N 1
ATOM 5881 C CA . ALA A 1 796 ? -56.539 4.175 -10.821 1.00 29.16 796 ALA A CA 1
ATOM 5882 C C . ALA A 1 796 ? -56.269 4.879 -9.488 1.00 29.16 796 ALA A C 1
ATOM 5884 O O . ALA A 1 796 ? -57.196 5.047 -8.702 1.00 29.16 796 ALA A O 1
ATOM 5885 N N . THR A 1 797 ? -55.058 5.417 -9.330 1.00 27.48 797 THR A N 1
ATOM 5886 C CA . THR A 1 797 ? -54.833 6.761 -8.768 1.00 27.48 797 THR A CA 1
ATOM 5887 C C . THR A 1 797 ? -53.473 7.308 -9.205 1.00 27.48 797 THR A C 1
ATOM 5889 O O . THR A 1 797 ? -52.540 6.565 -9.493 1.00 27.48 797 THR A O 1
ATOM 5892 N N . SER A 1 798 ? -53.383 8.634 -9.280 1.00 29.55 798 SER A N 1
ATOM 5893 C CA . SER A 1 798 ? -52.187 9.416 -9.612 1.00 29.55 798 SER A CA 1
ATOM 5894 C C . SER A 1 798 ? -51.437 9.886 -8.360 1.00 29.55 798 SER A C 1
ATOM 5896 O O . SER A 1 798 ? -52.089 10.229 -7.374 1.00 29.55 798 SER A O 1
ATOM 5898 N N . GLY A 1 799 ? -50.112 10.049 -8.431 1.00 26.78 799 GLY A N 1
ATOM 5899 C CA . GLY A 1 799 ? -49.339 10.792 -7.424 1.00 26.78 799 GLY A CA 1
ATOM 5900 C C . GLY A 1 799 ? -47.824 10.670 -7.611 1.00 26.78 799 GLY A C 1
ATOM 5901 O O . GLY A 1 799 ? -47.327 9.572 -7.832 1.00 26.78 799 GLY A O 1
ATOM 5902 N N . ASP A 1 800 ? -47.106 11.794 -7.541 1.00 28.77 800 ASP A N 1
ATOM 5903 C CA . ASP A 1 800 ? -45.660 11.894 -7.782 1.00 28.77 800 ASP A CA 1
ATOM 5904 C C . ASP A 1 800 ? -44.781 10.973 -6.920 1.00 28.77 800 ASP A C 1
ATOM 5906 O O . ASP A 1 800 ? -44.916 10.911 -5.698 1.00 28.77 800 ASP A O 1
ATOM 5910 N N . SER A 1 801 ? -43.749 10.397 -7.540 1.00 28.81 801 SER A N 1
ATOM 5911 C CA . SER A 1 801 ? -42.369 10.485 -7.028 1.00 28.81 801 SER A CA 1
ATOM 5912 C C . SER A 1 801 ? -41.360 10.036 -8.092 1.00 28.81 801 SER A C 1
ATOM 5914 O O . SER A 1 801 ? -41.579 9.070 -8.817 1.00 28.81 801 SER A O 1
ATOM 5916 N N . ALA A 1 802 ? -40.240 10.755 -8.206 1.00 38.78 802 ALA A N 1
ATOM 5917 C CA . ALA A 1 802 ? -39.170 10.427 -9.146 1.00 38.78 802 ALA A CA 1
ATOM 5918 C C . ALA A 1 802 ? -38.177 9.443 -8.504 1.00 38.78 802 ALA A C 1
ATOM 5920 O O . ALA A 1 802 ? -37.256 9.858 -7.802 1.00 38.78 802 ALA A O 1
ATOM 5921 N N . ALA A 1 803 ? -38.369 8.143 -8.736 1.00 34.31 803 ALA A N 1
ATOM 5922 C CA . ALA A 1 803 ? -37.473 7.090 -8.259 1.00 34.31 803 ALA A CA 1
ATOM 5923 C C . ALA A 1 803 ? -37.486 5.863 -9.186 1.00 34.31 803 ALA A C 1
ATOM 5925 O O . ALA A 1 803 ? -38.511 5.543 -9.780 1.00 34.31 803 ALA A O 1
ATOM 5926 N N . GLY A 1 804 ? -36.355 5.152 -9.240 1.00 29.48 804 GLY A N 1
ATOM 5927 C CA . GLY A 1 804 ? -36.246 3.810 -9.819 1.00 29.48 804 GLY A CA 1
ATOM 5928 C C . GLY A 1 804 ? -36.138 3.741 -11.346 1.00 29.48 804 GLY A C 1
ATOM 5929 O O . GLY A 1 804 ? -37.127 3.850 -12.065 1.00 29.48 804 GLY A O 1
ATOM 5930 N N . VAL A 1 805 ? -34.946 3.388 -11.840 1.00 35.75 805 VAL A N 1
ATOM 5931 C CA . VAL A 1 805 ? -34.881 2.518 -13.025 1.00 35.75 805 VAL A CA 1
ATOM 5932 C C . VAL A 1 805 ? -35.470 1.170 -12.588 1.00 35.75 805 VAL A C 1
ATOM 5934 O O . VAL A 1 805 ? -35.019 0.650 -11.563 1.00 35.75 805 VAL A O 1
ATOM 5937 N N . PRO A 1 806 ? -36.470 0.598 -13.282 1.00 39.44 806 PRO A N 1
ATOM 5938 C CA . PRO A 1 806 ? -37.017 -0.691 -12.885 1.00 39.44 806 PRO A CA 1
ATOM 5939 C C . PRO A 1 806 ? -35.938 -1.773 -12.966 1.00 39.44 806 PRO A C 1
ATOM 5941 O O . PRO A 1 806 ? -35.342 -1.977 -14.023 1.00 39.44 806 PRO A O 1
ATOM 5944 N N . HIS A 1 807 ? -35.714 -2.501 -11.871 1.00 42.66 807 HIS A N 1
ATOM 5945 C CA . HIS A 1 807 ? -35.050 -3.796 -11.961 1.00 42.66 807 HIS A CA 1
ATOM 5946 C C . HIS A 1 807 ? -35.985 -4.740 -12.715 1.00 42.66 807 HIS A C 1
ATOM 5948 O O . HIS A 1 807 ? -36.990 -5.195 -12.167 1.00 42.66 807 HIS A O 1
ATOM 5954 N N . GLU A 1 808 ? -35.671 -5.001 -13.981 1.00 43.28 808 GLU A N 1
ATOM 5955 C CA . GLU A 1 808 ? -36.387 -5.984 -14.783 1.00 43.28 808 GLU A CA 1
ATOM 5956 C C . GLU A 1 808 ? -36.228 -7.366 -14.113 1.00 43.28 808 GLU A C 1
ATOM 5958 O O . GLU A 1 808 ? -35.097 -7.797 -13.858 1.00 43.28 808 GLU A O 1
ATOM 5963 N N . PRO A 1 809 ? -37.328 -8.035 -13.714 1.00 54.81 809 PRO A N 1
ATOM 5964 C CA . PRO A 1 809 ? -37.240 -9.219 -12.872 1.00 54.81 809 PRO A CA 1
ATOM 5965 C C . PRO A 1 809 ? -36.649 -10.388 -13.662 1.00 54.81 809 PRO A C 1
ATOM 5967 O O . PRO A 1 809 ? -37.242 -10.859 -14.633 1.00 54.81 809 PRO A O 1
ATOM 5970 N N . VAL A 1 810 ? -35.489 -10.881 -13.220 1.00 55.38 810 VAL A N 1
ATOM 5971 C CA . VAL A 1 810 ? -34.794 -12.012 -13.850 1.00 55.38 810 VAL A CA 1
ATOM 5972 C C . VAL A 1 810 ? -35.651 -13.274 -13.733 1.00 55.38 810 VAL A C 1
ATOM 5974 O O . VAL A 1 810 ? -35.687 -13.936 -12.695 1.00 55.38 810 VAL A O 1
ATOM 5977 N N . ALA A 1 811 ? -36.345 -13.614 -14.816 1.00 58.75 811 ALA A N 1
ATOM 5978 C CA . ALA A 1 811 ? -37.140 -14.827 -14.905 1.00 58.75 811 ALA A CA 1
ATOM 5979 C C . ALA A 1 811 ? -36.222 -16.053 -15.029 1.00 58.75 811 ALA A C 1
ATOM 5981 O O . ALA A 1 811 ? -35.613 -16.289 -16.074 1.00 58.75 811 ALA A O 1
ATOM 5982 N N . ILE A 1 812 ? -36.154 -16.870 -13.975 1.00 61.16 812 ILE A N 1
ATOM 5983 C CA . ILE A 1 812 ? -35.543 -18.203 -14.039 1.00 61.16 812 ILE A CA 1
ATOM 5984 C C . ILE A 1 812 ? -36.507 -19.116 -14.811 1.00 61.16 812 ILE A C 1
ATOM 5986 O O . ILE A 1 812 ? -37.367 -19.774 -14.234 1.00 61.16 812 ILE A O 1
ATOM 5990 N N . VAL A 1 813 ? -36.386 -19.115 -16.141 1.00 57.19 813 VAL A N 1
ATOM 5991 C CA . VAL A 1 813 ? -37.241 -19.895 -17.061 1.00 57.19 813 VAL A CA 1
ATOM 5992 C C . VAL A 1 813 ? -36.936 -21.400 -17.072 1.00 57.19 813 VAL A C 1
ATOM 5994 O O . VAL A 1 813 ? -37.638 -22.171 -17.718 1.00 57.19 813 VAL A O 1
ATOM 5997 N N . GLY A 1 814 ? -35.897 -21.827 -16.355 1.00 53.38 814 GLY A N 1
ATOM 5998 C CA . GLY A 1 814 ? -35.524 -23.223 -16.165 1.00 53.38 814 GLY A CA 1
ATOM 5999 C C . GLY A 1 814 ? -34.241 -23.341 -15.345 1.00 53.38 814 GLY A C 1
ATOM 6000 O O . GLY A 1 814 ? -33.459 -22.394 -15.259 1.00 53.38 814 GLY A O 1
ATOM 6001 N N . MET A 1 815 ? -34.023 -24.506 -14.739 1.00 67.44 815 MET A N 1
ATOM 6002 C CA . MET A 1 815 ? -32.801 -24.825 -14.004 1.00 67.44 815 MET A CA 1
ATOM 6003 C C . MET A 1 815 ? -32.482 -26.316 -14.139 1.00 67.44 815 MET A C 1
ATOM 6005 O O . MET A 1 815 ? -33.382 -27.152 -14.113 1.00 67.44 815 MET A O 1
ATOM 6009 N N . ALA A 1 816 ? -31.200 -26.641 -14.285 1.00 69.50 816 ALA A N 1
ATOM 6010 C CA . ALA A 1 816 ? -30.701 -28.007 -14.370 1.00 69.50 816 ALA A CA 1
ATOM 6011 C C . ALA A 1 816 ? -29.447 -28.131 -13.501 1.00 69.50 816 ALA A C 1
ATOM 6013 O O . ALA A 1 816 ? -28.611 -27.226 -13.478 1.00 69.50 816 ALA A O 1
ATOM 6014 N N . CYS A 1 817 ? -29.309 -29.247 -12.790 1.00 75.31 817 CYS A N 1
ATOM 6015 C CA . CYS A 1 817 ? -28.161 -29.516 -11.931 1.00 75.31 817 CYS A CA 1
ATOM 6016 C C . CYS A 1 817 ? -27.591 -30.889 -12.284 1.00 75.31 817 CYS A C 1
ATOM 6018 O O . CYS A 1 817 ? -28.337 -31.851 -12.414 1.00 75.31 817 CYS A O 1
ATOM 6020 N N . ARG A 1 818 ? -26.271 -30.988 -12.436 1.00 83.75 818 ARG A N 1
ATOM 6021 C CA . ARG A 1 818 ? -25.554 -32.260 -12.592 1.00 83.75 818 ARG A CA 1
ATOM 6022 C C . ARG A 1 818 ? -24.273 -32.140 -11.781 1.00 83.75 818 ARG A C 1
ATOM 6024 O O . ARG A 1 818 ? -23.271 -31.638 -12.281 1.00 83.75 818 ARG A O 1
ATOM 6031 N N . LEU A 1 819 ? -24.362 -32.467 -10.495 1.00 87.25 819 LEU A N 1
ATOM 6032 C CA . LEU A 1 819 ? -23.329 -32.175 -9.496 1.00 87.25 819 LEU A CA 1
ATOM 6033 C C . LEU A 1 819 ? -22.926 -33.456 -8.735 1.00 87.25 819 LEU A C 1
ATOM 6035 O O . LEU A 1 819 ? -23.688 -34.427 -8.728 1.00 87.25 819 LEU A O 1
ATOM 6039 N N . PRO A 1 820 ? -21.731 -33.486 -8.114 1.00 88.81 820 PRO A N 1
ATOM 6040 C CA . PRO A 1 820 ? -21.282 -34.610 -7.291 1.00 88.81 820 PRO A CA 1
ATOM 6041 C C . PRO A 1 820 ? -22.264 -34.983 -6.171 1.00 88.81 820 PRO A C 1
ATOM 6043 O O . PRO A 1 820 ? -23.058 -34.156 -5.724 1.00 88.81 820 PRO A O 1
ATOM 6046 N N . GLY A 1 821 ? -22.197 -36.231 -5.699 1.00 85.38 821 GLY A N 1
ATOM 6047 C CA . GLY A 1 821 ? -23.119 -36.746 -4.677 1.00 85.38 821 GLY A CA 1
ATOM 6048 C C . GLY A 1 821 ? -24.497 -37.152 -5.221 1.00 85.38 821 GLY A C 1
ATOM 6049 O O . GLY A 1 821 ? -25.472 -37.158 -4.471 1.00 85.38 821 GLY A O 1
ATOM 6050 N N . GLY A 1 822 ? -24.584 -37.481 -6.516 1.00 86.12 822 GLY A N 1
ATOM 6051 C CA . GLY A 1 822 ? -25.799 -37.976 -7.176 1.00 86.12 822 GLY A CA 1
ATOM 6052 C C . GLY A 1 822 ? -26.808 -36.911 -7.628 1.00 86.12 822 GLY A C 1
ATOM 6053 O O . GLY A 1 822 ? -27.864 -37.274 -8.140 1.00 86.12 822 GLY A O 1
ATOM 6054 N N . VAL A 1 823 ? -26.499 -35.621 -7.474 1.00 89.75 823 VAL A N 1
ATOM 6055 C CA . VAL A 1 823 ? -27.413 -34.496 -7.742 1.00 89.75 823 VAL A CA 1
ATOM 6056 C C . VAL A 1 823 ? -27.729 -34.353 -9.236 1.00 89.75 823 VAL A C 1
ATOM 6058 O O . VAL A 1 823 ? -26.829 -34.109 -10.046 1.00 89.75 823 VAL A O 1
ATOM 6061 N N . ARG A 1 824 ? -29.016 -34.463 -9.599 1.00 86.62 824 ARG A N 1
ATOM 6062 C CA . ARG A 1 824 ? -29.532 -34.398 -10.984 1.00 86.62 824 ARG A CA 1
ATOM 6063 C C . ARG A 1 824 ? -30.634 -33.343 -11.188 1.00 86.62 824 ARG A C 1
ATOM 6065 O O . ARG A 1 824 ? -31.117 -33.158 -12.303 1.00 86.62 824 ARG A O 1
ATOM 6072 N N . SER A 1 825 ? -31.019 -32.642 -10.126 1.00 86.19 825 SER A N 1
ATOM 6073 C CA . SER A 1 825 ? -32.063 -31.617 -10.095 1.00 86.19 825 SER A CA 1
ATOM 6074 C C . SER A 1 825 ? -31.768 -30.550 -9.032 1.00 86.19 825 SER A C 1
ATOM 6076 O O . SER A 1 825 ? -30.847 -30.689 -8.223 1.00 86.19 825 SER A O 1
ATOM 6078 N N . ALA A 1 826 ? -32.560 -29.476 -9.037 1.00 85.12 826 ALA A N 1
ATOM 6079 C CA . ALA A 1 826 ? -32.506 -28.440 -8.007 1.00 85.12 826 ALA A CA 1
ATOM 6080 C C . ALA A 1 826 ? -32.883 -28.978 -6.618 1.00 85.12 826 ALA A C 1
ATOM 6082 O O . ALA A 1 826 ? -32.273 -28.592 -5.620 1.00 85.12 826 ALA A O 1
ATOM 6083 N N . ASP A 1 827 ? -33.849 -29.898 -6.569 1.00 86.75 827 ASP A N 1
ATOM 6084 C CA . ASP A 1 827 ? -34.326 -30.496 -5.327 1.00 86.75 827 ASP A CA 1
ATOM 6085 C C . ASP A 1 827 ? -33.265 -31.426 -4.724 1.00 86.75 827 ASP A C 1
ATOM 6087 O O . ASP A 1 827 ? -32.976 -31.304 -3.537 1.00 86.75 827 ASP A O 1
ATOM 6091 N N . ASP A 1 828 ? -32.575 -32.249 -5.531 1.00 89.75 828 ASP A N 1
ATOM 6092 C CA . ASP A 1 828 ? -31.458 -33.081 -5.042 1.00 89.75 828 ASP A CA 1
ATOM 6093 C C . ASP A 1 828 ? -30.339 -32.229 -4.415 1.00 89.75 828 ASP A C 1
ATOM 6095 O O . ASP A 1 828 ? -29.745 -32.612 -3.404 1.00 89.75 828 ASP A O 1
ATOM 6099 N N . LEU A 1 829 ? -30.034 -31.069 -5.019 1.00 88.25 829 LEU A N 1
ATOM 6100 C CA . LEU A 1 829 ? -29.043 -30.124 -4.498 1.00 88.25 829 LEU A CA 1
ATOM 6101 C C . LEU A 1 829 ? -29.506 -29.533 -3.162 1.00 88.25 829 LEU A C 1
ATOM 6103 O O . LEU A 1 829 ? -28.720 -29.443 -2.217 1.00 88.25 829 LEU A O 1
ATOM 6107 N N . TRP A 1 830 ? -30.779 -29.145 -3.076 1.00 89.06 830 TRP A N 1
ATOM 6108 C CA . TRP A 1 830 ? -31.364 -28.619 -1.849 1.00 89.06 830 TRP A CA 1
ATOM 6109 C C . TRP A 1 830 ? -31.393 -29.670 -0.735 1.00 89.06 830 TRP A C 1
ATOM 6111 O O . TRP A 1 830 ? -31.054 -29.351 0.402 1.00 89.06 830 TRP A O 1
ATOM 6121 N N . GLU A 1 831 ? -31.705 -30.931 -1.044 1.00 91.94 831 GLU A N 1
ATOM 6122 C CA . GLU A 1 831 ? -31.638 -32.036 -0.086 1.00 91.94 831 GLU A CA 1
ATOM 6123 C C . GLU A 1 831 ? -30.210 -32.317 0.387 1.00 91.94 831 GLU A C 1
ATOM 6125 O O . GLU A 1 831 ? -29.984 -32.423 1.592 1.00 91.94 831 GLU A O 1
ATOM 6130 N N . LEU A 1 832 ? -29.232 -32.375 -0.525 1.00 90.25 832 LEU A N 1
ATOM 6131 C CA . LEU A 1 832 ? -27.822 -32.588 -0.182 1.00 90.25 832 LEU A CA 1
ATOM 6132 C C . LEU A 1 832 ? -27.313 -31.509 0.789 1.00 90.25 832 LEU A C 1
ATOM 6134 O O . LEU A 1 832 ? -26.681 -31.834 1.798 1.00 90.25 832 LEU A O 1
ATOM 6138 N N . VAL A 1 833 ? -27.649 -30.240 0.529 1.00 89.50 833 VAL A N 1
ATOM 6139 C CA . VAL A 1 833 ? -27.305 -29.101 1.397 1.00 89.50 833 VAL A CA 1
ATOM 6140 C C . VAL A 1 833 ? -28.081 -29.139 2.720 1.00 89.50 833 VAL A C 1
ATOM 6142 O O . VAL A 1 833 ? -27.477 -28.960 3.778 1.00 89.50 833 VAL A O 1
ATOM 6145 N N . ARG A 1 834 ? -29.393 -29.420 2.693 1.00 87.38 834 ARG A N 1
ATOM 6146 C CA . ARG A 1 834 ? -30.261 -29.548 3.884 1.00 87.38 834 ARG A CA 1
ATOM 6147 C C . ARG A 1 834 ? -29.778 -30.641 4.839 1.00 87.38 834 ARG A C 1
ATOM 6149 O O . ARG A 1 834 ? -29.940 -30.511 6.050 1.00 87.38 834 ARG A O 1
ATOM 6156 N N . GLU A 1 835 ? -29.230 -31.724 4.301 1.00 88.06 835 GLU A N 1
ATOM 6157 C CA . GLU A 1 835 ? -28.771 -32.891 5.062 1.00 88.06 835 GLU A CA 1
ATOM 6158 C C . GLU A 1 835 ? -27.292 -32.821 5.451 1.00 88.06 835 GLU A C 1
ATOM 6160 O O . GLU A 1 835 ? -26.831 -33.656 6.226 1.00 88.06 835 GLU A O 1
ATOM 6165 N N . GLY A 1 836 ? -26.547 -31.837 4.935 1.00 86.12 836 GLY A N 1
ATOM 6166 C CA . GLY A 1 836 ? -25.106 -31.719 5.161 1.00 86.12 836 GLY A CA 1
ATOM 6167 C C . GLY A 1 836 ? -24.317 -32.914 4.619 1.00 86.12 836 GLY A C 1
ATOM 6168 O O . GLY A 1 836 ? -23.289 -33.276 5.193 1.00 86.12 836 GLY A O 1
ATOM 6169 N N . ARG A 1 837 ? -24.809 -33.561 3.552 1.00 86.81 837 ARG A N 1
ATOM 6170 C CA . ARG A 1 837 ? -24.143 -34.714 2.934 1.00 86.81 837 ARG A CA 1
ATOM 6171 C C . ARG A 1 837 ? -22.879 -34.257 2.209 1.00 86.81 837 ARG A C 1
ATOM 6173 O O . ARG A 1 837 ? -22.947 -33.431 1.303 1.00 86.81 837 ARG A O 1
ATOM 6180 N N . ASP A 1 838 ? -21.736 -34.826 2.585 1.00 88.00 838 ASP A N 1
ATOM 6181 C CA . ASP A 1 838 ? -20.487 -34.610 1.858 1.00 88.00 838 ASP A CA 1
ATOM 6182 C C . ASP A 1 838 ? -20.539 -35.319 0.494 1.00 88.00 838 ASP A C 1
ATOM 6184 O O . ASP A 1 838 ? -20.947 -36.478 0.390 1.00 88.00 838 ASP A O 1
ATOM 6188 N N . ALA A 1 839 ? -20.143 -34.596 -0.551 1.00 89.12 839 ALA A N 1
ATOM 6189 C CA . ALA A 1 839 ? -20.083 -35.068 -1.931 1.00 89.12 839 ALA A CA 1
ATOM 6190 C C . ALA A 1 839 ? -18.653 -35.433 -2.372 1.00 89.12 839 ALA A C 1
ATOM 6192 O O . ALA A 1 839 ? -18.447 -35.859 -3.510 1.00 89.12 839 ALA A O 1
ATOM 6193 N N . VAL A 1 840 ? -17.659 -35.251 -1.494 1.00 90.19 840 VAL A N 1
ATOM 6194 C CA . VAL A 1 840 ? -16.273 -35.667 -1.708 1.00 90.19 840 VAL A CA 1
ATOM 6195 C C . VAL A 1 840 ? -16.168 -37.186 -1.562 1.00 90.19 840 VAL A C 1
ATOM 6197 O O . VAL A 1 840 ? -16.433 -37.756 -0.505 1.00 90.19 840 VAL A O 1
ATOM 6200 N N . THR A 1 841 ? -15.753 -37.858 -2.633 1.00 84.25 841 THR A N 1
ATOM 6201 C CA . THR A 1 841 ? -15.583 -39.315 -2.693 1.00 84.25 841 THR A CA 1
ATOM 6202 C C . THR A 1 841 ? -14.165 -39.670 -3.132 1.00 84.25 841 THR A C 1
ATOM 6204 O O . THR A 1 841 ? -13.396 -38.815 -3.568 1.00 84.25 841 THR A O 1
ATOM 6207 N N . ARG A 1 842 ? -13.763 -40.940 -3.005 1.00 86.38 842 ARG A N 1
ATOM 6208 C CA . ARG A 1 842 ? -12.487 -41.401 -3.580 1.00 86.38 842 ARG A CA 1
ATOM 6209 C C . ARG A 1 842 ? -12.537 -41.357 -5.097 1.00 86.38 842 ARG A C 1
ATOM 6211 O O . ARG A 1 842 ? -13.589 -41.592 -5.684 1.00 86.38 842 ARG A O 1
ATOM 6218 N N . PHE A 1 843 ? -11.380 -41.122 -5.716 1.00 84.06 843 PHE A N 1
ATOM 6219 C CA . PHE A 1 843 ? -11.260 -41.144 -7.173 1.00 84.06 843 PHE A CA 1
ATOM 6220 C C . PHE A 1 843 ? -11.842 -42.454 -7.751 1.00 84.06 843 PHE A C 1
ATOM 6222 O O . PHE A 1 843 ? -11.468 -43.537 -7.288 1.00 84.06 843 PHE A O 1
ATOM 6229 N N . PRO A 1 844 ? -12.755 -42.375 -8.736 1.00 80.25 844 PRO A N 1
ATOM 6230 C CA . PRO A 1 844 ? -13.443 -43.539 -9.276 1.00 80.25 844 PRO A CA 1
ATOM 6231 C C . PRO A 1 844 ? -12.487 -44.411 -10.096 1.00 80.25 844 PRO A C 1
ATOM 6233 O O . PRO A 1 844 ? -11.781 -43.935 -10.984 1.00 80.25 844 PRO A O 1
ATOM 6236 N N . SER A 1 845 ? -12.493 -45.716 -9.820 1.00 80.12 845 SER A N 1
ATOM 6237 C CA . SER A 1 845 ? -11.633 -46.700 -10.490 1.00 80.12 845 SER A CA 1
ATOM 6238 C C . SER A 1 845 ? -12.140 -47.145 -11.869 1.00 80.12 845 SER A C 1
ATOM 6240 O O . SER A 1 845 ? -11.503 -47.974 -12.510 1.00 80.12 845 SER A O 1
ATOM 6242 N N . ASP A 1 846 ? -13.285 -46.632 -12.328 1.00 76.81 846 ASP A N 1
ATOM 6243 C CA . ASP A 1 846 ? -13.896 -46.980 -13.619 1.00 76.81 846 ASP A CA 1
ATOM 6244 C C . ASP A 1 846 ? -13.412 -46.098 -14.790 1.00 76.81 846 ASP A C 1
ATOM 6246 O O . ASP A 1 846 ? -13.665 -46.416 -15.950 1.00 76.81 846 ASP A O 1
ATOM 6250 N N . ARG A 1 847 ? -12.674 -45.012 -14.508 1.00 74.81 847 ARG A N 1
ATOM 6251 C CA . ARG A 1 847 ? -12.189 -44.037 -15.507 1.00 74.81 847 ARG A CA 1
ATOM 6252 C C . ARG A 1 847 ? -10.930 -44.475 -16.268 1.00 74.81 847 ARG A C 1
ATOM 6254 O O . ARG A 1 847 ? -10.422 -43.712 -17.083 1.00 74.81 847 ARG A O 1
ATOM 6261 N N . GLY A 1 848 ? -10.404 -45.672 -15.997 1.00 76.50 848 GLY A N 1
ATOM 6262 C CA . GLY A 1 848 ? -9.184 -46.191 -16.634 1.00 76.50 848 GLY A CA 1
ATOM 6263 C C . GLY A 1 848 ? -7.880 -45.518 -16.181 1.00 76.50 848 GLY A C 1
ATOM 6264 O O . GLY A 1 848 ? -6.854 -45.679 -16.835 1.00 76.50 848 GLY A O 1
ATOM 6265 N N . TRP A 1 849 ? -7.904 -44.759 -15.083 1.00 84.44 849 TRP A N 1
ATOM 6266 C CA . TRP A 1 849 ? -6.727 -44.106 -14.506 1.00 84.44 849 TRP A CA 1
ATOM 6267 C C . TRP A 1 849 ? -5.927 -45.067 -13.615 1.00 84.44 849 TRP A C 1
ATOM 6269 O O . TRP A 1 849 ? -6.503 -45.693 -12.723 1.00 84.44 849 TRP A O 1
ATOM 6279 N N . ASP A 1 850 ? -4.599 -45.117 -13.769 1.00 83.25 850 ASP A N 1
ATOM 6280 C CA . ASP A 1 850 ? -3.736 -45.750 -12.764 1.00 83.25 850 ASP A CA 1
ATOM 6281 C C . ASP A 1 850 ? -3.574 -44.815 -11.554 1.00 83.25 850 ASP A C 1
ATOM 6283 O O . ASP A 1 850 ? -2.671 -43.983 -11.463 1.00 83.25 850 ASP A O 1
ATOM 6287 N N . LEU A 1 851 ? -4.500 -44.948 -10.605 1.00 83.81 851 LEU A N 1
ATOM 6288 C CA . LEU A 1 851 ? -4.518 -44.179 -9.359 1.00 83.81 851 LEU A CA 1
ATOM 6289 C C . LEU A 1 851 ? -3.357 -44.528 -8.403 1.00 83.81 851 LEU A C 1
ATOM 6291 O O . LEU A 1 851 ? -3.218 -43.866 -7.373 1.00 83.81 851 LEU A O 1
ATOM 6295 N N . ALA A 1 852 ? -2.548 -45.553 -8.696 1.00 80.88 852 ALA A N 1
ATOM 6296 C CA . ALA A 1 852 ? -1.382 -45.927 -7.901 1.00 80.88 852 ALA A CA 1
ATOM 6297 C C . ALA A 1 852 ? -0.093 -45.282 -8.437 1.00 80.88 852 ALA A C 1
ATOM 6299 O O . ALA A 1 852 ? 0.707 -44.798 -7.637 1.00 80.88 852 ALA A O 1
ATOM 6300 N N . GLU A 1 853 ? 0.090 -45.213 -9.759 1.00 82.31 853 GLU A N 1
ATOM 6301 C CA . GLU A 1 853 ? 1.197 -44.478 -10.387 1.00 82.31 853 GLU A CA 1
ATOM 6302 C C . GLU A 1 853 ? 0.990 -42.957 -10.308 1.00 82.31 853 GLU A C 1
ATOM 6304 O O . GLU A 1 853 ? 1.925 -42.220 -9.980 1.00 82.31 853 GLU A O 1
ATOM 6309 N N . LEU A 1 854 ? -0.242 -42.486 -10.537 1.00 83.81 854 LEU A N 1
ATOM 6310 C CA . LEU A 1 854 ? -0.580 -41.060 -10.508 1.00 83.81 854 LEU A CA 1
ATOM 6311 C C . LEU A 1 854 ? -0.638 -40.466 -9.089 1.00 83.81 854 LEU A C 1
ATOM 6313 O O . LEU A 1 854 ? -0.666 -39.244 -8.957 1.00 83.81 854 LEU A O 1
ATOM 6317 N N . TYR A 1 855 ? -0.631 -41.281 -8.027 1.00 84.50 855 TYR A N 1
ATOM 6318 C CA . TYR A 1 855 ? -0.628 -40.792 -6.644 1.00 84.50 855 TYR A CA 1
ATOM 6319 C C . TYR A 1 855 ? 0.790 -40.606 -6.074 1.00 84.50 855 TYR A C 1
ATOM 6321 O O . TYR A 1 855 ? 1.618 -41.518 -6.077 1.00 84.50 855 TYR A O 1
ATOM 6329 N N . SER A 1 856 ? 1.035 -39.456 -5.444 1.00 81.62 856 SER A N 1
ATOM 6330 C CA . SER A 1 856 ? 2.252 -39.174 -4.679 1.00 81.62 856 SER A CA 1
ATOM 6331 C C . SER A 1 856 ? 1.936 -38.528 -3.334 1.00 81.62 856 SER A C 1
ATOM 6333 O O . SER A 1 856 ? 1.240 -37.524 -3.264 1.00 81.62 856 SER A O 1
ATOM 6335 N N . ALA A 1 857 ? 2.521 -39.046 -2.251 1.00 76.94 857 ALA A N 1
ATOM 6336 C CA . ALA A 1 857 ? 2.504 -38.365 -0.951 1.00 76.94 857 ALA A CA 1
ATOM 6337 C C . ALA A 1 857 ? 3.456 -37.148 -0.896 1.00 76.94 857 ALA A C 1
ATOM 6339 O O . ALA A 1 857 ? 3.424 -36.383 0.064 1.00 76.94 857 ALA A O 1
ATOM 6340 N N . ASP A 1 858 ? 4.306 -36.972 -1.914 1.00 75.25 858 ASP A N 1
ATOM 6341 C CA . ASP A 1 858 ? 5.119 -35.776 -2.127 1.00 75.25 858 ASP A CA 1
ATOM 6342 C C . ASP A 1 858 ? 4.414 -34.844 -3.133 1.00 75.25 858 ASP A C 1
ATOM 6344 O O . ASP A 1 858 ? 4.366 -35.193 -4.319 1.00 75.25 858 ASP A O 1
ATOM 6348 N N . PRO A 1 859 ? 3.892 -33.676 -2.705 1.00 73.62 859 PRO A N 1
ATOM 6349 C CA . PRO A 1 859 ? 3.207 -32.731 -3.585 1.00 73.62 859 PRO A CA 1
ATOM 6350 C C . PRO A 1 859 ? 4.154 -32.013 -4.562 1.00 73.62 859 PRO A C 1
ATOM 6352 O O . PRO A 1 859 ? 3.676 -31.340 -5.469 1.00 73.62 859 PRO A O 1
ATOM 6355 N N . ALA A 1 860 ? 5.477 -32.148 -4.404 1.00 73.62 860 ALA A N 1
ATOM 6356 C CA . ALA A 1 860 ? 6.465 -31.586 -5.324 1.00 73.62 860 ALA A CA 1
ATOM 6357 C C . ALA A 1 860 ? 6.841 -32.533 -6.483 1.00 73.62 860 ALA A C 1
ATOM 6359 O O . ALA A 1 860 ? 7.676 -32.168 -7.310 1.00 73.62 860 ALA A O 1
ATOM 6360 N N . ARG A 1 861 ? 6.265 -33.745 -6.564 1.00 74.69 861 ARG A N 1
ATOM 6361 C CA . ARG A 1 861 ? 6.550 -34.712 -7.640 1.00 74.69 861 ARG A CA 1
ATOM 6362 C C . ARG A 1 861 ? 5.747 -34.368 -8.913 1.00 74.69 861 ARG A C 1
ATOM 6364 O O . ARG A 1 861 ? 4.522 -34.515 -8.900 1.00 74.69 861 ARG A O 1
ATOM 6371 N N . PRO A 1 862 ? 6.395 -33.975 -10.030 1.00 67.75 862 PRO A N 1
ATOM 6372 C CA . PRO A 1 862 ? 5.685 -33.625 -11.261 1.00 67.75 862 PRO A CA 1
ATOM 6373 C C . PRO A 1 862 ? 4.889 -34.806 -11.831 1.00 67.75 862 PRO A C 1
ATOM 6375 O O . PRO A 1 862 ? 5.313 -35.956 -11.721 1.00 67.75 862 PRO A O 1
ATOM 6378 N N . GLY A 1 863 ? 3.747 -34.512 -12.458 1.00 79.44 863 GLY A N 1
ATOM 6379 C CA . GLY A 1 863 ? 2.890 -35.517 -13.100 1.00 79.44 863 GLY A CA 1
ATOM 6380 C C . GLY A 1 863 ? 2.065 -36.389 -12.144 1.00 79.44 863 GLY A C 1
ATOM 6381 O O . GLY A 1 863 ? 1.449 -37.346 -12.600 1.00 79.44 863 GLY A O 1
ATOM 6382 N N . THR A 1 864 ? 2.030 -36.077 -10.843 1.00 84.50 864 THR A N 1
ATOM 6383 C CA . THR A 1 864 ? 1.272 -36.844 -9.837 1.00 84.50 864 THR A CA 1
ATOM 6384 C C . THR A 1 864 ? 0.401 -35.945 -8.958 1.00 84.50 864 THR A C 1
ATOM 6386 O O . THR A 1 864 ? 0.729 -34.780 -8.737 1.00 84.50 864 THR A O 1
ATOM 6389 N N . PHE A 1 865 ? -0.704 -36.484 -8.440 1.00 79.50 865 PHE A N 1
ATOM 6390 C CA . PHE A 1 865 ? -1.586 -35.824 -7.477 1.00 79.50 865 PHE A CA 1
ATOM 6391 C C . PHE A 1 865 ? -1.348 -36.340 -6.049 1.00 79.50 865 PHE A C 1
ATOM 6393 O O . PHE A 1 865 ? -1.023 -37.507 -5.836 1.00 79.50 865 PHE A O 1
ATOM 6400 N N . TYR A 1 866 ? -1.557 -35.480 -5.048 1.00 84.00 866 TYR A N 1
ATOM 6401 C CA . TYR A 1 866 ? -1.413 -35.831 -3.624 1.00 84.00 866 TYR A CA 1
ATOM 6402 C C . TYR A 1 866 ? -2.747 -35.938 -2.866 1.00 84.00 866 TYR A C 1
ATOM 6404 O O . TYR A 1 866 ? -2.778 -36.366 -1.710 1.00 84.00 866 TYR A O 1
ATOM 6412 N N . GLN A 1 867 ? -3.858 -35.582 -3.513 1.00 84.06 867 GLN A N 1
ATOM 6413 C CA . GLN A 1 867 ? -5.217 -35.697 -2.981 1.00 84.06 867 GLN A CA 1
ATOM 6414 C C . GLN A 1 867 ? -5.836 -37.014 -3.473 1.00 84.06 867 GLN A C 1
ATOM 6416 O O . GLN A 1 867 ? -5.706 -37.350 -4.643 1.00 84.06 867 GLN A O 1
ATOM 6421 N N . ARG A 1 868 ? -6.475 -37.788 -2.587 1.00 79.88 868 ARG A N 1
ATOM 6422 C CA . ARG A 1 868 ? -7.073 -39.103 -2.926 1.00 79.88 868 ARG A CA 1
ATOM 6423 C C . ARG A 1 868 ? -8.586 -39.070 -3.113 1.00 79.88 868 ARG A C 1
ATOM 6425 O O . ARG A 1 868 ? -9.182 -40.062 -3.532 1.00 79.88 868 ARG A O 1
ATOM 6432 N N . GLU A 1 869 ? -9.191 -37.953 -2.737 1.00 87.44 869 GLU A N 1
ATOM 6433 C CA . GLU A 1 869 ? -10.622 -37.771 -2.548 1.00 87.44 869 GLU A CA 1
ATOM 6434 C C . GLU A 1 869 ? -11.002 -36.401 -3.138 1.00 87.44 869 GLU A C 1
ATOM 6436 O O . GLU A 1 869 ? -10.270 -35.428 -2.952 1.00 87.44 869 GLU A O 1
ATOM 6441 N N . ALA A 1 870 ? -12.081 -36.351 -3.921 1.00 86.31 870 ALA A N 1
ATOM 6442 C CA . ALA A 1 870 ? -12.569 -35.178 -4.646 1.00 86.31 870 ALA A CA 1
ATOM 6443 C C . ALA A 1 870 ? -14.081 -35.297 -4.909 1.00 86.31 870 ALA A C 1
ATOM 6445 O O . ALA A 1 870 ? -14.630 -36.396 -4.946 1.00 86.31 870 ALA A O 1
ATOM 6446 N N . ALA A 1 871 ? -14.764 -34.173 -5.126 1.00 88.44 871 ALA A N 1
ATOM 6447 C CA . ALA A 1 871 ? -16.167 -34.173 -5.532 1.00 88.44 871 ALA A CA 1
ATOM 6448 C C . ALA A 1 871 ? -16.264 -34.367 -7.059 1.00 88.44 871 ALA A C 1
ATOM 6450 O O . ALA A 1 871 ? -15.918 -33.467 -7.824 1.00 88.44 871 ALA A O 1
ATOM 6451 N N . LEU A 1 872 ? -16.697 -35.550 -7.505 1.00 84.75 872 LEU A N 1
ATOM 6452 C CA . LEU A 1 872 ? -16.700 -35.967 -8.915 1.00 84.75 872 LEU A CA 1
ATOM 6453 C C . LEU A 1 872 ? -18.088 -36.443 -9.376 1.00 84.75 872 LEU A C 1
ATOM 6455 O O . LEU A 1 872 ? -18.935 -36.804 -8.563 1.00 84.75 872 LEU A O 1
ATOM 6459 N N . LEU A 1 873 ? -18.324 -36.442 -10.693 1.00 85.62 873 LEU A N 1
ATOM 6460 C CA . LEU A 1 873 ? -19.549 -36.986 -11.290 1.00 85.62 873 LEU A CA 1
ATOM 6461 C C . LEU A 1 873 ? -19.423 -38.499 -11.502 1.00 85.62 873 LEU A C 1
ATOM 6463 O O . LEU A 1 873 ? -18.504 -38.950 -12.193 1.00 85.62 873 LEU A O 1
ATOM 6467 N N . ASP A 1 874 ? -20.388 -39.259 -10.978 1.00 74.25 874 ASP A N 1
ATOM 6468 C CA . ASP A 1 874 ? -20.435 -40.729 -11.059 1.00 74.25 874 ASP A CA 1
ATOM 6469 C C . ASP A 1 874 ? -20.553 -41.235 -12.505 1.00 74.25 874 ASP A C 1
ATOM 6471 O O . ASP A 1 874 ? -19.954 -42.239 -12.882 1.00 74.25 874 ASP A O 1
ATOM 6475 N N . ASP A 1 875 ? -21.255 -40.487 -13.355 1.00 73.31 875 ASP A N 1
ATOM 6476 C CA . ASP A 1 875 ? -21.519 -40.820 -14.754 1.00 73.31 875 ASP A CA 1
ATOM 6477 C C . ASP A 1 875 ? -21.041 -39.691 -15.683 1.00 73.31 875 ASP A C 1
ATOM 6479 O O . ASP A 1 875 ? -21.827 -38.890 -16.188 1.00 73.31 875 ASP A O 1
ATOM 6483 N N . VAL A 1 876 ? -19.729 -39.572 -15.899 1.00 70.62 876 VAL A N 1
ATOM 6484 C CA . VAL A 1 876 ? -19.200 -38.581 -16.855 1.00 70.62 876 VAL A CA 1
ATOM 6485 C C . VAL A 1 876 ? -19.499 -38.968 -18.313 1.00 70.62 876 VAL A C 1
ATOM 6487 O O . VAL A 1 876 ? -19.544 -38.094 -19.170 1.00 70.62 876 VAL A O 1
ATOM 6490 N N . ALA A 1 877 ? -19.751 -40.255 -18.586 1.00 67.06 877 ALA A N 1
ATOM 6491 C CA . ALA A 1 877 ? -20.034 -40.780 -19.923 1.00 67.06 877 ALA A CA 1
ATOM 6492 C C . ALA A 1 877 ? -21.437 -40.402 -20.430 1.00 67.06 877 ALA A C 1
ATOM 6494 O O . ALA A 1 877 ? -21.593 -40.097 -21.607 1.00 67.06 877 ALA A O 1
ATOM 6495 N N . GLY A 1 878 ? -22.440 -40.333 -19.550 1.00 67.19 878 GLY A N 1
ATOM 6496 C CA . GLY A 1 878 ? -23.775 -39.802 -19.843 1.00 67.19 878 GLY A CA 1
ATOM 6497 C C . GLY A 1 878 ? -23.849 -38.273 -19.968 1.00 67.19 878 GLY A C 1
ATOM 6498 O O . GLY A 1 878 ? -24.920 -37.697 -19.769 1.00 67.19 878 GLY A O 1
ATOM 6499 N N . PHE A 1 879 ? -22.730 -37.593 -20.242 1.00 68.94 879 PHE A N 1
ATOM 6500 C CA . PHE A 1 879 ? -22.741 -36.211 -20.716 1.00 68.94 879 PHE A CA 1
ATOM 6501 C C . PHE A 1 879 ? -22.920 -36.207 -22.240 1.00 68.94 879 PHE A C 1
ATOM 6503 O O . PHE A 1 879 ? -21.959 -36.370 -22.991 1.00 68.94 879 PHE A O 1
ATOM 6510 N N . ASP A 1 880 ? -24.161 -36.026 -22.690 1.00 63.28 880 ASP A N 1
ATOM 6511 C CA . ASP A 1 880 ? -24.466 -35.839 -24.108 1.00 63.28 880 ASP A CA 1
ATOM 6512 C C . ASP A 1 880 ? -24.014 -34.445 -24.565 1.00 63.28 880 ASP A C 1
ATOM 6514 O O . ASP A 1 880 ? -24.754 -33.466 -24.469 1.00 63.28 880 ASP A O 1
ATOM 6518 N N . ALA A 1 881 ? -22.775 -34.354 -25.049 1.00 59.84 881 ALA A N 1
ATOM 6519 C CA . ALA A 1 881 ? -22.225 -33.116 -25.590 1.00 59.84 881 ALA A CA 1
ATOM 6520 C C . ALA A 1 881 ? -23.050 -32.581 -26.777 1.00 59.84 881 ALA A C 1
ATOM 6522 O O . ALA A 1 881 ? -23.233 -31.372 -26.885 1.00 59.84 881 ALA A O 1
ATOM 6523 N N . ALA A 1 882 ? -23.623 -33.460 -27.610 1.00 52.31 882 ALA A N 1
ATOM 6524 C CA . ALA A 1 882 ? -24.396 -33.067 -28.790 1.00 52.31 882 ALA A CA 1
ATOM 6525 C C . ALA A 1 882 ? -25.770 -32.460 -28.442 1.00 52.31 882 ALA A C 1
ATOM 6527 O O . ALA A 1 882 ? -26.367 -31.777 -29.273 1.00 52.31 882 ALA A O 1
ATOM 6528 N N . PHE A 1 883 ? -26.265 -32.656 -27.214 1.00 49.84 883 PHE A N 1
ATOM 6529 C CA . PHE A 1 883 ? -27.414 -31.909 -26.693 1.00 49.84 883 PHE A CA 1
ATOM 6530 C C . PHE A 1 883 ? -27.058 -30.459 -26.305 1.00 49.84 883 PHE A C 1
ATOM 6532 O O . PHE A 1 883 ? -27.936 -29.596 -26.291 1.00 49.84 883 PHE A O 1
ATOM 6539 N N . PHE A 1 884 ? -25.788 -30.177 -25.988 1.00 52.69 884 PHE A N 1
ATOM 6540 C CA . PHE A 1 884 ? -25.328 -28.865 -25.512 1.00 52.69 884 PHE A CA 1
ATOM 6541 C C . PHE A 1 884 ? -24.575 -28.023 -26.560 1.00 52.69 884 PHE A C 1
ATOM 6543 O O . PHE A 1 884 ? -24.458 -26.812 -26.352 1.00 52.69 884 PHE A O 1
ATOM 6550 N N . GLY A 1 885 ? -24.122 -28.618 -27.672 1.00 42.78 885 GLY A N 1
ATOM 6551 C CA . GLY A 1 885 ? -23.495 -27.927 -28.811 1.00 42.78 885 GLY A CA 1
ATOM 6552 C C . GLY A 1 885 ? -22.376 -28.731 -29.458 1.00 42.78 885 GLY A C 1
ATOM 6553 O O . GLY A 1 885 ? -21.273 -28.734 -28.872 1.00 42.78 885 GLY A O 1
#

Foldseek 3Di:
DDDPDPFDADDADDPPVLGVVLRVVQVVVCVVVVPRAALVAAEEEEYQDDPVDDPPPCDTGRYHYDYDHLLCRQVVLVVCCVPVVHQWYWYARVVVRDIDIGGDDPDDDDDPDGQDNDPVSNVVVRVVPDDDDDPDDDDDDDDDDDDDDDDDDDDDDDDDDDDDDDDDDDDDDDDDDDDDDDDDDDDDDDDDDDDDDDDDDDYDDDDDDDDDDDDDDDDDDDDDDDPPPDDPPQAPFDDPLKAWQKFADQDLQLSLVQLQLQLVVLVVCVPDDPLLNRLCRQPPDDHHFKIKIQIDNDSVSSSVQSNCSSVVNHDPVIDIGGAAPDQAEEEEFADPDADAFQLLPFALSNAVQLVVQLVVLQVLQVVQDPDRSCCLNGNNDGPQQLLSRQSNFLSQLLSLLRRCVVQVRDHQEYEAAQLSLLSRCCSLVQFPSNLSSLQSNLVSVLQNVCFLFKWKKKWQAAQVVVVVVCVVVVAQKDFAEDLARRITMIMDGPVSVVVVVVVCVVVVTDMDIDSNRGRWQAPSLVSRLVSQLVSNQPTQTDAGPHFYHAQADLHTDRSRPCHSVNSSCRRNHHGYNLSNLLSCVVVPDAHYEHSGSADDSPVSSVNSQVVVVHHHDYAYCHHVVGRHLNSNSVSLSVSVSNPHDRTNSCSSSVNHDNDDRDDRDDDPPPDPDDDDDDQLQVVLLVVLVPDDPVRQLVVLLCLLQVLLPDQSVVVCVVPQFDFVVVSVQDLVNLVSSQVSSCVNNVDDDDSCLCVVQGGSSSSSVVSVCRSPNDDDDDPDDDDDDDDDDDDDDDDDDDDDDDDDPDPPDPDCPDDFDQWAPRDTHPVSVVVCVVVVPDRKAFDDPPPVDPLPVQEDCDPPDPNHDPDGIGRDGPCPVPPPVVVVD

Sequence (885 aa):
MAEETRDVVVAGIAHREEFRTVTETVWRAVEDAGVAPSAASPLVVFLAAQPQQRPEWEGLPGVRVRAAGAEELFAAAEDCLRTERPRAVALHDPSSAAGVVLARAGHHDGHYGPLPRGPRERTARLSSLSPRFRRGTGTDGKATAGGARRTNSGRQAVPGQQPVTSQPQVTPGQPVPTQPPGTPGPPVPTQPPGTPGQQMAPGQQAVPGSEGVPEPHGAQGPQAEDAGAGQAAGRDRPLPRVVPLLVSGRSRAGLRAYAEALAGHLVAHPDISLTDTAFTLAGARPLWPYRSLVPAGDRDTAVAALRALAAGAPGDDVVQAEPGPDTRTVFVFPGQGPQWAGMAGELARAEPAFRKKLAECARALRPWLEVDPDELLFGARPLDRVELVQPALFSVMVSLAHLWRSHGMTPAAMVGHSFGEIAAVTAAGGLSLTDGARLVAAVSTALARIEGQGDMVAVALTPDETEALLAEEGLDLGIAVVNGPRSTVVSGTRDAATKLLGRLAARGVRARRLPVGIAGHSPHMDRIRDVLVRGAAAVRPRRSAVPVYGSTTTAPLDTAALDADHWFRAMRGTARFHDVVAGLLSAGHRLFVEISPHPVLAMSIEDTAAHLERDVVVLDTMRRDDAGAGRYVRALAEAQLHGADPPDWSAVLPSAARVTLPPYRFERDTREGDGAEGDGADALRARLTGHRPDERADQAVQLVADALGPEGREAAAADPDRDFRSLGLDSAGAVRVRRRLVELTGLRLPVTALFDHPTPRALAREIVRRLFGAAPEPRTAALTTTSPPGPRAEGATSGDSAAGVPHEPVAIVGMACRLPGGVRSADDLWELVREGRDAVTRFPSDRGWDLAELYSADPARPGTFYQREAALLDDVAGFDAAFFG

Solvent-accessible surface area (backbone atoms only — not comparable to full-atom values): 52710 Å² total; per-residue (Å²): 137,72,88,80,74,86,77,70,87,74,91,70,82,59,58,88,69,53,33,54,57,55,32,56,53,52,47,49,59,34,59,78,66,68,60,78,70,27,76,93,38,32,37,37,38,43,40,59,64,64,90,87,69,71,74,98,53,93,78,39,75,24,55,44,79,43,83,40,54,73,91,44,41,66,59,54,48,56,46,40,55,67,73,75,54,39,52,29,38,40,42,47,46,72,94,70,74,48,70,48,74,53,64,55,78,80,88,76,86,81,77,89,72,80,80,62,88,49,76,69,48,43,54,59,55,58,73,68,71,63,80,81,88,74,90,76,89,84,81,88,82,92,83,86,85,88,86,79,91,84,83,87,81,91,80,89,90,86,90,88,81,89,86,86,91,88,87,91,90,91,90,93,88,90,87,89,90,91,87,89,93,90,85,88,89,87,92,89,86,85,87,90,89,89,87,88,82,90,84,89,88,84,86,91,82,85,88,85,90,83,89,90,85,82,88,89,83,81,94,75,84,83,82,90,78,88,78,94,82,72,81,79,85,55,70,87,60,73,73,53,70,39,38,49,36,49,47,43,10,87,39,74,65,41,26,18,57,40,28,39,48,46,26,54,46,54,68,75,38,82,82,66,51,65,59,19,48,19,45,26,32,61,68,71,45,84,82,41,54,34,30,35,36,40,66,26,66,46,71,65,59,31,33,49,48,26,41,28,38,32,75,69,58,55,54,92,82,46,49,71,39,61,66,52,100,46,35,55,37,32,41,34,20,61,48,90,80,41,77,57,54,24,65,50,47,54,31,39,72,58,30,69,64,32,34,53,37,34,58,50,39,33,66,36,30,48,89,68,46,100,57,62,46,63,53,64,34,54,25,85,56,83,67,75,55,52,60,56,38,49,49,40,48,39,31,49,29,35,13,44,51,46,36,47,42,70,26,61,51,66,52,67,33,31,35,12,34,54,72,14,27,53,29,33,36,30,61,35,48,12,25,47,67,53,37,34,33,45,38,44,37,29,46,21,56,31,50,55,78,44,51,69,70,12,23,32,36,40,34,66,33,34,68,68,60,45,54,50,50,37,63,74,70,69,41,64,55,42,67,17,30,35,44,23,73,47,30,29,26,34,12,28,36,54,63,40,61,47,53,48,54,56,50,33,54,76,68,73,44,63,65,47,77,49,101,66,32,36,17,58,19,18,79,69,42,66,82,32,45,72,54,32,33,64,46,32,65,78,51,64,49,26,70,39,87,39,52,34,29,45,17,62,43,73,55,66,54,65,37,52,69,62,45,38,63,47,65,44,48,37,48,38,38,41,23,41,51,26,57,35,51,46,50,42,45,74,74,50,50,26,38,38,34,37,36,39,60,19,75,82,54,55,70,31,54,49,49,34,26,59,76,68,76,43,82,70,47,74,40,50,46,25,30,76,101,49,43,41,51,33,48,36,54,38,36,54,50,51,44,35,56,45,46,20,78,70,54,40,45,61,70,73,43,64,76,55,51,83,61,94,68,77,79,79,70,77,81,80,77,88,70,87,79,80,84,76,97,64,54,46,41,51,54,50,38,58,71,43,64,84,48,54,77,66,58,37,37,54,55,30,27,51,54,45,18,63,34,61,36,75,70,40,30,56,49,39,71,74,42,37,79,48,47,43,63,84,69,72,46,44,77,67,47,52,53,52,29,50,52,40,43,31,74,75,33,50,47,93,70,62,96,56,46,65,70,82,22,42,18,42,46,49,38,13,47,51,53,50,35,71,64,74,45,82,76,84,75,81,87,73,80,90,81,86,81,80,87,88,88,85,86,88,86,86,89,88,86,87,81,93,77,97,73,78,83,79,79,77,78,84,74,80,89,71,86,82,37,83,45,42,70,82,20,66,34,66,65,48,47,49,50,37,61,75,68,67,58,80,35,65,37,64,70,70,79,85,77,78,64,63,70,70,78,36,45,31,96,51,81,84,45,83,91,43,43,63,73,68,60,46,67,52,64,93,62,68,80,79,58,64,55,81,82,78,105

pLDDT: mean 73.45, std 24.96, range [23.56, 98.69]

Radius of gyration: 39.41 Å; Cα contacts (8 Å, |Δi|>4): 1283; chains: 1; bounding box: 136×103×123 Å

Mean predicted aligned error: 21.83 Å

Nearest PDB structures (foldseek):
  7s6b-assembly1_A  TM=9.476E-01  e=4.146E-42  Streptomyces lasalocidi
  7s6c-assembly1_A  TM=9.498E-01  e=1.862E-41  Saccharopolyspora erythraea
  2hg4-assembly3_E  TM=9.183E-01  e=2.412E-41  Saccharopolyspora erythraea
  2hg4-assembly3_F  TM=9.209E-01  e=1.141E-40  Saccharopolyspora erythraea
  2hg4-assembly2_C  TM=9.186E-01  e=3.566E-40  Saccharopolyspora erythraea